Protein 8YLU (pdb70)

Structure (mmCIF, N/CA/C/O backbone):
data_8YLU
#
_entry.id   8YLU
#
loop_
_entity.id
_entity.type
_entity.pdbx_description
1 polymer 'DNA topoisomerase medium subunit'
2 polymer 'DNA topoisomerase (ATP-hydrolyzing)'
3 polymer "DNA(5'-D(P*TP*GP*TP*GP*TP*GP*TP*AP*TP*AP*TP*AP*TP*AP*CP*AP*CP*AP*TP*AP*TP*AP))"
4 polymer "DNA (5'-D(P*TP*AP*TP*AP*TP*GP*TP*GP*TP*AP*TP*AP*TP*AP*TP*AP*CP*AP*CP*AP*CP*A)-3')"
5 non-polymer 'MAGNESIUM ION'
#
loop_
_atom_site.group_PDB
_atom_site.id
_atom_site.type_symbol
_atom_site.label_atom_id
_atom_site.label_alt_id
_atom_site.label_comp_id
_atom_site.label_asym_id
_atom_site.label_entity_id
_atom_site.label_seq_id
_atom_site.pdbx_PDB_ins_code
_atom_site.Cartn_x
_atom_site.Cartn_y
_atom_site.Cartn_z
_atom_site.occupancy
_atom_site.B_iso_or_equiv
_atom_site.auth_seq_id
_atom_site.auth_comp_id
_atom_site.auth_asym_id
_atom_site.auth_atom_id
_atom_site.pdbx_PDB_model_num
ATOM 1 N N . MET A 1 1 ? 86.067 131.752 125.147 1.00 69.48 1 MET A N 1
ATOM 2 C CA . MET A 1 1 ? 86.478 131.320 126.478 1.00 69.04 1 MET A CA 1
ATOM 3 C C . MET A 1 1 ? 85.651 130.130 126.948 1.00 72.19 1 MET A C 1
ATOM 4 O O . MET A 1 1 ? 84.424 130.199 127.008 1.00 74.81 1 MET A O 1
ATOM 9 N N . GLN A 1 2 ? 86.331 129.037 127.278 1.00 64.44 2 GLN A N 1
ATOM 10 C CA . GLN A 1 2 ? 85.689 127.815 127.738 1.00 63.37 2 GLN A CA 1
ATOM 11 C C . GLN A 1 2 ? 86.046 127.558 129.195 1.00 67.06 2 GLN A C 1
ATOM 12 O O . GLN A 1 2 ? 87.203 127.710 129.598 1.00 68.83 2 GLN A O 1
ATOM 18 N N . LEU A 1 3 ? 85.044 127.170 129.981 1.00 63.04 3 LEU A N 1
ATOM 19 C CA . LEU A 1 3 ? 85.211 126.872 131.400 1.00 54.79 3 LEU A CA 1
ATOM 20 C C . LEU A 1 3 ? 84.698 125.462 131.655 1.00 58.55 3 LEU A C 1
ATOM 21 O O . LEU A 1 3 ? 83.484 125.233 131.673 1.00 61.02 3 LEU A O 1
ATOM 26 N N . ASN A 1 4 ? 85.617 124.521 131.853 1.00 61.96 4 ASN A N 1
ATOM 27 C CA . ASN A 1 4 ? 85.278 123.128 132.105 1.00 61.90 4 ASN A CA 1
ATOM 28 C C . ASN A 1 4 ? 85.800 122.720 133.474 1.00 62.75 4 ASN A C 1
ATOM 29 O O . ASN A 1 4 ? 86.966 122.966 133.796 1.00 63.29 4 ASN A O 1
ATOM 34 N N . ASN A 1 5 ? 84.936 122.104 134.275 1.00 54.97 5 ASN A N 1
ATOM 35 C CA . ASN A 1 5 ? 85.352 121.601 135.575 1.00 54.14 5 ASN A CA 1
ATOM 36 C C . ASN A 1 5 ? 86.264 120.393 135.406 1.00 60.53 5 ASN A C 1
ATOM 37 O O . ASN A 1 5 ? 86.021 119.523 134.566 1.00 63.53 5 ASN A O 1
ATOM 42 N N . ARG A 1 6 ? 87.320 120.340 136.215 1.00 46.89 6 ARG A N 1
ATOM 43 C CA . ARG A 1 6 ? 88.295 119.255 136.152 1.00 47.92 6 ARG A CA 1
ATOM 44 C C . ARG A 1 6 ? 88.671 118.868 137.573 1.00 50.78 6 ARG A C 1
ATOM 45 O O . ARG A 1 6 ? 89.393 119.609 138.246 1.00 59.53 6 ARG A O 1
ATOM 53 N N . ASP A 1 7 ? 88.191 117.714 138.027 1.00 49.71 7 ASP A N 1
ATOM 54 C CA . ASP A 1 7 ? 88.504 117.251 139.370 1.00 47.38 7 ASP A CA 1
ATOM 55 C C . ASP A 1 7 ? 89.984 116.907 139.489 1.00 45.61 7 ASP A C 1
ATOM 56 O O . ASP A 1 7 ? 90.636 116.522 138.517 1.00 45.18 7 ASP A O 1
ATOM 61 N N . LEU A 1 8 ? 90.513 117.057 140.706 1.00 46.10 8 LEU A N 1
ATOM 62 C CA . LEU A 1 8 ? 91.928 116.788 140.941 1.00 43.50 8 LEU A CA 1
ATOM 63 C C . LEU A 1 8 ? 92.267 115.323 140.707 1.00 47.59 8 LEU A C 1
ATOM 64 O O . LEU A 1 8 ? 93.407 114.997 140.352 1.00 54.17 8 LEU A O 1
ATOM 69 N N . LYS A 1 9 ? 91.296 114.428 140.893 1.00 49.33 9 LYS A N 1
ATOM 70 C CA . LYS A 1 9 ? 91.545 113.011 140.659 1.00 42.09 9 LYS A CA 1
ATOM 71 C C . LYS A 1 9 ? 91.928 112.751 139.209 1.00 42.41 9 LYS A C 1
ATOM 72 O O . LYS A 1 9 ? 92.859 111.988 138.936 1.00 51.30 9 LYS A O 1
ATOM 78 N N . SER A 1 10 ? 91.228 113.386 138.265 1.00 44.67 10 SER A N 1
ATOM 79 C CA . SER A 1 10 ? 91.563 113.218 136.854 1.00 45.67 10 SER A CA 1
ATOM 80 C C . SER A 1 10 ? 92.960 113.743 136.550 1.00 42.01 10 SER A C 1
ATOM 81 O O . SER A 1 10 ? 93.727 113.103 135.819 1.00 53.80 10 SER A O 1
ATOM 84 N N . ILE A 1 11 ? 93.311 114.904 137.104 1.00 38.93 11 ILE A N 1
ATOM 85 C CA . ILE A 1 11 ? 94.636 115.470 136.868 1.00 32.37 11 ILE A CA 1
ATOM 86 C C . ILE A 1 11 ? 95.711 114.525 137.384 1.00 33.56 11 ILE A C 1
ATOM 87 O O . ILE A 1 11 ? 96.680 114.216 136.682 1.00 46.39 11 ILE A O 1
ATOM 92 N N . ILE A 1 12 ? 95.537 114.026 138.609 1.00 33.50 12 ILE A N 1
ATOM 93 C CA . ILE A 1 12 ? 96.548 113.163 139.209 1.00 39.84 12 ILE A CA 1
ATOM 94 C C . ILE A 1 12 ? 96.631 111.832 138.470 1.00 39.31 12 ILE A C 1
ATOM 95 O O . ILE A 1 12 ? 97.720 111.274 138.290 1.00 46.56 12 ILE A O 1
ATOM 100 N N . ASP A 1 13 ? 95.494 111.313 138.007 1.00 45.06 13 ASP A N 1
ATOM 101 C CA . ASP A 1 13 ? 95.478 110.015 137.349 1.00 42.43 13 ASP A CA 1
ATOM 102 C C . ASP A 1 13 ? 95.900 110.074 135.889 1.00 38.46 13 ASP A C 1
ATOM 103 O O . ASP A 1 13 ? 96.184 109.023 135.306 1.00 46.47 13 ASP A O 1
ATOM 108 N N . ASN A 1 14 ? 95.937 111.257 135.275 1.00 43.30 14 ASN A N 1
ATOM 109 C CA . ASN A 1 14 ? 96.384 111.356 133.892 1.00 42.45 14 ASN A CA 1
ATOM 110 C C . ASN A 1 14 ? 97.725 112.065 133.757 1.00 44.83 14 ASN A C 1
ATOM 111 O O . ASN A 1 14 ? 98.710 111.442 133.355 1.00 52.27 14 ASN A O 1
ATOM 116 N N . GLU A 1 15 ? 97.817 113.330 134.166 1.00 41.53 15 GLU A N 1
ATOM 117 C CA . GLU A 1 15 ? 99.020 114.104 133.884 1.00 37.99 15 GLU A CA 1
ATOM 118 C C . GLU A 1 15 ? 100.162 113.721 134.817 1.00 46.33 15 GLU A C 1
ATOM 119 O O . GLU A 1 15 ? 101.299 113.518 134.374 1.00 53.61 15 GLU A O 1
ATOM 125 N N . ALA A 1 16 ? 99.873 113.613 136.115 1.00 40.05 16 ALA A N 1
ATOM 126 C CA . ALA A 1 16 ? 100.902 113.218 137.070 1.00 33.33 16 ALA A CA 1
ATOM 127 C C . ALA A 1 16 ? 101.377 111.796 136.808 1.00 43.09 16 ALA A C 1
ATOM 128 O O . ALA A 1 16 ? 102.578 111.508 136.887 1.00 52.82 16 ALA A O 1
ATOM 130 N N . LEU A 1 17 ? 100.448 110.891 136.493 1.00 32.38 17 LEU A N 1
ATOM 131 C CA . LEU A 1 17 ? 100.831 109.520 136.178 1.00 28.29 17 LEU A CA 1
ATOM 132 C C . LEU A 1 17 ? 101.672 109.461 134.911 1.00 32.23 17 LEU A C 1
ATOM 133 O O . LEU A 1 17 ? 102.652 108.710 134.846 1.00 45.65 17 LEU A O 1
ATOM 138 N N . ALA A 1 18 ? 101.307 110.247 133.893 1.00 27.15 18 ALA A N 1
ATOM 139 C CA . ALA A 1 18 ? 102.107 110.292 132.676 1.00 24.34 18 ALA A CA 1
ATOM 140 C C . ALA A 1 18 ? 103.515 110.787 132.964 1.00 26.95 18 ALA A C 1
ATOM 141 O O . ALA A 1 18 ? 104.490 110.228 132.454 1.00 37.60 18 ALA A O 1
ATOM 143 N N . TYR A 1 19 ? 103.646 111.828 133.790 1.00 30.51 19 TYR A N 1
ATOM 144 C CA . TYR A 1 19 ? 104.978 112.330 134.113 1.00 30.62 19 TYR A CA 1
ATOM 145 C C . TYR A 1 19 ? 105.791 111.307 134.895 1.00 39.26 19 TYR A C 1
ATOM 146 O O . TYR A 1 19 ? 106.992 111.147 134.651 1.00 47.83 19 TYR A O 1
ATOM 155 N N . ALA A 1 20 ? 105.167 110.619 135.853 1.00 38.55 20 ALA A N 1
ATOM 156 C CA . ALA A 1 20 ? 105.898 109.632 136.642 1.00 25.69 20 ALA A CA 1
ATOM 157 C C . ALA A 1 20 ? 106.372 108.475 135.770 1.00 36.75 20 ALA A C 1
ATOM 158 O O . ALA A 1 20 ? 107.540 108.063 135.837 1.00 51.36 20 ALA A O 1
ATOM 160 N N . MET A 1 21 ? 105.480 107.945 134.930 1.00 37.71 21 MET A N 1
ATOM 161 C CA . MET A 1 21 ? 105.876 106.855 134.048 1.00 28.39 21 MET A CA 1
ATOM 162 C C . MET A 1 21 ? 106.900 107.314 133.020 1.00 28.47 21 MET A C 1
ATOM 163 O O . MET A 1 21 ? 107.747 106.521 132.604 1.00 44.60 21 MET A O 1
ATOM 168 N N . TYR A 1 22 ? 106.845 108.581 132.603 1.00 24.63 22 TYR A N 1
ATOM 169 C CA . TYR A 1 22 ? 107.866 109.104 131.705 1.00 26.26 22 TYR A CA 1
ATOM 170 C C . TYR A 1 22 ? 109.219 109.184 132.395 1.00 19.97 22 TYR A C 1
ATOM 171 O O . TYR A 1 22 ? 110.241 108.829 131.805 1.00 30.98 22 TYR A O 1
ATOM 180 N N . THR A 1 23 ? 109.248 109.649 133.644 1.00 30.59 23 THR A N 1
ATOM 181 C CA . THR A 1 23 ? 110.508 109.697 134.377 1.00 27.85 23 THR A CA 1
ATOM 182 C C . THR A 1 23 ? 111.081 108.305 134.583 1.00 33.45 23 THR A C 1
ATOM 183 O O . THR A 1 23 ? 112.304 108.134 134.607 1.00 36.62 23 THR A O 1
ATOM 187 N N . VAL A 1 24 ? 110.219 107.301 134.740 1.00 41.86 24 VAL A N 1
ATOM 188 C CA . VAL A 1 24 ? 110.709 105.934 134.904 1.00 35.40 24 VAL A CA 1
ATOM 189 C C . VAL A 1 24 ? 111.229 105.386 133.577 1.00 38.20 24 VAL A C 1
ATOM 190 O O . VAL A 1 24 ? 112.403 105.019 133.456 1.00 39.94 24 VAL A O 1
ATOM 194 N N . GLU A 1 25 ? 110.373 105.345 132.557 1.00 43.32 25 GLU A N 1
ATOM 195 C CA . GLU A 1 25 ? 110.662 104.614 131.330 1.00 33.05 25 GLU A CA 1
ATOM 196 C C . GLU A 1 25 ? 111.442 105.415 130.295 1.00 36.65 25 GLU A C 1
ATOM 197 O O . GLU A 1 25 ? 111.849 104.841 129.281 1.00 48.17 25 GLU A O 1
ATOM 203 N N . ASN A 1 26 ? 111.660 106.712 130.508 1.00 32.16 26 ASN A N 1
ATOM 204 C CA . ASN A 1 26 ? 112.299 107.532 129.491 1.00 29.38 26 ASN A CA 1
ATOM 205 C C . ASN A 1 26 ? 113.286 108.557 130.028 1.00 30.27 26 ASN A C 1
ATOM 206 O O . ASN A 1 26 ? 113.785 109.364 129.239 1.00 41.98 26 ASN A O 1
ATOM 211 N N . ARG A 1 27 ? 113.554 108.596 131.331 1.00 29.05 27 ARG A N 1
ATOM 212 C CA . ARG A 1 27 ? 114.516 109.557 131.855 1.00 26.51 27 ARG A CA 1
ATOM 213 C C . ARG A 1 27 ? 115.688 108.917 132.582 1.00 34.04 27 ARG A C 1
ATOM 214 O O . ARG A 1 27 ? 116.843 109.200 132.247 1.00 43.59 27 ARG A O 1
ATOM 222 N N . ALA A 1 28 ? 115.430 108.058 133.572 1.00 30.97 28 ALA A N 1
ATOM 223 C CA . ALA A 1 28 ? 116.442 107.711 134.559 1.00 30.18 28 ALA A CA 1
ATOM 224 C C . ALA A 1 28 ? 116.766 106.230 134.672 1.00 39.83 28 ALA A C 1
ATOM 225 O O . ALA A 1 28 ? 117.824 105.898 135.212 1.00 45.28 28 ALA A O 1
ATOM 227 N N . ILE A 1 29 ? 115.904 105.337 134.202 1.00 45.31 29 ILE A N 1
ATOM 228 C CA . ILE A 1 29 ? 116.143 103.900 134.290 1.00 34.26 29 ILE A CA 1
ATOM 229 C C . ILE A 1 29 ? 116.755 103.444 132.968 1.00 40.45 29 ILE A C 1
ATOM 230 O O . ILE A 1 29 ? 116.112 103.598 131.918 1.00 46.15 29 ILE A O 1
ATOM 235 N N . PRO A 1 30 ? 117.970 102.901 132.969 1.00 43.39 30 PRO A N 1
ATOM 236 C CA . PRO A 1 30 ? 118.617 102.526 131.710 1.00 38.17 30 PRO A CA 1
ATOM 237 C C . PRO A 1 30 ? 117.997 101.284 131.094 1.00 37.07 30 PRO A C 1
ATOM 238 O O . PRO A 1 30 ? 117.403 100.443 131.770 1.00 47.79 30 PRO A O 1
ATOM 242 N N . ASN A 1 31 ? 118.150 101.179 129.778 1.00 26.57 31 ASN A N 1
ATOM 243 C CA . ASN A 1 31 ? 117.728 99.983 129.067 1.00 31.40 31 ASN A CA 1
ATOM 244 C C . ASN A 1 31 ? 118.629 98.808 129.430 1.00 38.19 31 ASN A C 1
ATOM 245 O O . ASN A 1 31 ? 119.830 98.965 129.660 1.00 39.47 31 ASN A O 1
ATOM 250 N N . MET A 1 32 ? 118.033 97.618 129.489 1.00 44.22 32 MET A N 1
ATOM 251 C CA . MET A 1 32 ? 118.789 96.440 129.901 1.00 34.89 32 MET A CA 1
ATOM 252 C C . MET A 1 32 ? 119.786 96.004 128.833 1.00 45.05 32 MET A C 1
ATOM 253 O O . MET A 1 32 ? 120.876 95.527 129.166 1.00 49.01 32 MET A O 1
ATOM 258 N N . ILE A 1 33 ? 119.448 96.183 127.556 1.00 51.00 33 ILE A N 1
ATOM 259 C CA . ILE A 1 33 ? 120.290 95.658 126.483 1.00 49.15 33 ILE A CA 1
ATOM 260 C C . ILE A 1 33 ? 121.544 96.509 126.316 1.00 50.97 33 ILE A C 1
ATOM 261 O O . ILE A 1 33 ? 122.668 96.035 126.516 1.00 56.69 33 ILE A O 1
ATOM 266 N N . ASP A 1 34 ? 121.370 97.779 125.962 1.00 37.05 34 ASP A N 1
ATOM 267 C CA . ASP A 1 34 ? 122.495 98.652 125.659 1.00 31.55 34 ASP A CA 1
ATOM 268 C C . ASP A 1 34 ? 122.964 99.474 126.849 1.00 38.95 34 ASP A C 1
ATOM 269 O O . ASP A 1 34 ? 124.053 100.052 126.788 1.00 47.23 34 ASP A O 1
ATOM 274 N N . GLY A 1 35 ? 122.183 99.539 127.923 1.00 30.28 35 GLY A N 1
ATOM 275 C CA . GLY A 1 35 ? 122.603 100.293 129.085 1.00 35.10 35 GLY A CA 1
ATOM 276 C C . GLY A 1 35 ? 122.561 101.791 128.916 1.00 32.65 35 GLY A C 1
ATOM 277 O O . GLY A 1 35 ? 123.286 102.501 129.615 1.00 39.84 35 GLY A O 1
ATOM 278 N N . PHE A 1 36 ? 121.731 102.295 128.009 1.00 27.66 36 PHE A N 1
ATOM 279 C CA . PHE A 1 36 ? 121.634 103.720 127.733 1.00 32.26 36 PHE A CA 1
ATOM 280 C C . PHE A 1 36 ? 120.354 104.279 128.327 1.00 34.57 36 PHE A C 1
ATOM 281 O O . PHE A 1 36 ? 119.273 103.717 128.125 1.00 38.39 36 PHE A O 1
ATOM 289 N N . LYS A 1 37 ? 120.479 105.379 129.059 1.00 36.84 37 LYS A N 1
ATOM 290 C CA . LYS A 1 37 ? 119.339 106.252 129.246 1.00 27.87 37 LYS A CA 1
ATOM 291 C C . LYS A 1 37 ? 119.058 106.966 127.925 1.00 35.34 37 LYS A C 1
ATOM 292 O O . LYS A 1 37 ? 119.959 107.118 127.097 1.00 46.66 37 LYS A O 1
ATOM 298 N N . PRO A 1 38 ? 117.815 107.391 127.692 1.00 28.44 38 PRO A N 1
ATOM 299 C CA . PRO A 1 38 ? 117.489 107.975 126.379 1.00 30.10 38 PRO A CA 1
ATOM 300 C C . PRO A 1 38 ? 118.369 109.150 125.982 1.00 31.80 38 PRO A C 1
ATOM 301 O O . PRO A 1 38 ? 118.687 109.298 124.795 1.00 37.36 38 PRO A O 1
ATOM 305 N N . VAL A 1 39 ? 118.786 109.983 126.937 1.00 33.06 39 VAL A N 1
ATOM 306 C CA . VAL A 1 39 ? 119.665 111.102 126.605 1.00 30.26 39 VAL A CA 1
ATOM 307 C C . VAL A 1 39 ? 121.009 110.592 126.098 1.00 33.60 39 VAL A C 1
ATOM 308 O O . VAL A 1 39 ? 121.584 111.145 125.152 1.00 46.28 39 VAL A O 1
ATOM 312 N N . GLN A 1 40 ? 121.526 109.524 126.707 1.00 18.84 40 GLN A N 1
ATOM 313 C CA . GLN A 1 40 ? 122.797 108.964 126.264 1.00 11.74 40 GLN A CA 1
ATOM 314 C C . GLN A 1 40 ? 122.659 108.306 124.897 1.00 22.09 40 GLN A C 1
ATOM 315 O O . GLN A 1 40 ? 123.576 108.377 124.070 1.00 39.54 40 GLN A O 1
ATOM 321 N N . ARG A 1 41 ? 121.513 107.674 124.638 1.00 33.50 41 ARG A N 1
ATOM 322 C CA . ARG A 1 41 ? 121.249 107.135 123.310 1.00 27.94 41 ARG A CA 1
ATOM 323 C C . ARG A 1 41 ? 121.238 108.242 122.265 1.00 26.13 41 ARG A C 1
ATOM 324 O O . ARG A 1 41 ? 121.814 108.089 121.183 1.00 37.14 41 ARG A O 1
ATOM 332 N N . PHE A 1 42 ? 120.591 109.369 122.576 1.00 34.48 42 PHE A N 1
ATOM 333 C CA . PHE A 1 42 ? 120.581 110.498 121.649 1.00 29.06 42 PHE A CA 1
ATOM 334 C C . PHE A 1 42 ? 121.985 111.035 121.416 1.00 29.64 42 PHE A C 1
ATOM 335 O O . PHE A 1 42 ? 122.369 111.325 120.276 1.00 42.51 42 PHE A O 1
ATOM 343 N N . VAL A 1 43 ? 122.768 111.172 122.488 1.00 27.87 43 VAL A N 1
ATOM 344 C CA . VAL A 1 43 ? 124.118 111.712 122.365 1.00 26.02 43 VAL A CA 1
ATOM 345 C C . VAL A 1 43 ? 124.977 110.811 121.489 1.00 27.79 43 VAL A C 1
ATOM 346 O O . VAL A 1 43 ? 125.698 111.285 120.603 1.00 41.08 43 VAL A O 1
ATOM 350 N N . ILE A 1 44 ? 124.904 109.498 121.708 1.00 27.89 44 ILE A N 1
ATOM 351 C CA . ILE A 1 44 ? 125.740 108.588 120.932 1.00 25.20 44 ILE A CA 1
ATOM 352 C C . ILE A 1 44 ? 125.248 108.464 119.493 1.00 28.83 44 ILE A C 1
ATOM 353 O O . ILE A 1 44 ? 126.059 108.319 118.573 1.00 46.10 44 ILE A O 1
ATOM 358 N N . ALA A 1 45 ? 123.936 108.538 119.258 1.00 26.11 45 ALA A N 1
ATOM 359 C CA . ALA A 1 45 ? 123.445 108.551 117.883 1.00 22.34 45 ALA A CA 1
ATOM 360 C C . ALA A 1 45 ? 123.932 109.787 117.137 1.00 26.66 45 ALA A C 1
ATOM 361 O O . ALA A 1 45 ? 124.358 109.698 115.977 1.00 32.44 45 ALA A O 1
ATOM 363 N N . ARG A 1 46 ? 123.888 110.950 117.790 1.00 35.85 46 ARG A N 1
ATOM 364 C CA . ARG A 1 46 ? 124.398 112.165 117.165 1.00 26.12 46 ARG A CA 1
ATOM 365 C C . ARG A 1 46 ? 125.897 112.071 116.915 1.00 30.11 46 ARG A C 1
ATOM 366 O O . ARG A 1 46 ? 126.390 112.525 115.877 1.00 43.14 46 ARG A O 1
ATOM 374 N N . ALA A 1 47 ? 126.641 111.487 117.856 1.00 26.70 47 ALA A N 1
ATOM 375 C CA . ALA A 1 47 ? 128.080 111.336 117.665 1.00 16.86 47 ALA A CA 1
ATOM 376 C C . ALA A 1 47 ? 128.392 110.386 116.514 1.00 31.03 47 ALA A C 1
ATOM 377 O O . ALA A 1 47 ? 129.343 110.611 115.758 1.00 38.99 47 ALA A O 1
ATOM 379 N N . LEU A 1 48 ? 127.605 109.318 116.363 1.00 37.43 48 LEU A N 1
ATOM 380 C CA . LEU A 1 48 ? 127.767 108.431 115.214 1.00 34.50 48 LEU A CA 1
ATOM 381 C C . LEU A 1 48 ? 127.493 109.166 113.908 1.00 34.88 48 LEU A C 1
ATOM 382 O O . LEU A 1 48 ? 128.241 109.019 112.932 1.00 42.15 48 LEU A O 1
ATOM 387 N N . ASP A 1 49 ? 126.422 109.964 113.871 1.00 45.15 49 ASP A N 1
ATOM 388 C CA . ASP A 1 49 ? 126.123 110.740 112.671 1.00 41.91 49 ASP A CA 1
ATOM 389 C C . ASP A 1 49 ? 127.251 111.713 112.350 1.00 37.34 49 ASP A C 1
ATOM 390 O O . ASP A 1 49 ? 127.592 111.918 111.179 1.00 45.81 49 ASP A O 1
ATOM 395 N N . LEU A 1 50 ? 127.833 112.329 113.379 1.00 35.31 50 LEU A N 1
ATOM 396 C CA . LEU A 1 50 ? 128.951 113.243 113.168 1.00 32.24 50 LEU A CA 1
ATOM 397 C C . LEU A 1 50 ? 130.184 112.509 112.657 1.00 38.60 50 LEU A C 1
ATOM 398 O O . LEU A 1 50 ? 130.904 113.020 111.792 1.00 42.75 50 LEU A O 1
ATOM 403 N N . ALA A 1 51 ? 130.449 111.315 113.182 1.00 44.50 51 ALA A N 1
ATOM 404 C CA . ALA A 1 51 ? 131.618 110.535 112.807 1.00 41.69 51 ALA A CA 1
ATOM 405 C C . ALA A 1 51 ? 131.375 109.653 111.592 1.00 43.30 51 ALA A C 1
ATOM 406 O O . ALA A 1 51 ? 132.218 108.806 111.281 1.00 48.02 51 ALA A O 1
ATOM 408 N N . ARG A 1 52 ? 130.233 109.815 110.919 1.00 52.63 52 ARG A N 1
ATOM 409 C CA . ARG A 1 52 ? 129.972 109.075 109.687 1.00 51.35 52 ARG A CA 1
ATOM 410 C C . ARG A 1 52 ? 131.107 109.238 108.682 1.00 55.76 52 ARG A C 1
ATOM 411 O O . ARG A 1 52 ? 131.613 108.254 108.132 1.00 55.54 52 ARG A O 1
ATOM 419 N N . GLY A 1 53 ? 131.520 110.477 108.429 1.00 55.84 53 GLY A N 1
ATOM 420 C CA . GLY A 1 53 ? 132.568 110.734 107.460 1.00 57.56 53 GLY A CA 1
ATOM 421 C C . GLY A 1 53 ? 133.945 110.286 107.905 1.00 59.53 53 GLY A C 1
ATOM 422 O O . GLY A 1 53 ? 134.512 109.345 107.341 1.00 51.38 53 GLY A O 1
ATOM 423 N N . ASN A 1 54 ? 134.491 110.953 108.918 1.00 58.30 54 ASN A N 1
ATOM 424 C CA . ASN A 1 54 ? 135.791 110.622 109.488 1.00 46.47 54 ASN A CA 1
ATOM 425 C C . ASN A 1 54 ? 135.578 110.115 110.906 1.00 48.39 54 ASN A C 1
ATOM 426 O O . ASN A 1 54 ? 135.027 110.832 111.747 1.00 57.36 54 ASN A O 1
ATOM 431 N N . LYS A 1 55 ? 136.017 108.885 111.171 1.00 44.61 55 LYS A N 1
ATOM 432 C CA . LYS A 1 55 ? 135.776 108.255 112.462 1.00 45.63 55 LYS A CA 1
ATOM 433 C C . LYS A 1 55 ? 136.757 108.695 113.540 1.00 46.99 55 LYS A C 1
ATOM 434 O O . LYS A 1 55 ? 136.498 108.454 114.723 1.00 49.89 55 LYS A O 1
ATOM 440 N N . ASP A 1 56 ? 137.867 109.328 113.170 1.00 47.80 56 ASP A N 1
ATOM 441 C CA . ASP A 1 56 ? 138.868 109.774 114.126 1.00 46.90 56 ASP A CA 1
ATOM 442 C C . ASP A 1 56 ? 138.759 111.259 114.439 1.00 48.40 56 ASP A C 1
ATOM 443 O O . ASP A 1 56 ? 139.604 111.793 115.163 1.00 49.35 56 ASP A O 1
ATOM 448 N N . LYS A 1 57 ? 137.742 111.935 113.914 1.00 44.62 57 LYS A N 1
ATOM 449 C CA . LYS A 1 57 ? 137.582 113.364 114.134 1.00 39.74 57 LYS A CA 1
ATOM 450 C C . LYS A 1 57 ? 136.947 113.622 115.493 1.00 44.81 57 LYS A C 1
ATOM 451 O O . LYS A 1 57 ? 135.951 112.987 115.854 1.00 50.13 57 LYS A O 1
ATOM 457 N N . PHE A 1 58 ? 137.524 114.555 116.244 1.00 31.39 58 PHE A N 1
ATOM 458 C CA . PHE A 1 58 ? 136.973 114.972 117.524 1.00 26.30 58 PHE A CA 1
ATOM 459 C C . PHE A 1 58 ? 136.022 116.140 117.309 1.00 39.37 58 PHE A C 1
ATOM 460 O O . PHE A 1 58 ? 136.382 117.132 116.667 1.00 43.61 58 PHE A O 1
ATOM 468 N N . HIS A 1 59 ? 134.813 116.019 117.845 1.00 33.78 59 HIS A N 1
ATOM 469 C CA . HIS A 1 59 ? 133.779 117.031 117.699 1.00 29.27 59 HIS A CA 1
ATOM 470 C C . HIS A 1 59 ? 133.466 117.647 119.053 1.00 35.94 59 HIS A C 1
ATOM 471 O O . HIS A 1 59 ? 133.371 116.938 120.058 1.00 48.85 59 HIS A O 1
ATOM 478 N N . LYS A 1 60 ? 133.308 118.968 119.072 1.00 35.57 60 LYS A N 1
ATOM 479 C CA . LYS A 1 60 ? 133.037 119.671 120.317 1.00 32.73 60 LYS A CA 1
ATOM 480 C C . LYS A 1 60 ? 131.731 119.185 120.930 1.00 37.42 60 LYS A C 1
ATOM 481 O O . LYS A 1 60 ? 130.769 118.881 120.222 1.00 43.20 60 LYS A O 1
ATOM 487 N N . LEU A 1 61 ? 131.707 119.098 122.263 1.00 39.96 61 LEU A N 1
ATOM 488 C CA . LEU A 1 61 ? 130.521 118.591 122.944 1.00 41.07 61 LEU A CA 1
ATOM 489 C C . LEU A 1 61 ? 129.316 119.491 122.720 1.00 41.89 61 LEU A C 1
ATOM 490 O O . LEU A 1 61 ? 128.177 119.013 122.720 1.00 42.85 61 LEU A O 1
ATOM 495 N N . ALA A 1 62 ? 129.543 120.792 122.529 1.00 46.83 62 ALA A N 1
ATOM 496 C CA . ALA A 1 62 ? 128.453 121.679 122.141 1.00 39.57 62 ALA A CA 1
ATOM 497 C C . ALA A 1 62 ? 127.881 121.278 120.788 1.00 39.59 62 ALA A C 1
ATOM 498 O O . ALA A 1 62 ? 126.661 121.297 120.591 1.00 42.90 62 ALA A O 1
ATOM 500 N N . SER A 1 63 ? 128.750 120.900 119.847 1.00 34.97 63 SER A N 1
ATOM 501 C CA . SER A 1 63 ? 128.287 120.465 118.533 1.00 31.61 63 SER A CA 1
ATOM 502 C C . SER A 1 63 ? 127.478 119.178 118.627 1.00 33.31 63 SER A C 1
ATOM 503 O O . SER A 1 63 ? 126.482 119.010 117.915 1.00 44.36 63 SER A O 1
ATOM 506 N N . ILE A 1 64 ? 127.899 118.250 119.488 1.00 39.05 64 ILE A N 1
ATOM 507 C CA . ILE A 1 64 ? 127.156 117.006 119.660 1.00 39.70 64 ILE A CA 1
ATOM 508 C C . ILE A 1 64 ? 125.810 117.272 120.321 1.00 41.06 64 ILE A C 1
ATOM 509 O O . ILE A 1 64 ? 124.790 116.689 119.939 1.00 41.70 64 ILE A O 1
ATOM 514 N N . ALA A 1 65 ? 125.782 118.154 121.320 1.00 46.58 65 ALA A N 1
ATOM 515 C CA . ALA A 1 65 ? 124.541 118.404 122.042 1.00 40.43 65 ALA A CA 1
ATOM 516 C C . ALA A 1 65 ? 123.562 119.237 121.227 1.00 41.86 65 ALA A C 1
ATOM 517 O O . ALA A 1 65 ? 122.349 119.144 121.443 1.00 45.44 65 ALA A O 1
ATOM 519 N N . GLY A 1 66 ? 124.057 120.061 120.303 1.00 41.50 66 GLY A N 1
ATOM 520 C CA . GLY A 1 66 ? 123.161 120.901 119.527 1.00 39.45 66 GLY A CA 1
ATOM 521 C C . GLY A 1 66 ? 122.231 120.110 118.628 1.00 48.34 66 GLY A C 1
ATOM 522 O O . GLY A 1 66 ? 121.049 120.438 118.502 1.00 50.72 66 GLY A O 1
ATOM 523 N N . GLY A 1 67 ? 122.745 119.062 117.996 1.00 34.30 67 GLY A N 1
ATOM 524 C CA . GLY A 1 67 ? 121.981 118.312 117.024 1.00 33.71 67 GLY A CA 1
ATOM 525 C C . GLY A 1 67 ? 121.081 117.225 117.559 1.00 39.07 67 GLY A C 1
ATOM 526 O O . GLY A 1 67 ? 120.373 116.594 116.770 1.00 48.00 67 GLY A O 1
ATOM 527 N N . VAL A 1 68 ? 121.080 116.971 118.871 1.00 33.49 68 VAL A N 1
ATOM 528 C CA . VAL A 1 68 ? 120.228 115.916 119.408 1.00 30.25 68 VAL A CA 1
ATOM 529 C C . VAL A 1 68 ? 118.757 116.303 119.364 1.00 36.31 68 VAL A C 1
ATOM 530 O O . VAL A 1 68 ? 117.892 115.422 119.349 1.00 40.89 68 VAL A O 1
ATOM 534 N N . ALA A 1 69 ? 118.448 117.602 119.336 1.00 40.43 69 ALA A N 1
ATOM 535 C CA . ALA A 1 69 ? 117.056 118.030 119.278 1.00 32.34 69 ALA A CA 1
ATOM 536 C C . ALA A 1 69 ? 116.394 117.619 117.970 1.00 38.77 69 ALA A C 1
ATOM 537 O O . ALA A 1 69 ? 115.177 117.408 117.935 1.00 44.20 69 ALA A O 1
ATOM 539 N N . ASP A 1 70 ? 117.169 117.508 116.891 1.00 44.72 70 ASP A N 1
ATOM 540 C CA . ASP A 1 70 ? 116.627 117.064 115.613 1.00 41.76 70 ASP A CA 1
ATOM 541 C C . ASP A 1 70 ? 116.440 115.555 115.548 1.00 48.09 70 ASP A C 1
ATOM 542 O O . ASP A 1 70 ? 115.735 115.070 114.658 1.00 42.66 70 ASP A O 1
ATOM 547 N N . LEU A 1 71 ? 117.049 114.808 116.465 1.00 48.27 71 LEU A N 1
ATOM 548 C CA . LEU A 1 71 ? 116.897 113.362 116.527 1.00 42.11 71 LEU A CA 1
ATOM 549 C C . LEU A 1 71 ? 115.698 112.929 117.358 1.00 42.84 71 LEU A C 1
ATOM 550 O O . LEU A 1 71 ? 115.406 111.731 117.419 1.00 46.28 71 LEU A O 1
ATOM 555 N N . GLY A 1 72 ? 115.000 113.864 117.994 1.00 36.70 72 GLY A N 1
ATOM 556 C CA . GLY A 1 72 ? 113.875 113.542 118.854 1.00 34.60 72 GLY A CA 1
ATOM 557 C C . GLY A 1 72 ? 114.056 113.921 120.308 1.00 35.93 72 GLY A C 1
ATOM 558 O O . GLY A 1 72 ? 113.176 113.605 121.121 1.00 49.36 72 GLY A O 1
ATOM 559 N N . TYR A 1 73 ? 115.154 114.570 120.686 1.00 29.46 73 TYR A N 1
ATOM 560 C CA . TYR A 1 73 ? 115.322 115.034 122.056 1.00 26.99 73 TYR A CA 1
ATOM 561 C C . TYR A 1 73 ? 114.390 116.207 122.323 1.00 37.50 73 TYR A C 1
ATOM 562 O O . TYR A 1 73 ? 114.318 117.149 121.529 1.00 46.68 73 TYR A O 1
ATOM 571 N N . HIS A 1 74 ? 113.679 116.156 123.449 1.00 29.51 74 HIS A N 1
ATOM 572 C CA . HIS A 1 74 ? 112.646 117.137 123.756 1.00 29.71 74 HIS A CA 1
ATOM 573 C C . HIS A 1 74 ? 112.989 117.985 124.974 1.00 36.64 74 HIS A C 1
ATOM 574 O O . HIS A 1 74 ? 112.100 118.619 125.550 1.00 48.40 74 HIS A O 1
ATOM 581 N N . HIS A 1 75 ? 114.256 118.016 125.379 1.00 35.82 75 HIS A N 1
ATOM 582 C CA . HIS A 1 75 ? 114.638 118.743 126.581 1.00 32.26 75 HIS A CA 1
ATOM 583 C C . HIS A 1 75 ? 115.764 119.727 126.296 1.00 40.49 75 HIS A C 1
ATOM 584 O O . HIS A 1 75 ? 116.141 119.928 125.138 1.00 46.42 75 HIS A O 1
ATOM 591 N N . GLY A 1 76 ? 116.297 120.352 127.341 1.00 32.82 76 GLY A N 1
ATOM 592 C CA . GLY A 1 76 ? 117.377 121.296 127.154 1.00 36.69 76 GLY A CA 1
ATOM 593 C C . GLY A 1 76 ? 118.659 120.611 126.724 1.00 41.35 76 GLY A C 1
ATOM 594 O O . GLY A 1 76 ? 118.896 119.439 127.011 1.00 49.38 76 GLY A O 1
ATOM 595 N N . GLU A 1 77 ? 119.502 121.364 126.019 1.00 49.75 77 GLU A N 1
ATOM 596 C CA . GLU A 1 77 ? 120.748 120.809 125.512 1.00 45.25 77 GLU A CA 1
ATOM 597 C C . GLU A 1 77 ? 121.837 120.743 126.572 1.00 49.25 77 GLU A C 1
ATOM 598 O O . GLU A 1 77 ? 122.837 120.047 126.369 1.00 58.16 77 GLU A O 1
ATOM 604 N N . ASN A 1 78 ? 121.671 121.446 127.693 1.00 43.72 78 ASN A N 1
ATOM 605 C CA . ASN A 1 78 ? 122.641 121.332 128.777 1.00 36.49 78 ASN A CA 1
ATOM 606 C C . ASN A 1 78 ? 122.579 119.961 129.435 1.00 37.06 78 ASN A C 1
ATOM 607 O O . ASN A 1 78 ? 123.610 119.439 129.873 1.00 45.74 78 ASN A O 1
ATOM 612 N N . SER A 1 79 ? 121.388 119.363 129.509 1.00 40.60 79 SER A N 1
ATOM 613 C CA . SER A 1 79 ? 121.282 117.993 129.996 1.00 40.33 79 SER A CA 1
ATOM 614 C C . SER A 1 79 ? 122.049 117.035 129.096 1.00 41.66 79 SER A C 1
ATOM 615 O O . SER A 1 79 ? 122.756 116.145 129.583 1.00 51.39 79 SER A O 1
ATOM 618 N N . ALA A 1 80 ? 121.926 117.205 127.778 1.00 38.12 80 ALA A N 1
ATOM 619 C CA . ALA A 1 80 ? 122.676 116.369 126.847 1.00 30.56 80 ALA A CA 1
ATOM 620 C C . ALA A 1 80 ? 124.175 116.608 126.973 1.00 34.10 80 ALA A C 1
ATOM 621 O O . ALA A 1 80 ? 124.965 115.662 126.902 1.00 38.51 80 ALA A O 1
ATOM 623 N N . GLN A 1 81 ? 124.585 117.864 127.162 1.00 38.04 81 GLN A N 1
ATOM 624 C CA . GLN A 1 81 ? 126.001 118.165 127.354 1.00 31.00 81 GLN A CA 1
ATOM 625 C C . GLN A 1 81 ? 126.546 117.468 128.594 1.00 40.86 81 GLN A C 1
ATOM 626 O O . GLN A 1 81 ? 127.627 116.866 128.562 1.00 49.48 81 GLN A O 1
ATOM 632 N N . ASP A 1 82 ? 125.804 117.537 129.701 1.00 40.33 82 ASP A N 1
ATOM 633 C CA . ASP A 1 82 ? 126.266 116.933 130.946 1.00 35.97 82 ASP A CA 1
ATOM 634 C C . ASP A 1 82 ? 126.264 115.412 130.861 1.00 40.23 82 ASP A C 1
ATOM 635 O O . ASP A 1 82 ? 127.152 114.756 131.416 1.00 48.55 82 ASP A O 1
ATOM 640 N N . ALA A 1 83 ? 125.272 114.832 130.182 1.00 38.83 83 ALA A N 1
ATOM 641 C CA . ALA A 1 83 ? 125.262 113.387 129.986 1.00 37.51 83 ALA A CA 1
ATOM 642 C C . ALA A 1 83 ? 126.426 112.940 129.112 1.00 37.65 83 ALA A C 1
ATOM 643 O O . ALA A 1 83 ? 127.041 111.900 129.374 1.00 42.73 83 ALA A O 1
ATOM 645 N N . GLY A 1 84 ? 126.740 113.707 128.067 1.00 31.05 84 GLY A N 1
ATOM 646 C CA . GLY A 1 84 ? 127.862 113.357 127.213 1.00 33.39 84 GLY A CA 1
ATOM 647 C C . GLY A 1 84 ? 129.198 113.472 127.919 1.00 37.02 84 GLY A C 1
ATOM 648 O O . GLY A 1 84 ? 130.083 112.636 127.726 1.00 40.96 84 GLY A O 1
ATOM 649 N N . ALA A 1 85 ? 129.368 114.513 128.738 1.00 33.85 85 ALA A N 1
ATOM 650 C CA . ALA A 1 85 ? 130.618 114.676 129.472 1.00 30.53 85 ALA A CA 1
ATOM 651 C C . ALA A 1 85 ? 130.830 113.578 130.504 1.00 32.95 85 ALA A C 1
ATOM 652 O O . ALA A 1 85 ? 131.973 113.326 130.896 1.00 39.63 85 ALA A O 1
ATOM 654 N N . LEU A 1 86 ? 129.761 112.927 130.954 1.00 35.74 86 LEU A N 1
ATOM 655 C CA . LEU A 1 86 ? 129.856 111.825 131.900 1.00 26.08 86 LEU A CA 1
ATOM 656 C C . LEU A 1 86 ? 130.074 110.480 131.223 1.00 35.29 86 LEU A C 1
ATOM 657 O O . LEU A 1 86 ? 130.280 109.480 131.918 1.00 42.81 86 LEU A O 1
ATOM 662 N N . MET A 1 87 ? 130.033 110.431 129.893 1.00 39.89 87 MET A N 1
ATOM 663 C CA . MET A 1 87 ? 130.228 109.199 129.144 1.00 30.46 87 MET A CA 1
ATOM 664 C C . MET A 1 87 ? 131.600 109.097 128.494 1.00 35.71 87 MET A C 1
ATOM 665 O O . MET A 1 87 ? 131.939 108.030 127.973 1.00 41.41 87 MET A O 1
ATOM 670 N N . ALA A 1 88 ? 132.393 110.164 128.513 1.00 36.56 88 ALA A N 1
ATOM 671 C CA . ALA A 1 88 ? 133.648 110.233 127.775 1.00 31.28 88 ALA A CA 1
ATOM 672 C C . ALA A 1 88 ? 134.839 110.413 128.706 1.00 41.27 88 ALA A C 1
ATOM 673 O O . ALA A 1 88 ? 135.747 111.201 128.437 1.00 47.63 88 ALA A O 1
ATOM 675 N N . ASN A 1 89 ? 134.854 109.680 129.814 1.00 38.84 89 ASN A N 1
ATOM 676 C CA . ASN A 1 89 ? 135.950 109.731 130.769 1.00 38.28 89 ASN A CA 1
ATOM 677 C C . ASN A 1 89 ? 136.333 108.319 131.183 1.00 42.03 89 ASN A C 1
ATOM 678 O O . ASN A 1 89 ? 135.519 107.394 131.123 1.00 48.35 89 ASN A O 1
ATOM 683 N N . THR A 1 90 ? 137.588 108.161 131.602 1.00 47.78 90 THR A N 1
ATOM 684 C CA . THR A 1 90 ? 138.128 106.865 131.988 1.00 45.98 90 THR A CA 1
ATOM 685 C C . THR A 1 90 ? 138.206 106.679 133.499 1.00 47.64 90 THR A C 1
ATOM 686 O O . THR A 1 90 ? 138.653 105.625 133.960 1.00 52.60 90 THR A O 1
ATOM 690 N N . TRP A 1 91 ? 137.784 107.674 134.282 1.00 42.12 91 TRP A N 1
ATOM 691 C CA . TRP A 1 91 ? 137.765 107.552 135.731 1.00 41.82 91 TRP A CA 1
ATOM 692 C C . TRP A 1 91 ? 136.416 107.123 136.282 1.00 47.73 91 TRP A C 1
ATOM 693 O O . TRP A 1 91 ? 136.356 106.641 137.416 1.00 53.30 91 TRP A O 1
ATOM 704 N N . ASN A 1 92 ? 135.340 107.291 135.515 1.00 42.35 92 ASN A N 1
ATOM 705 C CA . ASN A 1 92 ? 134.000 106.937 135.951 1.00 34.99 92 ASN A CA 1
ATOM 706 C C . ASN A 1 92 ? 133.412 105.770 135.175 1.00 48.78 92 ASN A C 1
ATOM 707 O O . ASN A 1 92 ? 132.379 105.232 135.585 1.00 61.88 92 ASN A O 1
ATOM 712 N N . ASN A 1 93 ? 134.040 105.361 134.076 1.00 47.83 93 ASN A N 1
ATOM 713 C CA . ASN A 1 93 ? 133.562 104.261 133.254 1.00 39.36 93 ASN A CA 1
ATOM 714 C C . ASN A 1 93 ? 134.661 103.220 133.111 1.00 39.18 93 ASN A C 1
ATOM 715 O O . ASN A 1 93 ? 135.817 103.565 132.848 1.00 40.15 93 ASN A O 1
ATOM 720 N N . ASN A 1 94 ? 134.297 101.950 133.290 1.00 42.54 94 ASN A N 1
ATOM 721 C CA . ASN A 1 94 ? 135.223 100.868 132.979 1.00 39.64 94 ASN A CA 1
ATOM 722 C C . ASN A 1 94 ? 135.322 100.640 131.479 1.00 43.57 94 ASN A C 1
ATOM 723 O O . ASN A 1 94 ? 136.381 100.242 130.980 1.00 48.02 94 ASN A O 1
ATOM 728 N N . PHE A 1 95 ? 134.237 100.887 130.752 1.00 41.78 95 PHE A N 1
ATOM 729 C CA . PHE A 1 95 ? 134.166 100.676 129.308 1.00 26.02 95 PHE A CA 1
ATOM 730 C C . PHE A 1 95 ? 133.603 101.936 128.670 1.00 38.13 95 PHE A C 1
ATOM 731 O O . PHE A 1 95 ? 132.418 101.987 128.315 1.00 48.50 95 PHE A O 1
ATOM 739 N N . PRO A 1 96 ? 134.416 102.982 128.526 1.00 36.95 96 PRO A N 1
ATOM 740 C CA . PRO A 1 96 ? 133.916 104.221 127.921 1.00 35.71 96 PRO A CA 1
ATOM 741 C C . PRO A 1 96 ? 133.443 103.991 126.494 1.00 45.77 96 PRO A C 1
ATOM 742 O O . PRO A 1 96 ? 134.050 103.239 125.730 1.00 52.70 96 PRO A O 1
ATOM 746 N N . LEU A 1 97 ? 132.344 104.652 126.139 1.00 41.35 97 LEU A N 1
ATOM 747 C CA . LEU A 1 97 ? 131.789 104.573 124.795 1.00 35.44 97 LEU A CA 1
ATOM 748 C C . LEU A 1 97 ? 132.028 105.847 123.998 1.00 35.94 97 LEU A C 1
ATOM 749 O O . LEU A 1 97 ? 131.523 105.973 122.879 1.00 40.42 97 LEU A O 1
ATOM 754 N N . LEU A 1 98 ? 132.782 106.793 124.552 1.00 41.52 98 LEU A N 1
ATOM 755 C CA . LEU A 1 98 ? 133.242 107.969 123.832 1.00 33.70 98 LEU A CA 1
ATOM 756 C C . LEU A 1 98 ? 134.663 108.282 124.270 1.00 32.99 98 LEU A C 1
ATOM 757 O O . LEU A 1 98 ? 134.976 108.220 125.461 1.00 41.10 98 LEU A O 1
ATOM 762 N N . ASP A 1 99 ? 135.524 108.603 123.309 1.00 34.25 99 ASP A N 1
ATOM 763 C CA . ASP A 1 99 ? 136.788 109.245 123.636 1.00 39.53 99 ASP A CA 1
ATOM 764 C C . ASP A 1 99 ? 136.568 110.735 123.820 1.00 43.09 99 ASP A C 1
ATOM 765 O O . ASP A 1 99 ? 135.792 111.359 123.090 1.00 51.98 99 ASP A O 1
ATOM 770 N N . GLY A 1 100 ? 137.258 111.301 124.800 1.00 37.34 100 GLY A N 1
ATOM 771 C CA . GLY A 1 100 ? 137.195 112.719 125.080 1.00 33.75 100 GLY A CA 1
ATOM 772 C C . GLY A 1 100 ? 138.539 113.372 124.828 1.00 39.97 100 GLY A C 1
ATOM 773 O O . GLY A 1 100 ? 139.586 112.730 124.928 1.00 45.92 100 GLY A O 1
ATOM 774 N N . GLN A 1 101 ? 138.500 114.655 124.491 1.00 35.83 101 GLN A N 1
ATOM 775 C CA . GLN A 1 101 ? 139.699 115.454 124.277 1.00 29.05 101 GLN A CA 1
ATOM 776 C C . GLN A 1 101 ? 139.550 116.731 125.091 1.00 44.73 101 GLN A C 1
ATOM 777 O O . GLN A 1 101 ? 138.679 117.558 124.800 1.00 46.38 101 GLN A O 1
ATOM 783 N N . GLY A 1 102 ? 140.389 116.883 126.112 1.00 41.58 102 GLY A N 1
ATOM 784 C CA . GLY A 1 102 ? 140.332 117.998 127.025 1.00 30.37 102 GLY A CA 1
ATOM 785 C C . GLY A 1 102 ? 140.228 117.504 128.448 1.00 34.55 102 GLY A C 1
ATOM 786 O O . GLY A 1 102 ? 140.609 116.371 128.762 1.00 44.49 102 GLY A O 1
ATOM 787 N N . ASN A 1 103 ? 139.700 118.361 129.316 1.00 32.98 103 ASN A N 1
ATOM 788 C CA . ASN A 1 103 ? 139.543 118.055 130.736 1.00 34.13 103 ASN A CA 1
ATOM 789 C C . ASN A 1 103 ? 138.130 117.529 130.960 1.00 37.63 103 ASN A C 1
ATOM 790 O O . ASN A 1 103 ? 137.171 118.300 131.030 1.00 41.39 103 ASN A O 1
ATOM 795 N N . PHE A 1 104 ? 138.003 116.209 131.077 1.00 41.99 104 PHE A N 1
ATOM 796 C CA . PHE A 1 104 ? 136.725 115.565 131.341 1.00 38.20 104 PHE A CA 1
ATOM 797 C C . PHE A 1 104 ? 136.565 115.166 132.800 1.00 40.49 104 PHE A C 1
ATOM 798 O O . PHE A 1 104 ? 135.654 114.400 133.126 1.00 44.05 104 PHE A O 1
ATOM 806 N N . GLY A 1 105 ? 137.423 115.666 133.679 1.00 39.60 105 GLY A N 1
ATOM 807 C CA . GLY A 1 105 ? 137.379 115.338 135.087 1.00 31.74 105 GLY A CA 1
ATOM 808 C C . GLY A 1 105 ? 138.321 114.201 135.439 1.00 38.99 105 GLY A C 1
ATOM 809 O O . GLY A 1 105 ? 138.851 113.490 134.583 1.00 46.58 105 GLY A O 1
ATOM 810 N N . SER A 1 106 ? 138.532 114.042 136.743 1.00 41.77 106 SER A N 1
ATOM 811 C CA . SER A 1 106 ? 139.360 112.974 137.279 1.00 43.84 106 SER A CA 1
ATOM 812 C C . SER A 1 106 ? 138.710 112.459 138.553 1.00 42.66 106 SER A C 1
ATOM 813 O O . SER A 1 106 ? 137.634 112.911 138.952 1.00 49.98 106 SER A O 1
ATOM 816 N N . ARG A 1 107 ? 139.364 111.492 139.197 1.00 50.45 107 ARG A N 1
ATOM 817 C CA . ARG A 1 107 ? 138.850 110.985 140.462 1.00 45.69 107 ARG A CA 1
ATOM 818 C C . ARG A 1 107 ? 138.975 112.005 141.584 1.00 42.37 107 ARG A C 1
ATOM 819 O O . ARG A 1 107 ? 138.233 111.917 142.567 1.00 48.05 107 ARG A O 1
ATOM 827 N N . THR A 1 108 ? 139.889 112.970 141.461 1.00 41.66 108 THR A N 1
ATOM 828 C CA . THR A 1 108 ? 140.018 114.008 142.478 1.00 37.18 108 THR A CA 1
ATOM 829 C C . THR A 1 108 ? 139.003 115.123 142.260 1.00 44.29 108 THR A C 1
ATOM 830 O O . THR A 1 108 ? 138.271 115.494 143.183 1.00 54.25 108 THR A O 1
ATOM 834 N N . VAL A 1 109 ? 138.947 115.670 141.051 1.00 42.43 109 VAL A N 1
ATOM 835 C CA . VAL A 1 109 ? 137.912 116.618 140.655 1.00 37.34 109 VAL A CA 1
ATOM 836 C C . VAL A 1 109 ? 136.981 115.874 139.709 1.00 40.66 109 VAL A C 1
ATOM 837 O O . VAL A 1 109 ? 137.291 115.688 138.528 1.00 47.19 109 VAL A O 1
ATOM 841 N N . GLN A 1 110 ? 135.836 115.441 140.224 1.00 41.83 110 GLN A N 1
ATOM 842 C CA . GLN A 1 110 ? 134.865 114.702 139.422 1.00 42.22 110 GLN A CA 1
ATOM 843 C C . GLN A 1 110 ? 133.921 115.648 138.691 1.00 45.72 110 GLN A C 1
ATOM 844 O O . GLN A 1 110 ? 132.700 115.526 138.760 1.00 51.25 110 GLN A O 1
ATOM 850 N N . LYS A 1 111 ? 134.503 116.601 137.968 1.00 44.26 111 LYS A N 1
ATOM 851 C CA . LYS A 1 111 ? 133.748 117.650 137.289 1.00 44.05 111 LYS A CA 1
ATOM 852 C C . LYS A 1 111 ? 134.448 117.965 135.977 1.00 50.20 111 LYS A C 1
ATOM 853 O O . LYS A 1 111 ? 135.581 118.456 135.979 1.00 50.15 111 LYS A O 1
ATOM 859 N N . ALA A 1 112 ? 133.779 117.688 134.862 1.00 44.88 112 ALA A N 1
ATOM 860 C CA . ALA A 1 112 ? 134.344 117.993 133.560 1.00 38.60 112 ALA A CA 1
ATOM 861 C C . ALA A 1 112 ? 134.359 119.499 133.323 1.00 41.14 112 ALA A C 1
ATOM 862 O O . ALA A 1 112 ? 133.625 120.264 133.953 1.00 43.37 112 ALA A O 1
ATOM 864 N N . ALA A 1 113 ? 135.217 119.922 132.400 1.00 40.94 113 ALA A N 1
ATOM 865 C CA . ALA A 1 113 ? 135.264 121.321 132.017 1.00 34.95 113 ALA A CA 1
ATOM 866 C C . ALA A 1 113 ? 133.991 121.703 131.263 1.00 41.88 113 ALA A C 1
ATOM 867 O O . ALA A 1 113 ? 133.161 120.859 130.915 1.00 47.35 113 ALA A O 1
ATOM 869 N N . ALA A 1 114 ? 133.837 123.001 131.022 1.00 35.69 114 ALA A N 1
ATOM 870 C CA . ALA A 1 114 ? 132.696 123.475 130.254 1.00 24.78 114 ALA A CA 1
ATOM 871 C C . ALA A 1 114 ? 132.750 122.915 128.839 1.00 33.36 114 ALA A C 1
ATOM 872 O O . ALA A 1 114 ? 133.824 122.685 128.278 1.00 39.39 114 ALA A O 1
ATOM 874 N N . SER A 1 115 ? 131.570 122.696 128.257 1.00 41.93 115 SER A N 1
ATOM 875 C CA . SER A 1 115 ? 131.482 122.052 126.953 1.00 35.04 115 SER A CA 1
ATOM 876 C C . SER A 1 115 ? 132.075 122.895 125.832 1.00 32.05 115 SER A C 1
ATOM 877 O O . SER A 1 115 ? 132.263 122.377 124.727 1.00 44.15 115 SER A O 1
ATOM 880 N N . ARG A 1 116 ? 132.368 124.171 126.082 1.00 25.17 116 ARG A N 1
ATOM 881 C CA . ARG A 1 116 ? 133.051 124.996 125.095 1.00 24.55 116 ARG A CA 1
ATOM 882 C C . ARG A 1 116 ? 134.521 124.634 124.944 1.00 35.75 116 ARG A C 1
ATOM 883 O O . ARG A 1 116 ? 135.173 125.138 124.025 1.00 44.99 116 ARG A O 1
ATOM 891 N N . TYR A 1 117 ? 135.054 123.780 125.816 1.00 36.39 117 TYR A N 1
ATOM 892 C CA . TYR A 1 117 ? 136.465 123.417 125.812 1.00 26.90 117 TYR A CA 1
ATOM 893 C C . TYR A 1 117 ? 136.726 122.022 125.269 1.00 33.21 117 TYR A C 1
ATOM 894 O O . TYR A 1 117 ? 137.730 121.808 124.585 1.00 38.48 117 TYR A O 1
ATOM 903 N N . ILE A 1 118 ? 135.850 121.070 125.565 1.00 38.94 118 ILE A N 1
ATOM 904 C CA . ILE A 1 118 ? 136.151 119.654 125.414 1.00 36.96 118 ILE A CA 1
ATOM 905 C C . ILE A 1 118 ? 135.450 119.097 124.184 1.00 35.58 118 ILE A C 1
ATOM 906 O O . ILE A 1 118 ? 134.362 119.542 123.800 1.00 33.72 118 ILE A O 1
ATOM 911 N N . PHE A 1 119 ? 136.092 118.109 123.564 1.00 31.25 119 PHE A N 1
ATOM 912 C CA . PHE A 1 119 ? 135.600 117.448 122.366 1.00 24.43 119 PHE A CA 1
ATOM 913 C C . PHE A 1 119 ? 135.347 115.979 122.672 1.00 32.15 119 PHE A C 1
ATOM 914 O O . PHE A 1 119 ? 135.862 115.436 123.648 1.00 51.03 119 PHE A O 1
ATOM 922 N N . ALA A 1 120 ? 134.568 115.326 121.813 1.00 31.77 120 ALA A N 1
ATOM 923 C CA . ALA A 1 120 ? 134.272 113.915 122.009 1.00 22.86 120 ALA A CA 1
ATOM 924 C C . ALA A 1 120 ? 134.077 113.235 120.663 1.00 33.69 120 ALA A C 1
ATOM 925 O O . ALA A 1 120 ? 133.782 113.876 119.652 1.00 41.91 120 ALA A O 1
ATOM 927 N N . ARG A 1 121 ? 134.248 111.915 120.669 1.00 35.49 121 ARG A N 1
ATOM 928 C CA . ARG A 1 121 ? 133.994 111.092 119.494 1.00 25.30 121 ARG A CA 1
ATOM 929 C C . ARG A 1 121 ? 133.588 109.701 119.954 1.00 32.63 121 ARG A C 1
ATOM 930 O O . ARG A 1 121 ? 133.837 109.311 121.094 1.00 45.13 121 ARG A O 1
ATOM 938 N N . VAL A 1 122 ? 132.952 108.952 119.053 1.00 35.40 122 VAL A N 1
ATOM 939 C CA . VAL A 1 122 ? 132.547 107.588 119.373 1.00 36.99 122 VAL A CA 1
ATOM 940 C C . VAL A 1 122 ? 133.788 106.732 119.573 1.00 35.79 122 VAL A C 1
ATOM 941 O O . VAL A 1 122 ? 134.744 106.800 118.790 1.00 42.64 122 VAL A O 1
ATOM 945 N N . SER A 1 123 ? 133.782 105.922 120.627 1.00 37.08 123 SER A N 1
ATOM 946 C CA . SER A 1 123 ? 134.973 105.189 121.017 1.00 40.43 123 SER A CA 1
ATOM 947 C C . SER A 1 123 ? 135.130 103.907 120.207 1.00 48.78 123 SER A C 1
ATOM 948 O O . SER A 1 123 ? 134.184 103.398 119.600 1.00 52.49 123 SER A O 1
ATOM 951 N N . LYS A 1 124 ? 136.360 103.388 120.204 1.00 50.09 124 LYS A N 1
ATOM 952 C CA . LYS A 1 124 ? 136.620 102.088 119.600 1.00 48.18 124 LYS A CA 1
ATOM 953 C C . LYS A 1 124 ? 135.942 100.962 120.364 1.00 53.53 124 LYS A C 1
ATOM 954 O O . LYS A 1 124 ? 135.685 99.904 119.783 1.00 58.43 124 LYS A O 1
ATOM 960 N N . ASN A 1 125 ? 135.647 101.168 121.650 1.00 42.58 125 ASN A N 1
ATOM 961 C CA . ASN A 1 125 ? 134.855 100.196 122.394 1.00 38.07 125 ASN A CA 1
ATOM 962 C C . ASN A 1 125 ? 133.462 100.059 121.796 1.00 44.36 125 ASN A C 1
ATOM 963 O O . ASN A 1 125 ? 132.932 98.947 121.680 1.00 50.23 125 ASN A O 1
ATOM 968 N N . PHE A 1 126 ? 132.856 101.185 121.413 1.00 39.41 126 PHE A N 1
ATOM 969 C CA . PHE A 1 126 ? 131.531 101.151 120.805 1.00 43.10 126 PHE A CA 1
ATOM 970 C C . PHE A 1 126 ? 131.541 100.366 119.501 1.00 45.67 126 PHE A C 1
ATOM 971 O O . PHE A 1 126 ? 130.632 99.572 119.238 1.00 55.29 126 PHE A O 1
ATOM 979 N N . TYR A 1 127 ? 132.560 100.576 118.668 1.00 37.01 127 TYR A N 1
ATOM 980 C CA . TYR A 1 127 ? 132.633 99.851 117.406 1.00 38.58 127 TYR A CA 1
ATOM 981 C C . TYR A 1 127 ? 132.991 98.388 117.620 1.00 46.30 127 TYR A C 1
ATOM 982 O O . TYR A 1 127 ? 132.601 97.532 116.818 1.00 47.98 127 TYR A O 1
ATOM 991 N N . ASN A 1 128 ? 133.725 98.081 118.689 1.00 46.28 128 ASN A N 1
ATOM 992 C CA . ASN A 1 128 ? 134.115 96.704 118.958 1.00 42.32 128 ASN A CA 1
ATOM 993 C C . ASN A 1 128 ? 132.971 95.877 119.525 1.00 48.64 128 ASN A C 1
ATOM 994 O O . ASN A 1 128 ? 132.878 94.680 119.233 1.00 55.18 128 ASN A O 1
ATOM 999 N N . VAL A 1 129 ? 132.099 96.479 120.328 1.00 46.53 129 VAL A N 1
ATOM 1000 C CA . VAL A 1 129 ? 131.057 95.738 121.026 1.00 43.85 129 VAL A CA 1
ATOM 1001 C C . VAL A 1 129 ? 129.694 95.906 120.364 1.00 40.10 129 VAL A C 1
ATOM 1002 O O . VAL A 1 129 ? 128.972 94.928 120.177 1.00 47.77 129 VAL A O 1
ATOM 1006 N N . TYR A 1 130 ? 129.322 97.128 119.996 1.00 37.52 130 TYR A N 1
ATOM 1007 C CA . TYR A 1 130 ? 127.985 97.388 119.465 1.00 39.39 130 TYR A CA 1
ATOM 1008 C C . TYR A 1 130 ? 127.944 96.978 118.000 1.00 39.53 130 TYR A C 1
ATOM 1009 O O . TYR A 1 130 ? 128.446 97.688 117.126 1.00 43.16 130 TYR A O 1
ATOM 1018 N N . LYS A 1 131 ? 127.337 95.828 117.730 1.00 44.68 131 LYS A N 1
ATOM 1019 C CA . LYS A 1 131 ? 127.193 95.288 116.389 1.00 40.66 131 LYS A CA 1
ATOM 1020 C C . LYS A 1 131 ? 125.738 95.364 115.947 1.00 51.42 131 LYS A C 1
ATOM 1021 O O . LYS A 1 131 ? 124.831 95.610 116.746 1.00 58.66 131 LYS A O 1
ATOM 1027 N N . ASP A 1 132 ? 125.529 95.146 114.647 1.00 51.43 132 ASP A N 1
ATOM 1028 C CA . ASP A 1 132 ? 124.193 95.051 114.055 1.00 48.02 132 ASP A CA 1
ATOM 1029 C C . ASP A 1 132 ? 123.347 96.287 114.357 1.00 51.94 132 ASP A C 1
ATOM 1030 O O . ASP A 1 132 ? 122.188 96.190 114.762 1.00 55.56 132 ASP A O 1
ATOM 1035 N N . THR A 1 133 ? 123.940 97.464 114.156 1.00 51.35 133 THR A N 1
ATOM 1036 C CA . THR A 1 133 ? 123.184 98.701 114.320 1.00 54.85 133 THR A CA 1
ATOM 1037 C C . THR A 1 133 ? 122.075 98.805 113.281 1.00 55.38 133 THR A C 1
ATOM 1038 O O . THR A 1 133 ? 120.989 99.322 113.569 1.00 57.42 133 THR A O 1
ATOM 1042 N N . GLU A 1 134 ? 122.327 98.311 112.068 1.00 57.21 134 GLU A N 1
ATOM 1043 C CA . GLU A 1 134 ? 121.327 98.366 111.010 1.00 54.20 134 GLU A CA 1
ATOM 1044 C C . GLU A 1 134 ? 120.112 97.498 111.308 1.00 55.92 134 GLU A C 1
ATOM 1045 O O . GLU A 1 134 ? 119.049 97.724 110.722 1.00 57.16 134 GLU A O 1
ATOM 1051 N N . TYR A 1 135 ? 120.243 96.514 112.196 1.00 54.32 135 TYR A N 1
ATOM 1052 C CA . TYR A 1 135 ? 119.146 95.626 112.552 1.00 57.51 135 TYR A CA 1
ATOM 1053 C C . TYR A 1 135 ? 118.531 95.965 113.902 1.00 57.01 135 TYR A C 1
ATOM 1054 O O . TYR A 1 135 ? 117.739 95.176 114.426 1.00 58.20 135 TYR A O 1
ATOM 1063 N N . ALA A 1 136 ? 118.876 97.115 114.473 1.00 51.79 136 ALA A N 1
ATOM 1064 C CA . ALA A 1 136 ? 118.306 97.522 115.744 1.00 47.87 136 ALA A CA 1
ATOM 1065 C C . ALA A 1 136 ? 116.813 97.811 115.586 1.00 55.52 136 ALA A C 1
ATOM 1066 O O . ALA A 1 136 ? 116.354 98.165 114.497 1.00 57.82 136 ALA A O 1
ATOM 1068 N N . PRO A 1 137 ? 116.031 97.654 116.656 1.00 49.37 137 PRO A N 1
ATOM 1069 C CA . PRO A 1 137 ? 114.584 97.870 116.546 1.00 42.75 137 PRO A CA 1
ATOM 1070 C C . PRO A 1 137 ? 114.250 99.315 116.213 1.00 50.01 137 PRO A C 1
ATOM 1071 O O . PRO A 1 137 ? 114.972 100.245 116.576 1.00 47.57 137 PRO A O 1
ATOM 1075 N N . VAL A 1 138 ? 113.135 99.494 115.516 1.00 52.26 138 VAL A N 1
ATOM 1076 C CA . VAL A 1 138 ? 112.664 100.815 115.120 1.00 48.22 138 VAL A CA 1
ATOM 1077 C C . VAL A 1 138 ? 111.738 101.349 116.204 1.00 54.98 138 VAL A C 1
ATOM 1078 O O . VAL A 1 138 ? 110.776 100.679 116.597 1.00 56.47 138 VAL A O 1
ATOM 1082 N N . HIS A 1 139 ? 112.031 102.554 116.688 1.00 56.60 139 HIS A N 1
ATOM 1083 C CA . HIS A 1 139 ? 111.204 103.169 117.717 1.00 52.13 139 HIS A CA 1
ATOM 1084 C C . HIS A 1 139 ? 109.806 103.450 117.182 1.00 59.35 139 HIS A C 1
ATOM 1085 O O . HIS A 1 139 ? 109.630 103.825 116.020 1.00 65.01 139 HIS A O 1
ATOM 1092 N N . GLN A 1 140 ? 108.802 103.267 118.043 1.00 65.10 140 GLN A N 1
ATOM 1093 C CA . GLN A 1 140 ? 107.420 103.503 117.641 1.00 64.83 140 GLN A CA 1
ATOM 1094 C C . GLN A 1 140 ? 107.140 104.972 117.359 1.00 63.92 140 GLN A C 1
ATOM 1095 O O . GLN A 1 140 ? 106.120 105.288 116.738 1.00 62.65 140 GLN A O 1
ATOM 1101 N N . ASP A 1 141 ? 108.016 105.870 117.799 1.00 61.33 141 ASP A N 1
ATOM 1102 C CA . ASP A 1 141 ? 107.874 107.296 117.538 1.00 58.58 141 ASP A CA 1
ATOM 1103 C C . ASP A 1 141 ? 108.557 107.624 116.217 1.00 63.70 141 ASP A C 1
ATOM 1104 O O . ASP A 1 141 ? 109.757 107.382 116.057 1.00 68.19 141 ASP A O 1
ATOM 1109 N N . LYS A 1 142 ? 107.790 108.170 115.270 1.00 62.19 142 LYS A N 1
ATOM 1110 C CA . LYS A 1 142 ? 108.352 108.511 113.968 1.00 60.57 142 LYS A CA 1
ATOM 1111 C C . LYS A 1 142 ? 109.431 109.578 114.084 1.00 58.57 142 LYS A C 1
ATOM 1112 O O . LYS A 1 142 ? 110.346 109.631 113.254 1.00 54.72 142 LYS A O 1
ATOM 1118 N N . GLU A 1 143 ? 109.350 110.426 115.104 1.00 57.17 143 GLU A N 1
ATOM 1119 C CA . GLU A 1 143 ? 110.318 111.491 115.317 1.00 59.41 143 GLU A CA 1
ATOM 1120 C C . GLU A 1 143 ? 111.527 111.038 116.122 1.00 62.35 143 GLU A C 1
ATOM 1121 O O . GLU A 1 143 ? 112.431 111.845 116.361 1.00 62.19 143 GLU A O 1
ATOM 1127 N N . HIS A 1 144 ? 111.564 109.777 116.548 1.00 50.35 144 HIS A N 1
ATOM 1128 C CA . HIS A 1 144 ? 112.705 109.224 117.275 1.00 43.18 144 HIS A CA 1
ATOM 1129 C C . HIS A 1 144 ? 113.682 108.669 116.247 1.00 46.91 144 HIS A C 1
ATOM 1130 O O . HIS A 1 144 ? 113.564 107.530 115.796 1.00 43.91 144 HIS A O 1
ATOM 1137 N N . ILE A 1 145 ? 114.656 109.498 115.862 1.00 43.77 145 ILE A N 1
ATOM 1138 C CA . ILE A 1 145 ? 115.614 109.090 114.833 1.00 41.01 145 ILE A CA 1
ATOM 1139 C C . ILE A 1 145 ? 116.471 107.906 115.271 1.00 46.76 145 ILE A C 1
ATOM 1140 O O . ILE A 1 145 ? 116.589 106.940 114.499 1.00 47.74 145 ILE A O 1
ATOM 1145 N N . PRO A 1 146 ? 117.084 107.898 116.457 1.00 44.09 146 PRO A N 1
ATOM 1146 C CA . PRO A 1 146 ? 117.856 106.722 116.872 1.00 39.87 146 PRO A CA 1
ATOM 1147 C C . PRO A 1 146 ? 116.946 105.529 117.100 1.00 45.05 146 PRO A C 1
ATOM 1148 O O . PRO A 1 146 ? 115.730 105.692 117.284 1.00 51.78 146 PRO A O 1
ATOM 1152 N N . PRO A 1 147 ? 117.487 104.314 117.079 1.00 41.14 147 PRO A N 1
ATOM 1153 C CA . PRO A 1 147 ? 116.646 103.127 117.267 1.00 39.60 147 PRO A CA 1
ATOM 1154 C C . PRO A 1 147 ? 116.090 103.060 118.681 1.00 45.26 147 PRO A C 1
ATOM 1155 O O . PRO A 1 147 ? 116.433 103.853 119.559 1.00 45.71 147 PRO A O 1
ATOM 1159 N N . ALA A 1 148 ? 115.201 102.086 118.889 1.00 42.83 148 ALA A N 1
ATOM 1160 C CA . ALA A 1 148 ? 114.643 101.877 120.221 1.00 37.27 148 ALA A CA 1
ATOM 1161 C C . ALA A 1 148 ? 115.741 101.545 121.220 1.00 51.55 148 ALA A C 1
ATOM 1162 O O . ALA A 1 148 ? 115.753 102.069 122.340 1.00 55.78 148 ALA A O 1
ATOM 1164 N N . PHE A 1 149 ? 116.673 100.679 120.830 1.00 52.97 149 PHE A N 1
ATOM 1165 C CA . PHE A 1 149 ? 117.875 100.437 121.610 1.00 35.33 149 PHE A CA 1
ATOM 1166 C C . PHE A 1 149 ? 118.928 99.826 120.699 1.00 38.50 149 PHE A C 1
ATOM 1167 O O . PHE A 1 149 ? 118.600 99.163 119.712 1.00 47.73 149 PHE A O 1
ATOM 1175 N N . TYR A 1 150 ? 120.193 100.059 121.037 1.00 39.57 150 TYR A N 1
ATOM 1176 C CA . TYR A 1 150 ? 121.295 99.481 120.287 1.00 38.14 150 TYR A CA 1
ATOM 1177 C C . TYR A 1 150 ? 121.443 98.002 120.640 1.00 41.88 150 TYR A C 1
ATOM 1178 O O . TYR A 1 150 ? 120.729 97.463 121.488 1.00 51.67 150 TYR A O 1
ATOM 1187 N N . LEU A 1 151 ? 122.383 97.329 119.981 1.00 42.69 151 LEU A N 1
ATOM 1188 C CA . LEU A 1 151 ? 122.548 95.881 120.100 1.00 40.01 151 LEU A CA 1
ATOM 1189 C C . LEU A 1 151 ? 124.000 95.535 120.397 1.00 44.57 151 LEU A C 1
ATOM 1190 O O . LEU A 1 151 ? 124.731 95.069 119.514 1.00 45.80 151 LEU A O 1
ATOM 1195 N N . PRO A 1 152 ? 124.453 95.740 121.630 1.00 41.02 152 PRO A N 1
ATOM 1196 C CA . PRO A 1 152 ? 125.793 95.291 122.011 1.00 42.56 152 PRO A CA 1
ATOM 1197 C C . PRO A 1 152 ? 125.825 93.780 122.202 1.00 45.26 152 PRO A C 1
ATOM 1198 O O . PRO A 1 152 ? 124.795 93.113 122.291 1.00 48.27 152 PRO A O 1
ATOM 1202 N N . ILE A 1 153 ? 127.042 93.244 122.257 1.00 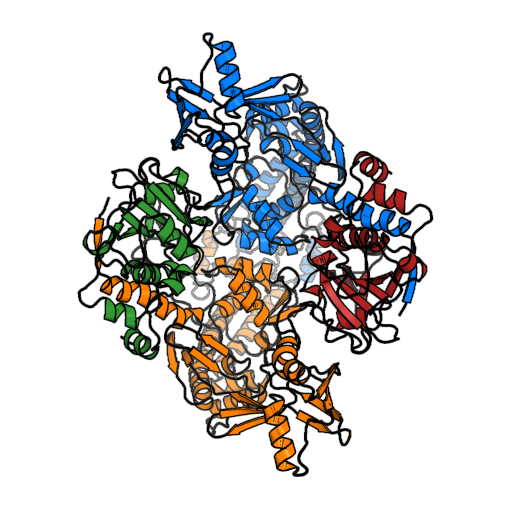42.33 153 ILE A N 1
ATOM 1203 C CA . ILE A 1 153 ? 127.226 91.809 122.443 1.00 37.20 153 ILE A CA 1
ATOM 1204 C C . ILE A 1 153 ? 127.443 91.424 123.903 1.00 45.15 153 ILE A C 1
ATOM 1205 O O . ILE A 1 153 ? 127.292 90.242 124.246 1.00 49.55 153 ILE A O 1
ATOM 1210 N N . ILE A 1 154 ? 127.786 92.375 124.768 1.00 43.40 154 ILE A N 1
ATOM 1211 C CA . ILE A 1 154 ? 127.888 92.131 126.205 1.00 38.08 154 ILE A CA 1
ATOM 1212 C C . ILE A 1 154 ? 127.062 93.193 126.920 1.00 40.80 154 ILE A C 1
ATOM 1213 O O . ILE A 1 154 ? 126.881 94.294 126.380 1.00 46.74 154 ILE A O 1
ATOM 1218 N N . PRO A 1 155 ? 126.537 92.921 128.123 1.00 44.09 155 PRO A N 1
ATOM 1219 C CA . PRO A 1 155 ? 125.727 93.933 128.812 1.00 35.22 155 PRO A CA 1
ATOM 1220 C C . PRO A 1 155 ? 126.562 95.110 129.280 1.00 34.79 155 PRO A C 1
ATOM 1221 O O . PRO A 1 155 ? 127.343 94.987 130.226 1.00 41.43 155 PRO A O 1
ATOM 1225 N N . THR A 1 156 ? 126.402 96.258 128.624 1.00 36.63 156 THR A N 1
ATOM 1226 C CA . THR A 1 156 ? 127.142 97.450 129.013 1.00 38.78 156 THR A CA 1
ATOM 1227 C C . THR A 1 156 ? 126.591 98.088 130.280 1.00 42.89 156 THR A C 1
ATOM 1228 O O . THR A 1 156 ? 127.315 98.836 130.947 1.00 48.37 156 THR A O 1
ATOM 1232 N N . VAL A 1 157 ? 125.338 97.791 130.636 1.00 40.08 157 VAL A N 1
ATOM 1233 C CA . VAL A 1 157 ? 124.737 98.368 131.835 1.00 33.45 157 VAL A CA 1
ATOM 1234 C C . VAL A 1 157 ? 125.510 97.957 133.081 1.00 45.18 157 VAL A C 1
ATOM 1235 O O . VAL A 1 157 ? 125.524 98.683 134.083 1.00 58.84 157 VAL A O 1
ATOM 1239 N N . LEU A 1 158 ? 126.176 96.805 133.041 1.00 40.73 158 LEU A N 1
ATOM 1240 C CA . LEU A 1 158 ? 126.972 96.328 134.160 1.00 29.86 158 LEU A CA 1
ATOM 1241 C C . LEU A 1 158 ? 128.396 96.856 134.152 1.00 39.04 158 LEU A C 1
ATOM 1242 O O . LEU A 1 158 ? 129.115 96.656 135.135 1.00 49.46 158 LEU A O 1
ATOM 1247 N N . LEU A 1 159 ? 128.823 97.525 133.083 1.00 38.87 159 LEU A N 1
ATOM 1248 C CA . LEU A 1 159 ? 130.238 97.839 132.929 1.00 35.41 159 LEU A CA 1
ATOM 1249 C C . LEU A 1 159 ? 130.625 99.160 133.585 1.00 29.29 159 LEU A C 1
ATOM 1250 O O . LEU A 1 159 ? 131.633 99.229 134.291 1.00 37.78 159 LEU A O 1
ATOM 1255 N N . ASN A 1 160 ? 129.841 100.214 133.367 1.00 35.89 160 ASN A N 1
ATOM 1256 C CA . ASN A 1 160 ? 130.215 101.544 133.826 1.00 36.63 160 ASN A CA 1
ATOM 1257 C C . ASN A 1 160 ? 129.539 101.960 135.125 1.00 40.71 160 ASN A C 1
ATOM 1258 O O . ASN A 1 160 ? 130.000 102.912 135.763 1.00 36.44 160 ASN A O 1
ATOM 1263 N N . GLY A 1 161 ? 128.469 101.282 135.528 1.00 46.92 161 GLY A N 1
ATOM 1264 C CA . GLY A 1 161 ? 127.775 101.634 136.751 1.00 42.30 161 GLY A CA 1
ATOM 1265 C C . GLY A 1 161 ? 126.716 102.692 136.534 1.00 39.50 161 GLY A C 1
ATOM 1266 O O . GLY A 1 161 ? 127.004 103.766 135.998 1.00 45.53 161 GLY A O 1
ATOM 1267 N N . VAL A 1 162 ? 125.486 102.407 136.948 1.00 39.30 162 VAL A N 1
ATOM 1268 C CA . VAL A 1 162 ? 124.351 103.290 136.712 1.00 39.45 162 VAL A CA 1
ATOM 1269 C C . VAL A 1 162 ? 123.760 103.711 138.048 1.00 43.60 162 VAL A C 1
ATOM 1270 O O . VAL A 1 162 ? 123.687 102.911 138.986 1.00 46.59 162 VAL A O 1
ATOM 1274 N N . SER A 1 163 ? 123.346 104.972 138.132 1.00 36.46 163 SER A N 1
ATOM 1275 C CA . SER A 1 163 ? 122.656 105.498 139.305 1.00 34.96 163 SER A CA 1
ATOM 1276 C C . SER A 1 163 ? 121.588 106.462 138.812 1.00 38.35 163 SER A C 1
ATOM 1277 O O . SER A 1 163 ? 121.911 107.546 138.320 1.00 41.28 163 SER A O 1
ATOM 1280 N N . GLY A 1 164 ? 120.324 106.070 138.933 1.00 37.53 164 GLY A N 1
ATOM 1281 C CA . GLY A 1 164 ? 119.245 106.915 138.464 1.00 30.72 164 GLY A CA 1
ATOM 1282 C C . GLY A 1 164 ? 118.076 106.989 139.421 1.00 33.72 164 GLY A C 1
ATOM 1283 O O . GLY A 1 164 ? 117.744 106.000 140.080 1.00 39.53 164 GLY A O 1
ATOM 1284 N N . ILE A 1 165 ? 117.442 108.155 139.510 1.00 38.97 165 ILE A N 1
ATOM 1285 C CA . ILE A 1 165 ? 116.299 108.369 140.389 1.00 39.59 165 ILE A CA 1
ATOM 1286 C C . ILE A 1 165 ? 115.116 108.805 139.540 1.00 35.63 165 ILE A C 1
ATOM 1287 O O . ILE A 1 165 ? 115.220 109.763 138.766 1.00 39.62 165 ILE A O 1
ATOM 1292 N N . ALA A 1 166 ? 114.000 108.107 139.689 1.00 33.07 166 ALA A N 1
ATOM 1293 C CA . ALA A 1 166 ? 112.749 108.452 139.035 1.00 29.49 166 ALA A CA 1
ATOM 1294 C C . ALA A 1 166 ? 111.691 108.713 140.105 1.00 36.49 166 ALA A C 1
ATOM 1295 O O . ALA A 1 166 ? 111.979 108.718 141.303 1.00 50.01 166 ALA A O 1
ATOM 1297 N N . THR A 1 167 ? 110.458 108.931 139.665 1.00 36.99 167 THR A N 1
ATOM 1298 C CA . THR A 1 167 ? 109.338 109.124 140.577 1.00 36.59 167 THR A CA 1
ATOM 1299 C C . THR A 1 167 ? 108.777 107.755 140.940 1.00 35.87 167 THR A C 1
ATOM 1300 O O . THR A 1 167 ? 108.126 107.105 140.117 1.00 46.51 167 THR A O 1
ATOM 1304 N N . GLY A 1 168 ? 109.040 107.313 142.167 1.00 35.07 168 GLY A N 1
ATOM 1305 C CA . GLY A 1 168 ? 108.568 106.038 142.647 1.00 38.28 168 GLY A CA 1
ATOM 1306 C C . GLY A 1 168 ? 109.553 104.896 142.515 1.00 43.09 168 GLY A C 1
ATOM 1307 O O . GLY A 1 168 ? 109.395 103.882 143.202 1.00 45.25 168 GLY A O 1
ATOM 1308 N N . TYR A 1 169 ? 110.567 105.031 141.663 1.00 47.91 169 TYR A N 1
ATOM 1309 C CA . TYR A 1 169 ? 111.544 103.975 141.444 1.00 38.32 169 TYR A CA 1
ATOM 1310 C C . TYR A 1 169 ? 112.930 104.581 141.294 1.00 35.77 169 TYR A C 1
ATOM 1311 O O . TYR A 1 169 ? 113.081 105.730 140.873 1.00 38.83 169 TYR A O 1
ATOM 1320 N N . ALA A 1 170 ? 113.942 103.791 141.638 1.00 39.48 170 ALA A N 1
ATOM 1321 C CA . ALA A 1 170 ? 115.328 104.197 141.472 1.00 35.57 170 ALA A CA 1
ATOM 1322 C C . ALA A 1 170 ? 116.166 102.961 141.189 1.00 41.45 170 ALA A C 1
ATOM 1323 O O . ALA A 1 170 ? 115.804 101.844 141.564 1.00 45.21 170 ALA A O 1
ATOM 1325 N N . THR A 1 171 ? 117.293 103.175 140.519 1.00 47.73 171 THR A N 1
ATOM 1326 C CA . THR A 1 171 ? 118.187 102.092 140.141 1.00 40.17 171 THR A CA 1
ATOM 1327 C C . THR A 1 171 ? 119.614 102.428 140.547 1.00 39.35 171 THR A C 1
ATOM 1328 O O . THR A 1 171 ? 120.047 103.581 140.447 1.00 48.45 171 THR A O 1
ATOM 1332 N N . TYR A 1 172 ? 120.334 101.413 141.021 1.00 41.40 172 TYR A N 1
ATOM 1333 C CA . TYR A 1 172 ? 121.748 101.554 141.354 1.00 38.64 172 TYR A CA 1
ATOM 1334 C C . TYR A 1 172 ? 122.442 100.239 141.032 1.00 37.13 172 TYR A C 1
ATOM 1335 O O . TYR A 1 172 ? 122.206 99.232 141.704 1.00 45.39 172 TYR A O 1
ATOM 1344 N N . ILE A 1 173 ? 123.289 100.253 140.007 1.00 38.49 173 ILE A N 1
ATOM 1345 C CA . ILE A 1 173 ? 124.079 99.099 139.600 1.00 45.07 173 ILE A CA 1
ATOM 1346 C C . ILE A 1 173 ? 125.548 99.489 139.666 1.00 43.72 173 ILE A C 1
ATOM 1347 O O . ILE A 1 173 ? 125.944 100.527 139.123 1.00 46.33 173 ILE A O 1
ATOM 1352 N N . LEU A 1 174 ? 126.349 98.666 140.339 1.00 41.98 174 LEU A N 1
ATOM 1353 C CA . LEU A 1 174 ? 127.773 98.924 140.469 1.00 42.52 174 LEU A CA 1
ATOM 1354 C C . LEU A 1 174 ? 128.516 98.495 139.204 1.00 45.38 174 LEU A C 1
ATOM 1355 O O . LEU A 1 174 ? 128.080 97.582 138.500 1.00 48.21 174 LEU A O 1
ATOM 1360 N N . PRO A 1 175 ? 129.635 99.145 138.890 1.00 42.58 175 PRO A N 1
ATOM 1361 C CA . PRO A 1 175 ? 130.421 98.731 137.724 1.00 34.28 175 PRO A CA 1
ATOM 1362 C C . PRO A 1 175 ? 131.040 97.358 137.922 1.00 39.66 175 PRO A C 1
ATOM 1363 O O . PRO A 1 175 ? 131.350 96.943 139.041 1.00 54.44 175 PRO A O 1
ATOM 1367 N N . HIS A 1 176 ? 131.223 96.650 136.811 1.00 28.19 176 HIS A N 1
ATOM 1368 C CA . HIS A 1 176 ? 131.803 95.318 136.820 1.00 29.82 176 HIS A CA 1
ATOM 1369 C C . HIS A 1 176 ? 132.961 95.253 135.834 1.00 43.44 176 HIS A C 1
ATOM 1370 O O . HIS A 1 176 ? 133.047 96.042 134.891 1.00 49.27 176 HIS A O 1
ATOM 1377 N N . SER A 1 177 ? 133.858 94.300 136.073 1.00 49.23 177 SER A N 1
ATOM 1378 C CA . SER A 1 177 ? 135.002 94.104 135.195 1.00 39.53 177 SER A CA 1
ATOM 1379 C C . SER A 1 177 ? 134.547 93.600 133.831 1.00 44.08 177 SER A C 1
ATOM 1380 O O . SER A 1 177 ? 133.642 92.769 133.730 1.00 51.75 177 SER A O 1
ATOM 1383 N N . VAL A 1 178 ? 135.184 94.111 132.776 1.00 39.39 178 VAL A N 1
ATOM 1384 C CA . VAL A 1 178 ? 134.787 93.748 131.419 1.00 44.41 178 VAL A CA 1
ATOM 1385 C C . VAL A 1 178 ? 135.094 92.282 131.141 1.00 44.19 178 VAL A C 1
ATOM 1386 O O . VAL A 1 178 ? 134.305 91.580 130.495 1.00 45.12 178 VAL A O 1
ATOM 1390 N N . SER A 1 179 ? 136.244 91.798 131.615 1.00 46.68 179 SER A N 1
ATOM 1391 C CA . SER A 1 179 ? 136.627 90.413 131.369 1.00 39.89 179 SER A CA 1
ATOM 1392 C C . SER A 1 179 ? 135.649 89.440 132.013 1.00 47.04 179 SER A C 1
ATOM 1393 O O . SER A 1 179 ? 135.259 88.441 131.397 1.00 51.12 179 SER A O 1
ATOM 1396 N N . SER A 1 180 ? 135.241 89.712 133.255 1.00 50.26 180 SER A N 1
ATOM 1397 C CA . SER A 1 180 ? 134.301 88.829 133.936 1.00 43.80 180 SER A CA 1
ATOM 1398 C C . SER A 1 180 ? 132.942 88.830 133.248 1.00 44.12 180 SER A C 1
ATOM 1399 O O . SER A 1 180 ? 132.304 87.780 133.127 1.00 53.32 180 SER A O 1
ATOM 1402 N N . VAL A 1 181 ? 132.483 89.997 132.794 1.00 39.60 181 VAL A N 1
ATOM 1403 C CA . VAL A 1 181 ? 131.203 90.067 132.094 1.00 42.26 181 VAL A CA 1
ATOM 1404 C C . VAL A 1 181 ? 131.271 89.297 130.781 1.00 45.03 181 VAL A C 1
ATOM 1405 O O . VAL A 1 181 ? 130.338 88.567 130.425 1.00 45.81 181 VAL A O 1
ATOM 1409 N N . LYS A 1 182 ? 132.374 89.442 130.043 1.00 51.68 182 LYS A N 1
ATOM 1410 C CA . LYS A 1 182 ? 132.531 88.701 128.794 1.00 50.85 182 LYS A CA 1
ATOM 1411 C C . LYS A 1 182 ? 132.566 87.198 129.042 1.00 51.70 182 LYS A C 1
ATOM 1412 O O . LYS A 1 182 ? 131.946 86.422 128.303 1.00 54.66 182 LYS A O 1
ATOM 1418 N N . LYS A 1 183 ? 133.287 86.768 130.080 1.00 45.90 183 LYS A N 1
ATOM 1419 C CA . LYS A 1 183 ? 133.347 85.348 130.410 1.00 47.85 183 LYS A CA 1
ATOM 1420 C C . LYS A 1 183 ? 131.977 84.813 130.807 1.00 50.82 183 LYS A C 1
ATOM 1421 O O . LYS A 1 183 ? 131.593 83.708 130.406 1.00 54.10 183 LYS A O 1
ATOM 1427 N N . ALA A 1 184 ? 131.225 85.584 131.594 1.00 52.55 184 ALA A N 1
ATOM 1428 C CA . ALA A 1 184 ? 129.886 85.161 131.989 1.00 47.33 184 ALA A CA 1
ATOM 1429 C C . ALA A 1 184 ? 128.954 85.082 130.788 1.00 51.63 184 ALA A C 1
ATOM 1430 O O . ALA A 1 184 ? 128.119 84.175 130.705 1.00 61.37 184 ALA A O 1
ATOM 1432 N N . VAL A 1 185 ? 129.074 86.025 129.852 1.00 50.95 185 VAL A N 1
ATOM 1433 C CA . VAL A 1 185 ? 128.258 85.980 128.642 1.00 50.61 185 VAL A CA 1
ATOM 1434 C C . VAL A 1 185 ? 128.595 84.746 127.820 1.00 54.19 185 VAL A C 1
ATOM 1435 O O . VAL A 1 185 ? 127.704 84.072 127.291 1.00 57.76 185 VAL A O 1
ATOM 1439 N N . LEU A 1 186 ? 129.887 84.434 127.693 1.00 59.18 186 LEU A N 1
ATOM 1440 C CA . LEU A 1 186 ? 130.286 83.226 126.977 1.00 56.29 186 LEU A CA 1
ATOM 1441 C C . LEU A 1 186 ? 129.725 81.978 127.647 1.00 55.66 186 LEU A C 1
ATOM 1442 O O . LEU A 1 186 ? 129.227 81.070 126.971 1.00 57.83 186 LEU A O 1
ATOM 1447 N N . GLN A 1 187 ? 129.794 81.920 128.979 1.00 56.78 187 GLN A N 1
ATOM 1448 C CA . GLN A 1 187 ? 129.269 80.767 129.704 1.00 53.25 187 GLN A CA 1
ATOM 1449 C C . GLN A 1 187 ? 127.764 80.626 129.511 1.00 54.09 187 GLN A C 1
ATOM 1450 O O . GLN A 1 187 ? 127.258 79.516 129.313 1.00 58.61 187 GLN A O 1
ATOM 1456 N N . ALA A 1 188 ? 127.032 81.740 129.579 1.00 49.45 188 ALA A N 1
ATOM 1457 C CA . ALA A 1 188 ? 125.587 81.692 129.383 1.00 50.95 188 ALA A CA 1
ATOM 1458 C C . ALA A 1 188 ? 125.234 81.279 127.960 1.00 56.36 188 ALA A C 1
ATOM 1459 O O . ALA A 1 188 ? 124.291 80.508 127.747 1.00 58.63 188 ALA A O 1
ATOM 1461 N N . LEU A 1 189 ? 125.974 81.790 126.974 1.00 61.15 189 LEU A N 1
ATOM 1462 C CA . LEU A 1 189 ? 125.705 81.453 125.581 1.00 57.10 189 LEU A CA 1
ATOM 1463 C C . LEU A 1 189 ? 125.982 79.981 125.303 1.00 53.44 189 LEU A C 1
ATOM 1464 O O . LEU A 1 189 ? 125.223 79.326 124.580 1.00 53.64 189 LEU A O 1
ATOM 1469 N N . GLN A 1 190 ? 127.062 79.442 125.871 1.00 58.92 190 GLN A N 1
ATOM 1470 C CA . GLN A 1 190 ? 127.384 78.034 125.682 1.00 60.67 190 GLN A CA 1
ATOM 1471 C C . GLN A 1 190 ? 126.480 77.105 126.481 1.00 60.32 190 GLN A C 1
ATOM 1472 O O . GLN A 1 190 ? 126.539 75.889 126.276 1.00 60.49 190 GLN A O 1
ATOM 1478 N N . GLY A 1 191 ? 125.655 77.639 127.378 1.00 57.61 191 GLY A N 1
ATOM 1479 C CA . GLY A 1 191 ? 124.796 76.808 128.197 1.00 57.02 191 GLY A CA 1
ATOM 1480 C C . GLY A 1 191 ? 125.536 76.159 129.347 1.00 63.86 191 GLY A C 1
ATOM 1481 O O . GLY A 1 191 ? 125.525 74.934 129.494 1.00 63.16 191 GLY A O 1
ATOM 1482 N N . LYS A 1 192 ? 126.184 76.977 130.174 1.00 66.96 192 LYS A N 1
ATOM 1483 C CA . LYS A 1 192 ? 126.976 76.477 131.290 1.00 65.13 192 LYS A CA 1
ATOM 1484 C C . LYS A 1 192 ? 126.530 77.114 132.599 1.00 68.88 192 LYS A C 1
ATOM 1485 O O . LYS A 1 192 ? 125.513 77.813 132.644 1.00 68.03 192 LYS A O 1
ATOM 1491 N N . LYS A 1 193 ? 127.286 76.873 133.668 1.00 70.09 193 LYS A N 1
ATOM 1492 C CA . LYS A 1 193 ? 127.048 77.532 134.947 1.00 67.26 193 LYS A CA 1
ATOM 1493 C C . LYS A 1 193 ? 127.696 78.909 134.903 1.00 69.33 193 LYS A C 1
ATOM 1494 O O . LYS A 1 193 ? 128.924 79.024 134.834 1.00 67.78 193 LYS A O 1
ATOM 1500 N N . VAL A 1 194 ? 126.877 79.954 134.940 1.00 64.49 194 VAL A N 1
ATOM 1501 C CA . VAL A 1 194 ? 127.370 81.319 134.791 1.00 58.39 194 VAL A CA 1
ATOM 1502 C C . VAL A 1 194 ? 128.020 81.756 136.097 1.00 61.71 194 VAL A C 1
ATOM 1503 O O . VAL A 1 194 ? 127.387 81.730 137.157 1.00 65.49 194 VAL A O 1
ATOM 1507 N N . THR A 1 195 ? 129.285 82.157 136.020 1.00 63.02 195 THR A N 1
ATOM 1508 C CA . THR A 1 195 ? 130.001 82.662 137.182 1.00 62.19 195 THR A CA 1
ATOM 1509 C C . THR A 1 195 ? 129.702 84.146 137.353 1.00 61.03 195 THR A C 1
ATOM 1510 O O . THR A 1 195 ? 129.724 84.907 136.381 1.00 62.11 195 THR A O 1
ATOM 1514 N N . LYS A 1 196 ? 129.417 84.552 138.586 1.00 60.70 196 LYS A N 1
ATOM 1515 C CA . LYS A 1 196 ? 129.039 85.932 138.849 1.00 57.14 196 LYS A CA 1
ATOM 1516 C C . LYS A 1 196 ? 130.185 86.872 138.487 1.00 56.69 196 LYS A C 1
ATOM 1517 O O . LYS A 1 196 ? 131.332 86.626 138.886 1.00 58.22 196 LYS A O 1
ATOM 1523 N N . PRO A 1 197 ? 129.926 87.940 137.736 1.00 54.33 197 PRO A N 1
ATOM 1524 C CA . PRO A 1 197 ? 130.999 88.873 137.382 1.00 54.41 197 PRO A CA 1
ATOM 1525 C C . PRO A 1 197 ? 131.555 89.586 138.603 1.00 52.89 197 PRO A C 1
ATOM 1526 O O . PRO A 1 197 ? 130.861 89.809 139.597 1.00 52.49 197 PRO A O 1
ATOM 1530 N N . LYS A 1 198 ? 132.832 89.942 138.515 1.00 51.75 198 LYS A N 1
ATOM 1531 C CA . LYS A 1 198 ? 133.487 90.682 139.581 1.00 49.75 198 LYS A CA 1
ATOM 1532 C C . LYS A 1 198 ? 133.204 92.172 139.452 1.00 51.69 198 LYS A C 1
ATOM 1533 O O . LYS A 1 198 ? 133.120 92.718 138.349 1.00 56.84 198 LYS A O 1
ATOM 1539 N N . VAL A 1 199 ? 133.055 92.829 140.597 1.00 50.74 199 VAL A N 1
ATOM 1540 C CA . VAL A 1 199 ? 132.834 94.270 140.647 1.00 47.57 199 VAL A CA 1
ATOM 1541 C C . VAL A 1 199 ? 134.191 94.960 140.647 1.00 47.44 199 VAL A C 1
ATOM 1542 O O . VAL A 1 199 ? 135.039 94.678 141.499 1.00 57.28 199 VAL A O 1
ATOM 1546 N N . GLU A 1 200 ? 134.398 95.857 139.689 1.00 41.11 200 GLU A N 1
ATOM 1547 C CA . GLU A 1 200 ? 135.650 96.584 139.555 1.00 42.80 200 GLU A CA 1
ATOM 1548 C C . GLU A 1 200 ? 135.361 98.064 139.366 1.00 46.36 200 GLU A C 1
ATOM 1549 O O . GLU A 1 200 ? 134.492 98.439 138.574 1.00 55.04 200 GLU A O 1
ATOM 1555 N N . PHE A 1 201 ? 136.092 98.901 140.097 1.00 45.32 201 PHE A N 1
ATOM 1556 C CA . PHE A 1 201 ? 135.964 100.342 139.983 1.00 46.96 201 PHE A CA 1
ATOM 1557 C C . PHE A 1 201 ? 137.147 100.903 139.215 1.00 50.71 201 PHE A C 1
ATOM 1558 O O . PHE A 1 201 ? 138.295 100.559 139.523 1.00 52.50 201 PHE A O 1
ATOM 1566 N N . PRO A 1 202 ? 136.914 101.739 138.205 1.00 52.85 202 PRO A N 1
ATOM 1567 C CA . PRO A 1 202 ? 138.034 102.287 137.432 1.00 50.44 202 PRO A CA 1
ATOM 1568 C C . PRO A 1 202 ? 138.944 103.148 138.296 1.00 47.29 202 PRO A C 1
ATOM 1569 O O . PRO A 1 202 ? 138.487 103.873 139.181 1.00 55.12 202 PRO A O 1
ATOM 1573 N N . GLU A 1 203 ? 140.247 103.058 138.022 1.00 47.41 203 GLU A N 1
ATOM 1574 C CA . GLU A 1 203 ? 141.268 103.851 138.710 1.00 55.39 203 GLU A CA 1
ATOM 1575 C C . GLU A 1 203 ? 141.240 103.638 140.221 1.00 60.23 203 GLU A C 1
ATOM 1576 O O . GLU A 1 203 ? 141.594 104.533 140.990 1.00 63.82 203 GLU A O 1
ATOM 1582 N N . PHE A 1 204 ? 140.827 102.453 140.660 1.00 50.90 204 PHE A N 1
ATOM 1583 C CA . PHE A 1 204 ? 140.721 102.130 142.075 1.00 48.40 204 PHE A CA 1
ATOM 1584 C C . PHE A 1 204 ? 141.749 101.067 142.432 1.00 50.60 204 PHE A C 1
ATOM 1585 O O . PHE A 1 204 ? 141.792 100.004 141.805 1.00 59.11 204 PHE A O 1
ATOM 1593 N N . ARG A 1 205 ? 142.572 101.357 143.440 1.00 55.18 205 ARG A N 1
ATOM 1594 C CA . ARG A 1 205 ? 143.618 100.445 143.886 1.00 56.86 205 ARG A CA 1
ATOM 1595 C C . ARG A 1 205 ? 143.307 99.840 145.250 1.00 56.76 205 ARG A C 1
ATOM 1596 O O . ARG A 1 205 ? 144.179 99.217 145.862 1.00 59.84 205 ARG A O 1
ATOM 1604 N N . GLY A 1 206 ? 142.088 100.012 145.736 1.00 59.17 206 GLY A N 1
ATOM 1605 C CA . GLY A 1 206 ? 141.671 99.476 147.016 1.00 57.34 206 GLY A CA 1
ATOM 1606 C C . GLY A 1 206 ? 141.104 98.083 146.891 1.00 59.02 206 GLY A C 1
ATOM 1607 O O . GLY A 1 206 ? 141.468 97.316 145.994 1.00 64.60 206 GLY A O 1
ATOM 1608 N N . GLU A 1 207 ? 140.194 97.745 147.800 1.00 64.94 207 GLU A N 1
ATOM 1609 C CA . GLU A 1 207 ? 139.588 96.423 147.826 1.00 65.57 207 GLU A CA 1
ATOM 1610 C C . GLU A 1 207 ? 138.074 96.533 147.727 1.00 65.94 207 GLU A C 1
ATOM 1611 O O . GLU A 1 207 ? 137.476 97.510 148.181 1.00 72.36 207 GLU A O 1
ATOM 1617 N N . VAL A 1 208 ? 137.458 95.524 147.120 1.00 60.68 208 VAL A N 1
ATOM 1618 C CA . VAL A 1 208 ? 136.007 95.401 147.064 1.00 63.77 208 VAL A CA 1
ATOM 1619 C C . VAL A 1 208 ? 135.648 94.006 147.551 1.00 64.00 208 VAL A C 1
ATOM 1620 O O . VAL A 1 208 ? 136.031 93.010 146.925 1.00 67.68 208 VAL A O 1
ATOM 1624 N N . VAL A 1 209 ? 134.921 93.930 148.663 1.00 62.21 209 VAL A N 1
ATOM 1625 C CA . VAL A 1 209 ? 134.582 92.660 149.298 1.00 63.74 209 VAL A CA 1
ATOM 1626 C C . VAL A 1 209 ? 133.067 92.517 149.330 1.00 65.72 209 VAL A C 1
ATOM 1627 O O . VAL A 1 209 ? 132.363 93.436 149.756 1.00 70.62 209 VAL A O 1
ATOM 1631 N N . GLU A 1 210 ? 132.568 91.366 148.891 1.00 74.18 210 GLU A N 1
ATOM 1632 C CA . GLU A 1 210 ? 131.135 91.090 148.911 1.00 78.01 210 GLU A CA 1
ATOM 1633 C C . GLU A 1 210 ? 130.809 90.373 150.217 1.00 77.98 210 GLU A C 1
ATOM 1634 O O . GLU A 1 210 ? 131.237 89.235 150.433 1.00 75.88 210 GLU A O 1
ATOM 1640 N N . ILE A 1 211 ? 130.051 91.037 151.087 1.00 79.67 211 ILE A N 1
ATOM 1641 C CA . ILE A 1 211 ? 129.645 90.478 152.372 1.00 80.83 211 ILE A CA 1
ATOM 1642 C C . ILE A 1 211 ? 128.140 90.653 152.516 1.00 81.70 211 ILE A C 1
ATOM 1643 O O . ILE A 1 211 ? 127.645 91.786 152.567 1.00 85.20 211 ILE A O 1
ATOM 1648 N N . ASP A 1 212 ? 127.419 89.532 152.593 1.00 84.08 212 ASP A N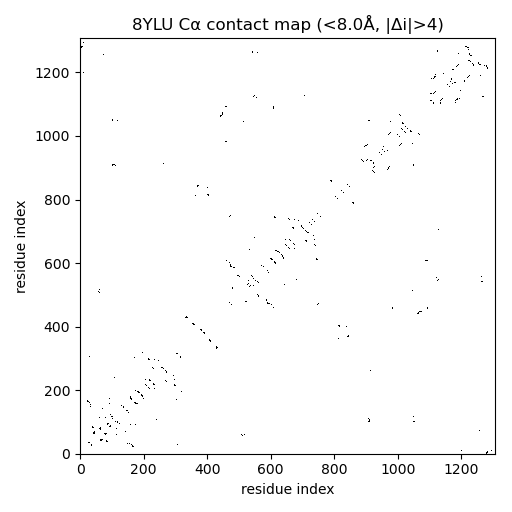 1
ATOM 1649 C CA . ASP A 1 212 ? 125.975 89.526 152.842 1.00 88.26 212 ASP A CA 1
ATOM 1650 C C . ASP A 1 212 ? 125.221 90.378 151.824 1.00 87.26 212 ASP A C 1
ATOM 1651 O O . ASP A 1 212 ? 124.260 91.077 152.155 1.00 88.11 212 ASP A O 1
ATOM 1656 N N . GLY A 1 213 ? 125.657 90.320 150.569 1.00 77.75 213 GLY A N 1
ATOM 1657 C CA . GLY A 1 213 ? 125.028 91.105 149.524 1.00 75.83 213 GLY A CA 1
ATOM 1658 C C . GLY A 1 213 ? 125.591 92.507 149.421 1.00 75.85 213 GLY A C 1
ATOM 1659 O O . GLY A 1 213 ? 125.652 93.083 148.331 1.00 79.84 213 GLY A O 1
ATOM 1660 N N . GLN A 1 214 ? 126.001 93.068 150.556 1.00 70.82 214 GLN A N 1
ATOM 1661 C CA . GLN A 1 214 ? 126.631 94.378 150.563 1.00 69.00 214 GLN A CA 1
ATOM 1662 C C . GLN A 1 214 ? 128.008 94.310 149.917 1.00 70.71 214 GLN A C 1
ATOM 1663 O O . GLN A 1 214 ? 128.639 93.252 149.853 1.00 70.06 214 GLN A O 1
ATOM 1669 N N . TYR A 1 215 ? 128.477 95.457 149.440 1.00 59.50 215 TYR A N 1
ATOM 1670 C CA . TYR A 1 215 ? 129.818 95.593 148.894 1.00 53.75 215 TYR A CA 1
ATOM 1671 C C . TYR A 1 215 ? 130.579 96.594 149.748 1.00 55.73 215 TYR A C 1
ATOM 1672 O O . TYR A 1 215 ? 130.136 97.736 149.916 1.00 62.41 215 TYR A O 1
ATOM 1681 N N . GLU A 1 216 ? 131.706 96.154 150.296 1.00 55.91 216 GLU A N 1
ATOM 1682 C CA . GLU A 1 216 ? 132.589 96.983 151.102 1.00 53.39 216 GLU A CA 1
ATOM 1683 C C . GLU A 1 216 ? 133.730 97.449 150.209 1.00 58.17 216 GLU A C 1
ATOM 1684 O O . GLU A 1 216 ? 134.549 96.638 149.760 1.00 66.15 216 GLU A O 1
ATOM 1690 N N . ILE A 1 217 ? 133.753 98.746 149.928 1.00 51.80 217 ILE A N 1
ATOM 1691 C CA . ILE A 1 217 ? 134.828 99.388 149.188 1.00 48.40 217 ILE A CA 1
ATOM 1692 C C . ILE A 1 217 ? 135.788 99.957 150.223 1.00 53.42 217 ILE A C 1
ATOM 1693 O O . ILE A 1 217 ? 135.442 100.885 150.959 1.00 66.03 217 ILE A O 1
ATOM 1698 N N . ARG A 1 218 ? 136.984 99.387 150.295 1.00 58.18 218 ARG A N 1
ATOM 1699 C CA . ARG A 1 218 ? 137.955 99.703 151.331 1.00 59.56 218 ARG A CA 1
ATOM 1700 C C . ARG A 1 218 ? 139.161 100.398 150.719 1.00 62.45 218 ARG A C 1
ATOM 1701 O O . ARG A 1 218 ? 139.724 99.920 149.727 1.00 68.12 218 ARG A O 1
ATOM 1709 N N . GLY A 1 219 ? 139.553 101.518 151.317 1.00 50.89 219 GLY A N 1
ATOM 1710 C CA . GLY A 1 219 ? 140.807 102.157 150.998 1.00 51.03 219 GLY A CA 1
ATOM 1711 C C . GLY A 1 219 ? 141.961 101.461 151.691 1.00 55.37 219 GLY A C 1
ATOM 1712 O O . GLY A 1 219 ? 141.803 100.456 152.384 1.00 55.42 219 GLY A O 1
ATOM 1713 N N . THR A 1 220 ? 143.151 102.018 151.494 1.00 65.09 220 THR A N 1
ATOM 1714 C CA . THR A 1 220 ? 144.374 101.417 152.004 1.00 62.39 220 THR A CA 1
ATOM 1715 C C . THR A 1 220 ? 145.173 102.442 152.792 1.00 61.96 220 THR A C 1
ATOM 1716 O O . THR A 1 220 ? 145.301 103.597 152.378 1.00 63.97 220 THR A O 1
ATOM 1720 N N . TYR A 1 221 ? 145.717 102.007 153.923 1.00 64.33 221 TYR A N 1
ATOM 1721 C CA . TYR A 1 221 ? 146.615 102.828 154.717 1.00 63.45 221 TYR A CA 1
ATOM 1722 C C . TYR A 1 221 ? 147.784 101.972 155.177 1.00 68.01 221 TYR A C 1
ATOM 1723 O O . TYR A 1 221 ? 147.673 100.748 155.286 1.00 71.78 221 TYR A O 1
ATOM 1732 N N . LYS A 1 222 ? 148.910 102.628 155.439 1.00 69.62 222 LYS A N 1
ATOM 1733 C CA . LYS A 1 222 ? 150.082 101.960 155.986 1.00 67.26 222 LYS A CA 1
ATOM 1734 C C . LYS A 1 222 ? 150.732 102.879 157.006 1.00 71.37 222 LYS A C 1
ATOM 1735 O O . LYS A 1 222 ? 150.446 104.075 157.059 1.00 74.43 222 LYS A O 1
ATOM 1741 N N . PHE A 1 223 ? 151.601 102.310 157.836 1.00 79.68 223 PHE A N 1
ATOM 1742 C CA . PHE A 1 223 ? 152.246 103.058 158.909 1.00 79.91 223 PHE A CA 1
ATOM 1743 C C . PHE A 1 223 ? 153.743 103.137 158.646 1.00 82.47 223 PHE A C 1
ATOM 1744 O O . PHE A 1 223 ? 154.435 102.114 158.643 1.00 81.98 223 PHE A O 1
ATOM 1752 N N . THR A 1 224 ? 154.236 104.356 158.419 1.00 82.51 224 THR A N 1
ATOM 1753 C CA . THR A 1 224 ? 155.669 104.573 158.274 1.00 84.07 224 THR A CA 1
ATOM 1754 C C . THR A 1 224 ? 156.384 104.567 159.619 1.00 85.22 224 THR A C 1
ATOM 1755 O O . THR A 1 224 ? 157.540 104.136 159.700 1.00 85.01 224 THR A O 1
ATOM 1759 N N . SER A 1 225 ? 155.723 105.035 160.673 1.00 86.15 225 SER A N 1
ATOM 1760 C CA . SER A 1 225 ? 156.300 105.061 162.009 1.00 86.79 225 SER A CA 1
ATOM 1761 C C . SER A 1 225 ? 155.170 104.903 163.020 1.00 87.44 225 SER A C 1
ATOM 1762 O O . SER A 1 225 ? 154.049 104.527 162.668 1.00 88.98 225 SER A O 1
ATOM 1765 N N . ARG A 1 226 ? 155.470 105.184 164.289 1.00 91.45 226 ARG A N 1
ATOM 1766 C CA . ARG A 1 226 ? 154.459 105.053 165.334 1.00 91.01 226 ARG A CA 1
ATOM 1767 C C . ARG A 1 226 ? 153.356 106.092 165.175 1.00 90.60 226 ARG A C 1
ATOM 1768 O O . ARG A 1 226 ? 152.176 105.794 165.397 1.00 89.38 226 ARG A O 1
ATOM 1776 N N . THR A 1 227 ? 153.718 107.318 164.796 1.00 84.08 227 THR A N 1
ATOM 1777 C CA . THR A 1 227 ? 152.770 108.420 164.730 1.00 85.28 227 THR A CA 1
ATOM 1778 C C . THR A 1 227 ? 152.496 108.915 163.318 1.00 84.38 227 THR A C 1
ATOM 1779 O O . THR A 1 227 ? 151.682 109.829 163.152 1.00 85.58 227 THR A O 1
ATOM 1783 N N . GLN A 1 228 ? 153.146 108.352 162.306 1.00 82.68 228 GLN A N 1
ATOM 1784 C CA . GLN A 1 228 ? 152.944 108.758 160.923 1.00 81.20 228 GLN A CA 1
ATOM 1785 C C . GLN A 1 228 ? 152.243 107.650 160.152 1.00 79.03 228 GLN A C 1
ATOM 1786 O O . GLN A 1 228 ? 152.508 106.465 160.370 1.00 81.02 228 GLN A O 1
ATOM 1792 N N . MET A 1 229 ? 151.347 108.041 159.249 1.00 67.95 229 MET A N 1
ATOM 1793 C CA . MET A 1 229 ? 150.572 107.074 158.488 1.00 68.94 229 MET A CA 1
ATOM 1794 C C . MET A 1 229 ? 150.288 107.633 157.102 1.00 68.98 229 MET A C 1
ATOM 1795 O O . MET A 1 229 ? 150.024 108.826 156.945 1.00 71.78 229 MET A O 1
ATOM 1800 N N . HIS A 1 230 ? 150.365 106.768 156.097 1.00 61.72 230 HIS A N 1
ATOM 1801 C CA . HIS A 1 230 ? 150.186 107.154 154.704 1.00 58.68 230 HIS A CA 1
ATOM 1802 C C . HIS A 1 230 ? 148.924 106.497 154.168 1.00 56.99 230 HIS A C 1
ATOM 1803 O O . HIS A 1 230 ? 148.804 105.267 154.187 1.00 64.10 230 HIS A O 1
ATOM 1810 N N . ILE A 1 231 ? 147.987 107.317 153.700 1.00 47.85 231 ILE A N 1
ATOM 1811 C CA . ILE A 1 231 ? 146.768 106.838 153.058 1.00 49.12 231 ILE A CA 1
ATOM 1812 C C . ILE A 1 231 ? 147.052 106.736 151.566 1.00 51.38 231 ILE A C 1
ATOM 1813 O O . ILE A 1 231 ? 147.293 107.748 150.900 1.00 55.08 231 ILE A O 1
ATOM 1818 N N . THR A 1 232 ? 147.021 105.509 151.042 1.00 54.16 232 THR A N 1
ATOM 1819 C CA . THR A 1 232 ? 147.338 105.246 149.647 1.00 56.44 232 THR A CA 1
ATOM 1820 C C . THR A 1 232 ? 146.104 105.147 148.763 1.00 55.05 232 THR A C 1
ATOM 1821 O O . THR A 1 232 ? 146.228 105.265 147.539 1.00 58.81 232 THR A O 1
ATOM 1825 N N . GLU A 1 233 ? 144.928 104.935 149.345 1.00 47.85 233 GLU A N 1
ATOM 1826 C CA . GLU A 1 233 ? 143.700 104.837 148.573 1.00 50.21 233 GLU A CA 1
ATOM 1827 C C . GLU A 1 233 ? 142.523 105.135 149.487 1.00 49.75 233 GLU A C 1
ATOM 1828 O O . GLU A 1 233 ? 142.558 104.834 150.682 1.00 56.03 233 GLU A O 1
ATOM 1834 N N . ILE A 1 234 ? 141.487 105.737 148.912 1.00 46.29 234 ILE A N 1
ATOM 1835 C CA . ILE A 1 234 ? 140.262 106.051 149.643 1.00 46.44 234 ILE A CA 1
ATOM 1836 C C . ILE A 1 234 ? 139.087 105.477 148.863 1.00 46.93 234 ILE A C 1
ATOM 1837 O O . ILE A 1 234 ? 139.206 105.190 147.662 1.00 45.55 234 ILE A O 1
ATOM 1842 N N . PRO A 1 235 ? 137.946 105.270 149.524 1.00 45.84 235 PRO A N 1
ATOM 1843 C CA . PRO A 1 235 ? 136.782 104.714 148.823 1.00 45.42 235 PRO A CA 1
ATOM 1844 C C . PRO A 1 235 ? 136.386 105.549 147.615 1.00 45.26 235 PRO A C 1
ATOM 1845 O O . PRO A 1 235 ? 136.586 106.764 147.571 1.00 53.10 235 PRO A O 1
ATOM 1849 N N . TYR A 1 236 ? 135.812 104.863 146.624 1.00 46.09 236 TYR A N 1
ATOM 1850 C CA . TYR A 1 236 ? 135.607 105.433 145.298 1.00 44.20 236 TYR A CA 1
ATOM 1851 C C . TYR A 1 236 ? 134.681 106.645 145.295 1.00 50.62 236 TYR A C 1
ATOM 1852 O O . TYR A 1 236 ? 134.751 107.457 144.367 1.00 55.98 236 TYR A O 1
ATOM 1861 N N . LYS A 1 237 ? 133.827 106.797 146.308 1.00 50.68 237 LYS A N 1
ATOM 1862 C CA . LYS A 1 237 ? 132.828 107.860 146.295 1.00 51.81 237 LYS A CA 1
ATOM 1863 C C . LYS A 1 237 ? 133.403 109.236 146.604 1.00 52.91 237 LYS A C 1
ATOM 1864 O O . LYS A 1 237 ? 132.691 110.231 146.442 1.00 55.79 237 LYS A O 1
ATOM 1870 N N . TYR A 1 238 ? 134.654 109.321 147.036 1.00 57.34 238 TYR A N 1
ATOM 1871 C CA . TYR A 1 238 ? 135.188 110.557 147.583 1.00 54.49 238 TYR A CA 1
ATOM 1872 C C . TYR A 1 238 ? 135.899 111.378 146.514 1.00 52.31 238 TYR A C 1
ATOM 1873 O O . TYR A 1 238 ? 136.367 110.851 145.503 1.00 53.39 238 TYR A O 1
ATOM 1882 N N . ASP A 1 239 ? 135.969 112.683 146.752 1.00 55.04 239 ASP A N 1
ATOM 1883 C CA . ASP A 1 239 ? 136.774 113.615 145.979 1.00 53.45 239 ASP A CA 1
ATOM 1884 C C . ASP A 1 239 ? 137.946 114.075 146.833 1.00 54.35 239 ASP A C 1
ATOM 1885 O O . ASP A 1 239 ? 138.085 113.688 147.994 1.00 60.75 239 ASP A O 1
ATOM 1890 N N . ARG A 1 240 ? 138.804 114.911 146.252 1.00 46.24 240 ARG A N 1
ATOM 1891 C CA . ARG A 1 240 ? 139.805 115.584 147.070 1.00 48.41 240 ARG A CA 1
ATOM 1892 C C . ARG A 1 240 ? 139.139 116.564 148.025 1.00 53.00 240 ARG A C 1
ATOM 1893 O O . ARG A 1 240 ? 139.361 116.516 149.241 1.00 60.59 240 ARG A O 1
ATOM 1901 N N . GLU A 1 241 ? 138.278 117.434 147.491 1.00 56.56 241 GLU A N 1
ATOM 1902 C CA . GLU A 1 241 ? 137.598 118.420 148.323 1.00 56.70 241 GLU A CA 1
ATOM 1903 C C . GLU A 1 241 ? 136.637 117.760 149.302 1.00 58.16 241 GLU A C 1
ATOM 1904 O O . GLU A 1 241 ? 136.579 118.146 150.473 1.00 57.45 241 GLU A O 1
ATOM 1910 N N . THR A 1 242 ? 135.874 116.766 148.844 1.00 56.91 242 THR A N 1
ATOM 1911 C CA . THR A 1 242 ? 134.901 116.115 149.717 1.00 49.83 242 THR A CA 1
ATOM 1912 C C . THR A 1 242 ? 135.587 115.380 150.861 1.00 50.97 242 THR A C 1
ATOM 1913 O O . THR A 1 242 ? 135.179 115.499 152.022 1.00 57.24 242 THR A O 1
ATOM 1917 N N . TYR A 1 243 ? 136.638 114.616 150.554 1.00 48.94 243 TYR A N 1
ATOM 1918 C CA . TYR A 1 243 ? 137.361 113.905 151.604 1.00 46.67 243 TYR A CA 1
ATOM 1919 C C . TYR A 1 243 ? 138.052 114.873 152.553 1.00 49.03 243 TYR A C 1
ATOM 1920 O O . TYR A 1 243 ? 138.088 114.638 153.766 1.00 53.48 243 TYR A O 1
ATOM 1929 N N . VAL A 1 244 ? 138.619 115.959 152.024 1.00 50.41 244 VAL A N 1
ATOM 1930 C CA . VAL A 1 244 ? 139.295 116.925 152.885 1.00 51.34 244 VAL A CA 1
ATOM 1931 C C . VAL A 1 244 ? 138.296 117.590 153.824 1.00 50.78 244 VAL A C 1
ATOM 1932 O O . VAL A 1 244 ? 138.539 117.714 155.029 1.00 52.31 244 VAL A O 1
ATOM 1936 N N . SER A 1 245 ? 137.144 118.002 153.292 1.00 55.37 245 SER A N 1
ATOM 1937 C CA . SER A 1 245 ? 136.173 118.753 154.078 1.00 54.08 245 SER A CA 1
ATOM 1938 C C . SER A 1 245 ? 135.381 117.873 155.035 1.00 52.13 245 SER A C 1
ATOM 1939 O O . SER A 1 245 ? 134.910 118.364 156.066 1.00 53.32 245 SER A O 1
ATOM 1942 N N . LYS A 1 246 ? 135.209 116.590 154.718 1.00 50.91 246 LYS A N 1
ATOM 1943 C CA . LYS A 1 246 ? 134.370 115.730 155.542 1.00 47.58 246 LYS A CA 1
ATOM 1944 C C . LYS A 1 246 ? 135.165 114.931 156.569 1.00 54.29 246 LYS A C 1
ATOM 1945 O O . LYS A 1 246 ? 134.689 114.728 157.690 1.00 56.79 246 LYS A O 1
ATOM 1951 N N . ILE A 1 247 ? 136.362 114.468 156.218 1.00 53.66 247 ILE A N 1
ATOM 1952 C CA . ILE A 1 247 ? 137.183 113.646 157.101 1.00 54.90 247 ILE A CA 1
ATOM 1953 C C . ILE A 1 247 ? 138.412 114.402 157.590 1.00 57.55 247 ILE A C 1
ATOM 1954 O O . ILE A 1 247 ? 138.633 114.532 158.794 1.00 56.28 247 ILE A O 1
ATOM 1959 N N . LEU A 1 248 ? 139.227 114.906 156.665 1.00 61.36 248 LEU A N 1
ATOM 1960 C CA . LEU A 1 248 ? 140.534 115.427 157.042 1.00 61.43 248 LEU A CA 1
ATOM 1961 C C . LEU A 1 248 ? 140.444 116.773 157.750 1.00 62.02 248 LEU A C 1
ATOM 1962 O O . LEU A 1 248 ? 141.280 117.068 158.610 1.00 63.83 248 LEU A O 1
ATOM 1967 N N . ASP A 1 249 ? 139.457 117.597 157.411 1.00 63.26 249 ASP A N 1
ATOM 1968 C CA . ASP A 1 249 ? 139.307 118.879 158.090 1.00 61.88 249 ASP A CA 1
ATOM 1969 C C . ASP A 1 249 ? 138.633 118.715 159.451 1.00 66.48 249 ASP A C 1
ATOM 1970 O O . ASP A 1 249 ? 139.105 119.307 160.429 1.00 71.23 249 ASP A O 1
ATOM 1975 N N . PRO A 1 250 ? 137.537 117.932 159.585 1.00 63.71 250 PRO A N 1
ATOM 1976 C CA . PRO A 1 250 ? 137.000 117.698 160.932 1.00 62.72 250 PRO A CA 1
ATOM 1977 C C . PRO A 1 250 ? 137.791 116.642 161.687 1.00 64.18 250 PRO A C 1
ATOM 1978 O O . PRO A 1 250 ? 137.224 115.807 162.399 1.00 68.43 250 PRO A O 1
ATOM 1982 N N . LEU A 1 251 ? 139.111 116.682 161.527 1.00 65.59 251 LEU A N 1
ATOM 1983 C CA . LEU A 1 251 ? 140.046 115.941 162.366 1.00 66.67 251 LEU A CA 1
ATOM 1984 C C . LEU A 1 251 ? 141.264 116.756 162.755 1.00 66.07 251 LEU A C 1
ATOM 1985 O O . LEU A 1 251 ? 141.989 116.348 163.669 1.00 68.49 251 LEU A O 1
ATOM 1990 N N . GLU A 1 252 ? 141.520 117.887 162.100 1.00 73.53 252 GLU A N 1
ATOM 1991 C CA . GLU A 1 252 ? 142.606 118.792 162.448 1.00 79.31 252 GLU A CA 1
ATOM 1992 C C . GLU A 1 252 ? 142.130 119.915 163.360 1.00 79.57 252 GLU A C 1
ATOM 1993 O O . GLU A 1 252 ? 142.860 120.326 164.268 1.00 78.58 252 GLU A O 1
ATOM 1999 N N . ASN A 1 253 ? 140.915 120.420 163.136 1.00 77.02 253 ASN A N 1
ATOM 2000 C CA . ASN A 1 253 ? 140.329 121.382 164.059 1.00 75.39 253 ASN A CA 1
ATOM 2001 C C . ASN A 1 253 ? 139.911 120.738 165.373 1.00 77.81 253 ASN A C 1
ATOM 2002 O O . ASN A 1 253 ? 139.618 121.459 166.332 1.00 79.21 253 ASN A O 1
ATOM 2007 N N . LYS A 1 254 ? 139.869 119.410 165.433 1.00 79.41 254 LYS A N 1
ATOM 2008 C CA . LYS A 1 254 ? 139.662 118.682 166.674 1.00 78.40 254 LYS A CA 1
ATOM 2009 C C . LYS A 1 254 ? 140.969 118.381 167.395 1.00 77.58 254 LYS A C 1
ATOM 2010 O O . LYS A 1 254 ? 140.941 117.782 168.475 1.00 77.71 254 LYS A O 1
ATOM 2016 N N . GLY A 1 255 ? 142.105 118.777 166.825 1.00 76.90 255 GLY A N 1
ATOM 2017 C CA . GLY A 1 255 ? 143.386 118.555 167.464 1.00 76.05 255 GLY A CA 1
ATOM 2018 C C . GLY A 1 255 ? 143.880 117.129 167.427 1.00 79.48 255 GLY A C 1
ATOM 2019 O O . GLY A 1 255 ? 144.703 116.750 168.262 1.00 81.16 255 GLY A O 1
ATOM 2020 N N . PHE A 1 256 ? 143.405 116.325 166.478 1.00 79.74 256 PHE A N 1
ATOM 2021 C CA . PHE A 1 256 ? 143.754 114.911 166.407 1.00 79.18 256 PHE A CA 1
ATOM 2022 C C . PHE A 1 256 ? 144.882 114.613 165.430 1.00 80.01 256 PHE A C 1
ATOM 2023 O O . PHE A 1 256 ? 145.785 113.838 165.757 1.00 80.14 256 PHE A O 1
ATOM 2031 N N . ILE A 1 257 ? 144.851 115.197 164.231 1.00 72.62 257 ILE A N 1
ATOM 2032 C CA . ILE A 1 257 ? 145.803 114.866 163.180 1.00 69.76 257 ILE A CA 1
ATOM 2033 C C . ILE A 1 257 ? 146.362 116.141 162.562 1.00 71.72 257 ILE A C 1
ATOM 2034 O O . ILE A 1 257 ? 145.832 117.239 162.743 1.00 73.86 257 ILE A O 1
ATOM 2039 N N . THR A 1 258 ? 147.460 115.972 161.830 1.00 71.17 258 THR A N 1
ATOM 2040 C CA . THR A 1 258 ? 148.005 116.999 160.949 1.00 69.00 258 THR A CA 1
ATOM 2041 C C . THR A 1 258 ? 148.310 116.337 159.616 1.00 67.92 258 THR A C 1
ATOM 2042 O O . THR A 1 258 ? 149.148 115.434 159.551 1.00 67.62 258 THR A O 1
ATOM 2046 N N . TRP A 1 259 ? 147.633 116.771 158.559 1.00 61.12 259 TRP A N 1
ATOM 2047 C CA . TRP A 1 259 ? 147.678 116.073 157.284 1.00 58.97 259 TRP A CA 1
ATOM 2048 C C . TRP A 1 259 ? 148.329 116.923 156.200 1.00 61.65 259 TRP A C 1
ATOM 2049 O O . TRP A 1 259 ? 148.193 118.149 156.175 1.00 65.39 259 TRP A O 1
ATOM 2060 N N . ASP A 1 260 ? 149.042 116.243 155.307 1.00 63.36 260 ASP A N 1
ATOM 2061 C CA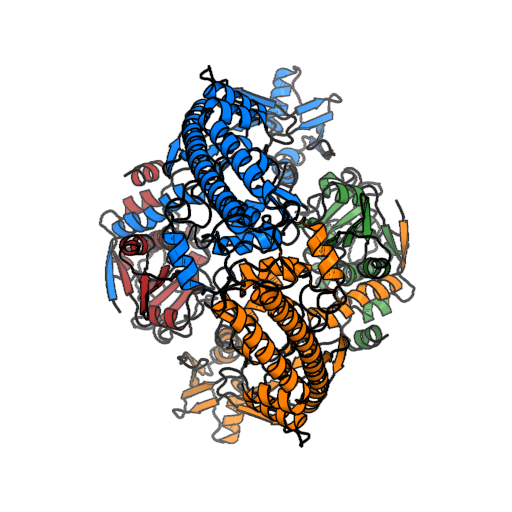 . ASP A 1 260 ? 149.657 116.845 154.135 1.00 61.36 260 ASP A CA 1
ATOM 2062 C C . ASP A 1 260 ? 149.232 116.069 152.898 1.00 60.66 260 ASP A C 1
ATOM 2063 O O . ASP A 1 260 ? 148.960 114.867 152.963 1.00 69.78 260 ASP A O 1
ATOM 2068 N N . ASP A 1 261 ? 149.178 116.766 151.768 1.00 60.39 261 ASP A N 1
ATOM 2069 C CA . ASP A 1 261 ? 148.723 116.159 150.527 1.00 59.30 261 ASP A CA 1
ATOM 2070 C C . ASP A 1 261 ? 149.851 115.402 149.841 1.00 61.45 261 ASP A C 1
ATOM 2071 O O . ASP A 1 261 ? 150.999 115.856 149.812 1.00 63.45 261 ASP A O 1
ATOM 2076 N N . ALA A 1 262 ? 149.515 114.232 149.294 1.00 64.33 262 ALA A N 1
ATOM 2077 C CA . ALA A 1 262 ? 150.453 113.431 148.518 1.00 63.70 262 ALA A CA 1
ATOM 2078 C C . ALA A 1 262 ? 149.771 112.812 147.304 1.00 65.61 262 ALA A C 1
ATOM 2079 O O . ALA A 1 262 ? 150.138 111.713 146.874 1.00 69.66 262 ALA A O 1
ATOM 2081 N N . CYS A 1 263 ? 148.781 113.506 146.737 1.00 69.96 263 CYS A N 1
ATOM 2082 C CA . CYS A 1 263 ? 147.950 112.964 145.661 1.00 71.60 263 CYS A CA 1
ATOM 2083 C C . CYS A 1 263 ? 148.715 112.997 144.337 1.00 74.47 263 CYS A C 1
ATOM 2084 O O . CYS A 1 263 ? 148.379 113.719 143.396 1.00 74.59 263 CYS A O 1
ATOM 2087 N N . GLY A 1 264 ? 149.748 112.162 144.263 1.00 84.76 264 GLY A N 1
ATOM 2088 C CA . GLY A 1 264 ? 150.592 112.112 143.084 1.00 83.17 264 GLY A CA 1
ATOM 2089 C C . GLY A 1 264 ? 149.930 111.480 141.875 1.00 84.44 264 GLY A C 1
ATOM 2090 O O . GLY A 1 264 ? 148.701 111.441 141.778 1.00 84.11 264 GLY A O 1
ATOM 2091 N N . GLU A 1 265 ? 150.742 110.982 140.940 1.00 88.21 265 GLU A N 1
ATOM 2092 C CA . GLU A 1 265 ? 150.199 110.350 139.744 1.00 89.17 265 GLU A CA 1
ATOM 2093 C C . GLU A 1 265 ? 149.485 109.042 140.054 1.00 91.32 265 GLU A C 1
ATOM 2094 O O . GLU A 1 265 ? 148.663 108.592 139.249 1.00 91.88 265 GLU A O 1
ATOM 2100 N N . HIS A 1 266 ? 149.784 108.422 141.198 1.00 93.69 266 HIS A N 1
ATOM 2101 C CA . HIS A 1 266 ? 149.113 107.181 141.568 1.00 94.67 266 HIS A CA 1
ATOM 2102 C C . HIS A 1 266 ? 147.626 107.406 141.807 1.00 92.13 266 HIS A C 1
ATOM 2103 O O . HIS A 1 266 ? 146.794 106.574 141.426 1.00 92.17 266 HIS A O 1
ATOM 2110 N N . GLY A 1 267 ? 147.273 108.524 142.435 1.00 74.21 267 GLY A N 1
ATOM 2111 C CA . GLY A 1 267 ? 145.885 108.825 142.720 1.00 73.87 267 GLY A CA 1
ATOM 2112 C C . GLY A 1 267 ? 145.708 109.573 144.023 1.00 74.63 267 GLY A C 1
ATOM 2113 O O . GLY A 1 267 ? 146.320 110.624 144.230 1.00 72.37 267 GLY A O 1
ATOM 2114 N N . PHE A 1 268 ? 144.872 109.043 144.909 1.00 66.01 268 PHE A N 1
ATOM 2115 C CA . PHE A 1 268 ? 144.626 109.655 146.206 1.00 56.83 268 PHE A CA 1
ATOM 2116 C C . PHE A 1 268 ? 145.686 109.206 147.201 1.00 55.58 268 PHE A C 1
ATOM 2117 O O . PHE A 1 268 ? 145.945 108.008 147.342 1.00 59.56 268 PHE A O 1
ATOM 2125 N N . GLY A 1 269 ? 146.296 110.168 147.884 1.00 49.51 269 GLY A N 1
ATOM 2126 C CA . GLY A 1 269 ? 147.295 109.858 148.886 1.00 53.61 269 GLY A CA 1
ATOM 2127 C C . GLY A 1 269 ? 147.497 110.992 149.865 1.00 60.50 269 GLY A C 1
ATOM 2128 O O . GLY A 1 269 ? 147.591 112.154 149.461 1.00 66.29 269 GLY A O 1
ATOM 2129 N N . PHE A 1 270 ? 147.563 110.675 151.156 1.00 60.97 270 PHE A N 1
ATOM 2130 C CA . PHE A 1 270 ? 147.739 111.689 152.186 1.00 49.58 270 PHE A CA 1
ATOM 2131 C C . PHE A 1 270 ? 148.752 111.197 153.207 1.00 52.86 270 PHE A C 1
ATOM 2132 O O . PHE A 1 270 ? 148.980 109.996 153.352 1.00 66.93 270 PHE A O 1
ATOM 2140 N N . LYS A 1 271 ? 149.364 112.141 153.918 1.00 55.90 271 LYS A N 1
ATOM 2141 C CA . LYS A 1 271 ? 150.316 111.829 154.979 1.00 60.06 271 LYS A CA 1
ATOM 2142 C C . LYS A 1 271 ? 149.804 112.452 156.270 1.00 65.23 271 LYS A C 1
ATOM 2143 O O . LYS A 1 271 ? 149.758 113.679 156.394 1.00 70.91 271 LYS A O 1
ATOM 2149 N N . VAL A 1 272 ? 149.428 111.611 157.230 1.00 62.18 272 VAL A N 1
ATOM 2150 C CA . VAL A 1 272 ? 148.783 112.039 158.463 1.00 61.65 272 VAL A CA 1
ATOM 2151 C C . VAL A 1 272 ? 149.729 111.778 159.627 1.00 62.96 272 VAL A C 1
ATOM 2152 O O . VAL A 1 272 ? 150.193 110.648 159.818 1.00 61.25 272 VAL A O 1
ATOM 2156 N N . LYS A 1 273 ? 150.009 112.821 160.403 1.00 72.76 273 LYS A N 1
ATOM 2157 C CA . LYS A 1 273 ? 150.784 112.719 161.630 1.00 73.37 273 LYS A CA 1
ATOM 2158 C C . LYS A 1 273 ? 149.832 112.829 162.812 1.00 73.39 273 LYS A C 1
ATOM 2159 O O . LYS A 1 273 ? 149.053 113.784 162.898 1.00 73.98 273 LYS A O 1
ATOM 2165 N N . PHE A 1 274 ? 149.896 111.855 163.714 1.00 79.12 274 PHE A N 1
ATOM 2166 C CA . PHE A 1 274 ? 148.968 111.775 164.833 1.00 80.71 274 PHE A CA 1
ATOM 2167 C C . PHE A 1 274 ? 149.511 112.550 166.025 1.00 79.83 274 PHE A C 1
ATOM 2168 O O . PHE A 1 274 ? 150.673 112.380 166.408 1.00 77.82 274 PHE A O 1
ATOM 2176 N N . ARG A 1 275 ? 148.669 113.400 166.604 1.00 83.70 275 ARG A N 1
ATOM 2177 C CA . ARG A 1 275 ? 149.040 114.140 167.797 1.00 83.73 275 ARG A CA 1
ATOM 2178 C C . ARG A 1 275 ? 148.872 113.265 169.037 1.00 86.52 275 ARG A C 1
ATOM 2179 O O . ARG A 1 275 ? 148.288 112.180 168.994 1.00 88.63 275 ARG A O 1
ATOM 2187 N N . LYS A 1 276 ? 149.401 113.755 170.161 1.00 88.17 276 LYS A N 1
ATOM 2188 C CA . LYS A 1 276 ? 149.338 112.988 171.402 1.00 87.91 276 LYS A CA 1
ATOM 2189 C C . LYS A 1 276 ? 147.911 112.852 171.916 1.00 88.86 276 LYS A C 1
ATOM 2190 O O . LYS A 1 276 ? 147.603 111.891 172.630 1.00 86.65 276 LYS A O 1
ATOM 2196 N N . GLU A 1 277 ? 147.033 113.801 171.578 1.00 93.28 277 GLU A N 1
ATOM 2197 C CA . GLU A 1 277 ? 145.641 113.711 172.012 1.00 91.94 277 GLU A CA 1
ATOM 2198 C C . GLU A 1 277 ? 144.956 112.487 171.419 1.00 91.19 277 GLU A C 1
ATOM 2199 O O . GLU A 1 277 ? 144.205 111.789 172.110 1.00 90.32 277 GLU A O 1
ATOM 2205 N N . TYR A 1 278 ? 145.198 112.213 170.140 1.00 86.56 278 TYR A N 1
ATOM 2206 C CA . TYR A 1 278 ? 144.639 111.041 169.476 1.00 84.87 278 TYR A CA 1
ATOM 2207 C C . TYR A 1 278 ? 145.493 109.832 169.836 1.00 85.90 278 TYR A C 1
ATOM 2208 O O . TYR A 1 278 ? 146.669 109.760 169.463 1.00 85.42 278 TYR A O 1
ATOM 2217 N N . SER A 1 279 ? 144.909 108.883 170.559 1.00 94.65 279 SER A N 1
ATOM 2218 C CA . SER A 1 279 ? 145.623 107.714 171.048 1.00 95.24 279 SER A CA 1
ATOM 2219 C C . SER A 1 279 ? 145.114 106.460 170.353 1.00 96.86 279 SER A C 1
ATOM 2220 O O . SER A 1 279 ? 143.918 106.336 170.068 1.00 96.99 279 SER A O 1
ATOM 2223 N N . LEU A 1 280 ? 146.028 105.533 170.082 1.00 99.81 280 LEU A N 1
ATOM 2224 C CA . LEU A 1 280 ? 145.713 104.283 169.408 1.00 99.62 280 LEU A CA 1
ATOM 2225 C C . LEU A 1 280 ? 145.911 103.117 170.367 1.00 99.39 280 LEU A C 1
ATOM 2226 O O . LEU A 1 280 ? 146.797 103.151 171.226 1.00 98.44 280 LEU A O 1
ATOM 2231 N N . SER A 1 281 ? 145.083 102.088 170.212 1.00 108.62 281 SER A N 1
ATOM 2232 C CA . SER A 1 281 ? 145.115 100.957 171.125 1.00 110.78 281 SER A CA 1
ATOM 2233 C C . SER A 1 281 ? 146.378 100.125 170.919 1.00 111.75 281 SER A C 1
ATOM 2234 O O . SER A 1 281 ? 147.080 100.241 169.910 1.00 109.03 281 SER A O 1
ATOM 2237 N N . ASP A 1 282 ? 146.664 99.275 171.909 1.00 116.01 282 ASP A N 1
ATOM 2238 C CA . ASP A 1 282 ? 147.895 98.492 171.893 1.00 115.23 282 ASP A CA 1
ATOM 2239 C C . ASP A 1 282 ? 147.893 97.466 170.765 1.00 115.01 282 ASP A C 1
ATOM 2240 O O . ASP A 1 282 ? 148.859 97.371 169.999 1.00 114.60 282 ASP A O 1
ATOM 2245 N N . ASN A 1 283 ? 146.820 96.691 170.645 1.00 113.12 283 ASN A N 1
ATOM 2246 C CA . ASN A 1 283 ? 146.764 95.658 169.624 1.00 114.04 283 ASN A CA 1
ATOM 2247 C C . ASN A 1 283 ? 146.496 96.272 168.254 1.00 114.08 283 ASN A C 1
ATOM 2248 O O . ASN A 1 283 ? 146.094 97.431 168.127 1.00 113.13 283 ASN A O 1
ATOM 2253 N N . GLU A 1 284 ? 146.730 95.469 167.215 1.00 107.79 284 GLU A N 1
ATOM 2254 C CA . GLU A 1 284 ? 146.615 95.974 165.852 1.00 108.07 284 GLU A CA 1
ATOM 2255 C C . GLU A 1 284 ? 145.191 95.901 165.317 1.00 107.61 284 GLU A C 1
ATOM 2256 O O . GLU A 1 284 ? 144.833 96.688 164.438 1.00 106.87 284 GLU A O 1
ATOM 2262 N N . GLU A 1 285 ? 144.367 94.982 165.824 1.00 103.60 285 GLU A N 1
ATOM 2263 C CA . GLU A 1 285 ? 143.038 94.790 165.247 1.00 104.73 285 GLU A CA 1
ATOM 2264 C C . GLU A 1 285 ? 142.100 95.939 165.606 1.00 101.79 285 GLU A C 1
ATOM 2265 O O . GLU A 1 285 ? 141.461 96.532 164.727 1.00 103.04 285 GLU A O 1
ATOM 2271 N N . GLU A 1 286 ? 141.999 96.265 166.897 1.00 99.07 286 GLU A N 1
ATOM 2272 C CA . GLU A 1 286 ? 141.159 97.386 167.309 1.00 101.53 286 GLU A CA 1
ATOM 2273 C C . GLU A 1 286 ? 141.696 98.714 166.792 1.00 101.54 286 GLU A C 1
ATOM 2274 O O . GLU A 1 286 ? 140.911 99.591 166.414 1.00 100.13 286 GLU A O 1
ATOM 2280 N N . ARG A 1 287 ? 143.020 98.883 166.770 1.00 92.68 287 ARG A N 1
ATOM 2281 C CA . ARG A 1 287 ? 143.602 100.095 166.203 1.00 91.84 287 ARG A CA 1
ATOM 2282 C C . ARG A 1 287 ? 143.275 100.215 164.720 1.00 92.22 287 ARG A C 1
ATOM 2283 O O . ARG A 1 287 ? 142.933 101.301 164.236 1.00 90.82 287 ARG A O 1
ATOM 2291 N N . HIS A 1 288 ? 143.368 99.104 163.986 1.00 84.40 288 HIS A N 1
ATOM 2292 C CA . HIS A 1 288 ? 143.022 99.104 162.570 1.00 80.49 288 HIS A CA 1
ATOM 2293 C C . HIS A 1 288 ? 141.557 99.456 162.364 1.00 79.06 288 HIS A C 1
ATOM 2294 O O . HIS A 1 288 ? 141.221 100.241 161.471 1.00 80.01 288 HIS A O 1
ATOM 2301 N N . ALA A 1 289 ? 140.671 98.892 163.186 1.00 78.99 289 ALA A N 1
ATOM 2302 C CA . ALA A 1 289 ? 139.250 99.205 163.068 1.00 79.74 289 ALA A CA 1
ATOM 2303 C C . ALA A 1 289 ? 138.988 100.682 163.341 1.00 80.31 289 ALA A C 1
ATOM 2304 O O . ALA A 1 289 ? 138.258 101.344 162.594 1.00 82.40 289 ALA A O 1
ATOM 2306 N N . LYS A 1 290 ? 139.595 101.220 164.403 1.00 77.10 290 LYS A N 1
ATOM 2307 C CA . LYS A 1 290 ? 139.390 102.625 164.741 1.00 75.18 290 LYS A CA 1
ATOM 2308 C C . LYS A 1 290 ? 139.905 103.540 163.641 1.00 76.46 290 LYS A C 1
ATOM 2309 O O . LYS A 1 290 ? 139.248 104.525 163.287 1.00 76.90 290 LYS A O 1
ATOM 2315 N N . ILE A 1 291 ? 141.081 103.237 163.093 1.00 77.05 291 ILE A N 1
ATOM 2316 C CA . ILE A 1 291 ? 141.642 104.073 162.038 1.00 72.88 291 ILE A CA 1
ATOM 2317 C C . ILE A 1 291 ? 140.793 103.992 160.779 1.00 72.22 291 ILE A C 1
ATOM 2318 O O . ILE A 1 291 ? 140.508 105.011 160.139 1.00 74.67 291 ILE A O 1
ATOM 2323 N N . MET A 1 292 ? 140.366 102.787 160.408 1.00 71.00 292 MET A N 1
ATOM 2324 C CA . MET A 1 292 ? 139.645 102.600 159.161 1.00 70.17 292 MET A CA 1
ATOM 2325 C C . MET A 1 292 ? 138.209 103.091 159.261 1.00 70.67 292 MET A C 1
ATOM 2326 O O . MET A 1 292 ? 137.559 103.284 158.229 1.00 73.65 292 MET A O 1
ATOM 2331 N N . LYS A 1 293 ? 137.703 103.299 160.479 1.00 72.59 293 LYS A N 1
ATOM 2332 C CA . LYS A 1 293 ? 136.379 103.881 160.677 1.00 73.53 293 LYS A CA 1
A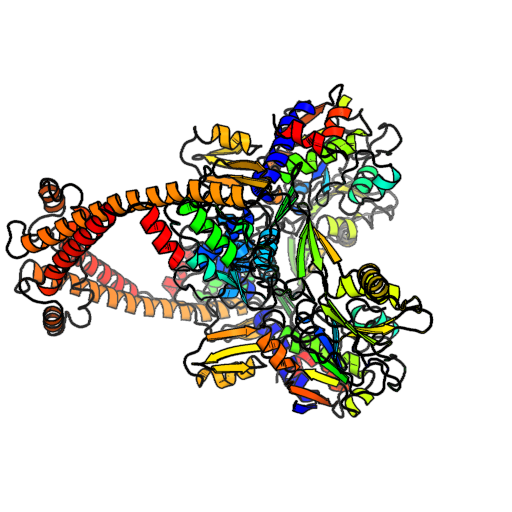TOM 2333 C C . LYS A 1 293 ? 136.419 105.398 160.826 1.00 75.68 293 LYS A C 1
ATOM 2334 O O . LYS A 1 293 ? 135.567 106.095 160.265 1.00 80.89 293 LYS A O 1
ATOM 2340 N N . ASP A 1 294 ? 137.391 105.925 161.573 1.00 70.18 294 ASP A N 1
ATOM 2341 C CA . ASP A 1 294 ? 137.462 107.366 161.792 1.00 65.30 294 ASP A CA 1
ATOM 2342 C C . ASP A 1 294 ? 137.772 108.120 160.508 1.00 66.34 294 ASP A C 1
ATOM 2343 O O . ASP A 1 294 ? 137.279 109.236 160.311 1.00 65.90 294 ASP A O 1
ATOM 2348 N N . PHE A 1 295 ? 138.580 107.536 159.630 1.00 63.68 295 PHE A N 1
ATOM 2349 C CA . PHE A 1 295 ? 139.011 108.195 158.408 1.00 61.48 295 PHE A CA 1
ATOM 2350 C C . PHE A 1 295 ? 138.080 107.932 157.234 1.00 59.96 295 PHE A C 1
ATOM 2351 O O . PHE A 1 295 ? 138.390 108.339 156.111 1.00 64.36 295 PHE A O 1
ATOM 2359 N N . GLY A 1 296 ? 136.953 107.267 157.466 1.00 53.83 296 GLY A N 1
ATOM 2360 C CA . GLY A 1 296 ? 135.988 107.040 156.403 1.00 55.98 296 GLY A CA 1
ATOM 2361 C C . GLY A 1 296 ? 136.527 106.200 155.269 1.00 58.99 296 GLY A C 1
ATOM 2362 O O . GLY A 1 296 ? 136.238 106.480 154.099 1.00 61.32 296 GLY A O 1
ATOM 2363 N N . LEU A 1 297 ? 137.305 105.171 155.589 1.00 55.77 297 LEU A N 1
ATOM 2364 C CA . LEU A 1 297 ? 137.953 104.338 154.588 1.00 53.03 297 LEU A CA 1
ATOM 2365 C C . LEU A 1 297 ? 137.122 103.128 154.191 1.00 54.37 297 LEU A C 1
ATOM 2366 O O . LEU A 1 297 ? 137.607 102.285 153.430 1.00 59.11 297 LEU A O 1
ATOM 2371 N N . ILE A 1 298 ? 135.894 103.014 154.688 1.00 59.39 298 ILE A N 1
ATOM 2372 C CA . ILE A 1 298 ? 134.978 101.948 154.307 1.00 58.25 298 ILE A CA 1
ATOM 2373 C C . ILE A 1 298 ? 133.727 102.585 153.728 1.00 61.34 298 ILE A C 1
ATOM 2374 O O . ILE A 1 298 ? 133.133 103.473 154.350 1.00 68.85 298 ILE A O 1
ATOM 2379 N N . GLU A 1 299 ? 133.330 102.137 152.542 1.00 52.75 299 GLU A N 1
ATOM 2380 C CA . GLU A 1 299 ? 132.080 102.551 151.925 1.00 51.13 299 GLU A CA 1
ATOM 2381 C C . GLU A 1 299 ? 131.234 101.312 151.683 1.00 57.40 299 GLU A C 1
ATOM 2382 O O . GLU A 1 299 ? 131.693 100.359 151.051 1.00 68.68 299 GLU A O 1
ATOM 2388 N N . ARG A 1 300 ? 130.009 101.316 152.188 1.00 63.87 300 ARG A N 1
ATOM 2389 C CA . ARG A 1 300 ? 129.110 100.181 152.036 1.00 62.56 300 ARG A CA 1
ATOM 2390 C C . ARG A 1 300 ? 128.060 100.519 150.992 1.00 65.29 300 ARG A C 1
ATOM 2391 O O . ARG A 1 300 ? 127.400 101.558 151.083 1.00 69.93 300 ARG A O 1
ATOM 2399 N N . ARG A 1 301 ? 127.921 99.652 149.994 1.00 59.30 301 ARG A N 1
ATOM 2400 C CA . ARG A 1 301 ? 127.008 99.894 148.889 1.00 55.51 301 ARG A CA 1
ATOM 2401 C C . ARG A 1 301 ? 126.140 98.670 148.648 1.00 57.60 301 ARG A C 1
ATOM 2402 O O . ARG A 1 301 ? 126.614 97.534 148.721 1.00 62.11 301 ARG A O 1
ATOM 2410 N N . SER A 1 302 ? 124.867 98.909 148.365 1.00 60.69 302 SER A N 1
ATOM 2411 C CA . SER A 1 302 ? 123.943 97.864 147.962 1.00 58.55 302 SER A CA 1
ATOM 2412 C C . SER A 1 302 ? 123.578 98.056 146.497 1.00 63.68 302 SER A C 1
ATOM 2413 O O . SER A 1 302 ? 123.734 99.141 145.933 1.00 68.20 302 SER A O 1
ATOM 2416 N N . GLN A 1 303 ? 123.092 96.985 145.883 1.00 52.92 303 GLN A N 1
ATOM 2417 C CA . GLN A 1 303 ? 122.744 96.987 144.471 1.00 47.77 303 GLN A CA 1
ATOM 2418 C C . GLN A 1 303 ? 121.233 96.943 144.315 1.00 52.59 303 GLN A C 1
ATOM 2419 O O . GLN A 1 303 ? 120.568 96.071 144.884 1.00 57.56 303 GLN A O 1
ATOM 2425 N N . ASN A 1 304 ? 120.699 97.883 143.543 1.00 44.27 304 ASN A N 1
ATOM 2426 C CA . ASN A 1 304 ? 119.287 97.931 143.180 1.00 33.93 304 ASN A CA 1
ATOM 2427 C C . ASN A 1 304 ? 119.241 97.820 141.662 1.00 46.23 304 ASN A C 1
ATOM 2428 O O . ASN A 1 304 ? 119.242 98.830 140.955 1.00 54.18 304 ASN A O 1
ATOM 2433 N N . ILE A 1 305 ? 119.202 96.588 141.160 1.00 51.75 305 ILE A N 1
ATOM 2434 C CA . ILE A 1 305 ? 119.300 96.347 139.726 1.00 48.12 305 ILE A CA 1
ATOM 2435 C C . ILE A 1 305 ? 117.922 96.494 139.099 1.00 46.95 305 ILE A C 1
ATOM 2436 O O . ILE A 1 305 ? 117.194 95.512 138.922 1.00 46.60 305 ILE A O 1
ATOM 2441 N N . THR A 1 306 ? 117.564 97.725 138.750 1.00 37.08 306 THR A N 1
ATOM 2442 C CA . THR A 1 306 ? 116.287 98.038 138.127 1.00 36.86 306 THR A CA 1
ATOM 2443 C C . THR A 1 306 ? 116.563 98.567 136.728 1.00 43.07 306 THR A C 1
ATOM 2444 O O . THR A 1 306 ? 117.270 99.567 136.571 1.00 51.27 306 THR A O 1
ATOM 2448 N N . VAL A 1 307 ? 116.018 97.894 135.715 1.00 39.05 307 VAL A N 1
ATOM 2449 C CA . VAL A 1 307 ? 116.309 98.221 134.326 1.00 38.98 307 VAL A CA 1
ATOM 2450 C C . VAL A 1 307 ? 115.034 98.142 133.501 1.00 39.66 307 VAL A C 1
ATOM 2451 O O . VAL A 1 307 ? 114.063 97.479 133.869 1.00 45.08 307 VAL A O 1
ATOM 2455 N N . ILE A 1 308 ? 115.056 98.820 132.361 1.00 38.91 308 ILE A N 1
ATOM 2456 C CA . ILE A 1 308 ? 113.980 98.735 131.382 1.00 32.06 308 ILE A CA 1
ATOM 2457 C C . ILE A 1 308 ? 114.345 97.640 130.390 1.00 33.20 308 ILE A C 1
ATOM 2458 O O . ILE A 1 308 ? 115.365 97.732 129.701 1.00 48.18 308 ILE A O 1
ATOM 2463 N N . ASN A 1 309 ? 113.518 96.602 130.319 1.00 29.94 309 ASN A N 1
ATOM 2464 C CA . ASN A 1 309 ? 113.838 95.439 129.504 1.00 33.93 309 ASN A CA 1
ATOM 2465 C C . ASN A 1 309 ? 113.541 95.738 128.036 1.00 46.00 309 ASN A C 1
ATOM 2466 O O . ASN A 1 309 ? 113.217 96.866 127.655 1.00 44.96 309 ASN A O 1
ATOM 2471 N N . GLU A 1 310 ? 113.658 94.714 127.187 1.00 53.56 310 GLU A N 1
ATOM 2472 C CA . GLU A 1 310 ? 113.481 94.904 125.753 1.00 47.61 310 GLU A CA 1
ATOM 2473 C C . GLU A 1 310 ? 112.039 95.214 125.376 1.00 49.60 310 GLU A C 1
ATOM 2474 O O . GLU A 1 310 ? 111.791 95.678 124.259 1.00 55.42 310 GLU A O 1
ATOM 2480 N N . LYS A 1 311 ? 111.088 94.975 126.274 1.00 48.17 311 LYS A N 1
ATOM 2481 C CA . LYS A 1 311 ? 109.688 95.277 126.021 1.00 44.47 311 LYS A CA 1
ATOM 2482 C C . LYS A 1 311 ? 109.286 96.660 126.512 1.00 47.67 311 LYS A C 1
ATOM 2483 O O . LYS A 1 311 ? 108.103 97.007 126.442 1.00 58.18 311 LYS A O 1
ATOM 2489 N N . GLY A 1 312 ? 110.234 97.450 127.009 1.00 47.55 312 GLY A N 1
ATOM 2490 C CA . GLY A 1 312 ? 109.965 98.807 127.428 1.00 46.85 312 GLY A CA 1
ATOM 2491 C C . GLY A 1 312 ? 109.412 98.961 128.826 1.00 48.16 312 GLY A C 1
ATOM 2492 O O . GLY A 1 312 ? 109.175 100.097 129.254 1.00 53.09 312 GLY A O 1
ATOM 2493 N N . LYS A 1 313 ? 109.201 97.871 129.552 1.00 40.89 313 LYS A N 1
ATOM 2494 C CA . LYS A 1 313 ? 108.655 97.928 130.898 1.00 43.09 313 LYS A CA 1
ATOM 2495 C C . LYS A 1 313 ? 109.756 97.731 131.933 1.00 41.24 313 LYS A C 1
ATOM 2496 O O . LYS A 1 313 ? 110.867 97.295 131.624 1.00 47.41 313 LYS A O 1
ATOM 2502 N N . LEU A 1 314 ? 109.430 98.067 133.176 1.00 41.14 314 LEU A N 1
ATOM 2503 C CA . LEU A 1 314 ? 110.390 98.013 134.266 1.00 36.17 314 LEU A CA 1
ATOM 2504 C C . LEU A 1 314 ? 110.605 96.574 134.721 1.00 42.56 314 LEU A C 1
ATOM 2505 O O . LEU A 1 314 ? 109.711 95.729 134.619 1.00 48.56 314 LEU A O 1
ATOM 2510 N N . GLN A 1 315 ? 111.804 96.298 135.230 1.00 39.46 315 GLN A N 1
ATOM 2511 C CA . GLN A 1 315 ? 112.139 94.963 135.707 1.00 37.04 315 GLN A CA 1
ATOM 2512 C C . GLN A 1 315 ? 113.235 95.067 136.755 1.00 47.43 315 GLN A C 1
ATOM 2513 O O . GLN A 1 315 ? 114.236 95.757 136.542 1.00 51.86 315 GLN A O 1
ATOM 2519 N N . VAL A 1 316 ? 113.049 94.374 137.875 1.00 48.75 316 VAL A N 1
ATOM 2520 C CA . VAL A 1 316 ? 114.014 94.349 138.967 1.00 45.41 316 VAL A CA 1
ATOM 2521 C C . VAL A 1 316 ? 114.626 92.957 139.031 1.00 48.60 316 VAL A C 1
ATOM 2522 O O . VAL A 1 316 ? 113.902 91.954 139.049 1.00 46.98 316 VAL A O 1
ATOM 2526 N N . TYR A 1 317 ? 115.954 92.898 139.061 1.00 51.56 317 TYR A N 1
ATOM 2527 C CA . TYR A 1 317 ? 116.692 91.645 139.081 1.00 45.50 317 TYR A CA 1
ATOM 2528 C C . TYR A 1 317 ? 117.316 91.432 140.452 1.00 48.89 317 TYR A C 1
ATOM 2529 O O . TYR A 1 317 ? 117.858 92.367 141.049 1.00 49.98 317 TYR A O 1
ATOM 2538 N N . ASP A 1 318 ? 117.225 90.198 140.949 1.00 54.56 318 ASP A N 1
ATOM 2539 C CA . ASP A 1 318 ? 117.799 89.880 142.252 1.00 54.75 318 ASP A CA 1
ATOM 2540 C C . ASP A 1 318 ? 119.316 90.018 142.239 1.00 56.14 318 ASP A C 1
ATOM 2541 O O . ASP A 1 318 ? 119.907 90.523 143.200 1.00 58.61 318 ASP A O 1
ATOM 2546 N N . ASN A 1 319 ? 119.963 89.573 141.165 1.00 58.01 319 ASN A N 1
ATOM 2547 C CA . ASN A 1 319 ? 121.413 89.631 141.054 1.00 55.36 319 ASN A CA 1
ATOM 2548 C C . ASN A 1 319 ? 121.773 90.002 139.619 1.00 56.81 319 ASN A C 1
ATOM 2549 O O . ASN A 1 319 ? 120.925 90.434 138.833 1.00 61.29 319 ASN A O 1
ATOM 2554 N N . VAL A 1 320 ? 123.048 89.830 139.282 1.00 55.49 320 VAL A N 1
ATOM 2555 C CA . VAL A 1 320 ? 123.544 90.181 137.957 1.00 53.82 320 VAL A CA 1
ATOM 2556 C C . VAL A 1 320 ? 123.517 88.990 136.997 1.00 58.19 320 VAL A C 1
ATOM 2557 O O . VAL A 1 320 ? 123.373 89.176 135.783 1.00 59.58 320 VAL A O 1
ATOM 2561 N N . VAL A 1 321 ? 123.619 87.766 137.520 1.00 60.17 321 VAL A N 1
ATOM 2562 C CA . VAL A 1 321 ? 123.657 86.580 136.667 1.00 54.72 321 VAL A CA 1
ATOM 2563 C C . VAL A 1 321 ? 122.357 86.435 135.885 1.00 60.88 321 VAL A C 1
ATOM 2564 O O . VAL A 1 321 ? 122.368 86.119 134.688 1.00 66.67 321 VAL A O 1
ATOM 2568 N N . ASP A 1 322 ? 121.218 86.656 136.545 1.00 54.10 322 ASP A N 1
ATOM 2569 C CA . ASP A 1 322 ? 119.935 86.570 135.853 1.00 53.04 322 ASP A CA 1
ATOM 2570 C C . ASP A 1 322 ? 119.825 87.632 134.767 1.00 53.97 322 ASP A C 1
ATOM 2571 O O . ASP A 1 322 ? 119.294 87.369 133.680 1.00 61.69 322 ASP A O 1
ATOM 2576 N N . LEU A 1 323 ? 120.322 88.840 135.043 1.00 44.70 323 LEU A N 1
ATOM 2577 C CA . LEU A 1 323 ? 120.330 89.887 134.028 1.00 42.90 323 LEU A CA 1
ATOM 2578 C C . LEU A 1 323 ? 121.166 89.476 132.825 1.00 47.76 323 LEU A C 1
ATOM 2579 O O . LEU A 1 323 ? 120.764 89.695 131.678 1.00 57.22 323 LEU A O 1
ATOM 2584 N N . ILE A 1 324 ? 122.334 88.880 133.070 1.00 47.29 324 ILE A N 1
ATOM 2585 C CA . ILE A 1 324 ? 123.194 88.443 131.974 1.00 43.69 324 ILE A CA 1
ATOM 2586 C C . ILE A 1 324 ? 122.508 87.360 131.152 1.00 43.60 324 ILE A C 1
ATOM 2587 O O . ILE A 1 324 ? 122.565 87.369 129.916 1.00 52.22 324 ILE A O 1
ATOM 2592 N N . LYS A 1 325 ? 121.855 86.408 131.821 1.00 41.68 325 LYS A N 1
ATOM 2593 C CA . LYS A 1 325 ? 121.163 85.346 131.097 1.00 48.58 325 LYS A CA 1
ATOM 2594 C C . LYS A 1 325 ? 120.036 85.906 130.236 1.00 49.80 325 LYS A C 1
ATOM 2595 O O . LYS A 1 325 ? 119.874 85.510 129.073 1.00 53.36 325 LYS A O 1
ATOM 2601 N N . ASP A 1 326 ? 119.253 86.840 130.785 1.00 50.42 326 ASP A N 1
ATOM 2602 C CA . ASP A 1 326 ? 118.185 87.461 130.007 1.00 46.80 326 ASP A CA 1
ATOM 2603 C C . ASP A 1 326 ? 118.745 88.234 128.819 1.00 52.77 326 ASP A C 1
ATOM 2604 O O . ASP A 1 326 ? 118.200 88.167 127.709 1.00 62.10 326 ASP A O 1
ATOM 2609 N N . PHE A 1 327 ? 119.836 88.974 129.032 1.00 41.18 327 PHE A N 1
ATOM 2610 C CA . PHE A 1 327 ? 120.446 89.723 127.941 1.00 34.49 327 PHE A CA 1
ATOM 2611 C C . PHE A 1 327 ? 120.922 88.796 126.834 1.00 40.51 327 PHE A C 1
ATOM 2612 O O . PHE A 1 327 ? 120.730 89.086 125.649 1.00 58.31 327 PHE A O 1
ATOM 2620 N N . VAL A 1 328 ? 121.564 87.684 127.198 1.00 38.90 328 VAL A N 1
ATOM 2621 C CA . VAL A 1 328 ? 122.055 86.748 126.190 1.00 40.15 328 VAL A CA 1
ATOM 2622 C C . VAL A 1 328 ? 120.892 86.141 125.418 1.00 42.24 328 VAL A C 1
ATOM 2623 O O . VAL A 1 328 ? 120.942 86.009 124.186 1.00 54.17 328 VAL A O 1
ATOM 2627 N N . GLU A 1 329 ? 119.823 85.766 126.127 1.00 46.55 329 GLU A N 1
ATOM 2628 C CA . GLU A 1 329 ? 118.667 85.180 125.458 1.00 49.61 329 GLU A CA 1
ATOM 2629 C C . GLU A 1 329 ? 118.029 86.166 124.488 1.00 46.53 329 GLU A C 1
ATOM 2630 O O . GLU A 1 329 ? 117.557 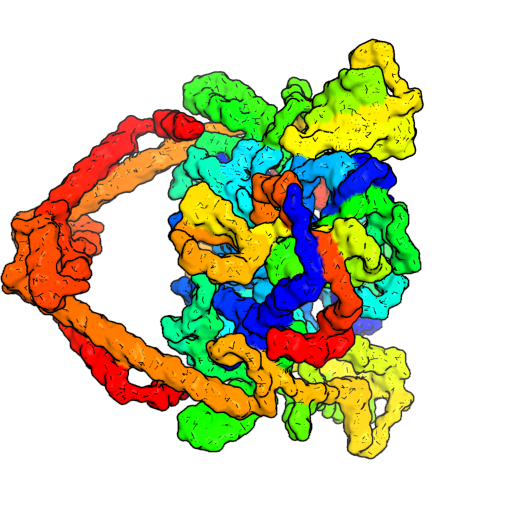85.773 123.416 1.00 44.16 329 GLU A O 1
ATOM 2636 N N . VAL A 1 330 ? 117.990 87.449 124.850 1.00 45.54 330 VAL A N 1
ATOM 2637 C CA . VAL A 1 330 ? 117.433 88.448 123.940 1.00 43.98 330 VAL A CA 1
ATOM 2638 C C . VAL A 1 330 ? 118.365 88.684 122.754 1.00 50.74 330 VAL A C 1
ATOM 2639 O O . VAL A 1 330 ? 117.914 88.809 121.610 1.00 59.99 330 VAL A O 1
ATOM 2643 N N . ARG A 1 331 ? 119.675 88.743 123.004 1.00 42.05 331 ARG A N 1
ATOM 2644 C CA . ARG A 1 331 ? 120.630 89.096 121.958 1.00 36.68 331 ARG A CA 1
ATOM 2645 C C . ARG A 1 331 ? 120.791 87.985 120.926 1.00 39.93 331 ARG A C 1
ATOM 2646 O O . ARG A 1 331 ? 121.108 88.262 119.761 1.00 52.13 331 ARG A O 1
ATOM 2654 N N . LYS A 1 332 ? 120.591 86.728 121.328 1.00 39.47 332 LYS A N 1
ATOM 2655 C CA . LYS A 1 332 ? 120.680 85.637 120.361 1.00 42.06 332 LYS A CA 1
ATOM 2656 C C . LYS A 1 332 ? 119.611 85.767 119.280 1.00 45.51 332 LYS A C 1
ATOM 2657 O O . LYS A 1 332 ? 119.855 85.444 118.109 1.00 56.01 332 LYS A O 1
ATOM 2663 N N . THR A 1 333 ? 118.423 86.252 119.648 1.00 45.51 333 THR A N 1
ATOM 2664 C CA . THR A 1 333 ? 117.369 86.459 118.660 1.00 42.54 333 THR A CA 1
ATOM 2665 C C . THR A 1 333 ? 117.774 87.505 117.628 1.00 46.34 333 THR A C 1
ATOM 2666 O O . THR A 1 333 ? 117.497 87.350 116.434 1.00 62.34 333 THR A O 1
ATOM 2670 N N . TYR A 1 334 ? 118.433 88.578 118.066 1.00 40.86 334 TYR A N 1
ATOM 2671 C CA . TYR A 1 334 ? 118.861 89.596 117.114 1.00 39.21 334 TYR A CA 1
ATOM 2672 C C . TYR A 1 334 ? 120.034 89.116 116.270 1.00 44.26 334 TYR A C 1
ATOM 2673 O O . TYR A 1 334 ? 120.172 89.530 115.115 1.00 55.93 334 TYR A O 1
ATOM 2682 N N . VAL A 1 335 ? 120.873 88.232 116.812 1.00 49.78 335 VAL A N 1
ATOM 2683 C CA . VAL A 1 335 ? 121.897 87.602 115.979 1.00 49.74 335 VAL A CA 1
ATOM 2684 C C . VAL A 1 335 ? 121.245 86.762 114.885 1.00 49.42 335 VAL A C 1
ATOM 2685 O O . VAL A 1 335 ? 121.673 86.782 113.722 1.00 57.95 335 VAL A O 1
ATOM 2689 N N . GLN A 1 336 ? 120.195 86.017 115.236 1.00 44.73 336 GLN A N 1
ATOM 2690 C CA . GLN A 1 336 ? 119.467 85.246 114.230 1.00 43.57 336 GLN A CA 1
ATOM 2691 C C . GLN A 1 336 ? 118.821 86.158 113.191 1.00 49.37 336 GLN A C 1
ATOM 2692 O O . GLN A 1 336 ? 118.795 85.835 111.995 1.00 59.74 336 GLN A O 1
ATOM 2698 N N . LYS A 1 337 ? 118.275 87.293 113.633 1.00 54.14 337 LYS A N 1
ATOM 2699 C CA . LYS A 1 337 ? 117.709 88.261 112.697 1.00 50.87 337 LYS A CA 1
ATOM 2700 C C . LYS A 1 337 ? 118.773 88.788 111.744 1.00 52.28 337 LYS A C 1
ATOM 2701 O O . LYS A 1 337 ? 118.521 88.943 110.542 1.00 60.76 337 LYS A O 1
ATOM 2707 N N . ARG A 1 338 ? 119.967 89.077 112.265 1.00 51.10 338 ARG A N 1
ATOM 2708 C CA . ARG A 1 338 ? 121.070 89.496 111.407 1.00 51.09 338 ARG A CA 1
ATOM 2709 C C . ARG A 1 338 ? 121.400 88.424 110.380 1.00 55.40 338 ARG A C 1
ATOM 2710 O O . ARG A 1 338 ? 121.616 88.730 109.203 1.00 62.48 338 ARG A O 1
ATOM 2718 N N . ILE A 1 339 ? 121.438 87.161 110.807 1.00 50.44 339 ILE A N 1
ATOM 2719 C CA . ILE A 1 339 ? 121.770 86.075 109.886 1.00 48.59 339 ILE A CA 1
ATOM 2720 C C . ILE A 1 339 ? 120.737 85.990 108.768 1.00 52.33 339 ILE A C 1
ATOM 2721 O O . ILE A 1 339 ? 121.083 85.889 107.584 1.00 64.15 339 ILE A O 1
ATOM 2726 N N . ASP A 1 340 ? 119.451 86.039 109.126 1.00 52.11 340 ASP A N 1
ATOM 2727 C CA . ASP A 1 340 ? 118.396 85.940 108.119 1.00 54.68 340 ASP A CA 1
ATOM 2728 C C . ASP A 1 340 ? 118.444 87.116 107.147 1.00 58.86 340 ASP A C 1
ATOM 2729 O O . ASP A 1 340 ? 118.348 86.940 105.921 1.00 64.74 340 ASP A O 1
ATOM 2734 N N . ASN A 1 341 ? 118.594 88.330 107.682 1.00 59.47 341 ASN A N 1
ATOM 2735 C CA . ASN A 1 341 ? 118.631 89.512 106.832 1.00 58.25 341 ASN A CA 1
ATOM 2736 C C . ASN A 1 341 ? 119.833 89.485 105.902 1.00 58.79 341 ASN A C 1
ATOM 2737 O O . ASN A 1 341 ? 119.728 89.870 104.733 1.00 64.69 341 ASN A O 1
ATOM 2742 N N . LYS A 1 342 ? 120.987 89.036 106.400 1.00 58.75 342 LYS A N 1
ATOM 2743 C CA . LYS A 1 342 ? 122.166 88.964 105.548 1.00 55.99 342 LYS A CA 1
ATOM 2744 C C . LYS A 1 342 ? 122.022 87.886 104.486 1.00 52.74 342 LYS A C 1
ATOM 2745 O O . LYS A 1 342 ? 122.506 88.065 103.366 1.00 64.71 342 LYS A O 1
ATOM 2751 N N . ILE A 1 343 ? 121.353 86.775 104.803 1.00 52.79 343 ILE A N 1
ATOM 2752 C CA . ILE A 1 343 ? 121.061 85.775 103.778 1.00 54.19 343 ILE A CA 1
ATOM 2753 C C . ILE A 1 343 ? 120.244 86.400 102.653 1.00 59.35 343 ILE A C 1
ATOM 2754 O O . ILE A 1 343 ? 120.585 86.280 101.468 1.00 66.58 343 ILE A O 1
ATOM 2759 N N . LYS A 1 344 ? 119.161 87.096 103.014 1.00 63.29 344 LYS A N 1
ATOM 2760 C CA . LYS A 1 344 ? 118.311 87.710 101.995 1.00 61.57 344 LYS A CA 1
ATOM 2761 C C . LYS A 1 344 ? 119.071 88.757 101.186 1.00 61.90 344 LYS A C 1
ATOM 2762 O O . LYS A 1 344 ? 118.959 88.808 99.953 1.00 65.72 344 LYS A O 1
ATOM 2768 N N . GLU A 1 345 ? 119.850 89.602 101.864 1.00 66.66 345 GLU A N 1
ATOM 2769 C CA . GLU A 1 345 ? 120.571 90.671 101.184 1.00 66.55 345 GLU A CA 1
ATOM 2770 C C . GLU A 1 345 ? 121.642 90.120 100.249 1.00 67.08 345 GLU A C 1
ATOM 2771 O O . GLU A 1 345 ? 121.816 90.625 99.134 1.00 70.79 345 GLU A O 1
ATOM 2777 N N . THR A 1 346 ? 122.369 89.086 100.680 1.00 62.78 346 THR A N 1
ATOM 2778 C CA . THR A 1 346 ? 123.361 88.469 99.808 1.00 60.75 346 THR A CA 1
ATOM 2779 C C . THR A 1 346 ? 122.702 87.807 98.607 1.00 63.85 346 THR A C 1
ATOM 2780 O O . THR A 1 346 ? 123.235 87.864 97.494 1.00 71.02 346 THR A O 1
ATOM 2784 N N . GLU A 1 347 ? 121.540 87.176 98.806 1.00 67.69 347 GLU A N 1
ATOM 2785 C CA . GLU A 1 347 ? 120.826 86.595 97.673 1.00 68.22 347 GLU A CA 1
ATOM 2786 C C . GLU A 1 347 ? 120.438 87.668 96.663 1.00 68.64 347 GLU A C 1
ATOM 2787 O O . GLU A 1 347 ? 120.629 87.498 95.452 1.00 75.75 347 GLU A O 1
ATOM 2793 N N . SER A 1 348 ? 119.901 88.790 97.149 1.00 69.29 348 SER A N 1
ATOM 2794 C CA . SER A 1 348 ? 119.508 89.870 96.247 1.00 70.23 348 SER A CA 1
ATOM 2795 C C . SER A 1 348 ? 120.712 90.446 95.510 1.00 67.27 348 SER A C 1
ATOM 2796 O O . SER A 1 348 ? 120.646 90.709 94.301 1.00 69.76 348 SER A O 1
ATOM 2799 N N . ALA A 1 349 ? 121.821 90.651 96.224 1.00 63.34 349 ALA A N 1
ATOM 2800 C CA . ALA A 1 349 ? 123.012 91.213 95.600 1.00 60.07 349 ALA A CA 1
ATOM 2801 C C . ALA A 1 349 ? 123.583 90.271 94.548 1.00 63.72 349 ALA A C 1
ATOM 2802 O O . ALA A 1 349 ? 124.016 90.716 93.478 1.00 72.03 349 ALA A O 1
ATOM 2804 N N . PHE A 1 350 ? 123.595 88.966 94.831 1.00 62.86 350 PHE A N 1
ATOM 2805 C CA . PHE A 1 350 ? 124.056 88.005 93.836 1.00 61.71 350 PHE A CA 1
ATOM 2806 C C . PHE A 1 350 ? 123.148 87.998 92.615 1.00 68.76 350 PHE A C 1
ATOM 2807 O O . PHE A 1 350 ? 123.630 87.914 91.480 1.00 73.77 350 PHE A O 1
ATOM 2815 N N . ARG A 1 351 ? 121.832 88.070 92.826 1.00 70.82 351 ARG A N 1
ATOM 2816 C CA . ARG A 1 351 ? 120.910 88.112 91.695 1.00 68.06 351 ARG A CA 1
ATOM 2817 C C . ARG A 1 351 ? 121.190 89.323 90.816 1.00 71.42 351 ARG A C 1
ATOM 2818 O O . ARG A 1 351 ? 121.276 89.210 89.586 1.00 73.60 351 ARG A O 1
ATOM 2826 N N . LEU A 1 352 ? 121.360 90.493 91.439 1.00 73.53 352 LEU A N 1
ATOM 2827 C CA . LEU A 1 352 ? 121.639 91.703 90.672 1.00 69.60 352 LEU A CA 1
ATOM 2828 C C . LEU A 1 352 ? 122.960 91.596 89.921 1.00 67.29 352 LEU A C 1
ATOM 2829 O O . LEU A 1 352 ? 123.042 91.957 88.741 1.00 70.21 352 LEU A O 1
ATOM 2834 N N . ALA A 1 353 ? 124.007 91.102 90.589 1.00 66.67 353 ALA A N 1
ATOM 2835 C CA . ALA A 1 353 ? 125.314 91.002 89.949 1.00 65.43 353 ALA A CA 1
ATOM 2836 C C . ALA A 1 353 ? 125.282 90.040 88.769 1.00 68.49 353 ALA A C 1
ATOM 2837 O O . ALA A 1 353 ? 125.847 90.329 87.707 1.00 74.15 353 ALA A O 1
ATOM 2839 N N . PHE A 1 354 ? 124.624 88.890 88.934 1.00 73.76 354 PHE A N 1
ATOM 2840 C CA . PHE A 1 354 ? 124.531 87.933 87.839 1.00 73.68 354 PHE A CA 1
ATOM 2841 C C . PHE A 1 354 ? 123.723 88.498 86.679 1.00 78.03 354 PHE A C 1
ATOM 2842 O O . PHE A 1 354 ? 124.074 88.286 85.511 1.00 79.06 354 PHE A O 1
ATOM 2850 N N . ALA A 1 355 ? 122.635 89.216 86.975 1.00 78.31 355 ALA A N 1
ATOM 2851 C CA . ALA A 1 355 ? 121.856 89.831 85.905 1.00 73.79 355 ALA A CA 1
ATOM 2852 C C . ALA A 1 355 ? 122.686 90.852 85.138 1.00 75.75 355 ALA A C 1
ATOM 2853 O O . ALA A 1 355 ? 122.639 90.897 83.904 1.00 81.43 355 ALA A O 1
ATOM 2855 N N . LYS A 1 356 ? 123.457 91.676 85.852 1.00 73.16 356 LYS A N 1
ATOM 2856 C CA . LYS A 1 356 ? 124.305 92.657 85.178 1.00 70.63 356 LYS A CA 1
ATOM 2857 C C . LYS A 1 356 ? 125.367 91.976 84.322 1.00 72.11 356 LYS A C 1
ATOM 2858 O O . LYS A 1 356 ? 125.648 92.416 83.200 1.00 77.94 356 LYS A O 1
ATOM 2864 N N . ALA A 1 357 ? 125.969 90.900 84.836 1.00 80.04 357 ALA A N 1
ATOM 2865 C CA . ALA A 1 357 ? 126.978 90.180 84.063 1.00 79.02 357 ALA A CA 1
ATOM 2866 C C . ALA A 1 357 ? 126.382 89.573 82.798 1.00 78.44 357 ALA A C 1
ATOM 2867 O O . ALA A 1 357 ? 126.995 89.628 81.725 1.00 80.26 357 ALA A O 1
ATOM 2869 N N . HIS A 1 358 ? 125.187 88.987 82.905 1.00 82.01 358 HIS A N 1
ATOM 2870 C CA . HIS A 1 358 ? 124.533 88.431 81.724 1.00 82.10 358 HIS A CA 1
ATOM 2871 C C . HIS A 1 358 ? 124.175 89.525 80.726 1.00 81.59 358 HIS A C 1
ATOM 2872 O O . HIS A 1 358 ? 124.310 89.334 79.512 1.00 83.62 358 HIS A O 1
ATOM 2879 N N . PHE A 1 359 ? 123.717 90.679 81.218 1.00 84.35 359 PHE A N 1
ATOM 2880 C CA . PHE A 1 359 ? 123.408 91.795 80.330 1.00 84.61 359 PHE A CA 1
ATOM 2881 C C . PHE A 1 359 ? 124.647 92.254 79.573 1.00 83.86 359 PHE A C 1
ATOM 2882 O O . PHE A 1 359 ? 124.586 92.518 78.367 1.00 82.41 359 PHE A O 1
ATOM 2890 N N . ILE A 1 360 ? 125.785 92.345 80.263 1.00 85.06 360 ILE A N 1
ATOM 2891 C CA . ILE A 1 360 ? 127.032 92.730 79.603 1.00 81.93 360 ILE A CA 1
ATOM 2892 C C . ILE A 1 360 ? 127.431 91.695 78.556 1.00 85.05 360 ILE A C 1
ATOM 2893 O O . ILE A 1 360 ? 127.775 92.035 77.415 1.00 89.59 360 ILE A O 1
ATOM 2898 N N . LYS A 1 361 ? 127.388 90.413 78.929 1.00 88.08 361 LYS A N 1
ATOM 2899 C CA . LYS A 1 361 ? 127.784 89.364 77.996 1.00 87.74 361 LYS A CA 1
ATOM 2900 C C . LYS A 1 361 ? 126.873 89.323 76.777 1.00 87.37 361 LYS A C 1
ATOM 2901 O O . LYS A 1 361 ? 127.312 88.945 75.685 1.00 86.11 361 LYS A O 1
ATOM 2907 N N . LYS A 1 362 ? 125.605 89.701 76.939 1.00 89.33 362 LYS A N 1
ATOM 2908 C CA . LYS A 1 362 ? 124.715 89.822 75.793 1.00 89.52 362 LYS A CA 1
ATOM 2909 C C . LYS A 1 362 ? 124.973 91.084 74.982 1.00 90.54 362 LYS A C 1
ATOM 2910 O O . LYS A 1 362 ? 124.745 91.082 73.769 1.00 91.77 362 LYS A O 1
ATOM 2916 N N . VAL A 1 363 ? 125.428 92.162 75.621 1.00 94.07 363 VAL A N 1
ATOM 2917 C CA . VAL A 1 363 ? 125.669 93.406 74.896 1.00 93.12 363 VAL A CA 1
ATOM 2918 C C . VAL A 1 363 ? 126.899 93.287 74.004 1.00 92.68 363 VAL A C 1
ATOM 2919 O O . VAL A 1 363 ? 126.851 93.619 72.814 1.00 93.53 363 VAL A O 1
ATOM 2923 N N . ILE A 1 364 ? 128.019 92.809 74.554 1.00 90.89 364 ILE A N 1
ATOM 2924 C CA . ILE A 1 364 ? 129.240 92.709 73.753 1.00 93.00 364 ILE A CA 1
ATOM 2925 C C . ILE A 1 364 ? 129.095 91.646 72.670 1.00 93.56 364 ILE A C 1
ATOM 2926 O O . ILE A 1 364 ? 129.415 91.882 71.499 1.00 89.40 364 ILE A O 1
ATOM 2931 N N . SER A 1 365 ? 128.609 90.463 73.038 1.00 102.90 365 SER A N 1
ATOM 2932 C CA . SER A 1 365 ? 128.460 89.349 72.103 1.00 101.87 365 SER A CA 1
ATOM 2933 C C . SER A 1 365 ? 127.030 88.832 72.220 1.00 101.86 365 SER A C 1
ATOM 2934 O O . SER A 1 365 ? 126.756 87.909 72.992 1.00 100.45 365 SER A O 1
ATOM 2937 N N . GLY A 1 366 ? 126.127 89.427 71.453 1.00 103.55 366 GLY A N 1
ATOM 2938 C CA . GLY A 1 366 ? 124.743 89.005 71.468 1.00 104.36 366 GLY A CA 1
ATOM 2939 C C . GLY A 1 366 ? 123.886 89.947 70.653 1.00 103.47 366 GLY A C 1
ATOM 2940 O O . GLY A 1 366 ? 124.374 90.899 70.034 1.00 98.17 366 GLY A O 1
ATOM 2941 N N . GLU A 1 367 ? 122.582 89.661 70.671 1.00 109.50 367 GLU A N 1
ATOM 2942 C CA . GLU A 1 367 ? 121.642 90.421 69.856 1.00 108.54 367 GLU A CA 1
ATOM 2943 C C . GLU A 1 367 ? 121.453 91.842 70.372 1.00 109.29 367 GLU A C 1
ATOM 2944 O O . GLU A 1 367 ? 121.115 92.740 69.592 1.00 110.26 367 GLU A O 1
ATOM 2950 N N . ILE A 1 368 ? 121.663 92.070 71.667 1.00 104.81 368 ILE A N 1
ATOM 2951 C CA . ILE A 1 368 ? 121.431 93.390 72.242 1.00 104.83 368 ILE A CA 1
ATOM 2952 C C . ILE A 1 368 ? 122.593 94.303 71.871 1.00 106.50 368 ILE A C 1
ATOM 2953 O O . ILE A 1 368 ? 123.755 94.009 72.174 1.00 105.76 368 ILE A O 1
ATOM 2958 N N . VAL A 1 369 ? 122.280 95.417 71.214 1.00 107.28 369 VAL A N 1
ATOM 2959 C CA . VAL A 1 369 ? 123.298 96.355 70.760 1.00 107.09 369 VAL A CA 1
ATOM 2960 C C . VAL A 1 369 ? 123.204 97.710 71.450 1.00 104.76 369 VAL A C 1
ATOM 2961 O O . VAL A 1 369 ? 124.239 98.382 71.599 1.00 103.85 369 VAL A O 1
ATOM 2965 N N . VAL A 1 370 ? 122.019 98.121 71.909 1.00 100.91 370 VAL A N 1
ATOM 2966 C CA . VAL A 1 370 ? 121.784 99.434 72.505 1.00 102.76 370 VAL A CA 1
ATOM 2967 C C . VAL A 1 370 ? 122.186 100.518 71.510 1.00 104.77 370 VAL A C 1
ATOM 2968 O O . VAL A 1 370 ? 122.852 101.496 71.865 1.00 104.68 370 VAL A O 1
ATOM 2972 N N . GLN A 1 371 ? 121.781 100.351 70.254 1.00 101.57 371 GLN A N 1
ATOM 2973 C CA . GLN A 1 371 ? 122.032 101.343 69.220 1.00 99.30 371 GLN A CA 1
ATOM 2974 C C . GLN A 1 371 ? 120.836 101.396 68.283 1.00 99.87 371 GLN A C 1
ATOM 2975 O O . GLN A 1 371 ? 120.217 100.368 67.997 1.00 101.26 371 GLN A O 1
ATOM 2981 N N . GLY A 1 372 ? 120.521 102.596 67.805 1.00 101.95 372 GLY A N 1
ATOM 2982 C CA . GLY A 1 372 ? 119.395 102.781 66.912 1.00 102.54 372 GLY A CA 1
ATOM 2983 C C . GLY A 1 372 ? 118.055 102.472 67.546 1.00 102.29 372 GLY A C 1
ATOM 2984 O O . GLY A 1 372 ? 117.223 101.781 66.950 1.00 101.64 372 GLY A O 1
ATOM 2985 N N . LYS A 1 373 ? 117.833 102.975 68.757 1.00 99.50 373 LYS A N 1
ATOM 2986 C CA . LYS A 1 373 ? 116.574 102.772 69.460 1.00 98.63 373 LYS A CA 1
ATOM 2987 C C . LYS A 1 373 ? 116.334 103.970 70.372 1.00 99.27 373 LYS A C 1
ATOM 2988 O O . LYS A 1 373 ? 117.020 104.992 70.277 1.00 101.39 373 LYS A O 1
ATOM 2994 N N . THR A 1 374 ? 115.351 103.844 71.255 1.00 100.24 374 THR A N 1
ATOM 2995 C CA . THR A 1 374 ? 115.025 104.859 72.247 1.00 101.92 374 THR A CA 1
ATOM 2996 C C . THR A 1 374 ? 115.326 104.317 73.641 1.00 101.81 374 THR A C 1
ATOM 2997 O O . THR A 1 374 ? 115.865 103.220 73.803 1.00 102.14 374 THR A O 1
ATOM 3001 N N . ARG A 1 375 ? 114.976 105.104 74.659 1.00 97.67 375 ARG A N 1
ATOM 3002 C CA . ARG A 1 375 ? 115.187 104.665 76.033 1.00 98.64 375 ARG A CA 1
ATOM 3003 C C . ARG A 1 375 ? 113.981 103.901 76.570 1.00 98.65 375 ARG A C 1
ATOM 3004 O O . ARG A 1 375 ? 114.141 102.850 77.201 1.00 98.44 375 ARG A O 1
ATOM 3012 N N . LYS A 1 376 ? 112.772 104.411 76.328 1.00 99.25 376 LYS A N 1
ATOM 3013 C CA . LYS A 1 376 ? 111.570 103.753 76.833 1.00 100.36 376 LYS A CA 1
ATOM 3014 C C . LYS A 1 376 ? 111.358 102.396 76.171 1.00 100.58 376 LYS A C 1
ATOM 3015 O O . LYS A 1 376 ? 111.018 101.411 76.839 1.00 101.69 376 LYS A O 1
ATOM 3021 N N . GLU A 1 377 ? 111.553 102.321 74.853 1.00 101.24 377 GLU A N 1
ATOM 3022 C CA . GLU A 1 377 ? 111.393 101.045 74.168 1.00 104.08 377 GLU A CA 1
ATOM 3023 C C . GLU A 1 377 ? 112.493 100.059 74.533 1.00 104.84 377 GLU A C 1
ATOM 3024 O O . GLU A 1 377 ? 112.224 98.857 74.620 1.00 105.22 377 GLU A O 1
ATOM 3030 N N . LEU A 1 378 ? 113.716 100.539 74.767 1.00 99.41 378 LEU A N 1
ATOM 3031 C CA . LEU A 1 378 ? 114.762 99.663 75.287 1.00 99.64 378 LEU A CA 1
ATOM 3032 C C . LEU A 1 378 ? 114.389 99.127 76.662 1.00 98.37 378 LEU A C 1
ATOM 3033 O O . LEU A 1 378 ? 114.618 97.949 76.961 1.00 99.05 378 LEU A O 1
ATOM 3038 N N . THR A 1 379 ? 113.817 99.981 77.513 1.00 93.28 379 THR A N 1
ATOM 3039 C CA . THR A 1 379 ? 113.386 99.537 78.834 1.00 94.39 379 THR A CA 1
ATOM 3040 C C . THR A 1 379 ? 112.297 98.476 78.727 1.00 96.09 379 THR A C 1
ATOM 3041 O O . THR A 1 379 ? 112.320 97.479 79.455 1.00 97.96 379 THR A O 1
ATOM 3045 N N . GLU A 1 380 ? 111.343 98.666 77.814 1.00 99.00 380 GLU A N 1
ATOM 3046 C CA . GLU A 1 380 ? 110.302 97.658 77.617 1.00 100.52 380 GLU A CA 1
ATOM 3047 C C . GLU A 1 380 ? 110.887 96.347 77.096 1.00 100.26 380 GLU A C 1
ATOM 3048 O O . GLU A 1 380 ? 110.508 95.259 77.555 1.00 99.09 380 GLU A O 1
ATOM 3054 N N . GLU A 1 381 ? 111.815 96.432 76.140 1.00 100.44 381 GLU A N 1
ATOM 3055 C CA . GLU A 1 381 ? 112.436 95.230 75.592 1.00 101.56 381 GLU A CA 1
ATOM 3056 C C . GLU A 1 381 ? 113.209 94.474 76.665 1.00 101.02 381 GLU A C 1
ATOM 3057 O O . GLU A 1 381 ? 113.194 93.238 76.698 1.00 99.98 381 GLU A O 1
ATOM 3063 N N . LEU A 1 382 ? 113.899 95.200 77.547 1.00 96.96 382 LEU A N 1
ATOM 3064 C CA . LEU A 1 382 ? 114.561 94.554 78.676 1.00 95.65 382 LEU A CA 1
ATOM 3065 C C . LEU A 1 382 ? 113.555 93.953 79.649 1.00 97.13 382 LEU A C 1
ATOM 3066 O O . LEU A 1 382 ? 113.788 92.863 80.182 1.00 99.87 382 LEU A O 1
ATOM 3071 N N . SER A 1 383 ? 112.439 94.645 79.894 1.00 91.89 383 SER A N 1
ATOM 3072 C CA . SER A 1 383 ? 111.401 94.123 80.774 1.00 91.92 383 SER A CA 1
ATOM 3073 C C . SER A 1 383 ? 110.756 92.862 80.221 1.00 92.70 383 SER A C 1
ATOM 3074 O O . SER A 1 383 ? 110.174 92.092 80.992 1.00 92.61 383 SER A O 1
ATOM 3077 N N . LYS A 1 384 ? 110.828 92.646 78.905 1.00 93.66 384 LYS A N 1
ATOM 3078 C CA . LYS A 1 384 ? 110.375 91.377 78.344 1.00 93.62 384 LYS A CA 1
ATOM 3079 C C . LYS A 1 384 ? 111.126 90.205 78.971 1.00 92.73 384 LYS A C 1
ATOM 3080 O O . LYS A 1 384 ? 110.512 89.216 79.388 1.00 89.07 384 LYS A O 1
ATOM 3086 N N . ILE A 1 385 ? 112.451 90.308 79.072 1.00 97.10 385 ILE A N 1
ATOM 3087 C CA . ILE A 1 385 ? 113.256 89.201 79.577 1.00 96.97 385 ILE A CA 1
ATOM 3088 C C . ILE A 1 385 ? 112.995 89.010 81.065 1.00 96.23 385 ILE A C 1
ATOM 3089 O O . ILE A 1 385 ? 113.033 89.967 81.848 1.00 93.28 385 ILE A O 1
ATOM 3094 N N . ASP A 1 386 ? 112.725 87.762 81.460 1.00 96.76 386 ASP A N 1
ATOM 3095 C CA . ASP A 1 386 ? 112.465 87.465 82.866 1.00 97.78 386 ASP A CA 1
ATOM 3096 C C . ASP A 1 386 ? 113.706 87.683 83.722 1.00 97.39 386 ASP A C 1
ATOM 3097 O O . ASP A 1 386 ? 113.617 88.224 84.831 1.00 94.75 386 ASP A O 1
ATOM 3102 N N . MET A 1 387 ? 114.872 87.257 83.231 1.00 95.32 387 MET A N 1
ATOM 3103 C CA . MET A 1 387 ? 116.104 87.426 83.995 1.00 92.26 387 MET A CA 1
ATOM 3104 C C . MET A 1 387 ? 116.430 88.901 84.195 1.00 95.47 387 MET A C 1
ATOM 3105 O O . MET A 1 387 ? 116.831 89.314 85.290 1.00 94.21 387 MET A O 1
ATOM 3110 N N . TYR A 1 388 ? 116.255 89.711 83.151 1.00 96.96 388 TYR A N 1
ATOM 3111 C CA . TYR A 1 388 ? 116.501 91.143 83.238 1.00 92.43 388 TYR A CA 1
ATOM 3112 C C . TYR A 1 388 ? 115.347 91.906 83.874 1.00 93.44 388 TYR A C 1
ATOM 3113 O O . TYR A 1 388 ? 115.489 93.105 84.131 1.00 92.92 388 TYR A O 1
ATOM 3122 N N . SER A 1 389 ? 114.219 91.249 84.126 1.00 95.17 389 SER A N 1
ATOM 3123 C CA . SER A 1 389 ? 113.097 91.910 84.774 1.00 94.73 389 SER A CA 1
ATOM 3124 C C . SER A 1 389 ? 113.463 92.316 86.197 1.00 96.45 389 SER A C 1
ATOM 3125 O O . SER A 1 389 ? 114.293 91.681 86.853 1.00 98.10 389 SER A O 1
ATOM 3128 N N . SER A 1 390 ? 112.856 93.417 86.649 1.00 85.66 390 SER A N 1
ATOM 3129 C CA . SER A 1 390 ? 113.042 93.984 87.983 1.00 87.44 390 SER A CA 1
ATOM 3130 C C . SER A 1 390 ? 114.413 94.634 88.126 1.00 86.46 390 SER A C 1
ATOM 3131 O O . SER A 1 390 ? 114.696 95.277 89.142 1.00 86.54 390 SER A O 1
ATOM 3134 N N . TYR A 1 391 ? 115.269 94.479 87.114 1.00 84.13 391 TYR A N 1
ATOM 3135 C CA . TYR A 1 391 ? 116.536 95.206 87.012 1.00 83.99 391 TYR A CA 1
ATOM 3136 C C . TYR A 1 391 ? 116.595 95.788 85.604 1.00 89.21 391 TYR A C 1
ATOM 3137 O O . TYR A 1 391 ? 117.215 95.212 84.708 1.00 91.77 391 TYR A O 1
ATOM 3146 N N . VAL A 1 392 ? 115.955 96.938 85.410 1.00 89.07 392 VAL A N 1
ATOM 3147 C CA . VAL A 1 392 ? 115.995 97.616 84.121 1.00 85.03 392 VAL A CA 1
ATOM 3148 C C . VAL A 1 392 ? 116.562 99.011 84.323 1.00 84.44 392 VAL A C 1
ATOM 3149 O O . VAL A 1 392 ? 117.189 99.577 83.422 1.00 86.62 392 VAL A O 1
ATOM 3153 N N . ASP A 1 393 ? 116.350 99.571 85.512 1.00 83.87 393 ASP A N 1
ATOM 3154 C CA . ASP A 1 393 ? 116.903 100.875 85.843 1.00 86.34 393 ASP A CA 1
ATOM 3155 C C . ASP A 1 393 ? 118.345 100.792 86.320 1.00 87.66 393 ASP A C 1
ATOM 3156 O O . ASP A 1 393 ? 119.026 101.821 86.367 1.00 88.66 393 ASP A O 1
ATOM 3161 N N . LYS A 1 394 ? 118.820 99.597 86.670 1.00 84.14 394 LYS A N 1
ATOM 3162 C CA . LYS A 1 394 ? 120.210 99.392 87.044 1.00 81.71 394 LYS A CA 1
ATOM 3163 C C . LYS A 1 394 ? 121.033 98.751 85.939 1.00 79.42 394 LYS A C 1
ATOM 3164 O O . LYS A 1 394 ? 122.266 98.767 86.018 1.00 79.20 394 LYS A O 1
ATOM 3170 N N . LEU A 1 395 ? 120.384 98.186 84.919 1.00 78.66 395 LEU A N 1
ATOM 3171 C CA . LEU A 1 395 ? 121.110 97.571 83.814 1.00 81.05 395 LEU A CA 1
ATOM 3172 C C . LEU A 1 395 ? 121.494 98.598 82.755 1.00 83.84 395 LEU A C 1
ATOM 3173 O O . LEU A 1 395 ? 122.602 98.546 82.212 1.00 81.73 395 LEU A O 1
ATOM 3178 N N . VAL A 1 396 ? 120.591 99.533 82.444 1.00 88.84 396 VAL A N 1
ATOM 3179 C CA . VAL A 1 396 ? 120.920 100.607 81.508 1.00 85.76 396 VAL A CA 1
ATOM 3180 C C . VAL A 1 396 ? 121.635 101.765 82.180 1.00 84.38 396 VAL A C 1
ATOM 3181 O O . VAL A 1 396 ? 122.095 102.681 81.487 1.00 84.69 396 VAL A O 1
ATOM 3185 N N . GLY A 1 397 ? 121.746 101.750 83.504 1.00 82.38 397 GLY A N 1
ATOM 3186 C CA . GLY A 1 397 ? 122.433 102.802 84.222 1.00 80.92 397 GLY A CA 1
ATOM 3187 C C . GLY A 1 397 ? 123.893 102.483 84.462 1.00 84.42 397 GLY A C 1
ATOM 3188 O O . GLY A 1 397 ? 124.530 103.077 85.336 1.00 84.27 397 GLY A O 1
ATOM 3189 N N . MET A 1 398 ? 124.432 101.540 83.695 1.00 82.85 398 MET A N 1
ATOM 3190 C CA . MET A 1 398 ? 125.822 101.137 83.831 1.00 81.62 398 MET A CA 1
ATOM 3191 C C . MET A 1 398 ? 126.699 101.908 82.853 1.00 82.23 398 MET A C 1
ATOM 3192 O O . MET A 1 398 ? 126.266 102.282 81.761 1.00 84.16 398 MET A O 1
ATOM 3197 N N . ASN A 1 399 ? 127.946 102.136 83.256 1.00 80.26 399 ASN A N 1
ATOM 3198 C CA . ASN A 1 399 ? 128.842 102.989 82.495 1.00 78.50 399 ASN A CA 1
ATOM 3199 C C . ASN A 1 399 ? 129.314 102.290 81.220 1.00 77.81 399 ASN A C 1
ATOM 3200 O O . ASN A 1 399 ? 129.109 101.091 81.015 1.00 79.80 399 ASN A O 1
ATOM 3205 N N . ILE A 1 400 ? 129.948 103.076 80.346 1.00 81.76 400 ILE A N 1
ATOM 3206 C CA . ILE A 1 400 ? 130.423 102.555 79.068 1.00 82.45 400 ILE A CA 1
ATOM 3207 C C . ILE A 1 400 ? 131.548 101.550 79.279 1.00 87.38 400 ILE A C 1
ATOM 3208 O O . ILE A 1 400 ? 131.592 100.501 78.624 1.00 91.65 400 ILE A O 1
ATOM 3213 N N . PHE A 1 401 ? 132.465 101.839 80.207 1.00 87.37 401 PHE A N 1
ATOM 3214 C CA . PHE A 1 401 ? 133.630 100.980 80.391 1.00 83.66 401 PHE A CA 1
ATOM 3215 C C . PHE A 1 401 ? 133.265 99.587 80.884 1.00 85.08 401 PHE A C 1
ATOM 3216 O O . PHE A 1 401 ? 134.114 98.691 80.835 1.00 89.75 401 PHE A O 1
ATOM 3224 N N . HIS A 1 402 ? 132.031 99.379 81.348 1.00 82.07 402 HIS A N 1
ATOM 3225 C CA . HIS A 1 402 ? 131.579 98.040 81.700 1.00 81.34 402 HIS A CA 1
ATOM 3226 C C . HIS A 1 402 ? 131.490 97.119 80.493 1.00 84.34 402 HIS A C 1
ATOM 3227 O O . HIS A 1 402 ? 131.359 95.904 80.671 1.00 89.85 402 HIS A O 1
ATOM 3234 N N . MET A 1 403 ? 131.551 97.662 79.279 1.00 89.29 403 MET A N 1
ATOM 3235 C CA . MET A 1 403 ? 131.584 96.853 78.070 1.00 90.62 403 MET A CA 1
ATOM 3236 C C . MET A 1 403 ? 133.000 96.504 77.634 1.00 91.21 403 MET A C 1
ATOM 3237 O O . MET A 1 403 ? 133.172 95.861 76.594 1.00 91.97 403 MET A O 1
ATOM 3242 N N . THR A 1 404 ? 134.011 96.909 78.398 1.00 95.53 404 THR A N 1
ATOM 3243 C CA . THR A 1 404 ? 135.393 96.588 78.081 1.00 96.68 404 THR A CA 1
ATOM 3244 C C . THR A 1 404 ? 135.765 95.211 78.629 1.00 100.18 404 THR A C 1
ATOM 3245 O O . THR A 1 404 ? 135.043 94.610 79.429 1.00 101.38 404 THR A O 1
ATOM 3249 N N . SER A 1 405 ? 136.917 94.708 78.180 1.00 99.00 405 SER A N 1
ATOM 3250 C CA . SER A 1 405 ? 137.353 93.376 78.589 1.00 94.41 405 SER A CA 1
ATOM 3251 C C . SER A 1 405 ? 137.724 93.335 80.067 1.00 93.23 405 SER A C 1
ATOM 3252 O O . SER A 1 405 ? 137.400 92.368 80.765 1.00 93.65 405 SER A O 1
ATOM 3255 N N . ASP A 1 406 ? 138.403 94.372 80.562 1.00 99.80 406 ASP A N 1
ATOM 3256 C CA . ASP A 1 406 ? 138.843 94.373 81.953 1.00 101.76 406 ASP A CA 1
ATOM 3257 C C . ASP A 1 406 ? 137.692 94.533 82.934 1.00 102.37 406 ASP A C 1
ATOM 3258 O O . ASP A 1 406 ? 137.862 94.232 84.120 1.00 102.83 406 ASP A O 1
ATOM 3263 N N . GLU A 1 407 ? 136.530 94.998 82.475 1.00 95.47 407 GLU A N 1
ATOM 3264 C CA . GLU A 1 407 ? 135.395 95.224 83.356 1.00 95.17 407 GLU A CA 1
ATOM 3265 C C . GLU A 1 407 ? 134.225 94.285 83.097 1.00 93.94 407 GLU A C 1
ATOM 3266 O O . GLU A 1 407 ? 133.300 94.241 83.914 1.00 93.98 407 GLU A O 1
ATOM 3272 N N . ALA A 1 408 ? 134.233 93.542 81.988 1.00 91.99 408 ALA A N 1
ATOM 3273 C CA . ALA A 1 408 ? 133.201 92.534 81.775 1.00 92.12 408 ALA A CA 1
ATOM 3274 C C . ALA A 1 408 ? 133.439 91.300 82.635 1.00 96.25 408 ALA A C 1
ATOM 3275 O O . ALA A 1 408 ? 132.480 90.661 83.082 1.00 95.12 408 ALA A O 1
ATOM 3277 N N . LYS A 1 409 ? 134.705 90.948 82.873 1.00 93.51 409 LYS A N 1
ATOM 3278 C CA . LYS A 1 409 ? 135.028 89.809 83.724 1.00 89.89 409 LYS A CA 1
ATOM 3279 C C . LYS A 1 409 ? 134.820 90.121 85.200 1.00 89.95 409 LYS A C 1
ATOM 3280 O O . LYS A 1 409 ? 134.458 89.225 85.975 1.00 89.59 409 LYS A O 1
ATOM 3286 N N . LYS A 1 410 ? 135.056 91.373 85.601 1.00 89.81 410 LYS A N 1
ATOM 3287 C CA . LYS A 1 410 ? 134.896 91.749 87.000 1.00 89.83 410 LYS A CA 1
ATOM 3288 C C . LYS A 1 410 ? 133.462 91.565 87.471 1.00 90.06 410 LYS A C 1
ATOM 3289 O O . LYS A 1 410 ? 133.236 91.206 88.629 1.00 92.27 410 LYS A O 1
ATOM 3295 N N . LEU A 1 411 ? 132.484 91.799 86.594 1.00 86.16 411 LEU A N 1
ATOM 3296 C CA . LEU A 1 411 ? 131.090 91.608 86.981 1.00 87.66 411 LEU A CA 1
ATOM 3297 C C . LEU A 1 411 ? 130.794 90.143 87.280 1.00 89.55 411 LEU A C 1
ATOM 3298 O O . LEU A 1 411 ? 130.137 89.825 88.279 1.00 90.46 411 LEU A O 1
ATOM 3303 N N . ALA A 1 412 ? 131.277 89.235 86.429 1.00 86.81 412 ALA A N 1
ATOM 3304 C CA . ALA A 1 412 ? 131.072 87.810 86.675 1.00 84.80 412 ALA A CA 1
ATOM 3305 C C . ALA A 1 412 ? 131.792 87.358 87.939 1.00 84.27 412 ALA A C 1
ATOM 3306 O O . ALA A 1 412 ? 131.251 86.564 88.720 1.00 84.77 412 ALA A O 1
ATOM 3308 N N . GLU A 1 413 ? 133.014 87.851 88.160 1.00 86.56 413 GLU A N 1
ATOM 3309 C CA . GLU A 1 413 ? 133.735 87.467 89.370 1.00 86.22 413 GLU A CA 1
ATOM 3310 C C . GLU A 1 413 ? 133.049 88.011 90.618 1.00 87.33 413 GLU A C 1
ATOM 3311 O O . GLU A 1 413 ? 133.025 87.344 91.658 1.00 89.30 413 GLU A O 1
ATOM 3317 N N . GLU A 1 414 ? 132.475 89.213 90.535 1.00 82.48 414 GLU A N 1
ATOM 3318 C CA . GLU A 1 414 ? 131.722 89.756 91.660 1.00 81.96 414 GLU A CA 1
ATOM 3319 C C . GLU A 1 414 ? 130.454 88.953 91.915 1.00 82.85 414 GLU A C 1
ATOM 3320 O O . GLU A 1 414 ? 130.066 88.746 93.070 1.00 85.82 414 GLU A O 1
ATOM 3326 N N . ALA A 1 415 ? 129.792 88.494 90.851 1.00 76.59 415 ALA A N 1
ATOM 3327 C CA . ALA A 1 415 ? 128.631 87.628 91.030 1.00 76.82 415 ALA A CA 1
ATOM 3328 C C . ALA A 1 415 ? 129.020 86.328 91.723 1.00 79.29 415 ALA A C 1
ATOM 3329 O O . ALA A 1 415 ? 128.317 85.860 92.626 1.00 80.58 415 ALA A O 1
ATOM 3331 N N . LYS A 1 416 ? 130.148 85.738 91.319 1.00 84.46 416 LYS A N 1
ATOM 3332 C CA . LYS A 1 416 ? 130.620 84.518 91.970 1.00 81.66 416 LYS A CA 1
ATOM 3333 C C . LYS A 1 416 ? 130.965 84.768 93.435 1.00 81.31 416 LYS A C 1
ATOM 3334 O O . LYS A 1 416 ? 130.646 83.950 94.308 1.00 81.83 416 LYS A O 1
ATOM 3340 N N . ALA A 1 417 ? 131.618 85.897 93.724 1.00 77.92 417 ALA A N 1
ATOM 3341 C CA . ALA A 1 417 ? 131.969 86.223 95.102 1.00 74.52 417 ALA A CA 1
ATOM 3342 C C . ALA A 1 417 ? 130.725 86.417 95.959 1.00 75.52 417 ALA A C 1
ATOM 3343 O O . ALA A 1 417 ? 130.678 85.973 97.112 1.00 80.13 417 ALA A O 1
ATOM 3345 N N . LYS A 1 418 ? 129.703 87.079 95.416 1.00 70.46 418 LYS A N 1
ATOM 3346 C CA . LYS A 1 418 ? 128.478 87.258 96.185 1.00 69.20 418 LYS A CA 1
ATOM 3347 C C . LYS A 1 418 ? 127.738 85.942 96.374 1.00 69.09 418 LYS A C 1
ATOM 3348 O O . LYS A 1 418 ? 127.124 85.726 97.425 1.00 70.14 418 LYS A O 1
ATOM 3354 N N . LYS A 1 419 ? 127.788 85.048 95.383 1.00 74.47 419 LYS A N 1
ATOM 3355 C CA . LYS A 1 419 ? 127.200 83.725 95.570 1.00 72.44 419 LYS A CA 1
ATOM 3356 C C . LYS A 1 419 ? 127.915 82.957 96.673 1.00 74.72 419 LYS A C 1
ATOM 3357 O O . LYS A 1 419 ? 127.274 82.280 97.486 1.00 79.34 419 LYS A O 1
ATOM 3363 N N . GLU A 1 420 ? 129.246 83.049 96.720 1.00 78.66 420 GLU A N 1
ATOM 3364 C CA . GLU A 1 420 ? 129.981 82.361 97.778 1.00 74.08 420 GLU A CA 1
ATOM 3365 C C . GLU A 1 420 ? 129.689 82.980 99.142 1.00 75.75 420 GLU A C 1
ATOM 3366 O O . GLU A 1 420 ? 129.613 82.266 100.148 1.00 78.87 420 GLU A O 1
ATOM 3372 N N . GLU A 1 421 ? 129.498 84.302 99.196 1.00 73.62 421 GLU A N 1
ATOM 3373 C CA . GLU A 1 421 ? 129.114 84.939 100.454 1.00 72.43 421 GLU A CA 1
ATOM 3374 C C . GLU A 1 421 ? 127.736 84.475 100.910 1.00 71.41 421 GLU A C 1
ATOM 3375 O O . GLU A 1 421 ? 127.524 84.202 102.098 1.00 75.02 421 GLU A O 1
ATOM 3381 N N . ASN A 1 422 ? 126.786 84.381 99.977 1.00 72.55 422 ASN A N 1
ATOM 3382 C CA . ASN A 1 422 ? 125.457 83.886 100.318 1.00 71.40 422 ASN A CA 1
ATOM 3383 C C . ASN A 1 422 ? 125.517 82.443 100.801 1.00 73.58 422 ASN A C 1
ATOM 3384 O O . ASN A 1 422 ? 124.799 82.061 101.732 1.00 75.57 422 ASN A O 1
ATOM 3389 N N . GLU A 1 423 ? 126.363 81.624 100.171 1.00 79.28 423 GLU A N 1
ATOM 3390 C CA . GLU A 1 423 ? 126.543 80.252 100.632 1.00 80.50 423 GLU A CA 1
ATOM 3391 C C . GLU A 1 423 ? 127.134 80.214 102.036 1.00 78.52 423 GLU A C 1
ATOM 3392 O O . GLU A 1 423 ? 126.745 79.377 102.859 1.00 79.82 423 GLU A O 1
ATOM 3398 N N . TYR A 1 424 ? 128.085 81.106 102.325 1.00 68.81 424 TYR A N 1
ATOM 3399 C CA . TYR A 1 424 ? 128.657 81.164 103.667 1.00 71.81 424 TYR A CA 1
ATOM 3400 C C . TYR A 1 424 ? 127.606 81.545 104.701 1.00 71.33 424 TYR A C 1
ATOM 3401 O O . TYR A 1 424 ? 127.558 80.962 105.790 1.00 71.48 424 TYR A O 1
ATOM 3410 N N . TRP A 1 425 ? 126.759 82.525 104.384 1.00 63.71 425 TRP A N 1
ATOM 3411 C CA . TRP A 1 425 ? 125.748 82.965 105.339 1.00 61.36 425 TRP A CA 1
ATOM 3412 C C . TRP A 1 425 ? 124.615 81.963 105.513 1.00 60.88 425 TRP A C 1
ATOM 3413 O O . TRP A 1 425 ? 123.821 82.114 106.447 1.00 63.32 425 TRP A O 1
ATOM 3424 N N . LYS A 1 426 ? 124.518 80.954 104.653 1.00 72.13 426 LYS A N 1
ATOM 3425 C CA . LYS A 1 426 ? 123.452 79.965 104.734 1.00 74.26 426 LYS A CA 1
ATOM 3426 C C . LYS A 1 426 ? 123.835 78.735 105.544 1.00 71.28 426 LYS A C 1
ATOM 3427 O O . LYS A 1 426 ? 123.021 77.814 105.665 1.00 67.84 426 LYS A O 1
ATOM 3433 N N . THR A 1 427 ? 125.047 78.692 106.100 1.00 73.67 427 THR A N 1
ATOM 3434 C CA . THR A 1 427 ? 125.505 77.544 106.867 1.00 75.57 427 THR A CA 1
ATOM 3435 C C . THR A 1 427 ? 125.792 77.844 108.330 1.00 76.53 427 THR A C 1
ATOM 3436 O O . THR A 1 427 ? 125.838 76.905 109.132 1.00 75.31 427 THR A O 1
ATOM 3440 N N . THR A 1 428 ? 125.983 79.106 108.703 1.00 70.18 428 THR A N 1
ATOM 3441 C CA . THR A 1 428 ? 126.303 79.443 110.080 1.00 69.82 428 THR A CA 1
ATOM 3442 C C . THR A 1 428 ? 125.051 79.418 110.950 1.00 73.37 428 THR A C 1
ATOM 3443 O O . THR A 1 428 ? 123.918 79.412 110.462 1.00 72.26 428 THR A O 1
ATOM 3447 N N . ASP A 1 429 ? 125.274 79.402 112.261 1.00 71.20 429 ASP A N 1
ATOM 3448 C CA . ASP A 1 429 ? 124.208 79.436 113.250 1.00 68.62 429 ASP A CA 1
ATOM 3449 C C . ASP A 1 429 ? 124.452 80.600 114.204 1.00 69.08 429 ASP A C 1
ATOM 3450 O O . ASP A 1 429 ? 125.456 81.312 114.110 1.00 64.88 429 ASP A O 1
ATOM 3455 N N . VAL A 1 430 ? 123.511 80.791 115.131 1.00 64.68 430 VAL A N 1
ATOM 3456 C CA . VAL A 1 430 ? 123.594 81.905 116.072 1.00 61.91 430 VAL A CA 1
ATOM 3457 C C . VAL A 1 430 ? 124.808 81.756 116.980 1.00 59.80 430 VAL A C 1
ATOM 3458 O O . VAL A 1 430 ? 125.518 82.731 117.260 1.00 62.62 430 VAL A O 1
ATOM 3462 N N . VAL A 1 431 ? 125.060 80.536 117.458 1.00 58.91 431 VAL A N 1
ATOM 3463 C CA . VAL A 1 431 ? 126.106 80.323 118.455 1.00 62.47 431 VAL A CA 1
ATOM 3464 C C . VAL A 1 431 ? 127.476 80.660 117.881 1.00 66.14 431 VAL A C 1
ATOM 3465 O O . VAL A 1 431 ? 128.290 81.322 118.531 1.00 67.60 431 VAL A O 1
ATOM 3469 N N . THR A 1 432 ? 127.755 80.209 116.654 1.00 65.08 432 THR A N 1
ATOM 3470 C CA . THR A 1 432 ? 129.065 80.463 116.058 1.00 64.45 432 THR A CA 1
ATOM 3471 C C . THR A 1 432 ? 129.282 81.949 115.796 1.00 65.56 432 THR A C 1
ATOM 3472 O O . THR A 1 432 ? 130.367 82.480 116.062 1.00 67.72 432 THR A O 1
ATOM 3476 N N . GLU A 1 433 ? 128.263 82.636 115.276 1.00 63.13 433 GLU A N 1
ATOM 3477 C CA . GLU A 1 433 ? 128.391 84.067 115.017 1.00 61.86 433 GLU A CA 1
ATOM 3478 C C . GLU A 1 433 ? 128.602 84.847 116.309 1.00 62.19 433 GLU A C 1
ATOM 3479 O O . GLU A 1 433 ? 129.458 85.739 116.376 1.00 65.60 433 GLU A O 1
ATOM 3485 N N . TYR A 1 434 ? 127.834 84.519 117.351 1.00 54.93 434 TYR A N 1
ATOM 3486 C CA . TYR A 1 434 ? 127.998 85.199 118.631 1.00 55.66 434 TYR A CA 1
ATOM 3487 C C . TYR A 1 434 ? 129.364 84.901 119.241 1.00 56.82 434 TYR A C 1
ATOM 3488 O O . TYR A 1 434 ? 129.993 85.786 119.832 1.00 61.52 434 TYR A O 1
ATOM 3497 N N . THR A 1 435 ? 129.842 83.662 119.101 1.00 53.96 435 THR A N 1
ATOM 3498 C CA . THR A 1 435 ? 131.161 83.312 119.612 1.00 59.96 435 THR A CA 1
ATOM 3499 C C . THR A 1 435 ? 132.255 84.082 118.885 1.00 61.70 435 THR A C 1
ATOM 3500 O O . THR A 1 435 ? 133.219 84.537 119.507 1.00 61.35 435 THR A O 1
ATOM 3504 N N . LYS A 1 436 ? 132.125 84.235 117.565 1.00 64.14 436 LYS A N 1
ATOM 3505 C CA . LYS A 1 436 ? 133.088 85.041 116.819 1.00 64.40 436 LYS A CA 1
ATOM 3506 C C . LYS A 1 436 ? 133.059 86.493 117.277 1.00 66.95 436 LYS A C 1
ATOM 3507 O O . LYS A 1 436 ? 134.112 87.116 117.467 1.00 67.86 436 LYS A O 1
ATOM 3513 N N . ASP A 1 437 ? 131.857 87.045 117.467 1.00 64.52 437 ASP A N 1
ATOM 3514 C CA . ASP A 1 437 ? 131.741 88.423 117.933 1.00 60.88 437 ASP A CA 1
ATOM 3515 C C . ASP A 1 437 ? 132.410 88.601 119.289 1.00 63.38 437 ASP A C 1
ATOM 3516 O O . ASP A 1 437 ? 133.110 89.594 119.520 1.00 62.79 437 ASP A O 1
ATOM 3521 N N . LEU A 1 438 ? 132.206 87.647 120.199 1.00 64.37 438 LEU A N 1
ATOM 3522 C CA . LEU A 1 438 ? 132.874 87.705 121.495 1.00 63.37 438 LEU A CA 1
ATOM 3523 C C . LEU A 1 438 ? 134.384 87.580 121.341 1.00 63.26 438 LEU A C 1
ATOM 3524 O O . LEU A 1 438 ? 135.146 88.245 122.052 1.00 64.80 438 LEU A O 1
ATOM 3529 N N . GLU A 1 439 ? 134.834 86.728 120.417 1.00 67.80 439 GLU A N 1
ATOM 3530 C CA . GLU A 1 439 ? 136.263 86.568 120.176 1.00 68.25 439 GLU A CA 1
ATOM 3531 C C . GLU A 1 439 ? 136.888 87.844 119.629 1.00 66.57 439 GLU A C 1
ATOM 3532 O O . GLU A 1 439 ? 138.097 88.053 119.777 1.00 67.90 439 GLU A O 1
ATOM 3538 N N . GLU A 1 440 ? 136.089 88.700 118.987 1.00 71.68 440 GLU A N 1
ATOM 3539 C CA . GLU A 1 440 ? 136.615 89.979 118.515 1.00 71.72 440 GLU A CA 1
ATOM 3540 C C . GLU A 1 440 ? 137.117 90.835 119.673 1.00 72.51 440 GLU A C 1
ATOM 3541 O O . GLU A 1 440 ? 138.138 91.521 119.549 1.00 74.13 440 GLU A O 1
ATOM 3547 N N . ILE A 1 441 ? 136.407 90.820 120.798 1.00 68.74 441 ILE A N 1
ATOM 3548 C CA . ILE A 1 441 ? 136.797 91.602 121.968 1.00 67.80 441 ILE A CA 1
ATOM 3549 C C . ILE A 1 441 ? 138.166 91.167 122.476 1.00 69.53 441 ILE A C 1
ATOM 3550 O O . ILE A 1 441 ? 138.951 91.985 122.955 1.00 69.72 441 ILE A O 1
ATOM 3555 N N . MET B 1 1 ? 164.267 125.320 133.860 1.00 72.96 1 MET B N 1
ATOM 3556 C CA . MET B 1 1 ? 162.854 125.665 133.931 1.00 72.92 1 MET B CA 1
ATOM 3557 C C . MET B 1 1 ? 162.549 126.876 133.055 1.00 79.27 1 MET B C 1
ATOM 3558 O O . MET B 1 1 ? 161.428 127.382 133.048 1.00 82.30 1 MET B O 1
ATOM 3563 N N . GLN B 1 2 ? 163.565 127.336 132.322 1.00 68.05 2 GLN B N 1
ATOM 3564 C CA . GLN B 1 2 ? 163.419 128.383 131.312 1.00 64.01 2 GLN B CA 1
ATOM 3565 C C . GLN B 1 2 ? 162.845 129.671 131.909 1.00 68.56 2 GLN B C 1
ATOM 3566 O O . GLN B 1 2 ? 161.742 130.108 131.579 1.00 70.73 2 GLN B O 1
ATOM 3572 N N . LEU B 1 3 ? 163.618 130.272 132.811 1.00 61.03 3 LEU B N 1
ATOM 3573 C CA . LEU B 1 3 ? 163.270 131.566 133.397 1.00 56.91 3 LEU B CA 1
ATOM 3574 C C . LEU B 1 3 ? 163.796 132.660 132.475 1.00 62.47 3 LEU B C 1
ATOM 3575 O O . LEU B 1 3 ? 164.955 133.068 132.558 1.00 63.16 3 LEU B O 1
ATOM 3580 N N . ASN B 1 4 ? 162.934 133.143 131.585 1.00 58.36 4 ASN B N 1
ATOM 3581 C CA . ASN B 1 4 ? 163.281 134.196 130.639 1.00 54.42 4 ASN B CA 1
ATOM 3582 C C . ASN B 1 4 ? 162.596 135.494 131.043 1.00 54.21 4 ASN B C 1
ATOM 3583 O O . ASN B 1 4 ? 161.372 135.528 131.208 1.00 55.85 4 ASN B O 1
ATOM 3588 N N . ASN B 1 5 ? 163.383 136.555 131.196 1.00 50.40 5 ASN B N 1
ATOM 3589 C CA . ASN B 1 5 ? 162.830 137.861 131.524 1.00 42.86 5 ASN B CA 1
ATOM 3590 C C . ASN B 1 5 ? 162.038 138.418 130.348 1.00 47.97 5 ASN B C 1
ATOM 3591 O O . ASN B 1 5 ? 162.343 138.157 129.182 1.00 50.86 5 ASN B O 1
ATOM 3596 N N . ARG B 1 6 ? 161.008 139.198 130.666 1.00 40.43 6 ARG B N 1
ATOM 3597 C CA . ARG B 1 6 ? 160.139 139.772 129.646 1.00 39.70 6 ARG B CA 1
ATOM 3598 C C . ARG B 1 6 ? 159.667 141.135 130.120 1.00 43.35 6 ARG B C 1
ATOM 3599 O O . ARG B 1 6 ? 158.958 141.228 131.125 1.00 56.12 6 ARG B O 1
ATOM 3607 N N . ASP B 1 7 ? 160.056 142.184 129.402 1.00 43.73 7 ASP B N 1
ATOM 3608 C CA . ASP B 1 7 ? 159.648 143.531 129.768 1.00 42.97 7 ASP B CA 1
ATOM 3609 C C . ASP B 1 7 ? 158.154 143.722 129.539 1.00 43.17 7 ASP B C 1
ATOM 3610 O O . ASP B 1 7 ? 157.533 143.036 128.724 1.00 45.77 7 ASP B O 1
ATOM 3615 N N . LEU B 1 8 ? 157.574 144.670 130.278 1.00 44.62 8 LEU B N 1
ATOM 3616 C CA . LEU B 1 8 ? 156.156 144.968 130.112 1.00 44.07 8 LEU B CA 1
ATOM 3617 C C . LEU B 1 8 ? 155.880 145.671 128.791 1.00 56.24 8 LEU B C 1
ATOM 3618 O O . LEU B 1 8 ? 154.794 145.512 128.221 1.00 58.84 8 LEU B O 1
ATOM 3623 N N . LYS B 1 9 ? 156.842 146.451 128.292 1.00 50.59 9 LYS B N 1
ATOM 3624 C CA . LYS B 1 9 ? 156.642 147.159 127.032 1.00 39.03 9 LYS B CA 1
ATOM 3625 C C . LYS B 1 9 ? 156.411 146.185 125.884 1.00 45.73 9 LYS B C 1
ATOM 3626 O O . LYS B 1 9 ? 155.515 146.392 125.058 1.00 50.90 9 LYS B O 1
ATOM 3632 N N . SER B 1 10 ? 157.203 145.111 125.822 1.00 48.04 10 SER B N 1
ATOM 3633 C CA . SER B 1 10 ? 157.000 144.103 124.787 1.00 43.71 10 SER B CA 1
ATOM 3634 C C . SER B 1 10 ? 155.665 143.390 124.953 1.00 40.29 10 SER B C 1
ATOM 3635 O O . SER B 1 10 ? 154.992 143.102 123.957 1.00 55.84 10 SER B O 1
ATOM 3638 N N . ILE B 1 11 ? 155.267 143.102 126.193 1.00 35.88 11 ILE B N 1
ATOM 3639 C CA . ILE B 1 11 ? 153.969 142.482 126.435 1.00 37.34 11 ILE B CA 1
ATOM 3640 C C . ILE B 1 11 ? 152.852 143.355 125.885 1.00 45.02 11 ILE B C 1
ATOM 3641 O O . ILE B 1 11 ? 151.971 142.878 125.158 1.00 51.44 11 ILE B O 1
ATOM 3646 N N . ILE B 1 12 ? 152.882 144.650 126.206 1.00 44.21 12 ILE B N 1
ATOM 3647 C CA . ILE B 1 12 ? 151.836 145.559 125.750 1.00 44.67 12 ILE B CA 1
ATOM 3648 C C . ILE B 1 12 ? 151.857 145.688 124.233 1.00 42.83 12 ILE B C 1
ATOM 3649 O O . ILE B 1 12 ? 150.808 145.651 123.580 1.00 47.80 12 ILE B O 1
ATOM 3654 N N . ASP B 1 13 ? 153.044 145.828 123.645 1.00 48.16 13 ASP B N 1
ATOM 3655 C CA . ASP B 1 13 ? 153.151 146.044 122.211 1.00 45.51 13 ASP B CA 1
ATOM 3656 C C . ASP B 1 13 ? 152.917 144.784 121.392 1.00 41.31 13 ASP B C 1
ATOM 3657 O O . ASP B 1 13 ? 152.772 144.887 120.170 1.00 51.30 13 ASP B O 1
ATOM 3662 N N . ASN B 1 14 ? 152.880 143.605 122.012 1.00 36.45 14 ASN B N 1
ATOM 3663 C CA . ASN B 1 14 ? 152.600 142.388 121.264 1.00 35.50 14 ASN B CA 1
ATOM 3664 C C . ASN B 1 14 ? 151.235 141.801 121.595 1.00 38.14 14 ASN B C 1
ATOM 3665 O O . ASN B 1 14 ? 150.340 141.822 120.748 1.00 50.80 14 ASN B O 1
ATOM 3670 N N . GLU B 1 15 ? 151.000 141.390 122.838 1.00 37.49 15 GLU B N 1
ATOM 3671 C CA . GLU B 1 15 ? 149.774 140.664 123.150 1.00 33.95 15 GLU B CA 1
ATOM 3672 C C . GLU B 1 15 ? 148.589 141.582 123.404 1.00 39.88 15 GLU B C 1
ATOM 3673 O O . GLU B 1 15 ? 147.490 141.315 122.911 1.00 44.93 15 GLU B O 1
ATOM 3679 N N . ALA B 1 16 ? 148.791 142.668 124.150 1.00 38.47 16 ALA B N 1
ATOM 3680 C CA . ALA B 1 16 ? 147.725 143.646 124.324 1.00 29.20 16 ALA B CA 1
ATOM 3681 C C . ALA B 1 16 ? 147.343 144.281 122.993 1.00 39.52 16 ALA B C 1
ATOM 3682 O O . ALA B 1 16 ? 146.155 144.478 122.711 1.00 49.17 16 ALA B O 1
ATOM 3684 N N . LEU B 1 17 ? 148.336 144.600 122.159 1.00 34.16 17 LEU B N 1
ATOM 3685 C CA . LEU B 1 17 ? 148.047 145.178 120.851 1.00 28.55 17 LEU B CA 1
ATOM 3686 C C . LEU B 1 17 ? 147.332 144.180 119.951 1.00 27.47 17 LEU B C 1
ATOM 3687 O O . LEU B 1 17 ? 146.401 144.548 119.225 1.00 35.47 17 LEU B O 1
ATOM 3692 N N . ALA B 1 18 ? 147.744 142.908 119.987 1.00 28.63 18 ALA B N 1
ATOM 3693 C CA . ALA B 1 18 ? 147.054 141.892 119.204 1.00 22.01 18 ALA B CA 1
ATOM 3694 C C . ALA B 1 18 ? 145.608 141.746 119.648 1.00 23.43 18 ALA B C 1
ATOM 3695 O O . ALA B 1 18 ? 144.706 141.642 118.812 1.00 36.32 18 ALA B O 1
ATOM 3697 N N . TYR B 1 19 ? 145.362 141.750 120.960 1.00 33.35 19 TYR B N 1
ATOM 3698 C CA . TYR B 1 19 ? 143.989 141.639 121.443 1.00 30.54 19 TYR B CA 1
ATOM 3699 C C . TYR B 1 19 ? 143.154 142.852 121.051 1.00 43.71 19 TYR B C 1
ATOM 3700 O O . TYR B 1 19 ? 141.993 142.706 120.654 1.00 43.93 19 TYR B O 1
ATOM 3709 N N . ALA B 1 20 ? 143.714 144.058 121.175 1.00 46.87 20 ALA B N 1
ATOM 3710 C CA . ALA B 1 20 ? 142.963 145.259 120.822 1.00 26.20 20 ALA B CA 1
ATOM 3711 C C . ALA B 1 20 ? 142.620 145.275 119.337 1.00 34.17 20 ALA B C 1
ATOM 3712 O O . ALA B 1 20 ? 141.477 145.559 118.949 1.00 50.07 20 ALA B O 1
ATOM 3714 N N . MET B 1 21 ? 143.598 144.952 118.488 1.00 36.02 21 MET B N 1
ATOM 3715 C CA . MET B 1 21 ? 143.338 144.925 117.056 1.00 24.02 21 MET B CA 1
ATOM 3716 C C . MET B 1 21 ? 142.380 143.801 116.690 1.00 20.32 21 MET B C 1
ATOM 3717 O O . MET B 1 21 ? 141.592 143.946 115.753 1.00 44.76 21 MET B O 1
ATOM 3722 N N . TYR B 1 22 ? 142.421 142.684 117.420 1.00 20.58 22 TYR B N 1
ATOM 3723 C CA . TYR B 1 22 ? 141.467 141.606 117.188 1.00 27.17 22 TYR B CA 1
ATOM 3724 C C . TYR B 1 22 ? 140.056 142.025 117.567 1.00 29.14 22 TYR B C 1
ATOM 3725 O O . TYR B 1 22 ? 139.096 141.675 116.877 1.00 33.20 22 TYR B O 1
ATOM 3734 N N . THR B 1 23 ? 139.905 142.760 118.669 1.00 41.57 23 THR B N 1
ATOM 3735 C CA . THR B 1 23 ? 138.587 143.265 119.037 1.00 37.55 23 THR B CA 1
ATOM 3736 C 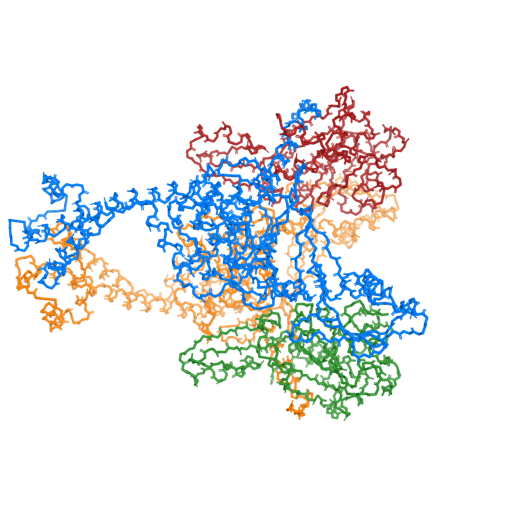C . THR B 1 23 ? 138.064 144.229 117.983 1.00 34.08 23 THR B C 1
ATOM 3737 O O . THR B 1 23 ? 136.871 144.220 117.658 1.00 39.28 23 THR B O 1
ATOM 3741 N N . VAL B 1 24 ? 138.942 145.075 117.445 1.00 33.06 24 VAL B N 1
ATOM 3742 C CA . VAL B 1 24 ? 138.511 146.034 116.431 1.00 30.87 24 VAL B CA 1
ATOM 3743 C C . VAL B 1 24 ? 138.125 145.324 115.135 1.00 37.87 24 VAL B C 1
ATOM 3744 O O . VAL B 1 24 ? 137.049 145.565 114.578 1.00 42.27 24 VAL B O 1
ATOM 3748 N N . GLU B 1 25 ? 138.980 144.426 114.645 1.00 45.22 25 GLU B N 1
ATOM 3749 C CA . GLU B 1 25 ? 138.848 143.901 113.292 1.00 26.10 25 GLU B CA 1
ATOM 3750 C C . GLU B 1 25 ? 138.161 142.545 113.207 1.00 32.28 25 GLU B C 1
ATOM 3751 O O . GLU B 1 25 ? 137.913 142.071 112.095 1.00 40.21 25 GLU B O 1
ATOM 3757 N N . ASN B 1 26 ? 137.851 141.909 114.332 1.00 35.74 26 ASN B N 1
ATOM 3758 C CA . ASN B 1 26 ? 137.279 140.572 114.302 1.00 36.10 26 ASN B CA 1
ATOM 3759 C C . ASN B 1 26 ? 136.185 140.344 115.334 1.00 38.31 26 ASN B C 1
ATOM 3760 O O . ASN B 1 26 ? 135.705 139.213 115.446 1.00 41.01 26 ASN B O 1
ATOM 3765 N N . ARG B 1 27 ? 135.806 141.343 116.113 1.00 36.31 27 ARG B N 1
ATOM 3766 C CA . ARG B 1 27 ? 134.746 141.101 117.084 1.00 35.31 27 ARG B CA 1
ATOM 3767 C C . ARG B 1 27 ? 133.606 142.107 117.023 1.00 38.37 27 ARG B C 1
ATOM 3768 O O . ARG B 1 27 ? 132.442 141.707 117.095 1.00 42.96 27 ARG B O 1
ATOM 3776 N N . ALA B 1 28 ? 133.906 143.394 116.860 1.00 38.62 28 ALA B N 1
ATOM 3777 C CA . ALA B 1 28 ? 132.943 144.448 117.158 1.00 34.13 28 ALA B CA 1
ATOM 3778 C C . ALA B 1 28 ? 132.572 145.290 115.950 1.00 44.20 28 ALA B C 1
ATOM 3779 O O . ALA B 1 28 ? 131.387 145.567 115.737 1.00 46.32 28 ALA B O 1
ATOM 3781 N N . ILE B 1 29 ? 133.544 145.720 115.161 1.00 43.10 29 ILE B N 1
ATOM 3782 C CA . ILE B 1 29 ? 133.260 146.605 114.030 1.00 31.91 29 ILE B CA 1
ATOM 3783 C C . ILE B 1 29 ? 132.765 145.763 112.857 1.00 31.39 29 ILE B C 1
ATOM 3784 O O . ILE B 1 29 ? 133.415 144.767 112.504 1.00 42.86 29 ILE B O 1
ATOM 3789 N N . PRO B 1 30 ? 131.637 146.111 112.245 1.00 32.26 30 PRO B N 1
ATOM 3790 C CA . PRO B 1 30 ? 131.119 145.306 111.138 1.00 36.67 30 PRO B CA 1
ATOM 3791 C C . PRO B 1 30 ? 131.900 145.534 109.854 1.00 40.75 30 PRO B C 1
ATOM 3792 O O . PRO B 1 30 ? 132.566 146.553 109.661 1.00 39.85 30 PRO B O 1
ATOM 3796 N N . ASN B 1 31 ? 131.803 144.553 108.964 1.00 43.09 31 ASN B N 1
ATOM 3797 C CA . ASN B 1 31 ? 132.382 144.670 107.636 1.00 37.03 31 ASN B CA 1
ATOM 3798 C C . ASN B 1 31 ? 131.530 145.593 106.776 1.00 42.94 31 ASN B C 1
ATOM 3799 O O . ASN B 1 31 ? 130.301 145.598 106.875 1.00 51.61 31 ASN B O 1
ATOM 3804 N N . MET B 1 32 ? 132.194 146.381 105.930 1.00 41.42 32 MET B N 1
ATOM 3805 C CA . MET B 1 32 ? 131.476 147.340 105.100 1.00 31.96 32 MET B CA 1
ATOM 3806 C C . MET B 1 32 ? 130.602 146.655 104.058 1.00 46.33 32 MET B C 1
ATOM 3807 O O . MET B 1 32 ? 129.515 147.151 103.742 1.00 47.44 32 MET B O 1
ATOM 3812 N N . ILE B 1 33 ? 131.044 145.519 103.521 1.00 50.24 33 ILE B N 1
ATOM 3813 C CA . ILE B 1 33 ? 130.383 144.944 102.353 1.00 47.70 33 ILE B CA 1
ATOM 3814 C C . ILE B 1 33 ? 129.160 144.131 102.762 1.00 53.79 33 ILE B C 1
ATOM 3815 O O . ILE B 1 33 ? 128.024 144.485 102.430 1.00 57.32 33 ILE B O 1
ATOM 3820 N N . ASP B 1 34 ? 129.365 143.044 103.501 1.00 40.02 34 ASP B N 1
ATOM 3821 C CA . ASP B 1 34 ? 128.247 142.196 103.891 1.00 32.21 34 ASP B CA 1
ATOM 3822 C C . ASP B 1 34 ? 127.542 142.676 105.150 1.00 40.37 34 ASP B C 1
ATOM 3823 O O . ASP B 1 34 ? 126.471 142.154 105.475 1.00 46.71 34 ASP B O 1
ATOM 3828 N N . GLY B 1 35 ? 128.101 143.658 105.850 1.00 38.77 35 GLY B N 1
ATOM 3829 C CA . GLY B 1 35 ? 127.471 144.167 107.057 1.00 36.54 35 GLY B CA 1
ATOM 3830 C C . GLY B 1 35 ? 127.363 143.141 108.161 1.00 41.92 35 GLY B C 1
ATOM 3831 O O . GLY B 1 35 ? 126.344 143.090 108.862 1.00 45.49 35 GLY B O 1
ATOM 3832 N N . PHE B 1 36 ? 128.393 142.321 108.334 1.00 39.50 36 PHE B N 1
ATOM 3833 C CA . PHE B 1 36 ? 128.403 141.262 109.330 1.00 35.88 36 PHE B CA 1
ATOM 3834 C C . PHE B 1 36 ? 129.568 141.455 110.284 1.00 35.03 36 PHE B C 1
ATOM 3835 O O . PHE B 1 36 ? 130.686 141.760 109.861 1.00 46.82 36 PHE B O 1
ATOM 3843 N N . LYS B 1 37 ? 129.299 141.289 111.563 1.00 27.18 37 LYS B N 1
ATOM 3844 C CA . LYS B 1 37 ? 130.392 140.984 112.462 1.00 26.31 37 LYS B CA 1
ATOM 3845 C C . LYS B 1 37 ? 130.785 139.522 112.269 1.00 36.49 37 LYS B C 1
ATOM 3846 O O . LYS B 1 37 ? 129.974 138.716 111.807 1.00 43.97 37 LYS B O 1
ATOM 3852 N N . PRO B 1 38 ? 132.028 139.157 112.590 1.00 30.26 38 PRO B N 1
ATOM 3853 C CA . PRO B 1 38 ? 132.468 137.778 112.320 1.00 24.07 38 PRO B CA 1
ATOM 3854 C C . PRO B 1 38 ? 131.593 136.709 112.953 1.00 24.52 38 PRO B C 1
ATOM 3855 O O . PRO B 1 38 ? 131.372 135.661 112.335 1.00 36.24 38 PRO B O 1
ATOM 3859 N N . VAL B 1 39 ? 131.077 136.941 114.161 1.00 27.01 39 VAL B N 1
ATOM 3860 C CA . VAL B 1 39 ? 130.173 135.969 114.771 1.00 31.39 39 VAL B CA 1
ATOM 3861 C C . VAL B 1 39 ? 128.903 135.832 113.940 1.00 32.54 39 VAL B C 1
ATOM 3862 O O . VAL B 1 39 ? 128.392 134.724 113.731 1.00 46.19 39 VAL B O 1
ATOM 3866 N N . GLN B 1 40 ? 128.379 136.955 113.445 1.00 22.14 40 GLN B N 1
ATOM 3867 C CA . GLN B 1 40 ? 127.199 136.911 112.589 1.00 14.83 40 GLN B CA 1
ATOM 3868 C C . GLN B 1 40 ? 127.497 136.185 111.285 1.00 30.38 40 GLN B C 1
ATOM 3869 O O . GLN B 1 40 ? 126.647 135.456 110.763 1.00 33.43 40 GLN B O 1
ATOM 3875 N N . ARG B 1 41 ? 128.704 136.368 110.746 1.00 42.36 41 ARG B N 1
ATOM 3876 C CA . ARG B 1 41 ? 129.097 135.650 109.538 1.00 28.32 41 ARG B CA 1
ATOM 3877 C C . ARG B 1 41 ? 129.162 134.148 109.781 1.00 25.69 41 ARG B C 1
ATOM 3878 O O . ARG B 1 41 ? 128.732 133.358 108.935 1.00 35.58 41 ARG B O 1
ATOM 3886 N N . PHE B 1 42 ? 129.705 133.733 110.929 1.00 33.93 42 PHE B N 1
ATOM 3887 C CA . PHE B 1 42 ? 129.741 132.310 111.255 1.00 27.85 42 PHE B CA 1
ATOM 3888 C C . PHE B 1 42 ? 128.335 131.747 111.416 1.00 26.04 42 PHE B C 1
ATOM 3889 O O . PHE B 1 42 ? 128.047 130.634 110.958 1.00 40.18 42 PHE B O 1
ATOM 3897 N N . VAL B 1 43 ? 127.448 132.501 112.067 1.00 32.92 43 VAL B N 1
ATOM 3898 C CA . VAL B 1 43 ? 126.068 132.050 112.234 1.00 28.10 43 VAL B CA 1
ATOM 3899 C C . VAL B 1 43 ? 125.390 131.900 110.879 1.00 32.67 43 VAL B C 1
ATOM 3900 O O . VAL B 1 43 ? 124.688 130.913 110.624 1.00 43.36 43 VAL B O 1
ATOM 3904 N N . ILE B 1 44 ? 125.596 132.870 109.986 1.00 33.28 44 ILE B N 1
ATOM 3905 C CA . ILE B 1 44 ? 124.995 132.808 108.657 1.00 33.82 44 ILE B CA 1
ATOM 3906 C C . ILE B 1 44 ? 125.547 131.628 107.867 1.00 36.33 44 ILE B C 1
ATOM 3907 O O . ILE B 1 44 ? 124.801 130.921 107.180 1.00 43.68 44 ILE B O 1
ATOM 3912 N N . ALA B 1 45 ? 126.861 131.401 107.942 1.00 37.10 45 ALA B N 1
ATOM 3913 C CA . ALA B 1 45 ? 127.459 130.282 107.221 1.00 32.59 45 ALA B CA 1
ATOM 3914 C C . ALA B 1 45 ? 126.923 128.950 107.725 1.00 34.80 45 ALA B C 1
ATOM 3915 O O . ALA B 1 45 ? 126.609 128.057 106.930 1.00 37.77 45 ALA B O 1
ATOM 3917 N N . ARG B 1 46 ? 126.806 128.797 109.045 1.00 39.59 46 ARG B N 1
ATOM 3918 C CA . ARG B 1 46 ? 126.266 127.559 109.593 1.00 30.11 46 ARG B CA 1
ATOM 3919 C C . ARG B 1 46 ? 124.807 127.367 109.199 1.00 31.56 46 ARG B C 1
ATOM 3920 O O . ARG B 1 46 ? 124.386 126.250 108.877 1.00 45.63 46 ARG B O 1
ATOM 3928 N N . ALA B 1 47 ? 124.017 128.444 109.219 1.00 30.52 47 ALA B N 1
ATOM 3929 C CA . ALA B 1 47 ? 122.615 128.333 108.829 1.00 29.58 47 ALA B CA 1
ATOM 3930 C C . ALA B 1 47 ? 122.477 127.988 107.351 1.00 46.54 47 ALA B C 1
ATOM 3931 O O . ALA B 1 47 ? 121.555 127.264 106.961 1.00 48.59 47 ALA B O 1
ATOM 3933 N N . LEU B 1 48 ? 123.375 128.512 106.514 1.00 48.38 48 LEU B N 1
ATOM 3934 C CA . LEU B 1 48 ? 123.384 128.142 105.102 1.00 35.52 48 LEU B CA 1
ATOM 3935 C C . LEU B 1 48 ? 123.758 126.678 104.920 1.00 37.03 48 LEU B C 1
ATOM 3936 O O . LEU B 1 48 ? 123.184 125.985 104.073 1.00 42.68 48 LEU B O 1
ATOM 3941 N N . ASP B 1 49 ? 124.730 126.196 105.698 1.00 48.79 49 ASP B N 1
ATOM 3942 C CA . ASP B 1 49 ? 125.092 124.783 105.644 1.00 44.50 49 ASP B CA 1
ATOM 3943 C C . ASP B 1 49 ? 123.920 123.901 106.048 1.00 39.84 49 ASP B C 1
ATOM 3944 O O . ASP B 1 49 ? 123.684 122.850 105.443 1.00 43.51 49 ASP B O 1
ATOM 3949 N N . LEU B 1 50 ? 123.177 124.311 107.076 1.00 43.66 50 LEU B N 1
ATOM 3950 C CA . LEU B 1 50 ? 122.013 123.550 107.510 1.00 37.31 50 LEU B CA 1
ATOM 3951 C C . LEU B 1 50 ? 120.857 123.639 106.523 1.00 40.31 50 LEU B C 1
ATOM 3952 O O . LEU B 1 50 ? 119.974 122.776 106.546 1.00 43.23 50 LEU B O 1
ATOM 3957 N N . ALA B 1 51 ? 120.841 124.652 105.662 1.00 42.98 51 ALA B N 1
ATOM 3958 C CA . ALA B 1 51 ? 119.737 124.872 104.739 1.00 47.76 51 ALA B CA 1
ATOM 3959 C C . ALA B 1 51 ? 119.859 124.072 103.450 1.00 49.79 51 ALA B C 1
ATOM 3960 O O . ALA B 1 51 ? 118.934 124.106 102.633 1.00 52.93 51 ALA B O 1
ATOM 3962 N N . ARG B 1 52 ? 120.965 123.363 103.243 1.00 51.45 52 ARG B N 1
ATOM 3963 C CA . ARG B 1 52 ? 121.136 122.578 102.027 1.00 48.66 52 ARG B CA 1
ATOM 3964 C C . ARG B 1 52 ? 120.152 121.415 102.019 1.00 49.71 52 ARG B C 1
ATOM 3965 O O . ARG B 1 52 ? 120.114 120.616 102.960 1.00 46.45 52 ARG B O 1
ATOM 3973 N N . GLY B 1 53 ? 119.355 121.322 100.956 1.00 59.28 53 GLY B N 1
ATOM 3974 C CA . GLY B 1 53 ? 118.357 120.288 100.818 1.00 63.43 53 GLY B CA 1
ATOM 3975 C C . GLY B 1 53 ? 116.982 120.658 101.331 1.00 66.45 53 GLY B C 1
ATOM 3976 O O . GLY B 1 53 ? 115.998 120.018 100.945 1.00 68.52 53 GLY B O 1
ATOM 3977 N N . ASN B 1 54 ? 116.887 121.674 102.191 1.00 59.21 54 ASN B N 1
ATOM 3978 C CA . ASN B 1 54 ? 115.594 122.147 102.682 1.00 53.82 54 ASN B CA 1
ATOM 3979 C C . ASN B 1 54 ? 115.788 123.599 103.116 1.00 56.30 54 ASN B C 1
ATOM 3980 O O . ASN B 1 54 ? 116.324 123.855 104.197 1.00 59.15 54 ASN B O 1
ATOM 3985 N N . LYS B 1 55 ? 115.358 124.531 102.267 1.00 47.13 55 LYS B N 1
ATOM 3986 C CA . LYS B 1 55 ? 115.510 125.948 102.569 1.00 44.70 55 LYS B CA 1
ATOM 3987 C C . LYS B 1 55 ? 114.516 126.439 103.611 1.00 48.50 55 LYS B C 1
ATOM 3988 O O . LYS B 1 55 ? 114.770 127.463 104.254 1.00 46.42 55 LYS B O 1
ATOM 3994 N N . ASP B 1 56 ? 113.400 125.737 103.795 1.00 48.43 56 ASP B N 1
ATOM 3995 C CA . ASP B 1 56 ? 112.328 126.183 104.672 1.00 48.02 56 ASP B CA 1
ATOM 3996 C C . ASP B 1 56 ? 112.342 125.507 106.035 1.00 46.01 56 ASP B C 1
ATOM 3997 O O . ASP B 1 56 ? 111.485 125.813 106.868 1.00 47.19 56 ASP B O 1
ATOM 4002 N N . LYS B 1 57 ? 113.283 124.602 106.286 1.00 45.58 57 LYS B N 1
ATOM 4003 C CA . LYS B 1 57 ? 113.336 123.930 107.576 1.00 45.66 57 LYS B CA 1
ATOM 4004 C C . LYS B 1 57 ? 113.883 124.867 108.644 1.00 43.89 57 LYS B C 1
ATOM 4005 O O . LYS B 1 57 ? 114.815 125.637 108.401 1.00 47.25 57 LYS B O 1
ATOM 4011 N N . PHE B 1 58 ? 113.293 124.799 109.833 1.00 29.96 58 PHE B N 1
ATOM 4012 C CA . PHE B 1 58 ? 113.699 125.618 110.966 1.00 27.01 58 PHE B CA 1
ATOM 4013 C C . PHE B 1 58 ? 114.635 124.817 111.860 1.00 37.01 58 PHE B C 1
ATOM 4014 O O . PHE B 1 58 ? 114.348 123.663 112.192 1.00 39.55 58 PHE B O 1
ATOM 4022 N N . HIS B 1 59 ? 115.746 125.432 112.249 1.00 39.90 59 HIS B N 1
ATOM 4023 C CA . HIS B 1 59 ? 116.772 124.777 113.044 1.00 30.85 59 HIS B CA 1
ATOM 4024 C C . HIS B 1 59 ? 116.923 125.492 114.377 1.00 38.58 59 HIS B C 1
ATOM 4025 O O . HIS B 1 59 ? 116.903 126.725 114.436 1.00 47.10 59 HIS B O 1
ATOM 4032 N N . LYS B 1 60 ? 117.074 124.710 115.442 1.00 39.96 60 LYS B N 1
ATOM 4033 C CA . LYS B 1 60 ? 117.201 125.272 116.779 1.00 34.27 60 LYS B CA 1
ATOM 4034 C C . LYS B 1 60 ? 118.436 126.156 116.870 1.00 38.64 60 LYS B C 1
ATOM 4035 O O . LYS B 1 60 ? 119.461 125.884 116.240 1.00 50.42 60 LYS B O 1
ATOM 4041 N N . LEU B 1 61 ? 118.329 127.236 117.649 1.00 31.52 61 LEU B N 1
ATOM 4042 C CA . LEU B 1 61 ? 119.479 128.109 117.859 1.00 35.46 61 LEU B CA 1
ATOM 4043 C C . LEU B 1 61 ? 120.651 127.348 118.460 1.00 42.20 61 LEU B C 1
ATOM 4044 O O . LEU B 1 61 ? 121.810 127.672 118.180 1.00 46.14 61 LEU B O 1
ATOM 4049 N N . ALA B 1 62 ? 120.371 126.338 119.286 1.00 43.38 62 ALA B N 1
ATOM 4050 C CA . ALA B 1 62 ? 121.435 125.468 119.771 1.00 37.16 62 ALA B CA 1
ATOM 4051 C C . ALA B 1 62 ? 122.088 124.711 118.624 1.00 39.72 62 ALA B C 1
ATOM 4052 O O . ALA B 1 62 ? 123.315 124.576 118.580 1.00 45.04 62 ALA B O 1
ATOM 4054 N N . SER B 1 63 ? 121.282 124.217 117.681 1.00 39.16 63 SER B N 1
ATOM 4055 C CA . SER B 1 63 ? 121.829 123.507 116.529 1.00 31.18 63 SER B CA 1
ATOM 4056 C C . SER B 1 63 ? 122.706 124.418 115.681 1.00 33.26 63 SER B C 1
ATOM 4057 O O . SER B 1 63 ? 123.776 124.007 115.218 1.00 43.95 63 SER B O 1
ATOM 4060 N N . ILE B 1 64 ? 122.267 125.658 115.460 1.00 39.68 64 ILE B N 1
ATOM 4061 C CA . ILE B 1 64 ? 123.060 126.596 114.672 1.00 37.70 64 ILE B CA 1
ATOM 4062 C C . ILE B 1 64 ? 124.351 126.953 115.398 1.00 43.71 64 ILE B C 1
ATOM 4063 O O . ILE B 1 64 ? 125.428 126.984 114.795 1.00 48.52 64 ILE B O 1
ATOM 4068 N N . ALA B 1 65 ? 124.270 127.227 116.699 1.00 40.81 65 ALA B N 1
ATOM 4069 C CA . ALA B 1 65 ? 125.454 127.665 117.426 1.00 37.90 65 ALA B CA 1
ATOM 4070 C C . ALA B 1 65 ? 126.429 126.531 117.711 1.00 43.36 65 ALA B C 1
ATOM 4071 O O . ALA B 1 65 ? 127.608 126.799 117.958 1.00 47.05 65 ALA B O 1
ATOM 4073 N N . GLY B 1 66 ? 125.973 125.278 117.694 1.00 41.26 66 GLY B N 1
ATOM 4074 C CA . GLY B 1 66 ? 126.870 124.176 117.999 1.00 43.32 66 GLY B CA 1
ATOM 4075 C C . GLY B 1 66 ? 127.955 123.983 116.959 1.00 52.06 66 GLY B C 1
ATOM 4076 O O . GLY B 1 66 ? 129.121 123.762 117.300 1.00 55.88 66 GLY B O 1
ATOM 4077 N N . GLY B 1 67 ? 127.595 124.066 115.684 1.00 36.22 67 GLY B N 1
ATOM 4078 C CA . GLY B 1 67 ? 128.521 123.782 114.612 1.00 36.73 67 GLY B CA 1
ATOM 4079 C C . GLY B 1 67 ? 129.382 124.927 114.138 1.00 39.84 67 GLY B C 1
ATOM 4080 O O . GLY B 1 67 ? 130.173 124.736 113.210 1.00 49.33 67 GLY B O 1
ATOM 4081 N N . VAL B 1 68 ? 129.265 126.118 114.731 1.00 37.53 68 VAL B N 1
ATOM 4082 C CA . VAL B 1 68 ? 130.079 127.239 114.277 1.00 38.67 68 VAL B CA 1
ATOM 4083 C C . VAL B 1 68 ? 131.543 127.061 114.651 1.00 41.62 68 VAL B C 1
ATOM 4084 O O . VAL B 1 68 ? 132.417 127.634 113.992 1.00 45.12 68 VAL B O 1
ATOM 4088 N N . ALA B 1 69 ? 131.839 126.278 115.691 1.00 40.36 69 ALA B N 1
ATOM 4089 C CA . ALA B 1 69 ? 133.230 126.037 116.058 1.00 34.22 69 ALA B CA 1
ATOM 4090 C C . ALA B 1 69 ? 133.960 125.235 114.991 1.00 40.30 69 ALA B C 1
ATOM 4091 O O . ALA B 1 69 ? 135.170 125.404 114.808 1.00 43.57 69 ALA B O 1
ATOM 4093 N N . ASP B 1 70 ? 133.246 124.357 114.284 1.00 46.27 70 ASP B N 1
ATOM 4094 C CA . ASP B 1 70 ? 133.854 123.617 113.184 1.00 41.46 70 ASP B CA 1
ATOM 4095 C C . ASP B 1 70 ? 134.176 124.527 112.007 1.00 48.40 70 ASP B C 1
ATOM 4096 O O . ASP B 1 70 ? 135.090 124.230 111.229 1.00 51.87 70 ASP B O 1
ATOM 4101 N N . LEU B 1 71 ? 133.442 125.629 111.856 1.00 41.12 71 LEU B N 1
ATOM 4102 C CA . LEU B 1 71 ? 133.689 126.575 110.777 1.00 40.60 71 LEU B CA 1
ATOM 4103 C C . LEU B 1 71 ? 134.836 127.528 111.072 1.00 42.21 71 LEU B C 1
ATOM 4104 O O . LEU B 1 71 ? 135.230 128.288 110.182 1.00 48.69 71 LEU B O 1
ATOM 4109 N N . GLY B 1 72 ? 135.373 127.518 112.288 1.00 30.65 72 GLY B N 1
ATOM 4110 C CA . GLY B 1 72 ? 136.492 128.377 112.619 1.00 32.23 72 GLY B CA 1
ATOM 4111 C C . GLY B 1 72 ? 136.186 129.397 113.694 1.00 34.85 72 GLY B C 1
ATOM 4112 O O . GLY B 1 72 ? 136.902 130.392 113.830 1.00 44.03 72 GLY B O 1
ATOM 4113 N N . TYR B 1 73 ? 135.124 129.166 114.460 1.00 35.03 73 TYR B N 1
ATOM 4114 C CA . TYR B 1 73 ? 134.780 130.047 115.567 1.00 30.53 73 TYR B CA 1
ATOM 4115 C C . TYR B 1 73 ? 135.560 129.638 116.809 1.00 43.89 73 TYR B C 1
ATOM 4116 O O . TYR B 1 73 ? 135.552 128.467 117.201 1.00 51.58 73 TYR B O 1
ATOM 4125 N N . HIS B 1 74 ? 136.230 130.605 117.431 1.00 28.17 74 HIS B N 1
ATOM 4126 C CA . HIS B 1 74 ? 137.173 130.332 118.506 1.00 28.58 74 HIS B CA 1
ATOM 4127 C C . HIS B 1 74 ? 136.673 130.808 119.864 1.00 38.48 74 HIS B C 1
ATOM 4128 O O . HIS B 1 74 ? 137.481 131.040 120.768 1.00 49.14 74 HIS B O 1
ATOM 4135 N N . HIS B 1 75 ? 135.363 130.952 120.031 1.00 35.43 75 HIS B N 1
ATOM 4136 C CA . HIS B 1 75 ? 134.795 131.499 121.252 1.00 31.82 75 HIS B CA 1
ATOM 4137 C C . HIS B 1 75 ? 133.649 130.619 121.728 1.00 34.72 75 HIS B C 1
ATOM 4138 O O . HIS B 1 75 ? 133.247 129.664 121.061 1.00 38.24 75 HIS B O 1
ATOM 4145 N N . GLY B 1 76 ? 133.134 130.949 122.910 1.00 36.75 76 GLY B N 1
ATOM 4146 C CA . GLY B 1 76 ? 132.039 130.186 123.471 1.00 34.68 76 GLY B CA 1
ATOM 4147 C C . GLY B 1 76 ? 130.773 130.323 122.649 1.00 33.80 76 GLY B C 1
ATOM 4148 O O . GLY B 1 76 ? 130.495 131.361 122.051 1.00 44.92 76 GLY B O 1
ATOM 4149 N N . GLU B 1 77 ? 129.990 129.246 122.626 1.00 47.32 77 GLU B N 1
ATOM 4150 C CA . GLU B 1 77 ? 128.797 129.203 121.792 1.00 46.51 77 GLU B CA 1
ATOM 4151 C C . GLU B 1 77 ? 127.680 130.102 122.303 1.00 47.93 77 GLU B C 1
ATOM 4152 O O . GLU B 1 77 ? 126.734 130.362 121.554 1.00 54.30 77 GLU B O 1
ATOM 4158 N N . ASN B 1 78 ? 127.768 130.586 123.544 1.00 50.34 78 ASN B N 1
ATOM 4159 C CA . ASN B 1 78 ? 126.729 131.466 124.072 1.00 45.28 78 ASN B CA 1
ATOM 4160 C C . ASN B 1 78 ? 126.669 132.777 123.299 1.00 46.85 78 ASN B C 1
ATOM 4161 O O . ASN B 1 78 ? 125.581 133.307 123.044 1.00 49.20 78 ASN B O 1
ATOM 4166 N N . SER B 1 79 ? 127.830 133.321 122.928 1.00 40.13 79 SER B N 1
ATOM 4167 C CA . SER B 1 79 ? 127.848 134.541 122.129 1.00 37.06 79 SER B CA 1
ATOM 4168 C C . SER B 1 79 ? 127.200 134.314 120.770 1.00 43.32 79 SER B C 1
ATOM 4169 O O . SER B 1 79 ? 126.473 135.179 120.268 1.00 52.66 79 SER B O 1
ATOM 4172 N N . ALA B 1 80 ? 127.454 133.155 120.159 1.00 37.01 80 ALA B N 1
ATOM 4173 C CA . ALA B 1 80 ? 126.812 132.831 118.891 1.00 35.64 80 ALA B CA 1
ATOM 4174 C C . ALA B 1 80 ? 125.304 132.700 119.054 1.00 39.90 80 ALA B C 1
ATOM 4175 O O . ALA B 1 80 ? 124.540 133.144 118.191 1.00 49.59 80 ALA B O 1
ATOM 4177 N N . GLN B 1 81 ? 124.856 132.094 120.156 1.00 38.05 81 GLN B N 1
ATOM 4178 C CA . GLN B 1 81 ? 123.424 132.001 120.428 1.00 35.70 81 GLN B CA 1
ATOM 4179 C C . GLN B 1 81 ? 122.798 133.384 120.550 1.00 42.10 81 GLN B C 1
ATOM 4180 O O . GLN B 1 81 ? 121.735 133.655 119.977 1.00 49.59 81 GLN B O 1
ATOM 4186 N N . ASP B 1 82 ? 123.452 134.277 121.296 1.00 44.59 82 ASP B N 1
ATOM 4187 C CA . ASP B 1 82 ? 122.924 135.627 121.474 1.00 39.19 82 ASP B CA 1
ATOM 4188 C C . ASP B 1 82 ? 122.875 136.383 120.153 1.00 40.80 82 ASP B C 1
ATOM 4189 O O . ASP B 1 82 ? 121.882 137.056 119.849 1.00 52.26 82 ASP B O 1
ATOM 4194 N N . ALA B 1 83 ? 123.941 136.287 119.353 1.00 35.09 83 ALA B N 1
ATOM 4195 C CA . ALA B 1 83 ? 123.960 136.967 118.062 1.00 39.22 83 ALA B CA 1
ATOM 4196 C C . ALA B 1 83 ? 122.881 136.422 117.134 1.00 40.53 83 ALA B C 1
ATOM 4197 O O . ALA B 1 83 ? 122.197 137.190 116.448 1.00 44.06 83 ALA B O 1
ATOM 4199 N N . GLY B 1 84 ? 122.711 135.099 117.098 1.00 34.51 84 GLY B N 1
ATOM 4200 C CA . GLY B 1 84 ? 121.671 134.522 116.266 1.00 34.83 84 GLY B CA 1
ATOM 4201 C C . GLY B 1 84 ? 120.282 134.947 116.696 1.00 43.26 84 GLY B C 1
ATOM 4202 O O . GLY B 1 84 ? 119.414 135.200 115.858 1.00 50.86 84 GLY B O 1
ATOM 4203 N N . ALA B 1 85 ? 120.051 135.025 118.008 1.00 43.62 85 ALA B N 1
ATOM 4204 C CA . ALA B 1 85 ? 118.768 135.513 118.500 1.00 34.00 85 ALA B CA 1
ATOM 4205 C C . ALA B 1 85 ? 118.542 136.963 118.099 1.00 34.97 85 ALA B C 1
ATOM 4206 O O . ALA B 1 85 ? 117.429 137.345 117.721 1.00 44.80 85 ALA B O 1
ATOM 4208 N N . LEU B 1 86 ? 119.588 137.789 118.176 1.00 31.88 86 LEU B N 1
ATOM 4209 C CA . LEU B 1 86 ? 119.445 139.194 117.807 1.00 27.02 86 LEU B CA 1
ATOM 4210 C C . LEU B 1 86 ? 119.230 139.373 116.309 1.00 35.37 86 LEU B C 1
ATOM 4211 O O . LEU B 1 86 ? 118.625 140.365 115.887 1.00 38.71 86 LEU B O 1
ATOM 4216 N N . MET B 1 87 ? 119.717 138.439 115.493 1.00 43.72 87 MET B N 1
ATOM 4217 C CA . MET B 1 87 ? 119.629 138.588 114.045 1.00 31.58 87 MET B CA 1
ATOM 4218 C C . MET B 1 87 ? 118.280 138.181 113.462 1.00 32.84 87 MET B C 1
ATOM 4219 O O . MET B 1 87 ? 118.054 138.410 112.270 1.00 38.85 87 MET B O 1
ATOM 4224 N N . ALA B 1 88 ? 117.386 137.592 114.249 1.00 37.31 88 ALA B N 1
ATOM 4225 C CA . ALA B 1 88 ? 116.121 137.065 113.748 1.00 33.55 88 ALA B CA 1
ATOM 4226 C C . ALA B 1 88 ? 114.929 137.710 114.446 1.00 45.53 88 ALA B C 1
ATOM 4227 O O . ALA B 1 88 ? 113.908 137.065 114.692 1.00 47.63 88 ALA B O 1
ATOM 4229 N N . ASN B 1 89 ? 115.096 138.954 114.883 1.00 46.74 89 ASN B N 1
ATOM 4230 C CA . ASN B 1 89 ? 114.044 139.595 115.680 1.00 43.11 89 ASN B CA 1
ATOM 4231 C C . ASN B 1 89 ? 112.989 140.322 114.876 1.00 47.47 89 ASN B C 1
ATOM 4232 O O . ASN B 1 89 ? 111.828 140.360 115.284 1.00 55.54 89 ASN B O 1
ATOM 4237 N N . THR B 1 90 ? 113.383 140.904 113.751 1.00 40.00 90 THR B N 1
ATOM 4238 C CA . THR B 1 90 ? 112.447 141.681 112.947 1.00 44.40 90 THR B CA 1
ATOM 4239 C C . THR B 1 90 ? 112.053 142.960 113.680 1.00 41.37 90 THR B C 1
ATOM 4240 O O . THR B 1 90 ? 112.080 144.040 113.090 1.00 41.09 90 THR B O 1
ATOM 4244 N N . TRP B 1 91 ? 111.699 142.863 114.961 1.00 44.40 91 TRP B N 1
ATOM 4245 C CA . TRP B 1 91 ? 111.404 144.093 115.683 1.00 41.81 91 TRP B CA 1
ATOM 4246 C C . TRP B 1 91 ? 112.633 144.967 115.862 1.00 38.13 91 TRP B C 1
ATOM 4247 O O . TRP B 1 91 ? 112.495 146.144 116.209 1.00 48.00 91 TRP B O 1
ATOM 4258 N N . ASN B 1 92 ? 113.821 144.411 115.639 1.00 41.18 92 ASN B N 1
ATOM 4259 C CA . ASN B 1 92 ? 115.080 145.125 115.766 1.00 39.36 92 ASN B CA 1
ATOM 4260 C C . ASN B 1 92 ? 115.787 145.317 114.435 1.00 46.78 92 ASN B C 1
ATOM 4261 O O . ASN B 1 92 ? 116.719 146.123 114.358 1.00 52.44 92 ASN B O 1
ATOM 4266 N N . ASN B 1 93 ? 115.372 144.602 113.393 1.00 45.76 93 ASN B N 1
ATOM 4267 C CA . ASN B 1 93 ? 116.009 144.651 112.086 1.00 39.88 93 ASN B CA 1
ATOM 4268 C C . ASN B 1 93 ? 115.000 145.108 111.045 1.00 41.59 93 ASN B C 1
ATOM 4269 O O . ASN B 1 93 ? 113.874 144.603 111.005 1.00 46.98 93 ASN B O 1
ATOM 4274 N N . ASN B 1 94 ? 115.405 146.065 110.208 1.00 36.41 94 ASN B N 1
ATOM 4275 C CA . ASN B 1 94 ? 114.591 146.427 109.053 1.00 32.07 94 ASN B CA 1
ATOM 4276 C C . ASN B 1 94 ? 114.637 145.346 107.984 1.00 42.97 94 ASN B C 1
ATOM 4277 O O . ASN B 1 94 ? 113.651 145.136 107.270 1.00 47.76 94 ASN B O 1
ATOM 4282 N N . PHE B 1 95 ? 115.770 144.660 107.859 1.00 47.13 95 PHE B N 1
ATOM 4283 C CA . PHE B 1 95 ? 115.981 143.619 106.857 1.00 36.45 95 PHE B CA 1
ATOM 4284 C C . PHE B 1 95 ? 116.490 142.379 107.578 1.00 42.28 95 PHE B C 1
ATOM 4285 O O . PHE B 1 95 ? 117.701 142.130 107.630 1.00 51.04 95 PHE B O 1
ATOM 4293 N N . PRO B 1 96 ? 115.592 141.584 108.160 1.00 34.60 96 PRO B N 1
ATOM 4294 C CA . PRO B 1 96 ? 116.026 140.391 108.903 1.00 32.78 96 PRO B CA 1
ATOM 4295 C C . PRO B 1 96 ? 116.629 139.359 107.962 1.00 46.01 96 PRO B C 1
ATOM 4296 O O . PRO B 1 96 ? 115.973 138.893 107.029 1.00 52.13 96 PRO B O 1
ATOM 4300 N N . LEU B 1 97 ? 117.887 139.004 108.211 1.00 46.07 97 LEU B N 1
ATOM 4301 C CA . LEU B 1 97 ? 118.565 137.981 107.428 1.00 41.66 97 LEU B CA 1
ATOM 4302 C C . LEU B 1 97 ? 118.356 136.579 107.978 1.00 37.15 97 LEU B C 1
ATOM 4303 O O . LEU B 1 97 ? 118.777 135.610 107.339 1.00 42.53 97 LEU B O 1
ATOM 4308 N N . LEU B 1 98 ? 117.725 136.452 109.142 1.00 39.89 98 LEU B N 1
ATOM 4309 C CA . LEU B 1 98 ? 117.347 135.164 109.703 1.00 30.47 98 LEU B CA 1
ATOM 4310 C C . LEU B 1 98 ? 115.863 135.200 110.026 1.00 32.54 98 LEU B C 1
ATOM 4311 O O . LEU B 1 98 ? 115.382 136.159 110.636 1.00 44.40 98 LEU B O 1
ATOM 4316 N N . ASP B 1 99 ? 115.141 134.172 109.598 1.00 36.94 99 ASP B N 1
ATOM 4317 C CA . ASP B 1 99 ? 113.748 133.990 109.975 1.00 37.69 99 ASP B CA 1
ATOM 4318 C C . ASP B 1 99 ? 113.698 133.227 111.289 1.00 43.97 99 ASP B C 1
ATOM 4319 O O . ASP B 1 99 ? 114.429 132.248 111.470 1.00 51.86 99 ASP B O 1
ATOM 4324 N N . GLY B 1 100 ? 112.843 133.674 112.201 1.00 44.64 100 GLY B N 1
ATOM 4325 C CA . GLY B 1 100 ? 112.772 133.120 113.539 1.00 36.16 100 GLY B CA 1
ATOM 4326 C C . GLY B 1 100 ? 111.449 132.431 113.804 1.00 39.72 100 GLY B C 1
ATOM 4327 O O . GLY B 1 100 ? 110.410 132.819 113.266 1.00 44.98 100 GLY B O 1
ATOM 4328 N N . GLN B 1 101 ? 111.496 131.397 114.640 1.00 36.45 101 GLN B N 1
ATOM 4329 C CA . GLN B 1 101 ? 110.311 130.684 115.097 1.00 35.71 101 GLN B CA 1
ATOM 4330 C C . GLN B 1 101 ? 110.337 130.645 116.616 1.00 45.76 101 GLN B C 1
ATOM 4331 O O . GLN B 1 101 ? 111.312 130.176 117.210 1.00 43.61 101 GLN B O 1
ATOM 4337 N N . GLY B 1 102 ? 109.275 131.130 117.237 1.00 40.80 102 GLY B N 1
ATOM 4338 C CA . GLY B 1 102 ? 109.201 131.233 118.674 1.00 31.93 102 GLY B CA 1
ATOM 4339 C C . GLY B 1 102 ? 109.235 132.671 119.148 1.00 33.31 102 GLY B C 1
ATOM 4340 O O . GLY B 1 102 ? 108.965 133.615 118.402 1.00 42.53 102 GLY B O 1
ATOM 4341 N N . ASN B 1 103 ? 109.583 132.834 120.420 1.00 29.18 103 ASN B N 1
ATOM 4342 C CA . ASN B 1 103 ? 109.619 134.147 121.057 1.00 33.05 103 ASN B CA 1
ATOM 4343 C C . ASN B 1 103 ? 111.027 134.711 120.922 1.00 35.44 103 ASN B C 1
ATOM 4344 O O . ASN B 1 103 ? 111.942 134.311 121.643 1.00 41.10 103 ASN B O 1
ATOM 4349 N N . PHE B 1 104 ? 111.203 135.645 119.990 1.00 41.70 104 PHE B N 1
ATOM 4350 C CA . PHE B 1 104 ? 112.466 136.346 119.816 1.00 38.42 104 PHE B CA 1
ATOM 4351 C C . PHE B 1 104 ? 112.438 137.745 120.412 1.00 39.75 104 PHE B C 1
ATOM 4352 O O . PHE B 1 104 ? 113.367 138.524 120.184 1.00 45.74 104 PHE B O 1
ATOM 4360 N N . GLY B 1 105 ? 111.402 138.075 121.172 1.00 42.66 105 GLY B N 1
ATOM 4361 C CA . GLY B 1 105 ? 111.282 139.368 121.806 1.00 37.42 105 GLY B CA 1
ATOM 4362 C C . GLY B 1 105 ? 110.354 140.298 121.046 1.00 43.18 105 GLY B C 1
ATOM 4363 O O . GLY B 1 105 ? 109.897 140.018 119.935 1.00 48.40 105 GLY B O 1
ATOM 4364 N N . SER B 1 106 ? 110.071 141.431 121.680 1.00 41.75 106 SER B N 1
ATOM 4365 C CA . SER B 1 106 ? 109.275 142.490 121.083 1.00 39.32 106 SER B CA 1
ATOM 4366 C C . SER B 1 106 ? 109.830 143.821 121.564 1.00 40.29 106 SER B C 1
ATOM 4367 O O . SER B 1 106 ? 110.816 143.872 122.304 1.00 56.79 106 SER B O 1
ATOM 4370 N N . ARG B 1 107 ? 109.202 144.912 121.128 1.00 42.02 107 ARG B N 1
ATOM 4371 C CA . ARG B 1 107 ? 109.632 146.226 121.593 1.00 48.83 107 ARG B CA 1
ATOM 4372 C C . ARG B 1 107 ? 109.378 146.388 123.086 1.00 48.94 107 ARG B C 1
ATOM 4373 O O . ARG B 1 107 ? 110.180 147.007 123.794 1.00 48.53 107 ARG B O 1
ATOM 4381 N N . THR B 1 108 ? 108.268 145.836 123.582 1.00 46.37 108 THR B N 1
ATOM 4382 C CA . THR B 1 108 ? 107.961 145.935 125.005 1.00 47.66 108 THR B CA 1
ATOM 4383 C C . THR B 1 108 ? 108.944 145.130 125.846 1.00 46.09 108 THR B C 1
ATOM 4384 O O . THR B 1 108 ? 109.386 145.593 126.903 1.00 51.26 108 THR B O 1
ATOM 4388 N N . VAL B 1 109 ? 109.284 143.924 125.409 1.00 41.82 109 VAL B N 1
ATOM 4389 C CA . VAL B 1 109 ? 110.245 143.068 126.105 1.00 42.81 109 VAL B CA 1
ATOM 4390 C C . VAL B 1 109 ? 111.345 142.747 125.101 1.00 39.59 109 VAL B C 1
ATOM 4391 O O . VAL B 1 109 ? 111.237 141.810 124.306 1.00 42.58 109 VAL B O 1
ATOM 4395 N N . GLN B 1 110 ? 112.424 143.529 125.135 1.00 35.51 110 GLN B N 1
ATOM 4396 C CA . GLN B 1 110 ? 113.515 143.398 124.172 1.00 35.96 110 GLN B CA 1
ATOM 4397 C C . GLN B 1 110 ? 114.500 142.311 124.607 1.00 44.65 110 GLN B C 1
ATOM 4398 O O . GLN B 1 110 ? 115.692 142.542 124.802 1.00 44.37 110 GLN B O 1
ATOM 4404 N N . LYS B 1 111 ? 113.974 141.098 124.752 1.00 46.90 111 LYS B N 1
ATOM 4405 C CA . LYS B 1 111 ? 114.788 139.951 125.139 1.00 42.79 111 LYS B CA 1
ATOM 4406 C C . LYS B 1 111 ? 114.171 138.695 124.549 1.00 42.48 111 LYS B C 1
ATOM 4407 O O . LYS B 1 111 ? 112.999 138.403 124.801 1.00 47.20 111 LYS B O 1
ATOM 4413 N N . ALA B 1 112 ? 114.954 137.963 123.765 1.00 34.42 112 ALA B N 1
ATOM 4414 C CA . ALA B 1 112 ? 114.477 136.721 123.185 1.00 37.07 112 ALA B CA 1
ATOM 4415 C C . ALA B 1 112 ? 114.395 135.631 124.247 1.00 42.66 112 ALA B C 1
ATOM 4416 O O . ALA B 1 112 ? 115.045 135.693 125.294 1.00 43.19 112 ALA B O 1
ATOM 4418 N N . ALA B 1 113 ? 113.577 134.621 123.965 1.00 38.79 113 ALA B N 1
ATOM 4419 C CA . ALA B 1 113 ? 113.516 133.458 124.832 1.00 27.81 113 ALA B CA 1
ATOM 4420 C C . ALA B 1 113 ? 114.848 132.711 124.800 1.00 39.01 113 ALA B C 1
ATOM 4421 O O . ALA B 1 113 ? 115.744 133.008 124.005 1.00 48.22 113 ALA B O 1
ATOM 4423 N N . ALA B 1 114 ? 114.978 131.729 125.685 1.00 31.91 114 ALA B N 1
ATOM 4424 C CA . ALA B 1 114 ? 116.187 130.926 125.710 1.00 23.63 114 ALA B CA 1
ATOM 4425 C C . ALA B 1 114 ? 116.313 130.121 124.419 1.00 31.66 114 ALA B C 1
ATOM 4426 O O . ALA B 1 114 ? 115.324 129.793 123.760 1.00 36.92 114 ALA B O 1
ATOM 4428 N N . SER B 1 115 ? 117.554 129.805 124.061 1.00 35.43 115 SER B N 1
ATOM 4429 C CA . SER B 1 115 ? 117.853 129.128 122.805 1.00 30.50 115 SER B CA 1
ATOM 4430 C C . SER B 1 115 ? 117.323 127.705 122.758 1.00 30.75 115 SER B C 1
ATOM 4431 O O . SER B 1 115 ? 117.323 127.091 121.687 1.00 37.13 115 SER B O 1
ATOM 4434 N N . ARG B 1 116 ? 116.876 127.170 123.891 1.00 33.65 116 ARG B N 1
ATOM 4435 C CA . ARG B 1 116 ? 116.293 125.840 123.960 1.00 30.17 116 ARG B CA 1
ATOM 4436 C C . ARG B 1 116 ? 114.850 125.816 123.473 1.00 34.13 116 ARG B C 1
ATOM 4437 O O . ARG B 1 116 ? 114.265 124.736 123.346 1.00 42.36 116 ARG B O 1
ATOM 4445 N N . TYR B 1 117 ? 114.270 126.982 123.180 1.00 34.52 117 TYR B N 1
ATOM 4446 C CA . TYR B 1 117 ? 112.920 127.061 122.627 1.00 29.13 117 TYR B CA 1
ATOM 4447 C C . TYR B 1 117 ? 112.857 127.554 121.192 1.00 31.02 117 TYR B C 1
ATOM 4448 O O . TYR B 1 117 ? 111.954 127.132 120.462 1.00 33.71 117 TYR B O 1
ATOM 4457 N N . ILE B 1 118 ? 113.762 128.421 120.754 1.00 40.40 118 ILE B N 1
ATOM 4458 C CA . ILE B 1 118 ? 113.587 129.202 119.536 1.00 39.54 118 ILE B CA 1
ATOM 4459 C C . ILE B 1 118 ? 114.355 128.560 118.390 1.00 40.89 118 ILE B C 1
ATOM 4460 O O . ILE B 1 118 ? 115.436 127.990 118.584 1.00 40.23 118 ILE B O 1
ATOM 4465 N N . PHE B 1 119 ? 113.785 128.651 117.190 1.00 36.13 119 PHE B N 1
ATOM 4466 C CA . PHE B 1 119 ? 114.359 128.100 115.973 1.00 24.82 119 PHE B CA 1
ATOM 4467 C C . PHE B 1 119 ? 114.700 129.235 115.018 1.00 40.02 119 PHE B C 1
ATOM 4468 O O . PHE B 1 119 ? 114.128 130.323 115.101 1.00 50.68 119 PHE B O 1
ATOM 4476 N N . ALA B 1 120 ? 115.619 128.972 114.092 1.00 41.88 120 ALA B N 1
ATOM 4477 C CA . ALA B 1 120 ? 115.961 129.969 113.089 1.00 30.07 120 ALA B CA 1
ATOM 4478 C C . ALA B 1 120 ? 116.312 129.284 111.776 1.00 36.28 120 ALA B C 1
ATOM 4479 O O . ALA B 1 120 ? 116.714 128.119 111.742 1.00 41.30 120 ALA B O 1
ATOM 4481 N N . ARG B 1 121 ? 116.146 130.036 110.693 1.00 40.67 121 ARG B N 1
ATOM 4482 C CA . ARG B 1 121 ? 116.520 129.599 109.356 1.00 31.75 121 ARG B CA 1
ATOM 4483 C C . ARG B 1 121 ? 116.974 130.824 108.578 1.00 35.53 121 ARG B C 1
ATOM 4484 O O . ARG B 1 121 ? 116.859 131.954 109.050 1.00 46.25 121 ARG B O 1
ATOM 4492 N N . VAL B 1 122 ? 117.493 130.599 107.378 1.00 40.67 122 VAL B N 1
ATOM 4493 C CA . VAL B 1 122 ? 117.932 131.710 106.541 1.00 42.25 122 VAL B CA 1
ATOM 4494 C C . VAL B 1 122 ? 116.711 132.372 105.919 1.00 41.18 122 VAL B C 1
ATOM 4495 O O . VAL B 1 122 ? 115.869 131.705 105.308 1.00 46.11 122 VAL B O 1
ATOM 4499 N N . SER B 1 123 ? 116.611 133.688 106.079 1.00 42.20 123 SER B N 1
ATOM 4500 C CA . SER B 1 123 ? 115.476 134.434 105.562 1.00 41.49 123 SER B CA 1
ATOM 4501 C C . SER B 1 123 ? 115.542 134.538 104.042 1.00 44.93 123 SER B C 1
ATOM 4502 O O . SER B 1 123 ? 116.587 134.334 103.420 1.00 50.40 123 SER B O 1
ATOM 4505 N N . LYS B 1 124 ? 114.395 134.864 103.442 1.00 44.81 124 LYS B N 1
ATOM 4506 C CA . LYS B 1 124 ? 114.355 135.093 102.005 1.00 45.20 124 LYS B CA 1
ATOM 4507 C C . LYS B 1 124 ? 115.053 136.387 101.613 1.00 46.93 124 LYS B C 1
ATOM 4508 O O . LYS B 1 124 ? 115.432 136.543 100.448 1.00 57.48 124 LYS B O 1
ATOM 4514 N N . ASN B 1 125 ? 115.233 137.314 102.556 1.00 41.28 125 ASN B N 1
ATOM 4515 C CA . ASN B 1 125 ? 115.989 138.528 102.266 1.00 44.69 125 ASN B CA 1
ATOM 4516 C C . ASN B 1 125 ? 117.440 138.207 101.933 1.00 51.62 125 ASN B C 1
ATOM 4517 O O . ASN B 1 125 ? 118.027 138.811 101.026 1.00 50.23 125 ASN B O 1
ATOM 4522 N N . PHE B 1 126 ? 118.038 137.266 102.667 1.00 46.90 126 PHE B N 1
ATOM 4523 C CA . PHE B 1 126 ? 119.403 136.848 102.371 1.00 39.93 126 PHE B CA 1
ATOM 4524 C C . PHE B 1 126 ? 119.500 136.251 100.974 1.00 41.55 126 PHE B C 1
ATOM 4525 O O . PHE B 1 126 ? 120.398 136.596 100.199 1.00 51.46 126 PHE B O 1
ATOM 4533 N N . TYR B 1 127 ? 118.573 135.358 100.628 1.00 37.46 127 TYR B N 1
ATOM 4534 C CA . TYR B 1 127 ? 118.558 134.798 99.284 1.00 43.79 127 TYR B CA 1
ATOM 4535 C C . TYR B 1 127 ? 118.243 135.848 98.229 1.00 53.33 127 TYR B C 1
ATOM 4536 O O . TYR B 1 127 ? 118.547 135.636 97.051 1.00 56.61 127 TYR B O 1
ATOM 4545 N N . ASN B 1 128 ? 117.643 136.971 98.625 1.00 47.85 128 ASN B N 1
ATOM 4546 C CA . ASN B 1 128 ? 117.265 137.991 97.657 1.00 42.24 128 ASN B CA 1
ATOM 4547 C C . ASN B 1 128 ? 118.414 138.943 97.350 1.00 44.97 128 ASN B C 1
ATOM 4548 O O . ASN B 1 128 ? 118.639 139.284 96.185 1.00 51.83 128 ASN B O 1
ATOM 4553 N N . VAL B 1 129 ? 119.148 139.387 98.368 1.00 40.47 129 VAL B N 1
ATOM 4554 C CA . VAL B 1 129 ? 120.162 140.413 98.164 1.00 42.62 129 VAL B CA 1
ATOM 4555 C C . VAL B 1 129 ? 121.589 139.875 98.190 1.00 44.78 129 VAL B C 1
ATOM 4556 O O . VAL B 1 129 ? 122.483 140.530 97.634 1.00 53.49 129 VAL B O 1
ATOM 4560 N N . TYR B 1 130 ? 121.839 138.720 98.799 1.00 41.14 130 TYR B N 1
ATOM 4561 C CA . TYR B 1 130 ? 123.185 138.158 98.854 1.00 39.46 130 TYR B CA 1
ATOM 4562 C C . TYR B 1 130 ? 123.381 137.236 97.656 1.00 46.53 130 TYR B C 1
ATOM 4563 O O . TYR B 1 130 ? 122.848 136.122 97.625 1.00 47.99 130 TYR B O 1
ATOM 4572 N N . LYS B 1 131 ? 124.147 137.700 96.674 1.00 47.31 131 LYS B N 1
ATOM 4573 C CA . LYS B 1 131 ? 124.407 136.959 95.452 1.00 42.18 131 LYS B CA 1
ATOM 4574 C C . LYS B 1 131 ? 125.899 136.687 95.320 1.00 51.51 131 LYS B C 1
ATOM 4575 O O . LYS B 1 131 ? 126.724 137.293 96.008 1.00 60.93 131 LYS B O 1
ATOM 4581 N N . ASP B 1 132 ? 126.232 135.758 94.424 1.00 53.41 132 ASP B N 1
ATOM 4582 C CA . ASP B 1 132 ? 127.617 135.422 94.092 1.00 51.09 132 ASP B CA 1
ATOM 4583 C C . ASP B 1 132 ? 128.397 134.987 95.334 1.00 54.74 132 ASP B C 1
ATOM 4584 O O . ASP B 1 132 ? 129.417 135.573 95.701 1.00 54.09 132 ASP B O 1
ATOM 4589 N N . THR B 1 133 ? 127.892 133.936 95.982 1.00 56.78 133 THR B N 1
ATOM 4590 C CA . THR B 1 133 ? 128.587 133.389 97.143 1.00 60.20 133 THR B CA 1
ATOM 4591 C C . THR B 1 133 ? 129.820 132.594 96.734 1.00 63.12 133 THR B C 1
ATOM 4592 O O . THR B 1 133 ? 130.794 132.530 97.493 1.00 62.78 133 THR B O 1
ATOM 4596 N N . GLU B 1 134 ? 129.801 131.988 95.546 1.00 61.20 134 GLU B N 1
ATOM 4597 C CA . GLU B 1 134 ? 130.932 131.187 95.097 1.00 56.47 134 GLU B CA 1
ATOM 4598 C C . GLU B 1 134 ? 132.128 132.040 94.697 1.00 58.00 134 GLU B C 1
ATOM 4599 O O . GLU B 1 134 ? 133.249 131.524 94.640 1.00 61.28 134 GLU B O 1
ATOM 4605 N N . TYR B 1 135 ? 131.919 133.324 94.415 1.00 58.80 135 TYR B N 1
ATOM 4606 C CA . TYR B 1 135 ? 133.000 134.237 94.073 1.00 57.51 135 TYR B CA 1
ATOM 4607 C C . TYR B 1 135 ? 133.398 135.127 95.241 1.00 59.67 135 TYR B C 1
ATOM 4608 O O . TYR B 1 135 ? 134.156 136.082 95.050 1.00 63.71 135 TYR B O 1
ATOM 4617 N N . ALA B 1 136 ? 132.902 134.835 96.439 1.00 58.19 136 ALA B N 1
ATOM 4618 C CA . ALA B 1 136 ? 133.282 135.595 97.614 1.00 55.51 136 ALA B CA 1
ATOM 4619 C C . ALA B 1 136 ? 134.756 135.361 97.941 1.00 54.41 136 ALA B C 1
ATOM 4620 O O . ALA B 1 136 ? 135.298 134.288 97.665 1.00 57.13 136 ALA B O 1
ATOM 4622 N N . PRO B 1 137 ? 135.429 136.355 98.519 1.00 46.35 137 PRO B N 1
ATOM 4623 C CA . PRO B 1 137 ? 136.861 136.208 98.800 1.00 50.72 137 PRO B CA 1
ATOM 4624 C C . PRO B 1 137 ? 137.131 135.090 99.795 1.00 53.43 137 PRO B C 1
ATOM 4625 O O . PRO B 1 137 ? 136.309 134.783 100.659 1.00 49.11 137 PRO B O 1
ATOM 4629 N N . VAL B 1 138 ? 138.302 134.481 99.662 1.00 54.12 138 VAL B N 1
ATOM 4630 C CA . VAL B 1 138 ? 138.714 133.385 100.529 1.00 52.39 138 VAL B CA 1
ATOM 4631 C C . VAL B 1 138 ? 139.547 133.950 101.670 1.00 58.45 138 VAL B C 1
ATOM 4632 O O . VAL B 1 138 ? 140.512 134.689 101.441 1.00 59.38 138 VAL B O 1
ATOM 4636 N N . HIS B 1 139 ? 139.167 133.612 102.900 1.00 54.73 139 HIS B N 1
ATOM 4637 C CA . HIS B 1 139 ? 139.903 134.070 104.068 1.00 47.59 139 HIS B CA 1
ATOM 4638 C C . HIS B 1 139 ? 141.309 133.482 104.076 1.00 53.60 139 HIS B C 1
ATOM 4639 O O . HIS B 1 139 ? 141.539 132.355 103.632 1.00 61.24 139 HIS B O 1
ATOM 4646 N N . GLN B 1 140 ? 142.260 134.261 104.594 1.00 61.02 140 GLN B N 1
ATOM 4647 C CA . GLN B 1 140 ? 143.653 133.833 104.614 1.00 61.87 140 GLN B CA 1
ATOM 4648 C C . GLN B 1 140 ? 143.905 132.673 105.568 1.00 61.92 140 GLN B C 1
ATOM 4649 O O . GLN B 1 140 ? 144.989 132.083 105.521 1.00 61.64 140 GLN B O 1
ATOM 4655 N N . ASP B 1 141 ? 142.946 132.337 106.425 1.00 61.47 141 ASP B N 1
ATOM 4656 C CA . ASP B 1 141 ? 143.056 131.197 107.324 1.00 61.75 141 ASP B CA 1
ATOM 4657 C C . ASP B 1 141 ? 142.340 130.002 106.712 1.00 62.90 141 ASP B C 1
ATOM 4658 O O . ASP B 1 141 ? 141.170 130.103 106.332 1.00 67.95 141 ASP B O 1
ATOM 4663 N N . LYS B 1 142 ? 143.046 128.873 106.616 1.00 58.91 142 LYS B N 1
ATOM 4664 C CA . LYS B 1 142 ? 142.443 127.672 106.049 1.00 57.69 142 LYS B CA 1
ATOM 4665 C C . LYS B 1 142 ? 141.309 127.146 106.920 1.00 57.39 142 LYS B C 1
ATOM 4666 O O . LYS B 1 142 ? 140.400 126.477 106.416 1.00 57.33 142 LYS B O 1
ATOM 4672 N N . GLU B 1 143 ? 141.340 127.438 108.219 1.00 52.90 143 GLU B N 1
ATOM 4673 C CA . GLU B 1 143 ? 140.303 126.982 109.133 1.00 55.64 143 GLU B CA 1
ATOM 4674 C C . GLU B 1 143 ? 139.075 127.882 109.135 1.00 57.75 143 GLU B C 1
ATOM 4675 O O . GLU B 1 143 ? 138.077 127.537 109.776 1.00 60.84 143 GLU B O 1
ATOM 4681 N N . HIS B 1 144 ? 139.124 129.017 108.442 1.00 49.58 144 HIS B N 1
ATOM 4682 C CA . HIS B 1 144 ? 137.989 129.933 108.337 1.00 42.81 144 HIS B CA 1
ATOM 4683 C C . HIS B 1 144 ? 137.150 129.495 107.144 1.00 43.69 144 HIS B C 1
ATOM 4684 O O . HIS B 1 144 ? 137.333 129.964 106.021 1.00 48.03 144 HIS B O 1
ATOM 4691 N N . ILE B 1 145 ? 136.221 128.570 107.393 1.00 37.52 145 ILE B N 1
ATOM 4692 C CA . ILE B 1 145 ? 135.413 128.017 106.304 1.00 44.99 145 ILE B CA 1
ATOM 4693 C C . ILE B 1 145 ? 134.560 129.077 105.614 1.00 49.77 145 ILE B C 1
ATOM 4694 O O . ILE B 1 145 ? 134.540 129.106 104.372 1.00 49.34 145 ILE B O 1
ATOM 4699 N N . PRO B 1 146 ? 133.844 129.955 106.319 1.00 45.47 146 PRO B N 1
ATOM 4700 C CA . PRO B 1 146 ? 133.091 131.007 105.626 1.00 41.43 146 PRO B CA 1
ATOM 4701 C C . PRO B 1 146 ? 134.029 131.981 104.939 1.00 44.73 146 PRO B C 1
ATOM 4702 O O . PRO B 1 146 ? 135.198 132.112 105.333 1.00 48.92 146 PRO B O 1
ATOM 4706 N N . PRO B 1 147 ? 133.561 132.677 103.902 1.00 37.51 147 PRO B N 1
ATOM 4707 C CA . PRO B 1 147 ? 134.451 133.575 103.154 1.00 34.65 147 PRO B CA 1
ATOM 4708 C C . PRO B 1 147 ? 134.923 134.767 103.968 1.00 39.52 147 PRO B C 1
ATOM 4709 O O . PRO B 1 147 ? 134.502 134.954 105.114 1.00 40.77 147 PRO B O 1
ATOM 4713 N N . ALA B 1 148 ? 135.811 135.577 103.385 1.00 39.50 148 ALA B N 1
ATOM 4714 C CA . ALA B 1 148 ? 136.238 136.800 104.055 1.00 33.57 148 ALA B CA 1
ATOM 4715 C C . ALA B 1 148 ? 135.054 137.724 104.295 1.00 42.82 148 ALA B C 1
ATOM 4716 O O . ALA B 1 148 ? 134.926 138.318 105.371 1.00 44.15 148 ALA B O 1
ATOM 4718 N N . PHE B 1 149 ? 134.184 137.860 103.299 1.00 47.14 149 PHE B N 1
ATOM 4719 C CA . PHE B 1 149 ? 132.896 138.511 103.472 1.00 36.32 149 PHE B CA 1
ATOM 4720 C C . PHE B 1 149 ? 131.975 138.047 102.356 1.00 35.81 149 PHE B C 1
ATOM 4721 O O . PHE B 1 149 ? 132.428 137.611 101.295 1.00 37.02 149 PHE B O 1
ATOM 4729 N N . TYR B 1 150 ? 130.675 138.135 102.612 1.00 33.72 150 TYR B N 1
ATOM 4730 C CA . TYR B 1 150 ? 129.689 137.805 101.599 1.00 32.18 150 TYR B CA 1
ATOM 4731 C C . TYR B 1 150 ? 129.480 139.006 100.680 1.00 37.88 150 TYR B C 1
ATOM 4732 O O . TYR B 1 150 ? 130.048 140.082 100.880 1.00 48.83 150 TYR B O 1
ATOM 4741 N N . LEU B 1 151 ? 128.653 138.827 99.652 1.00 38.03 151 LEU B N 1
ATOM 4742 C CA . LEU B 1 151 ? 128.491 139.820 98.591 1.00 41.66 151 LEU B CA 1
ATOM 4743 C C . LEU B 1 151 ? 127.019 140.162 98.408 1.00 51.14 151 LEU B C 1
ATOM 4744 O O . LEU B 1 151 ? 126.348 139.617 97.522 1.00 52.31 151 LEU B O 1
ATOM 4749 N N . PRO B 1 152 ? 126.483 141.059 99.228 1.00 49.72 152 PRO B N 1
ATOM 4750 C CA . PRO B 1 152 ? 125.136 141.573 98.981 1.00 43.78 152 PRO B CA 1
ATOM 4751 C C . PRO B 1 152 ? 125.144 142.637 97.894 1.00 42.30 152 PRO B C 1
ATOM 4752 O O . PRO B 1 152 ? 126.180 143.206 97.547 1.00 52.16 152 PRO B O 1
ATOM 4756 N N . ILE B 1 153 ? 123.956 142.901 97.353 1.00 37.56 153 ILE B N 1
ATOM 4757 C CA . ILE B 1 153 ? 123.829 143.915 96.313 1.00 41.54 153 ILE B CA 1
ATOM 4758 C C . ILE B 1 153 ? 123.513 145.296 96.875 1.00 46.76 153 ILE B C 1
ATOM 4759 O O . ILE B 1 153 ? 123.668 146.296 96.159 1.00 47.24 153 ILE B O 1
ATOM 4764 N N . ILE B 1 154 ? 123.082 145.382 98.130 1.00 44.64 154 ILE B N 1
ATOM 4765 C CA . ILE B 1 154 ? 122.846 146.654 98.806 1.00 37.61 154 ILE B CA 1
ATOM 4766 C C . ILE B 1 154 ? 123.577 146.600 100.142 1.00 37.75 154 ILE B C 1
ATOM 4767 O O . ILE B 1 154 ? 123.780 145.504 100.683 1.00 43.59 154 ILE B O 1
ATOM 4772 N N . PRO B 1 155 ? 123.994 147.732 100.713 1.00 41.39 155 PRO B N 1
ATOM 4773 C CA . PRO B 1 155 ? 124.726 147.676 101.984 1.00 35.19 155 PRO B CA 1
ATOM 4774 C C . PRO B 1 155 ? 123.820 147.292 103.139 1.00 35.73 155 PRO B C 1
ATOM 4775 O O . PRO B 1 155 ? 123.008 148.100 103.596 1.00 45.58 155 PRO B O 1
ATOM 4779 N N . THR B 1 156 ? 123.954 146.057 103.620 1.00 39.07 156 THR B N 1
ATOM 4780 C CA . THR B 1 156 ? 123.147 145.598 104.741 1.00 42.42 156 THR B CA 1
ATOM 4781 C C . THR B 1 156 ? 123.642 146.164 106.068 1.00 42.34 156 THR B C 1
ATOM 4782 O O . THR B 1 156 ? 122.915 146.113 107.066 1.00 45.33 156 THR B O 1
ATOM 4786 N N . VAL B 1 157 ? 124.849 146.734 106.094 1.00 41.36 157 VAL B N 1
ATOM 4787 C CA . VAL B 1 157 ? 125.335 147.412 107.289 1.00 45.13 157 VAL B CA 1
ATOM 4788 C C . VAL B 1 157 ? 124.527 148.658 107.613 1.00 46.03 157 VAL B C 1
ATOM 4789 O O . VAL B 1 157 ? 124.568 149.139 108.751 1.00 58.64 157 VAL B O 1
ATOM 4793 N N . LEU B 1 158 ? 123.780 149.185 106.645 1.00 37.91 158 LEU B N 1
ATOM 4794 C CA . LEU B 1 158 ? 122.987 150.392 106.822 1.00 41.62 158 LEU B CA 1
ATOM 4795 C C . LEU B 1 158 ? 121.522 150.112 107.120 1.00 46.63 158 LEU B C 1
ATOM 4796 O O . LEU B 1 158 ? 120.765 151.056 107.352 1.00 51.87 158 LEU B O 1
ATOM 4801 N N . LEU B 1 159 ? 121.102 148.850 107.126 1.00 35.35 159 LEU B N 1
ATOM 4802 C CA . LEU B 1 159 ? 119.685 148.517 107.168 1.00 30.53 159 LEU B CA 1
ATOM 4803 C C . LEU B 1 159 ? 119.176 148.210 108.571 1.00 35.06 159 LEU B C 1
ATOM 4804 O O . LEU B 1 159 ? 118.134 148.732 108.975 1.00 46.25 159 LEU B O 1
ATOM 4809 N N . ASN B 1 160 ? 119.882 147.370 109.324 1.00 38.09 160 ASN B N 1
ATOM 4810 C CA . ASN B 1 160 ? 119.375 146.878 110.597 1.00 35.62 160 ASN B CA 1
ATOM 4811 C C . ASN B 1 160 ? 119.872 147.662 111.803 1.00 38.66 160 ASN B C 1
ATOM 4812 O O . ASN B 1 160 ? 119.375 147.436 112.911 1.00 41.03 160 ASN B O 1
ATOM 4817 N N . GLY B 1 161 ? 120.830 148.564 111.628 1.00 40.03 161 GLY B N 1
ATOM 4818 C CA . GLY B 1 161 ? 121.361 149.301 112.756 1.00 40.45 161 GLY B CA 1
ATOM 4819 C C . GLY B 1 161 ? 122.455 148.526 113.456 1.00 43.86 161 GLY B C 1
ATOM 4820 O O . GLY B 1 161 ? 122.246 147.374 113.848 1.00 52.91 161 GLY B O 1
ATOM 4821 N N . VAL B 1 162 ? 123.623 149.136 113.624 1.00 42.64 162 VAL B N 1
ATOM 4822 C CA . VAL B 1 162 ? 124.793 148.459 114.170 1.00 39.02 162 VAL B CA 1
ATOM 4823 C C . VAL B 1 162 ? 125.296 149.239 115.374 1.00 43.63 162 VAL B C 1
ATOM 4824 O O . VAL B 1 162 ? 125.433 150.464 115.313 1.00 46.84 162 VAL B O 1
ATOM 4828 N N . SER B 1 163 ? 125.564 148.530 116.465 1.00 35.31 163 SER B N 1
ATOM 4829 C CA . SER B 1 163 ? 126.202 149.108 117.638 1.00 33.89 163 SER B CA 1
ATOM 4830 C C . SER B 1 163 ? 127.287 148.155 118.105 1.00 44.81 163 SER B C 1
ATOM 4831 O O . SER B 1 163 ? 127.028 146.963 118.293 1.00 57.65 163 SER B O 1
ATOM 4834 N N . GLY B 1 164 ? 128.495 148.675 118.287 1.00 37.71 164 GLY B N 1
ATOM 4835 C CA . GLY B 1 164 ? 129.600 147.833 118.697 1.00 28.07 164 GLY B CA 1
ATOM 4836 C C . GLY B 1 164 ? 130.689 148.591 119.420 1.00 32.32 164 GLY B C 1
ATOM 4837 O O . GLY B 1 164 ? 131.040 149.704 119.026 1.00 35.80 164 GLY B O 1
ATOM 4838 N N . ILE B 1 165 ? 131.231 148.002 120.481 1.00 36.97 165 ILE B N 1
ATOM 4839 C CA . ILE B 1 165 ? 132.294 148.617 121.265 1.00 37.11 165 ILE B CA 1
ATOM 4840 C C . ILE B 1 165 ? 133.519 147.722 121.183 1.00 35.08 165 ILE B C 1
ATOM 4841 O O . ILE B 1 165 ? 133.446 146.526 121.492 1.00 38.24 165 ILE B O 1
ATOM 4846 N N . ALA B 1 166 ? 134.635 148.299 120.764 1.00 36.97 166 ALA B N 1
ATOM 4847 C CA . ALA B 1 166 ? 135.930 147.639 120.743 1.00 27.09 166 ALA B CA 1
ATOM 4848 C C . ALA B 1 166 ? 136.878 148.409 121.656 1.00 27.93 166 ALA B C 1
ATOM 4849 O O . ALA B 1 166 ? 136.474 149.336 122.361 1.00 46.86 166 ALA B O 1
ATOM 4851 N N . THR B 1 167 ? 138.147 148.022 121.643 1.00 27.01 167 THR B N 1
ATOM 4852 C CA . THR B 1 167 ? 139.175 148.737 122.389 1.00 35.03 167 THR B CA 1
ATOM 4853 C C . THR B 1 167 ? 139.677 149.885 121.523 1.00 33.82 167 THR B C 1
ATOM 4854 O O . THR B 1 167 ? 140.312 149.660 120.490 1.00 37.85 167 THR B O 1
ATOM 4858 N N . GLY B 1 168 ? 139.384 151.116 121.938 1.00 42.19 168 GLY B N 1
ATOM 4859 C CA . GLY B 1 168 ? 139.818 152.301 121.239 1.00 39.49 168 GLY B CA 1
ATOM 4860 C C . GLY B 1 168 ? 138.842 152.823 120.203 1.00 44.69 168 GLY B C 1
ATOM 4861 O O . GLY B 1 168 ? 138.819 154.029 119.943 1.00 51.29 168 GLY B O 1
ATOM 4862 N N . TYR B 1 169 ? 138.035 151.947 119.609 1.00 44.03 169 TYR B N 1
ATOM 4863 C CA . TYR B 1 169 ? 137.100 152.328 118.561 1.00 36.39 169 TYR B CA 1
ATOM 4864 C C . TYR B 1 169 ? 135.722 151.761 118.861 1.00 32.83 169 TYR B C 1
ATOM 4865 O O . TYR B 1 169 ? 135.587 150.700 119.474 1.00 39.11 169 TYR B O 1
ATOM 4874 N N . ALA B 1 170 ? 134.696 152.485 118.422 1.00 35.73 170 ALA B N 1
ATOM 4875 C CA . ALA B 1 170 ? 133.317 152.046 118.559 1.00 33.72 170 ALA B CA 1
ATOM 4876 C C . ALA B 1 170 ? 132.530 152.496 117.338 1.00 40.67 170 ALA B C 1
ATOM 4877 O O . ALA B 1 170 ? 132.883 153.471 116.671 1.00 47.67 170 ALA B O 1
ATOM 4879 N N . THR B 1 171 ? 131.455 151.771 117.051 1.00 44.90 171 THR B N 1
ATOM 4880 C CA . THR B 1 171 ? 130.611 152.041 115.898 1.00 40.07 171 THR B CA 1
ATOM 4881 C C . THR B 1 171 ? 129.159 152.146 116.334 1.00 43.25 171 THR B C 1
ATOM 4882 O O . THR B 1 171 ? 128.696 151.371 117.177 1.00 54.96 171 THR B O 1
ATOM 4886 N N . TYR B 1 172 ? 128.446 153.110 115.756 1.00 39.22 172 TYR B N 1
ATOM 4887 C CA . TYR B 1 172 ? 127.005 153.227 115.961 1.00 37.84 172 TYR B CA 1
ATOM 4888 C C . TYR B 1 172 ? 126.391 153.805 114.694 1.00 35.19 172 TYR B C 1
ATOM 4889 O O . TYR B 1 172 ? 126.582 154.985 114.392 1.00 44.03 172 TYR B O 1
ATOM 4898 N N . ILE B 1 173 ? 125.659 152.971 113.963 1.00 33.48 173 ILE B N 1
ATOM 4899 C CA . ILE B 1 173 ? 124.963 153.363 112.745 1.00 42.73 173 ILE B CA 1
ATOM 4900 C C . ILE B 1 173 ? 123.479 153.093 112.941 1.00 43.91 173 ILE B C 1
ATOM 4901 O O . ILE B 1 173 ? 123.091 151.982 113.321 1.00 44.09 173 ILE B O 1
ATOM 4906 N N . LEU B 1 174 ? 122.656 154.108 112.692 1.00 44.85 174 LEU B N 1
ATOM 4907 C CA . LEU B 1 174 ? 121.219 153.955 112.824 1.00 42.94 174 LEU B CA 1
ATOM 4908 C C . LEU B 1 174 ? 120.663 153.129 111.666 1.00 43.41 174 LEU B C 1
ATOM 4909 O O . LEU B 1 174 ? 121.249 153.093 110.582 1.00 44.59 174 LEU B O 1
ATOM 4914 N N . PRO B 1 175 ? 119.544 152.440 111.875 1.00 39.78 175 PRO B N 1
ATOM 4915 C CA . PRO B 1 175 ? 118.901 151.739 110.761 1.00 38.07 175 PRO B CA 1
ATOM 4916 C C . PRO B 1 175 ? 118.350 152.716 109.737 1.00 45.36 175 PRO B C 1
ATOM 4917 O O . PRO B 1 175 ? 117.910 153.819 110.067 1.00 53.14 175 PRO B O 1
ATOM 4921 N N . HIS B 1 176 ? 118.371 152.292 108.476 1.00 33.62 176 HIS B N 1
ATOM 4922 C CA . HIS B 1 176 ? 117.897 153.110 107.372 1.00 37.08 176 HIS B CA 1
ATOM 4923 C C . HIS B 1 176 ? 116.844 152.347 106.584 1.00 33.73 176 HIS B C 1
ATOM 4924 O O . HIS B 1 176 ? 116.787 151.116 106.612 1.00 37.01 176 HIS B O 1
ATOM 4931 N N . SER B 1 177 ? 116.001 153.102 105.885 1.00 38.79 177 SER B N 1
ATOM 4932 C CA . SER B 1 177 ? 114.952 152.502 105.074 1.00 36.03 177 SER B CA 1
ATOM 4933 C C . SER B 1 177 ? 115.559 151.700 103.931 1.00 46.20 177 SER B C 1
ATOM 4934 O O . SER B 1 177 ? 116.471 152.168 103.244 1.00 56.05 177 SER B O 1
ATOM 4937 N N . VAL B 1 178 ? 115.050 150.483 103.730 1.00 41.48 178 VAL B N 1
ATOM 4938 C CA . VAL B 1 178 ? 115.607 149.603 102.708 1.00 38.03 178 VAL B CA 1
ATOM 4939 C C . VAL B 1 178 ? 115.383 150.180 101.317 1.00 40.11 178 VAL B C 1
ATOM 4940 O O . VAL B 1 178 ? 116.277 150.142 100.464 1.00 46.38 178 VAL B O 1
ATOM 4944 N N . SER B 1 179 ? 114.187 150.715 101.061 1.00 42.76 179 SER B N 1
ATOM 4945 C CA . SER B 1 179 ? 113.885 151.255 99.739 1.00 40.47 179 SER B CA 1
ATOM 4946 C C . SER B 1 179 ? 114.767 152.453 99.411 1.00 43.60 179 SER B C 1
ATOM 4947 O O . SER B 1 179 ? 115.249 152.588 98.280 1.00 50.90 179 SER B O 1
ATOM 4950 N N . SER B 1 180 ? 114.988 153.337 100.386 1.00 43.32 180 SER B N 1
ATOM 4951 C CA . SER B 1 180 ? 115.850 154.492 100.153 1.00 48.16 180 SER B CA 1
ATOM 4952 C C . SER B 1 180 ? 117.289 154.064 99.897 1.00 51.38 180 SER B C 1
ATOM 4953 O O . SER B 1 180 ? 117.970 154.637 99.038 1.00 56.88 180 SER B O 1
ATOM 4956 N N . VAL B 1 181 ? 117.769 153.060 100.633 1.00 44.90 181 VAL B N 1
ATOM 4957 C CA . VAL B 1 181 ? 119.120 152.551 100.415 1.00 42.78 181 VAL B CA 1
ATOM 4958 C C . VAL B 1 181 ? 119.244 151.949 99.021 1.00 40.37 181 VAL B C 1
ATOM 4959 O O . VAL B 1 181 ? 120.240 152.166 98.322 1.00 46.33 181 VAL B O 1
ATOM 4963 N N . LYS B 1 182 ? 118.236 151.187 98.594 1.00 43.20 182 LYS B N 1
ATOM 4964 C CA . LYS B 1 182 ? 118.261 150.606 97.255 1.00 44.17 182 LYS B CA 1
ATOM 4965 C C . LYS B 1 182 ? 118.257 151.688 96.181 1.00 49.51 182 LYS B C 1
ATOM 4966 O O . LYS B 1 182 ? 118.984 151.589 95.184 1.00 57.73 182 LYS B O 1
ATOM 4972 N N . LYS B 1 183 ? 117.444 152.731 96.366 1.00 45.74 183 LYS B N 1
ATOM 4973 C CA . LYS B 1 183 ? 117.410 153.822 95.397 1.00 41.65 183 LYS B CA 1
ATOM 4974 C C . LYS B 1 183 ? 118.747 154.550 95.336 1.00 45.87 183 LYS B C 1
ATOM 4975 O O . LYS B 1 183 ? 119.221 154.906 94.251 1.00 53.66 183 LYS B O 1
ATOM 4981 N N . ALA B 1 184 ? 119.370 154.784 96.493 1.00 46.38 184 ALA B N 1
ATOM 4982 C CA . ALA B 1 184 ? 120.675 155.436 96.512 1.00 48.59 184 ALA B CA 1
ATOM 4983 C C . ALA B 1 184 ? 121.735 154.570 95.844 1.00 50.53 184 ALA B C 1
ATOM 4984 O O . ALA B 1 184 ? 122.611 155.085 95.138 1.00 56.49 184 ALA B O 1
ATOM 4986 N N . VAL B 1 185 ? 121.677 153.255 96.059 1.00 53.82 185 VAL B N 1
ATOM 4987 C CA . VAL B 1 185 ? 122.618 152.348 95.409 1.00 47.66 185 VAL B CA 1
ATOM 4988 C C . VAL B 1 185 ? 122.440 152.385 93.899 1.00 48.52 185 VAL B C 1
ATOM 4989 O O . VAL B 1 185 ? 123.421 152.421 93.148 1.00 53.00 185 VAL B O 1
ATOM 4993 N N . LEU B 1 186 ? 121.191 152.374 93.429 1.00 50.57 186 LEU B N 1
ATOM 4994 C CA . LEU B 1 186 ? 120.948 152.455 91.993 1.00 51.96 186 LEU B CA 1
ATOM 4995 C C . LEU B 1 186 ? 121.456 153.774 91.422 1.00 55.79 186 LEU B C 1
ATOM 4996 O O . LEU B 1 186 ? 122.053 153.801 90.340 1.00 60.56 186 LEU B O 1
ATOM 5001 N N . GLN B 1 187 ? 121.233 154.878 92.138 1.00 56.67 187 GLN B N 1
ATOM 5002 C CA . GLN B 1 187 ? 121.714 156.173 91.667 1.00 54.51 187 GLN B CA 1
ATOM 5003 C C . GLN B 1 187 ? 123.236 156.211 91.597 1.00 59.26 187 GLN B C 1
ATOM 5004 O O . GLN B 1 187 ? 123.807 156.751 90.643 1.00 61.15 187 GLN B O 1
ATOM 5010 N N . ALA B 1 188 ? 123.911 155.656 92.606 1.00 56.58 188 ALA B N 1
ATOM 5011 C CA . ALA B 1 188 ? 125.371 155.631 92.594 1.00 53.75 188 ALA B CA 1
ATOM 5012 C C . ALA B 1 188 ? 125.902 154.736 91.482 1.00 55.84 188 ALA B C 1
ATOM 5013 O O . ALA B 1 188 ? 126.900 155.068 90.834 1.00 56.74 188 ALA B O 1
ATOM 5015 N N . LEU B 1 189 ? 125.252 153.593 91.254 1.00 59.47 189 LEU B N 1
ATOM 5016 C CA . LEU B 1 189 ? 125.675 152.688 90.191 1.00 57.18 189 LEU B CA 1
ATOM 5017 C C . LEU B 1 189 ? 125.492 153.323 88.819 1.00 55.00 189 LEU B C 1
ATOM 5018 O O . LEU B 1 189 ? 126.338 153.158 87.934 1.00 54.78 189 LEU B O 1
ATOM 5023 N N . GLN B 1 190 ? 124.398 154.057 88.626 1.00 61.86 190 GLN B N 1
ATOM 5024 C CA . GLN B 1 190 ? 124.137 154.721 87.356 1.00 62.74 190 GLN B CA 1
ATOM 5025 C C . GLN B 1 190 ? 124.900 156.030 87.201 1.00 64.71 190 GLN B C 1
ATOM 5026 O O . GLN B 1 190 ? 124.826 156.646 86.133 1.00 67.00 190 GLN B O 1
ATOM 5032 N N . GLY B 1 191 ? 125.623 156.469 88.228 1.00 63.30 191 GLY B N 1
ATOM 5033 C CA . GLY B 1 191 ? 126.445 157.657 88.137 1.00 61.47 191 GLY B CA 1
ATOM 5034 C C . GLY B 1 191 ? 125.741 158.968 88.400 1.00 64.35 191 GLY B C 1
ATOM 5035 O O . GLY B 1 191 ? 126.352 160.026 88.212 1.00 64.44 191 GLY B O 1
ATOM 5036 N N . LYS B 1 192 ? 124.481 158.939 88.824 1.00 68.80 192 LYS B N 1
ATOM 5037 C CA . LYS B 1 192 ? 123.749 160.160 89.117 1.00 68.15 192 LYS B CA 1
ATOM 5038 C C . LYS B 1 192 ? 124.104 160.669 90.512 1.00 73.53 192 LYS B C 1
ATOM 5039 O O . LYS B 1 192 ? 124.895 160.067 91.244 1.00 74.48 192 LYS B O 1
ATOM 5045 N N . LYS B 1 193 ? 123.515 161.802 90.885 1.00 72.60 193 LYS B N 1
ATOM 5046 C CA . LYS B 1 193 ? 123.696 162.328 92.230 1.00 69.89 193 LYS B CA 1
ATOM 5047 C C . LYS B 1 193 ? 122.917 161.478 93.224 1.00 71.61 193 LYS B C 1
ATOM 5048 O O . LYS B 1 193 ? 121.747 161.155 92.998 1.00 71.10 193 LYS B O 1
ATOM 5054 N N . VAL B 1 194 ? 123.565 161.118 94.325 1.00 68.17 194 VAL B N 1
ATOM 5055 C CA . VAL B 1 194 ? 123.001 160.186 95.293 1.00 64.62 194 VAL B CA 1
ATOM 5056 C C . VAL B 1 194 ? 122.282 160.966 96.384 1.00 66.43 194 VAL B C 1
ATOM 5057 O O . VAL B 1 194 ? 122.832 161.920 96.946 1.00 68.12 194 VAL B O 1
ATOM 5061 N N . THR B 1 195 ? 121.051 160.561 96.682 1.00 65.35 195 THR B N 1
ATOM 5062 C CA . THR B 1 195 ? 120.267 161.173 97.743 1.00 64.48 195 THR B CA 1
ATOM 5063 C C . THR B 1 195 ? 120.463 160.417 99.050 1.00 64.14 195 THR B C 1
ATOM 5064 O O . THR B 1 195 ? 120.645 159.197 99.064 1.00 62.12 195 THR B O 1
ATOM 5068 N N . LYS B 1 196 ? 120.418 161.155 100.150 1.00 60.95 196 LYS B N 1
ATOM 5069 C CA . LYS B 1 196 ? 120.674 160.565 101.458 1.00 58.03 196 LYS B CA 1
ATOM 5070 C C . LYS B 1 196 ? 119.549 159.607 101.836 1.00 57.78 196 LYS B C 1
ATOM 5071 O O . LYS B 1 196 ? 118.374 159.988 101.787 1.00 58.47 196 LYS B O 1
ATOM 5077 N N . PRO B 1 197 ? 119.860 158.363 102.200 1.00 55.20 197 PRO B N 1
ATOM 5078 C CA . PRO B 1 197 ? 118.810 157.444 102.650 1.00 54.21 197 PRO B CA 1
ATOM 5079 C C . PRO B 1 197 ? 118.163 157.926 103.939 1.00 58.83 197 PRO B C 1
ATOM 5080 O O . PRO B 1 197 ? 118.807 158.536 104.795 1.00 61.09 197 PRO B O 1
ATOM 5084 N N . LYS B 1 198 ? 116.872 157.639 104.072 1.00 52.31 198 LYS B N 1
ATOM 5085 C CA . LYS B 1 198 ? 116.124 158.040 105.254 1.00 47.41 198 LYS B CA 1
ATOM 5086 C C . LYS B 1 198 ? 116.328 157.039 106.383 1.00 47.00 198 LYS B C 1
ATOM 5087 O O . LYS B 1 198 ? 116.334 155.826 106.162 1.00 53.20 198 LYS B O 1
ATOM 5093 N N . VAL B 1 199 ? 116.491 157.556 107.596 1.00 45.41 199 VAL B N 1
ATOM 5094 C CA . VAL B 1 199 ? 116.606 156.708 108.778 1.00 41.89 199 VAL B CA 1
ATOM 5095 C C . VAL B 1 199 ? 115.214 156.255 109.192 1.00 45.53 199 VAL B C 1
ATOM 5096 O O . VAL B 1 199 ? 114.313 157.077 109.395 1.00 51.62 199 VAL B O 1
ATOM 5100 N N . GLU B 1 200 ? 115.030 154.943 109.309 1.00 39.96 200 GLU B N 1
ATOM 5101 C CA . GLU B 1 200 ? 113.745 154.372 109.681 1.00 41.38 200 GLU B CA 1
ATOM 5102 C C . GLU B 1 200 ? 113.967 153.274 110.708 1.00 43.24 200 GLU B C 1
ATOM 5103 O O . GLU B 1 200 ? 114.842 152.423 110.528 1.00 46.51 200 GLU B O 1
ATOM 5109 N N . PHE B 1 201 ? 113.178 153.299 111.783 1.00 49.50 201 PHE B N 1
ATOM 5110 C CA . PHE B 1 201 ? 113.250 152.291 112.825 1.00 48.44 201 PHE B CA 1
ATOM 5111 C C . PHE B 1 201 ? 112.144 151.258 112.644 1.00 46.15 201 PHE B C 1
ATOM 5112 O O . PHE B 1 201 ? 111.042 151.591 112.200 1.00 50.98 201 PHE B O 1
ATOM 5120 N N . PRO B 1 202 ? 112.410 149.995 112.973 1.00 39.66 202 PRO B N 1
ATOM 5121 C CA . PRO B 1 202 ? 111.395 148.952 112.772 1.00 40.33 202 PRO B CA 1
ATOM 5122 C C . PRO B 1 202 ? 110.252 149.093 113.768 1.00 51.09 202 PRO B C 1
ATOM 5123 O O . PRO B 1 202 ? 110.473 149.246 114.971 1.00 54.15 202 PRO B O 1
ATOM 5127 N N . GLU B 1 203 ? 109.023 149.031 113.251 1.00 54.93 203 GLU B N 1
ATOM 5128 C CA . GLU B 1 203 ? 107.810 149.066 114.070 1.00 51.73 203 GLU B CA 1
ATOM 5129 C C . GLU B 1 203 ? 107.753 150.314 114.948 1.00 52.92 203 GLU B C 1
ATOM 5130 O O . GLU B 1 203 ? 107.329 150.263 116.103 1.00 58.13 203 GLU B O 1
ATOM 5136 N N . PHE B 1 204 ? 108.179 151.445 114.397 1.00 51.73 204 PHE B N 1
ATOM 5137 C CA . PHE B 1 204 ? 108.160 152.717 115.103 1.00 52.10 204 PHE B CA 1
ATOM 5138 C C . PHE B 1 204 ? 107.196 153.662 114.403 1.00 58.68 204 PHE B C 1
ATOM 5139 O O . PHE B 1 204 ? 107.324 153.904 113.198 1.00 64.13 204 PHE B O 1
ATOM 5147 N N . ARG B 1 205 ? 106.235 154.194 115.158 1.00 61.05 205 ARG B N 1
ATOM 5148 C CA . ARG B 1 205 ? 105.215 155.084 114.620 1.00 59.63 205 ARG B CA 1
ATOM 5149 C C . ARG B 1 205 ? 105.442 156.536 115.024 1.00 63.37 205 ARG B C 1
ATOM 5150 O O . ARG B 1 205 ? 104.551 157.372 114.845 1.00 65.98 205 ARG B O 1
ATOM 5158 N N . GLY B 1 206 ? 106.609 156.851 115.564 1.00 64.48 206 GLY B N 1
ATOM 5159 C CA . GLY B 1 206 ? 106.955 158.204 115.949 1.00 60.64 206 GLY B CA 1
ATOM 5160 C C . GLY B 1 206 ? 107.491 159.003 114.785 1.00 61.33 206 GLY B C 1
ATOM 5161 O O . GLY B 1 206 ? 107.138 158.770 113.626 1.00 63.18 206 GLY B O 1
ATOM 5162 N N . GLU B 1 207 ? 108.362 159.962 115.092 1.00 67.35 207 GLU B N 1
ATOM 5163 C CA . GLU B 1 207 ? 108.897 160.859 114.075 1.00 63.13 207 GLU B CA 1
ATOM 5164 C C . GLU B 1 207 ? 110.411 160.940 114.200 1.00 64.12 207 GLU B C 1
ATOM 5165 O O . GLU B 1 207 ? 110.940 161.055 115.307 1.00 69.10 207 GLU B O 1
ATOM 5171 N N . VAL B 1 208 ? 111.109 160.874 113.069 1.00 59.88 208 VAL B N 1
ATOM 5172 C CA . VAL B 1 208 ? 112.563 160.981 113.029 1.00 56.13 208 VAL B CA 1
ATOM 5173 C C . VAL B 1 208 ? 112.926 162.246 112.267 1.00 57.73 208 VAL B C 1
ATOM 5174 O O . VAL B 1 208 ? 112.464 162.452 111.138 1.00 60.55 208 VAL B O 1
ATOM 5178 N N . VAL B 1 209 ? 113.749 163.092 112.882 1.00 60.78 209 VAL B N 1
ATOM 5179 C CA . VAL B 1 209 ? 114.074 164.408 112.341 1.00 64.55 209 VAL B CA 1
ATOM 5180 C C . VAL B 1 209 ? 115.587 164.579 112.320 1.00 65.40 209 VAL B C 1
ATOM 5181 O O . VAL B 1 209 ? 116.262 164.282 113.309 1.00 66.27 209 VAL B O 1
ATOM 5185 N N . GLU B 1 210 ? 116.117 165.061 111.199 1.00 72.01 210 GLU B N 1
ATOM 5186 C CA . GLU B 1 210 ? 117.542 165.330 111.051 1.00 72.66 210 GLU B CA 1
ATOM 5187 C C . GLU B 1 210 ? 117.821 166.803 111.319 1.00 75.95 210 GLU B C 1
ATOM 5188 O O . GLU B 1 210 ? 117.163 167.677 110.744 1.00 74.11 210 GLU B O 1
ATOM 5194 N N . ILE B 1 211 ? 118.794 167.077 112.189 1.00 81.81 211 ILE B N 1
ATOM 5195 C CA . ILE B 1 211 ? 119.192 168.449 112.479 1.00 80.78 211 ILE B CA 1
ATOM 5196 C C . ILE B 1 211 ? 120.670 168.485 112.856 1.00 81.63 211 ILE B C 1
ATOM 5197 O O . ILE B 1 211 ? 121.085 167.854 113.833 1.00 83.57 211 ILE B O 1
ATOM 5202 N N . ASP B 1 212 ? 121.457 169.240 112.087 1.00 83.34 212 ASP B N 1
ATOM 5203 C CA . ASP B 1 212 ? 122.914 169.375 112.241 1.00 82.45 212 ASP B CA 1
ATOM 5204 C C . ASP B 1 212 ? 123.591 168.049 112.589 1.00 84.01 212 ASP B C 1
ATOM 5205 O O . ASP B 1 212 ? 124.358 167.938 113.548 1.00 84.15 212 ASP B O 1
ATOM 5210 N N . GLY B 1 213 ? 123.319 167.032 111.773 1.00 82.70 213 GLY B N 1
ATOM 5211 C CA . GLY B 1 213 ? 123.977 165.751 111.945 1.00 79.30 213 GLY B CA 1
ATOM 5212 C C . GLY B 1 213 ? 123.546 164.967 113.161 1.00 79.55 213 GLY B C 1
ATOM 5213 O O . GLY B 1 213 ? 124.265 164.064 113.592 1.00 81.33 213 GLY B O 1
ATOM 5214 N N . GLN B 1 214 ? 122.389 165.289 113.729 1.00 71.46 214 GLN B N 1
ATOM 5215 C CA . GLN B 1 214 ? 121.857 164.615 114.903 1.00 71.39 214 GLN B CA 1
ATOM 5216 C C . GLN B 1 214 ? 120.409 164.240 114.633 1.00 69.26 214 GLN B C 1
ATOM 5217 O O . GLN B 1 214 ? 119.655 165.023 114.048 1.00 67.32 214 GLN B O 1
ATOM 5223 N N . TYR B 1 215 ? 120.020 163.043 115.053 1.00 60.63 215 TYR B N 1
ATOM 5224 C CA . TYR B 1 215 ? 118.689 162.525 114.785 1.00 61.96 215 TYR B CA 1
ATOM 5225 C C . TYR B 1 215 ? 117.840 162.594 116.046 1.00 61.27 215 TYR B C 1
ATOM 5226 O O . TYR B 1 215 ? 118.268 162.157 117.119 1.00 62.03 215 TYR B O 1
ATOM 5235 N N . GLU B 1 216 ? 116.644 163.157 115.907 1.00 63.13 216 GLU B N 1
ATOM 5236 C CA . GLU B 1 216 ? 115.672 163.253 116.983 1.00 55.94 216 GLU B CA 1
ATOM 5237 C C . GLU B 1 216 ? 114.580 162.223 116.736 1.00 56.85 216 GLU B C 1
ATOM 5238 O O . GLU B 1 216 ? 113.941 162.232 115.678 1.00 69.20 216 GLU B O 1
ATOM 5244 N N . ILE B 1 217 ? 114.380 161.340 117.706 1.00 49.64 217 ILE B N 1
ATOM 5245 C CA . ILE B 1 217 ? 113.361 160.303 117.674 1.00 52.66 217 ILE B CA 1
ATOM 5246 C C . ILE B 1 217 ? 112.282 160.726 118.660 1.00 56.12 217 ILE B C 1
ATOM 5247 O O . ILE B 1 217 ? 112.521 160.774 119.872 1.00 67.33 217 ILE B O 1
ATOM 5252 N N . ARG B 1 218 ? 111.095 161.039 118.151 1.00 55.26 218 ARG B N 1
ATOM 5253 C CA . ARG B 1 218 ? 110.039 161.663 118.931 1.00 57.01 218 ARG B CA 1
ATOM 5254 C C . ARG B 1 218 ? 108.851 160.723 119.049 1.00 56.62 218 ARG B C 1
ATOM 5255 O O . ARG B 1 218 ? 108.367 160.197 118.039 1.00 61.29 218 ARG B O 1
ATOM 5263 N N . GLY B 1 219 ? 108.390 160.518 120.281 1.00 51.28 219 GLY B N 1
ATOM 5264 C CA . GLY B 1 219 ? 107.124 159.871 120.529 1.00 53.15 219 GLY B CA 1
ATOM 5265 C C . GLY B 1 219 ? 105.970 160.844 120.390 1.00 60.83 219 GLY B C 1
ATOM 5266 O O . GLY B 1 219 ? 106.142 162.036 120.136 1.00 58.57 219 GLY B O 1
ATOM 5267 N N . THR B 1 220 ? 104.761 160.317 120.566 1.00 66.23 220 THR B N 1
ATOM 5268 C CA . THR B 1 220 ? 103.548 161.088 120.340 1.00 61.33 220 THR B CA 1
ATOM 5269 C C . THR B 1 220 ? 102.591 160.942 121.514 1.00 58.57 220 THR B C 1
ATOM 5270 O O . THR B 1 220 ? 102.456 159.859 122.091 1.00 63.39 220 THR B O 1
ATOM 5274 N N . TYR B 1 221 ? 101.922 162.042 121.854 1.00 64.77 221 TYR B N 1
ATOM 5275 C CA . TYR B 1 221 ? 100.870 162.046 122.857 1.00 65.79 221 TYR B CA 1
ATOM 5276 C C . TYR B 1 221 ? 99.670 162.803 122.309 1.00 69.07 221 TYR B C 1
ATOM 5277 O O . TYR B 1 221 ? 99.808 163.683 121.455 1.00 72.88 221 TYR B O 1
ATOM 5286 N N . LYS B 1 222 ? 98.487 162.450 122.806 1.00 73.10 222 LYS B N 1
ATOM 5287 C CA . LYS B 1 222 ? 97.239 163.072 122.375 1.00 71.33 222 LYS B CA 1
ATOM 5288 C C . LYS B 1 222 ? 96.380 163.340 123.599 1.00 73.06 222 LYS B C 1
ATOM 5289 O O . LYS B 1 222 ? 96.151 162.435 124.404 1.00 74.57 222 LYS B O 1
ATOM 5295 N N . PHE B 1 223 ? 95.897 164.570 123.739 1.00 78.18 223 PHE B N 1
ATOM 5296 C CA . PHE B 1 223 ? 95.075 164.926 124.889 1.00 77.84 223 PHE B CA 1
ATOM 5297 C C . PHE B 1 223 ? 93.615 164.603 124.602 1.00 79.15 223 PHE B C 1
ATOM 5298 O O . PHE B 1 223 ? 93.009 165.188 123.698 1.00 78.21 223 PHE B O 1
ATOM 5306 N N . THR B 1 224 ? 93.055 163.673 125.370 1.00 81.81 224 THR B N 1
ATOM 5307 C CA . THR B 1 224 ? 91.653 163.300 125.249 1.00 82.99 224 THR B CA 1
ATOM 5308 C C . THR B 1 224 ? 90.746 164.120 126.155 1.00 83.43 224 THR B C 1
ATOM 5309 O O . THR B 1 224 ? 89.523 163.951 126.103 1.00 83.27 224 THR B O 1
ATOM 5313 N N . SER B 1 225 ? 91.312 164.998 126.975 1.00 83.85 225 SER B N 1
ATOM 5314 C CA . SER B 1 225 ? 90.549 165.852 127.876 1.00 81.28 225 SER B CA 1
ATOM 5315 C C . SER B 1 225 ? 91.461 166.986 128.327 1.00 83.71 225 SER B C 1
ATOM 5316 O O . SER B 1 225 ? 92.572 167.151 127.815 1.00 85.86 225 SER B O 1
ATOM 5319 N N . ARG B 1 226 ? 90.989 167.773 129.293 1.00 92.08 226 ARG B N 1
ATOM 5320 C CA . ARG B 1 226 ? 91.809 168.825 129.877 1.00 92.54 226 ARG B CA 1
ATOM 5321 C C . ARG B 1 226 ? 92.816 168.294 130.886 1.00 92.28 226 ARG B C 1
ATOM 5322 O O . ARG B 1 226 ? 93.730 169.030 131.271 1.00 93.79 226 ARG B O 1
ATOM 5330 N N . THR B 1 227 ? 92.673 167.044 131.322 1.00 81.45 227 THR B N 1
ATOM 5331 C CA . THR B 1 227 ? 93.537 166.479 132.349 1.00 82.45 227 THR B CA 1
ATOM 5332 C C . THR B 1 227 ? 94.063 165.088 132.012 1.00 84.62 227 THR B C 1
ATOM 5333 O O . THR B 1 227 ? 95.116 164.705 132.537 1.00 84.96 227 THR B O 1
ATOM 5337 N N . GLN B 1 228 ? 93.401 164.338 131.135 1.00 80.29 228 GLN B N 1
ATOM 5338 C CA . GLN B 1 228 ? 93.818 162.994 130.763 1.00 76.23 228 GLN B CA 1
ATOM 5339 C C . GLN B 1 228 ? 94.438 163.004 129.372 1.00 76.59 228 GLN B C 1
ATOM 5340 O O . GLN B 1 228 ? 93.880 163.589 128.439 1.00 76.15 228 GLN B O 1
ATOM 5346 N N . MET B 1 229 ? 95.591 162.350 129.235 1.00 72.89 229 MET B N 1
ATOM 5347 C CA . MET B 1 229 ? 96.286 162.251 127.961 1.00 70.90 229 MET B CA 1
ATOM 5348 C C . MET B 1 229 ? 96.628 160.795 127.675 1.00 68.33 229 MET B C 1
ATOM 5349 O O . MET B 1 229 ? 96.658 159.951 128.574 1.00 69.60 229 MET B O 1
ATOM 5354 N N . HIS B 1 230 ? 96.870 160.505 126.400 1.00 66.54 230 HIS B N 1
ATOM 5355 C CA . HIS B 1 230 ? 97.201 159.168 125.930 1.00 63.23 230 HIS B CA 1
ATOM 5356 C C . HIS B 1 230 ? 98.545 159.225 125.220 1.00 63.19 230 HIS B C 1
ATOM 5357 O O . HIS B 1 230 ? 98.691 159.932 124.219 1.00 67.94 230 HIS B O 1
ATOM 5364 N N . ILE B 1 231 ? 99.520 158.488 125.743 1.00 57.89 231 ILE B N 1
ATOM 5365 C CA . ILE B 1 231 ? 100.833 158.365 125.122 1.00 57.54 231 ILE B CA 1
ATOM 5366 C C . ILE B 1 231 ? 100.755 157.223 124.117 1.00 59.78 231 ILE B C 1
ATOM 5367 O O . ILE B 1 231 ? 100.631 156.056 124.501 1.00 65.16 231 ILE B O 1
ATOM 5372 N N . THR B 1 232 ? 100.822 157.556 122.827 1.00 54.06 232 THR B N 1
ATOM 5373 C CA . THR B 1 232 ? 100.642 156.566 121.776 1.00 55.99 232 THR B CA 1
ATOM 5374 C C . THR B 1 232 ? 101.950 155.955 121.298 1.00 56.79 232 THR B C 1
ATOM 5375 O O . THR B 1 232 ? 101.934 154.847 120.749 1.00 56.24 232 THR B O 1
ATOM 5379 N N . GLU B 1 233 ? 103.073 156.643 121.486 1.00 59.37 233 GLU B N 1
ATOM 5380 C CA . GLU B 1 233 ? 104.363 156.132 121.053 1.00 58.73 233 GLU B CA 1
ATOM 5381 C C . GLU B 1 233 ? 105.452 156.770 121.901 1.00 55.41 233 GLU B C 1
ATOM 5382 O O . GLU B 1 233 ? 105.337 157.932 122.295 1.00 58.21 233 GLU B O 1
ATOM 5388 N N . ILE B 1 234 ? 106.495 155.998 122.186 1.00 55.44 234 ILE B N 1
ATOM 5389 C CA . ILE B 1 234 ? 107.651 156.491 122.932 1.00 55.54 234 ILE B CA 1
ATOM 5390 C C . ILE B 1 234 ? 108.903 156.162 122.131 1.00 54.56 234 ILE B C 1
ATOM 5391 O O . ILE B 1 234 ? 108.890 155.259 121.281 1.00 56.54 234 ILE B O 1
ATOM 5396 N N . PRO B 1 235 ? 110.002 156.903 122.357 1.00 47.78 235 PRO B N 1
ATOM 5397 C CA . PRO B 1 235 ? 111.230 156.668 121.583 1.00 46.80 235 PRO B CA 1
ATOM 5398 C C . PRO B 1 235 ? 111.689 155.217 121.566 1.00 50.51 235 PRO B C 1
ATOM 5399 O O . PRO B 1 235 ? 111.344 154.427 122.450 1.00 59.11 235 PRO B O 1
ATOM 5403 N N . TYR B 1 236 ? 112.479 154.866 120.551 1.00 49.90 236 TYR B N 1
ATOM 5404 C CA . TYR B 1 236 ? 112.846 153.481 120.285 1.00 46.58 236 TYR B CA 1
ATOM 5405 C C . TYR B 1 236 ? 113.797 152.893 121.320 1.00 50.46 236 TYR B C 1
ATOM 5406 O O . TYR B 1 236 ? 113.975 151.671 121.343 1.00 57.37 236 TYR B O 1
ATOM 5415 N N . LYS B 1 237 ? 114.404 153.715 122.173 1.00 42.20 237 LYS B N 1
ATOM 5416 C CA . LYS B 1 237 ? 115.361 153.209 123.148 1.00 45.18 237 LYS B CA 1
ATOM 5417 C C . LYS B 1 237 ? 114.699 152.563 124.356 1.00 53.15 237 LYS B C 1
ATOM 5418 O O . LYS B 1 237 ? 115.403 151.981 125.188 1.00 53.40 237 LYS B O 1
ATOM 5424 N N . TYR B 1 238 ? 113.380 152.642 124.471 1.00 62.50 238 TYR B N 1
ATOM 5425 C CA . TYR B 1 238 ? 112.665 152.197 125.658 1.00 49.74 238 TYR B CA 1
ATOM 5426 C C . TYR B 1 238 ? 111.999 150.850 125.423 1.00 52.68 238 TYR B C 1
ATOM 5427 O O . TYR B 1 238 ? 111.473 150.583 124.339 1.00 58.96 238 TYR B O 1
ATOM 5436 N N . ASP B 1 239 ? 112.030 150.005 126.445 1.00 50.20 239 ASP B N 1
ATOM 5437 C CA . ASP B 1 239 ? 111.093 148.903 126.595 1.00 52.91 239 ASP B CA 1
ATOM 5438 C C . ASP B 1 239 ? 110.114 149.258 127.711 1.00 53.40 239 ASP B C 1
ATOM 5439 O O . ASP B 1 239 ? 110.220 150.311 128.344 1.00 59.36 239 ASP B O 1
ATOM 5444 N N . ARG B 1 240 ? 109.141 148.375 127.943 1.00 52.70 240 ARG B N 1
ATOM 5445 C CA . ARG B 1 240 ? 108.101 148.684 128.920 1.00 55.88 240 ARG B CA 1
ATOM 5446 C C . ARG B 1 240 ? 108.679 148.848 130.320 1.00 63.83 240 ARG B C 1
ATOM 5447 O O . ARG B 1 240 ? 108.312 149.780 131.045 1.00 67.67 240 ARG B O 1
ATOM 5455 N N . GLU B 1 241 ? 109.591 147.958 130.713 1.00 63.29 241 GLU B N 1
ATOM 5456 C CA . GLU B 1 241 ? 110.139 148.004 132.064 1.00 53.90 241 GLU B CA 1
ATOM 5457 C C . GLU B 1 241 ? 110.923 149.289 132.301 1.00 58.68 241 GLU B C 1
ATOM 5458 O O . GLU B 1 241 ? 110.763 149.943 133.337 1.00 62.83 241 GLU B O 1
ATOM 5464 N N . THR B 1 242 ? 111.774 149.672 131.345 1.00 54.96 242 THR B N 1
ATOM 5465 C CA . THR B 1 242 ? 112.593 150.867 131.529 1.00 53.63 242 THR B CA 1
ATOM 5466 C C . THR B 1 242 ? 111.742 152.129 131.557 1.00 57.88 242 THR B C 1
ATOM 5467 O O . THR B 1 242 ? 111.974 153.018 132.382 1.00 65.62 242 THR B O 1
ATOM 5471 N N . TYR B 1 243 ? 110.761 152.233 130.659 1.00 55.72 243 TYR B N 1
ATOM 5472 C CA . TYR B 1 243 ? 109.902 153.412 130.659 1.00 53.76 243 TYR B CA 1
ATOM 5473 C C . TYR B 1 243 ? 109.074 153.491 131.933 1.00 58.37 243 TYR B C 1
ATOM 5474 O O . TYR B 1 243 ? 108.890 154.578 132.492 1.00 58.21 243 TYR B O 1
ATOM 5483 N N . VAL B 1 244 ? 108.561 152.353 132.402 1.00 59.45 244 VAL B N 1
ATOM 5484 C CA . VAL B 1 244 ? 107.764 152.349 133.623 1.00 58.35 244 VAL B CA 1
ATOM 5485 C C . VAL B 1 244 ? 108.618 152.741 134.823 1.00 59.05 244 VAL B C 1
ATOM 5486 O O . VAL B 1 244 ? 108.214 153.567 135.648 1.00 59.68 244 VAL B O 1
ATOM 5490 N N . SER B 1 245 ? 109.821 152.175 134.930 1.00 56.58 245 SER B N 1
ATOM 5491 C CA . SER B 1 245 ? 110.646 152.376 136.112 1.00 57.21 245 SER B CA 1
ATOM 5492 C C . SER B 1 245 ? 111.473 153.653 136.070 1.00 59.08 245 SER B C 1
ATOM 5493 O O . SER B 1 245 ? 112.049 154.027 137.097 1.00 64.43 245 SER B O 1
ATOM 5496 N N . LYS B 1 246 ? 111.552 154.332 134.926 1.00 60.58 246 LYS B N 1
ATOM 5497 C CA . LYS B 1 246 ? 112.360 155.535 134.805 1.00 62.14 246 LYS B CA 1
ATOM 5498 C C . LYS B 1 246 ? 111.562 156.798 134.528 1.00 62.03 246 LYS B C 1
ATOM 5499 O O . LYS B 1 246 ? 112.084 157.894 134.758 1.00 61.79 246 LYS B O 1
ATOM 5505 N N . ILE B 1 247 ? 110.328 156.685 134.042 1.00 60.45 247 ILE B N 1
ATOM 5506 C CA . ILE B 1 247 ? 109.536 157.857 133.694 1.00 59.38 247 ILE B CA 1
ATOM 5507 C C . ILE B 1 247 ? 108.195 157.823 134.414 1.00 58.14 247 ILE B C 1
ATOM 5508 O O . ILE B 1 247 ? 107.839 158.763 135.134 1.00 58.08 247 ILE B O 1
ATOM 5513 N N . LEU B 1 248 ? 107.442 156.739 134.222 1.00 62.60 248 LEU B N 1
ATOM 5514 C CA . LEU B 1 248 ? 106.063 156.702 134.698 1.00 61.67 248 LEU B CA 1
ATOM 5515 C C . LEU B 1 248 ? 105.985 156.568 136.215 1.00 65.10 248 LEU B C 1
ATOM 5516 O O . LEU B 1 248 ? 105.200 157.268 136.861 1.00 66.47 248 LEU B O 1
ATOM 5521 N N . ASP B 1 249 ? 106.782 155.679 136.801 1.00 67.46 249 ASP B N 1
ATOM 5522 C CA . ASP B 1 249 ? 106.703 155.433 138.238 1.00 65.90 249 ASP B CA 1
ATOM 5523 C C . ASP B 1 249 ? 107.331 156.554 139.065 1.00 68.12 249 ASP B C 1
ATOM 5524 O O . ASP B 1 249 ? 106.789 156.898 140.124 1.00 73.02 249 ASP B O 1
ATOM 5529 N N . PRO B 1 250 ? 108.474 157.128 138.664 1.00 69.69 250 PRO B N 1
ATOM 5530 C CA . PRO B 1 250 ? 108.964 158.311 139.390 1.00 68.06 250 PRO B CA 1
ATOM 5531 C C . PRO B 1 250 ? 107.978 159.464 139.400 1.00 67.68 250 PRO B C 1
ATOM 5532 O O . PRO B 1 250 ? 107.913 160.203 140.390 1.00 72.19 250 PRO B O 1
ATOM 5536 N N . LEU B 1 251 ? 107.207 159.644 138.327 1.00 67.16 251 LEU B N 1
ATOM 5537 C CA . LEU B 1 251 ? 106.172 160.672 138.320 1.00 67.81 251 LEU B CA 1
ATOM 5538 C C . LEU B 1 251 ? 104.963 160.255 139.148 1.00 68.41 251 LEU B C 1
ATOM 5539 O O . LEU B 1 251 ? 104.345 161.095 139.811 1.00 71.01 251 LEU B O 1
ATOM 5544 N N . GLU B 1 252 ? 104.606 158.969 139.113 1.00 72.39 252 GLU B N 1
ATOM 5545 C CA . GLU B 1 252 ? 103.456 158.495 139.876 1.00 75.08 252 GLU B CA 1
ATOM 5546 C C . GLU B 1 252 ? 103.687 158.639 141.373 1.00 76.51 252 GLU B C 1
ATOM 5547 O O . GLU B 1 252 ? 102.802 159.100 142.103 1.00 79.25 252 GLU B O 1
ATOM 5553 N N . ASN B 1 253 ? 104.872 158.259 141.850 1.00 74.91 253 ASN B N 1
ATOM 5554 C CA . ASN B 1 253 ? 105.211 158.436 143.262 1.00 73.69 253 ASN B CA 1
ATOM 5555 C C . ASN B 1 253 ? 105.705 159.841 143.614 1.00 73.80 253 ASN B C 1
ATOM 5556 O O . ASN B 1 253 ? 106.557 160.034 144.485 1.00 78.56 253 ASN B O 1
ATOM 5561 N N . LYS B 1 254 ? 105.028 160.850 143.067 1.00 74.82 254 LYS B N 1
ATOM 5562 C CA . LYS B 1 254 ? 105.305 162.241 143.394 1.00 76.04 254 LYS B CA 1
ATOM 5563 C C . LYS B 1 254 ? 104.030 163.071 143.465 1.00 77.91 254 LYS B C 1
ATOM 5564 O O . LYS B 1 254 ? 104.115 164.295 143.619 1.00 78.99 254 LYS B O 1
ATOM 5570 N N . GLY B 1 255 ? 102.860 162.449 143.349 1.00 81.49 255 GLY B N 1
ATOM 5571 C CA . GLY B 1 255 ? 101.614 163.182 143.302 1.00 81.91 255 GLY B CA 1
ATOM 5572 C C . GLY B 1 255 ? 101.329 163.866 141.987 1.00 85.81 255 GLY B C 1
ATOM 5573 O O . GLY B 1 255 ? 100.429 164.710 141.931 1.00 87.83 255 GLY B O 1
ATOM 5574 N N . PHE B 1 256 ? 102.061 163.532 140.925 1.00 86.19 256 PHE B N 1
ATOM 5575 C CA . PHE B 1 256 ? 101.894 164.207 139.642 1.00 85.59 256 PHE B CA 1
ATOM 5576 C C . PHE B 1 256 ? 100.873 163.501 138.755 1.00 85.10 256 PHE B C 1
ATOM 5577 O O . PHE B 1 256 ? 99.900 164.117 138.308 1.00 86.49 256 PHE B O 1
ATOM 5585 N N . ILE B 1 257 ? 101.083 162.212 138.487 1.00 76.33 257 ILE B N 1
ATOM 5586 C CA . ILE B 1 257 ? 100.280 161.480 137.518 1.00 76.79 257 ILE B CA 1
ATOM 5587 C C . ILE B 1 257 ? 99.812 160.160 138.116 1.00 79.44 257 ILE B C 1
ATOM 5588 O O . ILE B 1 257 ? 100.360 159.660 139.100 1.00 78.67 257 ILE B O 1
ATOM 5593 N N . THR B 1 258 ? 98.767 159.608 137.501 1.00 74.22 258 THR B N 1
ATOM 5594 C CA . THR B 1 258 ? 98.370 158.219 137.684 1.00 70.54 258 THR B CA 1
ATOM 5595 C C . THR B 1 258 ? 98.227 157.602 136.302 1.00 67.42 258 THR B C 1
ATOM 5596 O O . THR B 1 258 ? 97.507 158.136 135.456 1.00 70.18 258 THR B O 1
ATOM 5600 N N . TRP B 1 259 ? 98.910 156.488 136.070 1.00 60.37 259 TRP B N 1
ATOM 5601 C CA . TRP B 1 259 ? 99.018 155.932 134.731 1.00 59.49 259 TRP B CA 1
ATOM 5602 C C . TRP B 1 259 ? 98.441 154.526 134.675 1.00 62.13 259 TRP B C 1
ATOM 5603 O O . TRP B 1 259 ? 98.521 153.759 135.639 1.00 67.68 259 TRP B O 1
ATOM 5614 N N . ASP B 1 260 ? 97.857 154.203 133.526 1.00 62.54 260 ASP B N 1
ATOM 5615 C CA . ASP B 1 260 ? 97.327 152.880 133.243 1.00 63.12 260 ASP B CA 1
ATOM 5616 C C . ASP B 1 260 ? 97.884 152.392 131.915 1.00 64.96 260 ASP B C 1
ATOM 5617 O O . ASP B 1 260 ? 98.191 153.186 131.023 1.00 75.07 260 ASP B O 1
ATOM 5622 N N . ASP B 1 261 ? 98.014 151.075 131.792 1.00 60.99 261 ASP B N 1
ATOM 5623 C CA . ASP B 1 261 ? 98.550 150.466 130.580 1.00 60.26 261 ASP B CA 1
ATOM 5624 C C . ASP B 1 261 ? 97.446 150.397 129.534 1.00 59.83 261 ASP B C 1
ATOM 5625 O O . ASP B 1 261 ? 96.430 149.724 129.735 1.00 65.92 261 ASP B O 1
ATOM 5630 N N . ALA B 1 262 ? 97.638 151.098 128.417 1.00 64.87 262 ALA B N 1
ATOM 5631 C CA . ALA B 1 262 ? 96.691 151.092 127.310 1.00 66.30 262 ALA B CA 1
ATOM 5632 C C . ALA B 1 262 ? 97.278 150.456 126.056 1.00 70.05 262 ALA B C 1
ATOM 5633 O O . ALA B 1 262 ? 96.822 150.746 124.946 1.00 74.09 262 ALA B O 1
ATOM 5635 N N . CYS B 1 263 ? 98.280 149.595 126.214 1.00 73.71 263 CYS B N 1
ATOM 5636 C CA . CYS B 1 263 ? 98.948 148.978 125.079 1.00 76.83 263 CYS B CA 1
ATOM 5637 C C . CYS B 1 263 ? 98.001 148.020 124.357 1.00 79.00 263 CYS B C 1
ATOM 5638 O O . CYS B 1 263 ? 96.862 147.787 124.772 1.00 80.93 263 CYS B O 1
ATOM 5641 N N . GLY B 1 264 ? 98.487 147.455 123.256 1.00 90.98 264 GLY B N 1
ATOM 5642 C CA . GLY B 1 264 ? 97.686 146.573 122.431 1.00 91.28 264 GLY B CA 1
ATOM 5643 C C . GLY B 1 264 ? 98.462 146.026 121.253 1.00 91.75 264 GLY B C 1
ATOM 5644 O O . GLY B 1 264 ? 99.587 145.546 121.415 1.00 91.47 264 GLY B O 1
ATOM 5645 N N . GLU B 1 265 ? 97.864 146.086 120.059 1.00 106.46 265 GLU B N 1
ATOM 5646 C CA . GLU B 1 265 ? 98.568 145.654 118.856 1.00 110.40 265 GLU B CA 1
ATOM 5647 C C . GLU B 1 265 ? 99.829 146.479 118.635 1.00 109.22 265 GLU B C 1
ATOM 5648 O O . GLU B 1 265 ? 100.866 145.946 118.221 1.00 107.75 265 GLU B O 1
ATOM 5654 N N . HIS B 1 266 ? 99.759 147.779 118.901 1.00 94.52 266 HIS B N 1
ATOM 5655 C CA . HIS B 1 266 ? 100.914 148.665 118.856 1.00 92.44 266 HIS B CA 1
ATOM 5656 C C . HIS B 1 266 ? 101.337 148.963 120.287 1.00 94.08 266 HIS B C 1
ATOM 5657 O O . HIS B 1 266 ? 100.542 149.484 121.077 1.00 95.58 266 HIS B O 1
ATOM 5664 N N . GLY B 1 267 ? 102.581 148.637 120.615 1.00 76.83 267 GLY B N 1
ATOM 5665 C CA . GLY B 1 267 ? 103.035 148.725 121.985 1.00 75.60 267 GLY B CA 1
ATOM 5666 C C . GLY B 1 267 ? 103.260 150.152 122.445 1.00 77.12 267 GLY B C 1
ATOM 5667 O O . GLY B 1 267 ? 103.197 151.115 121.679 1.00 79.61 267 GLY B O 1
ATOM 5668 N N . PHE B 1 268 ? 103.525 150.273 123.746 1.00 67.79 268 PHE B N 1
ATOM 5669 C CA . PHE B 1 268 ? 103.819 151.556 124.386 1.00 66.87 268 PHE B CA 1
ATOM 5670 C C . PHE B 1 268 ? 102.657 152.535 124.252 1.00 65.17 268 PHE B C 1
ATOM 5671 O O . PHE B 1 268 ? 102.821 153.668 123.798 1.00 69.03 268 PHE B O 1
ATOM 5679 N N . GLY B 1 269 ? 101.465 152.087 124.647 1.00 63.17 269 GLY B N 1
ATOM 5680 C CA . GLY B 1 269 ? 100.327 152.959 124.802 1.00 62.03 269 GLY B CA 1
ATOM 5681 C C . GLY B 1 269 ? 99.980 153.080 126.271 1.00 61.87 269 GLY B C 1
ATOM 5682 O O . GLY B 1 269 ? 99.741 152.078 126.946 1.00 68.16 269 GLY B O 1
ATOM 5683 N N . PHE B 1 270 ? 99.966 154.314 126.767 1.00 59.77 270 PHE B N 1
ATOM 5684 C CA . PHE B 1 270 ? 99.686 154.579 128.170 1.00 56.84 270 PHE B CA 1
ATOM 5685 C C . PHE B 1 270 ? 98.582 155.617 128.287 1.00 57.88 270 PHE B C 1
ATOM 5686 O O . PHE B 1 270 ? 98.371 156.424 127.381 1.00 66.45 270 PHE B O 1
ATOM 5694 N N . LYS B 1 271 ? 97.878 155.590 129.415 1.00 56.08 271 LYS B N 1
ATOM 5695 C CA . LYS B 1 271 ? 96.854 156.580 129.732 1.00 57.87 271 LYS B CA 1
ATOM 5696 C C . LYS B 1 271 ? 97.266 157.270 131.023 1.00 63.38 271 LYS B C 1
ATOM 5697 O O . LYS B 1 271 ? 97.275 156.643 132.087 1.00 65.59 271 LYS B O 1
ATOM 5703 N N . VAL B 1 272 ? 97.608 158.552 130.932 1.00 64.75 272 VAL B N 1
ATOM 5704 C CA . VAL B 1 272 ? 98.127 159.314 132.060 1.00 64.02 272 VAL B CA 1
ATOM 5705 C C . VAL B 1 272 ? 97.082 160.343 132.466 1.00 63.13 272 VAL B C 1
ATOM 5706 O O . VAL B 1 272 ? 96.697 161.200 131.662 1.00 63.34 272 VAL B O 1
ATOM 5710 N N . LYS B 1 273 ? 96.633 160.265 133.714 1.00 70.74 273 LYS B N 1
ATOM 5711 C CA . LYS B 1 273 ? 95.711 161.230 134.294 1.00 70.80 273 LYS B CA 1
ATOM 5712 C C . LYS B 1 273 ? 96.504 162.102 135.256 1.00 71.47 273 LYS B C 1
ATOM 5713 O O . LYS B 1 273 ? 97.060 161.600 136.239 1.00 71.13 273 LYS B O 1
ATOM 5719 N N . PHE B 1 274 ? 96.575 163.396 134.960 1.00 76.99 274 PHE B N 1
ATOM 5720 C CA . PHE B 1 274 ? 97.330 164.318 135.791 1.00 78.85 274 PHE B CA 1
ATOM 5721 C C . PHE B 1 274 ? 96.557 164.649 137.061 1.00 80.12 274 PHE B C 1
ATOM 5722 O O . PHE B 1 274 ? 95.327 164.576 137.104 1.00 80.27 274 PHE B O 1
ATOM 5730 N N . ARG B 1 275 ? 97.295 165.005 138.105 1.00 83.00 275 ARG B N 1
ATOM 5731 C CA . ARG B 1 275 ? 96.699 165.361 139.379 1.00 81.18 275 ARG B CA 1
ATOM 5732 C C . ARG B 1 275 ? 96.620 166.880 139.505 1.00 86.09 275 ARG B C 1
ATOM 5733 O O . ARG B 1 275 ? 97.023 167.628 138.611 1.00 88.85 275 ARG B O 1
ATOM 5741 N N . LYS B 1 276 ? 96.078 167.340 140.634 1.00 90.48 276 LYS B N 1
ATOM 5742 C CA . LYS B 1 276 ? 95.840 168.769 140.813 1.00 91.01 276 LYS B CA 1
ATOM 5743 C C . LYS B 1 276 ? 97.144 169.553 140.899 1.00 89.62 276 LYS B C 1
ATOM 5744 O O . LYS B 1 276 ? 97.230 170.678 140.394 1.00 86.19 276 LYS B O 1
ATOM 5750 N N . GLU B 1 277 ? 98.168 168.983 141.531 1.00 94.72 277 GLU B N 1
ATOM 5751 C CA . GLU B 1 277 ? 99.402 169.718 141.782 1.00 96.56 277 GLU B CA 1
ATOM 5752 C C . GLU B 1 277 ? 100.355 169.728 140.594 1.00 96.87 277 GLU B C 1
ATOM 5753 O O . GLU B 1 277 ? 101.403 170.377 140.674 1.00 95.30 277 GLU B O 1
ATOM 5759 N N . TYR B 1 278 ? 100.034 169.034 139.505 1.00 94.35 278 TYR B N 1
ATOM 5760 C CA . TYR B 1 278 ? 100.821 169.116 138.279 1.00 92.38 278 TYR B CA 1
ATOM 5761 C C . TYR B 1 278 ? 100.202 170.188 137.389 1.00 93.28 278 TYR B C 1
ATOM 5762 O O . TYR B 1 278 ? 99.135 169.979 136.803 1.00 92.28 278 TYR B O 1
ATOM 5771 N N . SER B 1 279 ? 100.873 171.332 137.287 1.00 100.37 279 SER B N 1
ATOM 5772 C CA . SER B 1 279 ? 100.326 172.500 136.605 1.00 102.29 279 SER B CA 1
ATOM 5773 C C . SER B 1 279 ? 100.653 172.417 135.119 1.00 102.00 279 SER B C 1
ATOM 5774 O O . SER B 1 279 ? 101.817 172.535 134.722 1.00 100.89 279 SER B O 1
ATOM 5777 N N . LEU B 1 280 ? 99.624 172.220 134.298 1.00 101.93 280 LEU B N 1
ATOM 5778 C CA . LEU B 1 280 ? 99.765 172.239 132.846 1.00 101.83 280 LEU B CA 1
ATOM 5779 C C . LEU B 1 280 ? 99.561 173.671 132.369 1.00 102.61 280 LEU B C 1
ATOM 5780 O O . LEU B 1 280 ? 98.447 174.201 132.433 1.00 103.05 280 LEU B O 1
ATOM 5785 N N . SER B 1 281 ? 100.636 174.297 131.894 1.00 106.83 281 SER B N 1
ATOM 5786 C CA . SER B 1 281 ? 100.570 175.690 131.475 1.00 108.28 281 SER B CA 1
ATOM 5787 C C . SER B 1 281 ? 99.627 175.855 130.289 1.00 108.58 281 SER B C 1
ATOM 5788 O O . SER B 1 281 ? 99.518 174.983 129.423 1.00 107.15 281 SER B O 1
ATOM 5791 N N . ASP B 1 282 ? 98.933 176.996 130.261 1.00 106.35 282 ASP B N 1
ATOM 5792 C CA . ASP B 1 282 ? 97.963 177.261 129.207 1.00 106.80 282 ASP B CA 1
ATOM 5793 C C . ASP B 1 282 ? 98.617 177.459 127.846 1.00 105.58 282 ASP B C 1
ATOM 5794 O O . ASP B 1 282 ? 97.952 177.271 126.822 1.00 104.79 282 ASP B O 1
ATOM 5799 N N . ASN B 1 283 ? 99.892 177.835 127.810 1.00 103.88 283 ASN B N 1
ATOM 5800 C CA . ASN B 1 283 ? 100.588 178.001 126.542 1.00 105.33 283 ASN B CA 1
ATOM 5801 C C . ASN B 1 283 ? 100.754 176.649 125.858 1.00 106.12 283 ASN B C 1
ATOM 5802 O O . ASN B 1 283 ? 101.288 175.705 126.447 1.00 105.82 283 ASN B O 1
ATOM 5807 N N . GLU B 1 284 ? 100.287 176.557 124.610 1.00 100.95 284 GLU B N 1
ATOM 5808 C CA . GLU B 1 284 ? 100.360 175.292 123.886 1.00 99.49 284 GLU B CA 1
ATOM 5809 C C . GLU B 1 284 ? 101.805 174.866 123.659 1.00 99.99 284 GLU B C 1
ATOM 5810 O O . GLU B 1 284 ? 102.149 173.691 123.838 1.00 99.18 284 GLU B O 1
ATOM 5816 N N . GLU B 1 285 ? 102.667 175.809 123.270 1.00 96.78 285 GLU B N 1
ATOM 5817 C CA . GLU B 1 285 ? 104.072 175.484 123.042 1.00 95.14 285 GLU B CA 1
ATOM 5818 C C . GLU B 1 285 ? 104.749 175.042 124.333 1.00 95.10 285 GLU B C 1
ATOM 5819 O O . GLU B 1 285 ? 105.485 174.047 124.354 1.00 95.34 285 GLU B O 1
ATOM 5825 N N . GLU B 1 286 ? 104.511 175.774 125.423 1.00 93.38 286 GLU B N 1
ATOM 5826 C CA . GLU B 1 286 ? 105.115 175.410 126.700 1.00 93.32 286 GLU B CA 1
ATOM 5827 C C . GLU B 1 286 ? 104.577 174.077 127.204 1.00 95.13 286 GLU B C 1
ATOM 5828 O O . GLU B 1 286 ? 105.334 173.264 127.745 1.00 95.39 286 GLU B O 1
ATOM 5834 N N . ARG B 1 287 ? 103.276 173.836 127.037 1.00 92.84 287 ARG B N 1
ATOM 5835 C CA . ARG B 1 287 ? 102.702 172.555 127.436 1.00 91.71 287 ARG B CA 1
ATOM 5836 C C . ARG B 1 287 ? 103.340 171.409 126.663 1.00 92.09 287 ARG B C 1
ATOM 5837 O O . ARG B 1 287 ? 103.712 170.380 127.242 1.00 90.64 287 ARG B O 1
ATOM 5845 N N . HIS B 1 288 ? 103.488 171.579 125.346 1.00 84.91 288 HIS B N 1
ATOM 5846 C CA . HIS B 1 288 ? 104.099 170.540 124.524 1.00 82.96 288 HIS B CA 1
ATOM 5847 C C . HIS B 1 288 ? 105.546 170.291 124.931 1.00 82.72 288 HIS B C 1
ATOM 5848 O O . HIS B 1 288 ? 105.974 169.136 125.055 1.00 84.22 288 HIS B O 1
ATOM 5855 N N . ALA B 1 289 ? 106.312 171.362 125.150 1.00 79.97 289 ALA B N 1
ATOM 5856 C CA . ALA B 1 289 ? 107.707 171.205 125.550 1.00 80.19 289 ALA B CA 1
ATOM 5857 C C . ALA B 1 289 ? 107.821 170.515 126.902 1.00 81.12 289 ALA B C 1
ATOM 5858 O O . ALA B 1 289 ? 108.673 169.638 127.091 1.00 82.79 289 ALA B O 1
ATOM 5860 N N . LYS B 1 290 ? 106.970 170.897 127.856 1.00 77.75 290 LYS B N 1
ATOM 5861 C CA . LYS B 1 290 ? 107.011 170.284 129.178 1.00 77.30 290 LYS B CA 1
ATOM 5862 C C . LYS B 1 290 ? 106.642 168.808 129.116 1.00 76.26 290 LYS B C 1
ATOM 5863 O O . LYS B 1 290 ? 107.249 167.985 129.809 1.00 75.09 290 LYS B O 1
ATOM 5869 N N . ILE B 1 291 ? 105.649 168.451 128.300 1.00 72.07 291 ILE B N 1
ATOM 5870 C CA . ILE B 1 291 ? 105.257 167.049 128.199 1.00 71.96 291 ILE B CA 1
ATOM 5871 C C . ILE B 1 291 ? 106.347 166.234 127.514 1.00 76.17 291 ILE B C 1
ATOM 5872 O O . ILE B 1 291 ? 106.603 165.082 127.885 1.00 78.89 291 ILE B O 1
ATOM 5877 N N . MET B 1 292 ? 107.007 166.811 126.508 1.00 71.26 292 MET B N 1
ATOM 5878 C CA . MET B 1 292 ? 108.147 166.133 125.897 1.00 65.64 292 MET B CA 1
ATOM 5879 C C . MET B 1 292 ? 109.276 165.916 126.896 1.00 67.08 292 MET B C 1
ATOM 5880 O O . MET B 1 292 ? 109.857 164.827 126.958 1.00 70.08 292 MET B O 1
ATOM 5885 N N . LYS B 1 293 ? 109.609 166.941 127.683 1.00 73.22 293 LYS B N 1
ATOM 5886 C CA . LYS B 1 293 ? 110.776 166.840 128.554 1.00 73.86 293 LYS B CA 1
ATOM 5887 C C . LYS B 1 293 ? 110.508 165.945 129.759 1.00 72.84 293 LYS B C 1
ATOM 5888 O O . LYS B 1 293 ? 111.360 165.132 130.134 1.00 72.68 293 LYS B O 1
ATOM 5894 N N . ASP B 1 294 ? 109.335 166.081 130.379 1.00 76.16 294 ASP B N 1
ATOM 5895 C CA . ASP B 1 294 ? 109.059 165.358 131.616 1.00 76.44 294 ASP B CA 1
ATOM 5896 C C . ASP B 1 294 ? 108.834 163.873 131.374 1.00 74.64 294 ASP B C 1
ATOM 5897 O O . ASP B 1 294 ? 109.210 163.047 132.214 1.00 73.20 294 ASP B O 1
ATOM 5902 N N . PHE B 1 295 ? 108.224 163.514 130.251 1.00 62.61 295 PHE B N 1
ATOM 5903 C CA . PHE B 1 295 ? 107.903 162.125 129.964 1.00 59.42 295 PHE B CA 1
ATOM 5904 C C . PHE B 1 295 ? 108.960 161.429 129.118 1.00 63.03 295 PHE B C 1
ATOM 5905 O O . PHE B 1 295 ? 108.746 160.282 128.712 1.00 65.37 295 PHE B O 1
ATOM 5913 N N . GLY B 1 296 ? 110.084 162.085 128.847 1.00 61.05 296 GLY B N 1
ATOM 5914 C CA . GLY B 1 296 ? 111.162 161.450 128.103 1.00 58.43 296 GLY B CA 1
ATOM 5915 C C . GLY B 1 296 ? 110.757 160.986 126.723 1.00 57.19 296 GLY B C 1
ATOM 5916 O O . GLY B 1 296 ? 111.143 159.889 126.301 1.00 60.01 296 GLY B O 1
ATOM 5917 N N . LEU B 1 297 ? 109.988 161.799 126.006 1.00 53.34 297 LEU B N 1
ATOM 5918 C CA . LEU B 1 297 ? 109.442 161.415 124.714 1.00 49.69 297 LEU B CA 1
ATOM 5919 C C . LEU B 1 297 ? 110.347 161.786 123.549 1.00 54.02 297 LEU B C 1
ATOM 5920 O O . LEU B 1 297 ? 109.958 161.584 122.395 1.00 62.21 297 LEU B O 1
ATOM 5925 N N . ILE B 1 298 ? 111.535 162.323 123.815 1.00 60.88 298 ILE B N 1
ATOM 5926 C CA . ILE B 1 298 ? 112.484 162.695 122.773 1.00 53.35 298 ILE B CA 1
ATOM 5927 C C . ILE B 1 298 ? 113.811 162.008 123.062 1.00 54.26 298 ILE B C 1
ATOM 5928 O O . ILE B 1 298 ? 114.389 162.191 124.140 1.00 58.28 298 ILE B O 1
ATOM 5933 N N . GLU B 1 299 ? 114.288 161.222 122.104 1.00 54.12 299 GLU B N 1
ATOM 5934 C CA . GLU B 1 299 ? 115.604 160.605 122.150 1.00 53.82 299 GLU B CA 1
ATOM 5935 C C . GLU B 1 299 ? 116.494 161.273 121.112 1.00 56.44 299 GLU B C 1
ATOM 5936 O O . GLU B 1 299 ? 116.047 161.578 120.006 1.00 68.63 299 GLU B O 1
ATOM 5942 N N . ARG B 1 300 ? 117.747 161.525 121.473 1.00 62.14 300 ARG B N 1
ATOM 5943 C CA . ARG B 1 300 ? 118.682 162.185 120.570 1.00 64.30 300 ARG B CA 1
ATOM 5944 C C . ARG B 1 300 ? 119.852 161.252 120.311 1.00 64.06 300 ARG B C 1
ATOM 5945 O O . ARG B 1 300 ? 120.519 160.813 121.253 1.00 68.90 300 ARG B O 1
ATOM 5953 N N . ARG B 1 301 ? 120.099 160.952 119.039 1.00 60.20 301 ARG B N 1
ATOM 5954 C CA . ARG B 1 301 ? 121.148 160.026 118.646 1.00 58.39 301 ARG B CA 1
ATOM 5955 C C . ARG B 1 301 ? 122.057 160.683 117.619 1.00 57.32 301 ARG B C 1
ATOM 5956 O O . ARG B 1 301 ? 121.682 161.642 116.943 1.00 62.23 301 ARG B O 1
ATOM 5964 N N . SER B 1 302 ? 123.275 160.163 117.530 1.00 54.46 302 SER B N 1
ATOM 5965 C CA . SER B 1 302 ? 124.222 160.567 116.506 1.00 54.08 302 SER B CA 1
ATOM 5966 C C . SER B 1 302 ? 124.974 159.333 116.039 1.00 55.46 302 SER B C 1
ATOM 5967 O O . SER B 1 302 ? 125.241 158.419 116.823 1.00 56.58 302 SER B O 1
ATOM 5970 N N . GLN B 1 303 ? 125.310 159.310 114.756 1.00 43.10 303 GLN B N 1
ATOM 5971 C CA . GLN B 1 303 ? 125.982 158.162 114.174 1.00 40.51 303 GLN B CA 1
ATOM 5972 C C . GLN B 1 303 ? 127.492 158.294 114.300 1.00 46.42 303 GLN B C 1
ATOM 5973 O O . GLN B 1 303 ? 128.044 159.397 114.326 1.00 46.74 303 GLN B O 1
ATOM 5979 N N . ASN B 1 304 ? 128.156 157.144 114.379 1.00 47.63 304 ASN B N 1
ATOM 5980 C CA . ASN B 1 304 ? 129.612 157.043 114.324 1.00 40.70 304 ASN B CA 1
ATOM 5981 C C . ASN B 1 304 ? 129.898 155.899 113.359 1.00 49.63 304 ASN B C 1
ATOM 5982 O O . ASN B 1 304 ? 130.001 154.740 113.769 1.00 58.51 304 ASN B O 1
ATOM 5987 N N . ILE B 1 305 ? 130.015 156.226 112.073 1.00 44.46 305 ILE B N 1
ATOM 5988 C CA . ILE B 1 305 ? 130.124 155.213 111.030 1.00 44.30 305 ILE B CA 1
ATOM 5989 C C . ILE B 1 305 ? 131.556 154.703 110.956 1.00 47.86 305 ILE B C 1
ATOM 5990 O O . ILE B 1 305 ? 132.406 155.287 110.276 1.00 45.79 305 ILE B O 1
ATOM 5995 N N . THR B 1 306 ? 131.829 153.614 111.666 1.00 47.37 306 THR B N 1
ATOM 5996 C CA . THR B 1 306 ? 133.117 152.938 111.632 1.00 46.14 306 THR B CA 1
ATOM 5997 C C . THR B 1 306 ? 132.899 151.534 111.090 1.00 48.18 306 THR B C 1
ATOM 5998 O O . THR B 1 306 ? 132.051 150.797 111.603 1.00 53.00 306 THR B O 1
ATOM 6002 N N . VAL B 1 307 ? 133.648 151.167 110.049 1.00 38.83 307 VAL B N 1
ATOM 6003 C CA . VAL B 1 307 ? 133.459 149.894 109.365 1.00 38.49 307 VAL B CA 1
ATOM 6004 C C . VAL B 1 307 ? 134.817 149.287 109.035 1.00 45.38 307 VAL B C 1
ATOM 6005 O O . VAL B 1 307 ? 135.866 149.912 109.199 1.00 45.11 307 VAL B O 1
ATOM 6009 N N . ILE B 1 308 ? 134.776 148.040 108.574 1.00 47.40 308 ILE B N 1
ATOM 6010 C CA . ILE B 1 308 ? 135.939 147.328 108.057 1.00 44.17 308 ILE B CA 1
ATOM 6011 C C . ILE B 1 308 ? 135.746 147.177 106.555 1.00 43.58 308 ILE B C 1
ATOM 6012 O O . ILE B 1 308 ? 134.772 146.559 106.109 1.00 49.90 308 ILE B O 1
ATOM 6017 N N . ASN B 1 309 ? 136.664 147.740 105.776 1.00 42.98 309 ASN B N 1
ATOM 6018 C CA . ASN B 1 309 ? 136.527 147.743 104.326 1.00 43.23 309 ASN B CA 1
ATOM 6019 C C . ASN B 1 309 ? 136.979 146.398 103.758 1.00 46.15 309 ASN B C 1
ATOM 6020 O O . ASN B 1 309 ? 137.278 145.451 104.490 1.00 45.48 309 ASN B O 1
ATOM 6025 N N . GLU B 1 310 ? 137.028 146.304 102.428 1.00 48.71 310 GLU B N 1
ATOM 6026 C CA . GLU B 1 310 ? 137.383 145.050 101.775 1.00 49.58 310 GLU B CA 1
ATOM 6027 C C . GLU B 1 310 ? 138.842 144.672 101.990 1.00 50.67 310 GLU B C 1
ATOM 6028 O O . GLU B 1 310 ? 139.189 143.495 101.855 1.00 56.98 310 GLU B O 1
ATOM 6034 N N . LYS B 1 311 ? 139.698 145.634 102.323 1.00 40.56 311 LYS B N 1
ATOM 6035 C CA . LYS B 1 311 ? 141.102 145.351 102.584 1.00 40.67 311 LYS B CA 1
ATOM 6036 C C . LYS B 1 311 ? 141.357 144.908 104.017 1.00 47.48 311 LYS B C 1
ATOM 6037 O O . LYS B 1 311 ? 142.507 144.614 104.362 1.00 50.34 311 LYS B O 1
ATOM 6043 N N . GLY B 1 312 ? 140.323 144.855 104.852 1.00 47.06 312 GLY B N 1
ATOM 6044 C CA . GLY B 1 312 ? 140.463 144.445 106.231 1.00 42.14 312 GLY B CA 1
ATOM 6045 C C . GLY B 1 312 ? 140.817 145.549 107.199 1.00 44.92 312 GLY B C 1
ATOM 6046 O O . GLY B 1 312 ? 140.837 145.303 108.410 1.00 49.40 312 GLY B O 1
ATOM 6047 N N . LYS B 1 313 ? 141.094 146.755 106.712 1.00 41.69 313 LYS B N 1
ATOM 6048 C CA . LYS B 1 313 ? 141.465 147.857 107.582 1.00 44.18 313 LYS B CA 1
ATOM 6049 C C . LYS B 1 313 ? 140.219 148.498 108.186 1.00 47.78 313 LYS B C 1
ATOM 6050 O O . LYS B 1 313 ? 139.085 148.090 107.927 1.00 46.35 313 LYS B O 1
ATOM 6056 N N . LEU B 1 314 ? 140.436 149.520 109.008 1.00 49.54 314 LEU B N 1
ATOM 6057 C CA . LEU B 1 314 ? 139.360 150.258 109.652 1.00 41.03 314 LEU B CA 1
ATOM 6058 C C . LEU B 1 314 ? 139.159 151.583 108.931 1.00 45.49 314 LEU B C 1
ATOM 6059 O O . LEU B 1 314 ? 140.129 152.296 108.655 1.00 48.85 314 LEU B O 1
ATOM 6064 N N . GLN B 1 315 ? 137.906 151.908 108.625 1.00 48.73 315 GLN B N 1
ATOM 6065 C CA . GLN B 1 315 ? 137.575 153.144 107.934 1.00 47.54 315 GLN B CA 1
ATOM 6066 C C . GLN B 1 315 ? 136.444 153.855 108.659 1.00 54.52 315 GLN B C 1
ATOM 6067 O O . GLN B 1 315 ? 135.451 153.233 109.048 1.00 57.14 315 GLN B O 1
ATOM 6073 N N . VAL B 1 316 ? 136.599 155.164 108.830 1.00 54.67 316 VAL B N 1
ATOM 6074 C CA . VAL B 1 316 ? 135.595 156.007 109.468 1.00 51.23 316 VAL B CA 1
ATOM 6075 C C . VAL B 1 316 ? 135.012 156.923 108.403 1.00 52.43 316 VAL B C 1
ATOM 6076 O O . VAL B 1 316 ? 135.741 157.701 107.776 1.00 56.40 316 VAL B O 1
ATOM 6080 N N . TYR B 1 317 ? 133.704 156.827 108.197 1.00 50.36 317 TYR B N 1
ATOM 6081 C CA . TYR B 1 317 ? 132.994 157.671 107.251 1.00 47.96 317 TYR B CA 1
ATOM 6082 C C . TYR B 1 317 ? 132.225 158.755 107.994 1.00 54.18 317 TYR B C 1
ATOM 6083 O O . TYR B 1 317 ? 131.720 158.539 109.098 1.00 60.75 317 TYR B O 1
ATOM 6092 N N . ASP B 1 318 ? 132.147 159.931 107.377 1.00 61.39 318 ASP B N 1
ATOM 6093 C CA . ASP B 1 318 ? 131.360 161.030 107.915 1.00 61.83 318 ASP B CA 1
ATOM 6094 C C . ASP B 1 318 ? 129.961 161.101 107.322 1.00 65.06 318 ASP B C 1
ATOM 6095 O O . ASP B 1 318 ? 129.213 162.026 107.651 1.00 66.25 318 ASP B O 1
ATOM 6100 N N . ASN B 1 319 ? 129.592 160.150 106.468 1.00 66.71 319 ASN B N 1
ATOM 6101 C CA . ASN B 1 319 ? 128.315 160.191 105.775 1.00 59.75 319 ASN B CA 1
ATOM 6102 C C . ASN B 1 319 ? 127.927 158.782 105.352 1.00 61.94 319 ASN B C 1
ATOM 6103 O O . ASN B 1 319 ? 128.756 157.870 105.322 1.00 67.54 319 ASN B O 1
ATOM 6108 N N . VAL B 1 320 ? 126.646 158.618 105.026 1.00 51.19 320 VAL B N 1
ATOM 6109 C CA . VAL B 1 320 ? 126.156 157.337 104.529 1.00 48.53 320 VAL B CA 1
ATOM 6110 C C . VAL B 1 320 ? 126.253 157.271 103.007 1.00 55.95 320 VAL B C 1
ATOM 6111 O O . VAL B 1 320 ? 126.465 156.191 102.438 1.00 54.11 320 VAL B O 1
ATOM 6115 N N . VAL B 1 321 ? 126.131 158.414 102.329 1.00 61.27 321 VAL B N 1
ATOM 6116 C CA . VAL B 1 321 ? 126.256 158.445 100.874 1.00 54.23 321 VAL B CA 1
ATOM 6117 C C . VAL B 1 321 ? 127.655 158.017 100.448 1.00 56.65 321 VAL B C 1
ATOM 6118 O O . VAL B 1 321 ? 127.825 157.293 99.459 1.00 68.43 321 VAL B O 1
ATOM 6122 N N . ASP B 1 322 ? 128.679 158.463 101.180 1.00 54.95 322 ASP B N 1
ATOM 6123 C CA . ASP B 1 322 ? 130.044 158.043 100.877 1.00 53.32 322 ASP B CA 1
ATOM 6124 C C . ASP B 1 322 ? 130.197 156.534 101.011 1.00 57.52 322 ASP B C 1
ATOM 6125 O O . ASP B 1 322 ? 130.839 155.887 100.173 1.00 65.04 322 ASP B O 1
ATOM 6130 N N . LEU B 1 323 ? 129.612 155.958 102.064 1.00 48.98 323 LEU B N 1
ATOM 6131 C CA . LEU B 1 323 ? 129.664 154.513 102.247 1.00 48.29 323 LEU B CA 1
ATOM 6132 C C . LEU B 1 323 ? 128.970 153.790 101.103 1.00 47.65 323 LEU B C 1
ATOM 6133 O O . LEU B 1 323 ? 129.461 152.765 100.620 1.00 55.50 323 LEU B O 1
ATOM 6138 N N . ILE B 1 324 ? 127.824 154.308 100.657 1.00 52.71 324 ILE B N 1
ATOM 6139 C CA . ILE B 1 324 ? 127.102 153.674 99.556 1.00 52.22 324 ILE B CA 1
ATOM 6140 C C . ILE B 1 324 ? 127.925 153.726 98.274 1.00 49.80 324 ILE B C 1
ATOM 6141 O O . ILE B 1 324 ? 127.998 152.744 97.524 1.00 59.75 324 ILE B O 1
ATOM 6146 N N . LYS B 1 325 ? 128.556 154.869 98.001 1.00 49.18 325 LYS B N 1
ATOM 6147 C CA . LYS B 1 325 ? 129.381 154.986 96.802 1.00 48.00 325 LYS B CA 1
ATOM 6148 C C . LYS B 1 325 ? 130.566 154.027 96.844 1.00 53.66 325 LYS B C 1
ATOM 6149 O O . LYS B 1 325 ? 130.872 153.361 95.846 1.00 61.07 325 LYS B O 1
ATOM 6155 N N . ASP B 1 326 ? 131.239 153.934 97.995 1.00 54.90 326 ASP B N 1
ATOM 6156 C CA . ASP B 1 326 ? 132.357 153.000 98.119 1.00 53.08 326 ASP B CA 1
ATOM 6157 C C . ASP B 1 326 ? 131.892 151.557 97.965 1.00 55.36 326 ASP B C 1
ATOM 6158 O O . ASP B 1 326 ? 132.563 150.744 97.315 1.00 64.14 326 ASP B O 1
ATOM 6163 N N . PHE B 1 327 ? 130.744 151.221 98.557 1.00 39.25 327 PHE B N 1
ATOM 6164 C CA . PHE B 1 327 ? 130.209 149.872 98.431 1.00 38.69 327 PHE B CA 1
ATOM 6165 C C . PHE B 1 327 ? 129.907 149.534 96.980 1.00 46.63 327 PHE B C 1
ATOM 6166 O O . PHE B 1 327 ? 130.197 148.424 96.523 1.00 55.11 327 PHE B O 1
ATOM 6174 N N . VAL B 1 328 ? 129.310 150.471 96.242 1.00 46.40 328 VAL B N 1
ATOM 6175 C CA . VAL B 1 328 ? 128.993 150.210 94.842 1.00 43.76 328 VAL B CA 1
ATOM 6176 C C . VAL B 1 328 ? 130.271 150.040 94.029 1.00 41.46 328 VAL B C 1
ATOM 6177 O O . VAL B 1 328 ? 130.370 149.146 93.177 1.00 51.94 328 VAL B O 1
ATOM 6181 N N . GLU B 1 329 ? 131.274 150.883 94.289 1.00 47.64 329 GLU B N 1
ATOM 6182 C CA . GLU B 1 329 ? 132.539 150.759 93.574 1.00 50.27 329 GLU B CA 1
ATOM 6183 C C . GLU B 1 329 ? 133.186 149.404 93.826 1.00 54.34 329 GLU B C 1
ATOM 6184 O O . GLU B 1 329 ? 133.749 148.796 92.908 1.00 60.15 329 GLU B O 1
ATOM 6190 N N . VAL B 1 330 ? 133.123 148.914 95.065 1.00 49.71 330 VAL B N 1
ATOM 6191 C CA . VAL B 1 330 ? 133.703 147.608 95.369 1.00 48.64 330 VAL B CA 1
ATOM 6192 C C . VAL B 1 330 ? 132.884 146.486 94.733 1.00 50.59 330 VAL B C 1
ATOM 6193 O O . VAL B 1 330 ? 133.441 145.521 94.198 1.00 56.57 330 VAL B O 1
ATOM 6197 N N . ARG B 1 331 ? 131.554 146.595 94.772 1.00 43.11 331 ARG B N 1
ATOM 6198 C CA . ARG B 1 331 ? 130.701 145.505 94.306 1.00 40.33 331 ARG B CA 1
ATOM 6199 C C . ARG B 1 331 ? 130.707 145.379 92.787 1.00 45.23 331 ARG B C 1
ATOM 6200 O O . ARG B 1 331 ? 130.448 144.290 92.254 1.00 53.15 331 ARG B O 1
ATOM 6208 N N . LYS B 1 332 ? 130.991 146.470 92.071 1.00 45.65 332 LYS B N 1
ATOM 6209 C CA . LYS B 1 332 ? 131.087 146.378 90.617 1.00 46.74 332 LYS B CA 1
ATOM 6210 C C . LYS B 1 332 ? 132.218 145.443 90.200 1.00 49.38 332 LYS B C 1
ATOM 6211 O O . LYS B 1 332 ? 132.089 144.689 89.224 1.00 57.05 332 LYS B O 1
ATOM 6217 N N . THR B 1 333 ? 133.332 145.468 90.937 1.00 46.39 333 THR B N 1
ATOM 6218 C CA . THR B 1 333 ? 134.446 144.575 90.635 1.00 46.34 333 THR B CA 1
ATOM 6219 C C . THR B 1 333 ? 134.047 143.114 90.799 1.00 49.49 333 THR B C 1
ATOM 6220 O O . THR B 1 333 ? 134.442 142.260 89.997 1.00 60.12 333 THR B O 1
ATOM 6224 N N . TYR B 1 334 ? 133.264 142.801 91.832 1.00 41.22 334 TYR B N 1
ATOM 6225 C CA . TYR B 1 334 ? 132.844 141.419 92.025 1.00 41.08 334 TYR B CA 1
ATOM 6226 C C . TYR B 1 334 ? 131.795 141.001 91.004 1.00 44.06 334 TYR B C 1
ATOM 6227 O O . TYR B 1 334 ? 131.738 139.826 90.627 1.00 51.32 334 TYR B O 1
ATOM 6236 N N . VAL B 1 335 ? 130.974 141.939 90.527 1.00 45.28 335 VAL B N 1
ATOM 6237 C CA . VAL B 1 335 ? 130.089 141.622 89.406 1.00 50.42 335 VAL B CA 1
ATOM 6238 C C . VAL B 1 335 ? 130.908 141.276 88.166 1.00 50.44 335 VAL B C 1
ATOM 6239 O O . VAL B 1 335 ? 130.598 140.320 87.441 1.00 54.26 335 VAL B O 1
ATOM 6243 N N . GLN B 1 336 ? 131.967 142.045 87.906 1.00 50.75 336 GLN B N 1
ATOM 6244 C CA . GLN B 1 336 ? 132.843 141.736 86.778 1.00 47.68 336 GLN B CA 1
ATOM 6245 C C . GLN B 1 336 ? 133.509 140.374 86.950 1.00 50.46 336 GLN B C 1
ATOM 6246 O O . GLN B 1 336 ? 133.642 139.609 85.985 1.00 59.93 336 GLN B O 1
ATOM 6252 N N . LYS B 1 337 ? 133.945 140.064 88.172 1.00 52.30 337 LYS B N 1
ATOM 6253 C CA . LYS B 1 337 ? 134.537 138.759 88.450 1.00 54.46 337 LYS B CA 1
ATOM 6254 C C . LYS B 1 337 ? 133.543 137.634 88.192 1.00 54.93 337 LYS B C 1
ATOM 6255 O O . LYS B 1 337 ? 133.901 136.597 87.618 1.00 60.94 337 LYS B O 1
ATOM 6261 N N . ARG B 1 338 ? 132.290 137.820 88.611 1.00 53.59 338 ARG B N 1
ATOM 6262 C CA . ARG B 1 338 ? 131.260 136.826 88.332 1.00 52.46 338 ARG B CA 1
ATOM 6263 C C . ARG B 1 338 ? 131.071 136.639 86.835 1.00 57.51 338 ARG B C 1
ATOM 6264 O O . ARG B 1 338 ? 130.943 135.508 86.357 1.00 60.34 338 ARG B O 1
ATOM 6272 N N . ILE B 1 339 ? 131.049 137.738 86.079 1.00 60.12 339 ILE B N 1
ATOM 6273 C CA . ILE B 1 339 ? 130.866 137.640 84.632 1.00 58.83 339 ILE B CA 1
ATOM 6274 C C . ILE B 1 339 ? 132.006 136.847 84.002 1.00 60.20 339 ILE B C 1
ATOM 6275 O O . ILE B 1 339 ? 131.785 135.943 83.185 1.00 68.45 339 ILE B O 1
ATOM 6280 N N . ASP B 1 340 ? 133.246 137.168 84.383 1.00 58.63 340 ASP B N 1
ATOM 6281 C CA . ASP B 1 340 ? 134.401 136.481 83.808 1.00 60.34 340 ASP B CA 1
ATOM 6282 C C . ASP B 1 340 ? 134.387 134.994 84.149 1.00 60.61 340 ASP B C 1
ATOM 6283 O O . ASP B 1 340 ? 134.619 134.137 83.282 1.00 70.13 340 ASP B O 1
ATOM 6288 N N . ASN B 1 341 ? 134.112 134.669 85.415 1.00 60.27 341 ASN B N 1
ATOM 6289 C CA . ASN B 1 341 ? 134.098 133.271 85.827 1.00 58.77 341 ASN B CA 1
ATOM 6290 C C . ASN B 1 341 ? 132.974 132.505 85.144 1.00 55.05 341 ASN B C 1
ATOM 6291 O O . ASN B 1 341 ? 133.149 131.338 84.780 1.00 58.31 341 ASN B O 1
ATOM 6296 N N . LYS B 1 342 ? 131.813 133.137 84.965 1.00 57.17 342 LYS B N 1
ATOM 6297 C CA . LYS B 1 342 ? 130.725 132.481 84.250 1.00 58.78 342 LYS B CA 1
ATOM 6298 C C . LYS B 1 342 ? 131.103 132.221 82.800 1.00 61.18 342 LYS B C 1
ATOM 6299 O O . LYS B 1 342 ? 130.810 131.149 82.262 1.00 71.50 342 LYS B O 1
ATOM 6305 N N . ILE B 1 343 ? 131.766 133.184 82.155 1.00 57.73 343 ILE B N 1
ATOM 6306 C CA . ILE B 1 343 ? 132.222 132.969 80.783 1.00 57.37 343 ILE B CA 1
ATOM 6307 C C . ILE B 1 343 ? 133.128 131.746 80.715 1.00 60.90 343 ILE B C 1
ATOM 6308 O O . ILE B 1 343 ? 132.922 130.839 79.897 1.00 67.14 343 ILE B O 1
ATOM 6313 N N . LYS B 1 344 ? 134.131 131.694 81.596 1.00 64.01 344 LYS B N 1
ATOM 6314 C CA . LYS B 1 344 ? 135.081 130.582 81.575 1.00 63.26 344 LYS B CA 1
ATOM 6315 C C . LYS B 1 344 ? 134.385 129.248 81.837 1.00 61.85 344 LYS B C 1
ATOM 6316 O O . LYS B 1 344 ? 134.571 128.273 81.092 1.00 61.53 344 LYS B O 1
ATOM 6322 N N . GLU B 1 345 ? 133.570 129.192 82.894 1.00 65.34 345 GLU B N 1
ATOM 6323 C CA . GLU B 1 345 ? 132.935 127.940 83.285 1.00 64.70 345 GLU B CA 1
ATOM 6324 C C . GLU B 1 345 ? 131.975 127.445 82.215 1.00 67.26 345 GLU B C 1
ATOM 6325 O O . GLU B 1 345 ? 131.920 126.244 81.932 1.00 75.13 345 GLU B O 1
ATOM 6331 N N . THR B 1 346 ? 131.209 128.350 81.604 1.00 63.93 346 THR B N 1
ATOM 6332 C CA . THR B 1 346 ? 130.250 127.920 80.596 1.00 65.61 346 THR B CA 1
ATOM 6333 C C . THR B 1 346 ? 130.936 127.530 79.295 1.00 67.02 346 THR B C 1
ATOM 6334 O O . THR B 1 346 ? 130.461 126.625 78.602 1.00 69.35 346 THR B O 1
ATOM 6338 N N . GLU B 1 347 ? 132.059 128.169 78.952 1.00 72.64 347 GLU B N 1
ATOM 6339 C CA . GLU B 1 347 ? 132.827 127.693 77.806 1.00 71.72 347 GLU B CA 1
ATOM 6340 C C . GLU B 1 347 ? 133.338 126.278 78.044 1.00 72.09 347 GLU B C 1
ATOM 6341 O O . GLU B 1 347 ? 133.242 125.415 77.160 1.00 75.77 347 GLU B O 1
ATOM 6347 N N . SER B 1 348 ? 133.870 126.016 79.243 1.00 75.26 348 SER B N 1
ATOM 6348 C CA . SER B 1 348 ? 134.341 124.668 79.555 1.00 73.32 348 SER B CA 1
ATOM 6349 C C . SER B 1 348 ? 133.196 123.660 79.526 1.00 72.53 348 SER B C 1
ATOM 6350 O O . SER B 1 348 ? 133.353 122.540 79.021 1.00 75.07 348 SER B O 1
ATOM 6353 N N . ALA B 1 349 ? 132.037 124.042 80.068 1.00 69.46 349 ALA B N 1
ATOM 6354 C CA . ALA B 1 349 ? 130.885 123.148 80.069 1.00 68.06 349 ALA B CA 1
ATOM 6355 C C . ALA B 1 349 ? 130.419 122.841 78.652 1.00 70.54 349 ALA B C 1
ATOM 6356 O O . ALA B 1 349 ? 130.079 121.693 78.340 1.00 75.14 349 ALA B O 1
ATOM 6358 N N . PHE B 1 350 ? 130.389 123.853 77.780 1.00 71.45 350 PHE B N 1
ATOM 6359 C CA . PHE B 1 350 ? 129.998 123.611 76.395 1.00 69.42 350 PHE B CA 1
ATOM 6360 C C . PHE B 1 350 ? 130.991 122.697 75.696 1.00 71.48 350 PHE B C 1
ATOM 6361 O O . PHE B 1 350 ? 130.595 121.821 74.921 1.00 77.74 350 PHE B O 1
ATOM 6369 N N . ARG B 1 351 ? 132.288 122.896 75.942 1.00 73.91 351 ARG B N 1
ATOM 6370 C CA . ARG B 1 351 ? 133.288 122.030 75.325 1.00 72.97 351 ARG B CA 1
ATOM 6371 C C . ARG B 1 351 ? 133.103 120.584 75.768 1.00 76.02 351 ARG B C 1
ATOM 6372 O O . ARG B 1 351 ? 133.128 119.659 74.945 1.00 77.95 351 ARG B O 1
ATOM 6380 N N . LEU B 1 352 ? 132.891 120.373 77.070 1.00 77.05 352 LEU B N 1
ATOM 6381 C CA . LEU B 1 352 ? 132.679 119.020 77.576 1.00 73.27 352 LEU B CA 1
ATOM 6382 C C . LEU B 1 352 ? 131.419 118.395 76.987 1.00 73.94 352 LEU B C 1
ATOM 6383 O O . LEU B 1 352 ? 131.425 117.221 76.591 1.00 78.12 352 LEU B O 1
ATOM 6388 N N . ALA B 1 353 ? 130.327 119.161 76.928 1.00 72.94 353 ALA B N 1
ATOM 6389 C CA . ALA B 1 353 ? 129.076 118.629 76.398 1.00 69.86 353 ALA B CA 1
ATOM 6390 C C . ALA B 1 353 ? 129.202 118.287 74.920 1.00 75.72 353 ALA B C 1
ATOM 6391 O O . ALA B 1 353 ? 128.682 117.260 74.471 1.00 80.84 353 ALA B O 1
ATOM 6393 N N . PHE B 1 354 ? 129.885 119.134 74.147 1.00 77.56 354 PHE B N 1
ATOM 6394 C CA . PHE B 1 354 ? 130.094 118.839 72.735 1.00 73.80 354 PHE B CA 1
ATOM 6395 C C . PHE B 1 354 ? 130.947 117.593 72.556 1.00 79.68 354 PHE B C 1
ATOM 6396 O O . PHE B 1 354 ? 130.665 116.758 71.686 1.00 84.61 354 PHE B O 1
ATOM 6404 N N . ALA B 1 355 ? 132.000 117.450 73.366 1.00 81.54 355 ALA B N 1
ATOM 6405 C CA . ALA B 1 355 ? 132.835 116.258 73.274 1.00 81.15 355 ALA B CA 1
ATOM 6406 C C . ALA B 1 355 ? 132.028 115.001 73.566 1.00 79.89 355 ALA B C 1
ATOM 6407 O O . ALA B 1 355 ? 132.130 114.008 72.837 1.00 82.79 355 ALA B O 1
ATOM 6409 N N . LYS B 1 356 ? 131.204 115.031 74.616 1.00 73.72 356 LYS B N 1
ATOM 6410 C CA . LYS B 1 356 ? 130.379 113.871 74.944 1.00 73.35 356 LYS B CA 1
ATOM 6411 C C . LYS B 1 356 ? 129.374 113.570 73.835 1.00 74.57 356 LYS B C 1
ATOM 6412 O O . LYS B 1 356 ? 129.186 112.406 73.449 1.00 79.77 356 LYS B O 1
ATOM 6418 N N . ALA B 1 357 ? 128.728 114.611 73.301 1.00 79.09 357 ALA B N 1
ATOM 6419 C CA . ALA B 1 357 ? 127.711 114.415 72.273 1.00 79.13 357 ALA B CA 1
ATOM 6420 C C . ALA B 1 357 ? 128.310 113.846 70.995 1.00 81.40 357 ALA B C 1
ATOM 6421 O O . ALA B 1 357 ? 127.691 113.001 70.339 1.00 81.50 357 ALA B O 1
ATOM 6423 N N . HIS B 1 358 ? 129.507 114.298 70.616 1.00 84.44 358 HIS B N 1
ATOM 6424 C CA . HIS B 1 358 ? 130.131 113.744 69.421 1.00 84.01 358 HIS B CA 1
ATOM 6425 C C . HIS B 1 358 ? 130.709 112.357 69.666 1.00 85.98 358 HIS B C 1
ATOM 6426 O O . HIS B 1 358 ? 130.718 111.529 68.749 1.00 90.52 358 HIS B O 1
ATOM 6433 N N . PHE B 1 359 ? 131.198 112.083 70.877 1.00 83.63 359 PHE B N 1
ATOM 6434 C CA . PHE B 1 359 ? 131.666 110.738 71.185 1.00 83.10 359 PHE B CA 1
ATOM 6435 C C . PHE B 1 359 ? 130.531 109.731 71.084 1.00 78.97 359 PHE B C 1
ATOM 6436 O O . PHE B 1 359 ? 130.724 108.617 70.585 1.00 79.10 359 PHE B O 1
ATOM 6444 N N . ILE B 1 360 ? 129.339 110.105 71.553 1.00 78.19 360 ILE B N 1
ATOM 6445 C CA . ILE B 1 360 ? 128.212 109.178 71.503 1.00 79.90 360 ILE B CA 1
ATOM 6446 C C . ILE B 1 360 ? 127.820 108.867 70.063 1.00 82.36 360 ILE B C 1
ATOM 6447 O O . ILE B 1 360 ? 127.540 107.712 69.719 1.00 83.52 360 ILE B O 1
ATOM 6452 N N . LYS B 1 361 ? 127.789 109.883 69.197 1.00 85.10 361 LYS B N 1
ATOM 6453 C CA . LYS B 1 361 ? 127.490 109.633 67.791 1.00 82.85 361 LYS B CA 1
ATOM 6454 C C . LYS B 1 361 ? 128.573 108.791 67.130 1.00 82.95 361 LYS B C 1
ATOM 6455 O O . LYS B 1 361 ? 128.291 108.054 66.179 1.00 82.40 361 LYS B O 1
ATOM 6461 N N . LYS B 1 362 ? 129.810 108.883 67.615 1.00 86.53 362 LYS B N 1
ATOM 6462 C CA . LYS B 1 362 ? 130.910 108.092 67.079 1.00 84.77 362 LYS B CA 1
ATOM 6463 C C . LYS B 1 362 ? 130.988 106.697 67.685 1.00 90.08 362 LYS B C 1
ATOM 6464 O O . LYS B 1 362 ? 131.830 105.901 67.255 1.00 88.84 362 LYS B O 1
ATOM 6470 N N . VAL B 1 363 ? 130.150 106.387 68.670 1.00 96.35 363 VAL B N 1
ATOM 6471 C CA . VAL B 1 363 ? 130.034 105.023 69.177 1.00 92.79 363 VAL B CA 1
ATOM 6472 C C . VAL B 1 363 ? 128.939 104.261 68.442 1.00 90.22 363 VAL B C 1
ATOM 6473 O O . VAL B 1 363 ? 129.074 103.063 68.182 1.00 90.28 363 VAL B O 1
ATOM 6477 N N . ILE B 1 364 ? 127.859 104.948 68.073 1.00 88.36 364 ILE B N 1
ATOM 6478 C CA . ILE B 1 364 ? 126.772 104.334 67.320 1.00 90.99 364 ILE B CA 1
ATOM 6479 C C . ILE B 1 364 ? 127.226 104.134 65.882 1.00 92.75 364 ILE B C 1
ATOM 6480 O O . ILE B 1 364 ? 127.190 105.069 65.074 1.00 91.14 364 ILE B O 1
ATOM 6485 N N . SER B 1 365 ? 127.638 102.911 65.553 1.00 97.56 365 SER B N 1
ATOM 6486 C CA . SER B 1 365 ? 128.172 102.563 64.235 1.00 96.60 365 SER B CA 1
ATOM 6487 C C . SER B 1 365 ? 129.256 103.553 63.809 1.00 96.81 365 SER B C 1
ATOM 6488 O O . SER B 1 365 ? 129.133 104.271 62.815 1.00 96.35 365 SER B O 1
ATOM 6491 N N . GLY B 1 366 ? 130.332 103.584 64.596 1.00 97.75 366 GLY B N 1
ATOM 6492 C CA . GLY B 1 366 ? 131.426 104.503 64.368 1.00 98.57 366 GLY B CA 1
ATOM 6493 C C . GLY B 1 366 ? 132.772 103.809 64.479 1.00 97.69 366 GLY B C 1
ATOM 6494 O O . GLY B 1 366 ? 132.856 102.598 64.696 1.00 96.68 366 GLY B O 1
ATOM 6495 N N . GLU B 1 367 ? 133.825 104.614 64.320 1.00 97.39 367 GLU B N 1
ATOM 6496 C CA . GLU B 1 367 ? 135.180 104.075 64.368 1.00 98.88 367 GLU B CA 1
ATOM 6497 C C . GLU B 1 367 ? 135.546 103.594 65.765 1.00 100.25 367 GLU B C 1
ATOM 6498 O O . GLU B 1 367 ? 136.363 102.677 65.908 1.00 99.25 367 GLU B O 1
ATOM 6504 N N . ILE B 1 368 ? 134.964 104.191 66.799 1.00 98.34 368 ILE B N 1
ATOM 6505 C CA . ILE B 1 368 ? 135.203 103.775 68.175 1.00 96.39 368 ILE B CA 1
ATOM 6506 C C . ILE B 1 368 ? 134.137 102.751 68.548 1.00 99.46 368 ILE B C 1
ATOM 6507 O O . ILE B 1 368 ? 132.958 103.088 68.681 1.00 98.64 368 ILE B O 1
ATOM 6512 N N . VAL B 1 369 ? 134.550 101.497 68.707 1.00 103.28 369 VAL B N 1
ATOM 6513 C CA . VAL B 1 369 ? 133.681 100.428 69.187 1.00 102.60 369 VAL B CA 1
ATOM 6514 C C . VAL B 1 369 ? 134.227 99.982 70.535 1.00 101.00 369 VAL B C 1
ATOM 6515 O O . VAL B 1 369 ? 135.373 99.527 70.628 1.00 101.49 369 VAL B O 1
ATOM 6519 N N . VAL B 1 370 ? 133.408 100.119 71.579 1.00 97.80 370 VAL B N 1
ATOM 6520 C CA . VAL B 1 370 ? 133.891 99.910 72.940 1.00 100.64 370 VAL B CA 1
ATOM 6521 C C . VAL B 1 370 ? 134.211 98.440 73.185 1.00 103.09 370 VAL B C 1
ATOM 6522 O O . VAL B 1 370 ? 135.214 98.108 73.828 1.00 101.50 370 VAL B O 1
ATOM 6526 N N . GLN B 1 371 ? 133.372 97.543 72.677 1.00 105.16 371 GLN B N 1
ATOM 6527 C CA . GLN B 1 371 ? 133.490 96.129 72.998 1.00 102.20 371 GLN B CA 1
ATOM 6528 C C . GLN B 1 371 ? 134.771 95.530 72.423 1.00 101.50 371 GLN B C 1
ATOM 6529 O O . GLN B 1 371 ? 135.315 96.002 71.422 1.00 101.26 371 GLN B O 1
ATOM 6535 N N . GLY B 1 372 ? 135.258 94.487 73.087 1.00 102.35 372 GLY B N 1
ATOM 6536 C CA . GLY B 1 372 ? 136.379 93.709 72.586 1.00 102.73 372 GLY B CA 1
ATOM 6537 C C . GLY B 1 372 ? 137.761 94.265 72.857 1.00 103.83 372 GLY B C 1
ATOM 6538 O O . GLY B 1 372 ? 138.743 93.761 72.296 1.00 102.12 372 GLY B O 1
ATOM 6539 N N . LYS B 1 373 ? 137.871 95.290 73.701 1.00 105.22 373 LYS B N 1
ATOM 6540 C CA . LYS B 1 373 ? 139.175 95.830 74.063 1.00 101.98 373 LYS B CA 1
ATOM 6541 C C . LYS B 1 373 ? 139.200 96.141 75.552 1.00 102.09 373 LYS B C 1
ATOM 6542 O O . LYS B 1 373 ? 138.162 96.195 76.216 1.00 103.12 373 LYS B O 1
ATOM 6548 N N . THR B 1 374 ? 140.409 96.341 76.067 1.00 103.40 374 THR B N 1
ATOM 6549 C CA . THR B 1 374 ? 140.645 96.537 77.488 1.00 103.54 374 THR B CA 1
ATOM 6550 C C . THR B 1 374 ? 140.394 97.987 77.898 1.00 103.64 374 THR B C 1
ATOM 6551 O O . THR B 1 374 ? 140.082 98.854 77.079 1.00 104.05 374 THR B O 1
ATOM 6555 N N . ARG B 1 375 ? 140.528 98.238 79.203 1.00 99.50 375 ARG B N 1
ATOM 6556 C CA . ARG B 1 375 ? 140.315 99.580 79.735 1.00 100.21 375 ARG B CA 1
ATOM 6557 C C . ARG B 1 375 ? 141.385 100.545 79.239 1.00 103.24 375 ARG B C 1
ATOM 6558 O O . ARG B 1 375 ? 141.078 101.660 78.797 1.00 103.06 375 ARG B O 1
ATOM 6566 N N . LYS B 1 376 ? 142.653 100.131 79.309 1.00 105.32 376 LYS B N 1
ATOM 6567 C CA . LYS B 1 376 ? 143.731 100.986 78.834 1.00 103.31 376 LYS B CA 1
ATOM 6568 C C . LYS B 1 376 ? 143.618 101.266 77.344 1.00 103.10 376 LYS B C 1
ATOM 6569 O O . LYS B 1 376 ? 144.007 102.352 76.904 1.00 104.87 376 LYS B O 1
ATOM 6575 N N . GLU B 1 377 ? 143.062 100.331 76.568 1.00 104.63 377 GLU B N 1
ATOM 6576 C CA . GLU B 1 377 ? 142.882 100.566 75.139 1.00 106.36 377 GLU B CA 1
ATOM 6577 C C . GLU B 1 377 ? 142.040 101.812 74.897 1.00 107.67 377 GLU B C 1
ATOM 6578 O O . GLU B 1 377 ? 142.464 102.728 74.185 1.00 109.45 377 GLU B O 1
ATOM 6584 N N . LEU B 1 378 ? 140.858 101.880 75.513 1.00 101.92 378 LEU B N 1
ATOM 6585 C CA . LEU B 1 378 ? 140.030 103.074 75.386 1.00 102.98 378 LEU B CA 1
ATOM 6586 C C . LEU B 1 378 ? 140.696 104.292 76.010 1.00 102.64 378 LEU B C 1
ATOM 6587 O O . LEU B 1 378 ? 140.817 105.336 75.359 1.00 101.89 378 LEU B O 1
ATOM 6592 N N . THR B 1 379 ? 141.157 104.174 77.257 1.00 102.62 379 THR B N 1
ATOM 6593 C CA . THR B 1 379 ? 141.653 105.342 77.973 1.00 105.14 379 THR B CA 1
ATOM 6594 C C . THR B 1 379 ? 142.948 105.897 77.393 1.00 105.98 379 THR B C 1
ATOM 6595 O O . THR B 1 379 ? 143.369 106.987 77.796 1.00 105.33 379 THR B O 1
ATOM 6599 N N . GLU B 1 380 ? 143.591 105.184 76.473 1.00 106.28 380 GLU B N 1
ATOM 6600 C CA . GLU B 1 380 ? 144.751 105.715 75.771 1.00 105.34 380 GLU B CA 1
ATOM 6601 C C . GLU B 1 380 ? 144.452 106.097 74.330 1.00 106.32 380 GLU B C 1
ATOM 6602 O O . GLU B 1 380 ? 144.928 107.139 73.866 1.00 108.50 380 GLU B O 1
ATOM 6608 N N . GLU B 1 381 ? 143.664 105.295 73.606 1.00 103.76 381 GLU B N 1
ATOM 6609 C CA . GLU B 1 381 ? 143.310 105.651 72.237 1.00 105.31 381 GLU B CA 1
ATOM 6610 C C . GLU B 1 381 ? 142.477 106.925 72.194 1.00 108.86 381 GLU B C 1
ATOM 6611 O O . GLU B 1 381 ? 142.702 107.791 71.341 1.00 106.86 381 GLU B O 1
ATOM 6617 N N . LEU B 1 382 ? 141.504 107.060 73.102 1.00 104.05 382 LEU B N 1
ATOM 6618 C CA . LEU B 1 382 ? 140.737 108.298 73.164 1.00 101.25 382 LEU B CA 1
ATOM 6619 C C . LEU B 1 382 ? 141.592 109.459 73.649 1.00 100.29 382 LEU B C 1
ATOM 6620 O O . LEU B 1 382 ? 141.405 110.594 73.198 1.00 100.39 382 LEU B O 1
ATOM 6625 N N . SER B 1 383 ? 142.529 109.200 74.566 1.00 101.68 383 SER B N 1
ATOM 6626 C CA . SER B 1 383 ? 143.443 110.248 75.007 1.00 102.24 383 SER B CA 1
ATOM 6627 C C . SER B 1 383 ? 144.324 110.737 73.867 1.00 102.62 383 SER B C 1
ATOM 6628 O O . SER B 1 383 ? 144.759 111.894 73.873 1.00 102.82 383 SER B O 1
ATOM 6631 N N . LYS B 1 384 ? 144.602 109.872 72.887 1.00 101.06 384 LYS B N 1
ATOM 6632 C CA . LYS B 1 384 ? 145.315 110.311 71.692 1.00 101.58 384 LYS B CA 1
ATOM 6633 C C . LYS B 1 384 ? 144.524 111.373 70.935 1.00 104.10 384 LYS B C 1
ATOM 6634 O O . LYS B 1 384 ? 145.106 112.360 70.470 1.00 103.50 384 LYS B O 1
ATOM 6640 N N . ILE B 1 385 ? 143.207 111.200 70.818 1.00 104.48 385 ILE B N 1
ATOM 6641 C CA . ILE B 1 385 ? 142.380 112.152 70.084 1.00 102.98 385 ILE B CA 1
ATOM 6642 C C . ILE B 1 385 ? 142.425 113.508 70.775 1.00 102.25 385 ILE B C 1
ATOM 6643 O O . ILE B 1 385 ? 142.292 113.605 72.002 1.00 99.81 385 ILE B O 1
ATOM 6648 N N . ASP B 1 386 ? 142.615 114.565 69.981 1.00 103.08 386 ASP B N 1
ATOM 6649 C CA . ASP B 1 386 ? 142.726 115.910 70.539 1.00 104.93 386 ASP B CA 1
ATOM 6650 C C . ASP B 1 386 ? 141.443 116.328 71.243 1.00 104.76 386 ASP B C 1
ATOM 6651 O O . ASP B 1 386 ? 141.486 116.938 72.318 1.00 103.49 386 ASP B O 1
ATOM 6656 N N . MET B 1 387 ? 140.293 116.010 70.649 1.00 100.45 387 MET B N 1
ATOM 6657 C CA . MET B 1 387 ? 139.024 116.513 71.164 1.00 98.58 387 MET B CA 1
ATOM 6658 C C . MET B 1 387 ? 138.694 115.904 72.525 1.00 101.22 387 MET B C 1
ATOM 6659 O O . MET B 1 387 ? 138.091 116.566 73.378 1.00 101.57 387 MET B O 1
ATOM 6664 N N . TYR B 1 388 ? 139.080 114.648 72.750 1.00 99.25 388 TYR B N 1
ATOM 6665 C CA . TYR B 1 388 ? 138.898 113.994 74.040 1.00 95.97 388 TYR B CA 1
ATOM 6666 C C . TYR B 1 388 ? 140.178 113.961 74.870 1.00 97.25 388 TYR B C 1
ATOM 6667 O O . TYR B 1 388 ? 140.355 113.041 75.674 1.00 96.98 388 TYR B O 1
ATOM 6676 N N . SER B 1 389 ? 141.067 114.943 74.698 1.00 101.25 389 SER B N 1
ATOM 6677 C CA . SER B 1 389 ? 142.370 114.898 75.356 1.00 101.08 389 SER B CA 1
ATOM 6678 C C . SER B 1 389 ? 142.244 114.930 76.875 1.00 99.43 389 SER B C 1
ATOM 6679 O O . SER B 1 389 ? 142.962 114.212 77.580 1.00 100.81 389 SER B O 1
ATOM 6682 N N . SER B 1 390 ? 141.343 115.760 77.399 1.00 93.82 390 SER B N 1
ATOM 6683 C CA . SER B 1 390 ? 141.179 115.907 78.841 1.00 94.77 390 SER B CA 1
ATOM 6684 C C . SER B 1 390 ? 139.785 115.521 79.321 1.00 94.67 390 SER B C 1
ATOM 6685 O O . SER B 1 390 ? 139.400 115.901 80.433 1.00 94.97 390 SER B O 1
ATOM 6688 N N . TYR B 1 391 ? 139.022 114.775 78.523 1.00 91.60 391 TYR B N 1
ATOM 6689 C CA . TYR B 1 391 ? 137.650 114.421 78.867 1.00 90.51 391 TYR B CA 1
ATOM 6690 C C . TYR B 1 391 ? 137.378 112.926 78.753 1.00 94.00 391 TYR B C 1
ATOM 6691 O O . TYR B 1 391 ? 136.215 112.513 78.828 1.00 95.17 391 TYR B O 1
ATOM 6700 N N . VAL B 1 392 ? 138.416 112.104 78.580 1.00 95.36 392 VAL B N 1
ATOM 6701 C CA . VAL B 1 392 ? 138.207 110.682 78.316 1.00 94.84 392 VAL B CA 1
ATOM 6702 C C . VAL B 1 392 ? 137.612 109.983 79.535 1.00 91.48 392 VAL B C 1
ATOM 6703 O O . VAL B 1 392 ? 136.775 109.080 79.402 1.00 89.96 392 VAL B O 1
ATOM 6707 N N . ASP B 1 393 ? 138.029 110.386 80.739 1.00 92.16 393 ASP B N 1
ATOM 6708 C CA . ASP B 1 393 ? 137.514 109.755 81.951 1.00 93.60 393 ASP B CA 1
ATOM 6709 C C . ASP B 1 393 ? 136.007 109.940 82.075 1.00 93.88 393 ASP B C 1
ATOM 6710 O O . ASP B 1 393 ? 135.282 108.994 82.403 1.00 92.37 393 ASP B O 1
ATOM 6715 N N . LYS B 1 394 ? 135.517 111.152 81.815 1.00 88.20 394 LYS B N 1
ATOM 6716 C CA . LYS B 1 394 ? 134.082 111.399 81.819 1.00 83.98 394 LYS B CA 1
ATOM 6717 C C . LYS B 1 394 ? 133.394 110.841 80.583 1.00 82.50 394 LYS B C 1
ATOM 6718 O O . LYS B 1 394 ? 132.185 110.590 80.622 1.00 83.14 394 LYS B O 1
ATOM 6724 N N . LEU B 1 395 ? 134.134 110.646 79.491 1.00 82.81 395 LEU B N 1
ATOM 6725 C CA . LEU B 1 395 ? 133.549 110.069 78.286 1.00 83.50 395 LEU B CA 1
ATOM 6726 C C . LEU B 1 395 ? 133.217 108.595 78.486 1.00 86.88 395 LEU B C 1
ATOM 6727 O O . LEU B 1 395 ? 132.124 108.140 78.131 1.00 86.76 395 LEU B O 1
ATOM 6732 N N . VAL B 1 396 ? 134.155 107.831 79.050 1.00 91.95 396 VAL B N 1
ATOM 6733 C CA . VAL B 1 396 ? 133.908 106.410 79.278 1.00 88.15 396 VAL B CA 1
ATOM 6734 C C . VAL B 1 396 ? 133.021 106.169 80.492 1.00 89.27 396 VAL B C 1
ATOM 6735 O O . VAL B 1 396 ? 132.435 105.087 80.615 1.00 90.39 396 VAL B O 1
ATOM 6739 N N . GLY B 1 397 ? 132.904 107.142 81.390 1.00 88.14 397 GLY B N 1
ATOM 6740 C CA . GLY B 1 397 ? 132.059 107.010 82.557 1.00 86.20 397 GLY B CA 1
ATOM 6741 C C . GLY B 1 397 ? 130.589 107.242 82.316 1.00 86.44 397 GLY B C 1
ATOM 6742 O O . GLY B 1 397 ? 129.788 107.106 83.244 1.00 87.77 397 GLY B O 1
ATOM 6743 N N . MET B 1 398 ? 130.210 107.596 81.093 1.00 82.39 398 MET B N 1
ATOM 6744 C CA . MET B 1 398 ? 128.812 107.827 80.770 1.00 83.64 398 MET B CA 1
ATOM 6745 C C . MET B 1 398 ? 128.053 106.506 80.697 1.00 83.39 398 MET B C 1
ATOM 6746 O O . MET B 1 398 ? 128.624 105.442 80.450 1.00 87.80 398 MET B O 1
ATOM 6751 N N . ASN B 1 399 ? 126.745 106.588 80.915 1.00 78.05 399 ASN B N 1
ATOM 6752 C CA . ASN B 1 399 ? 125.929 105.398 81.080 1.00 75.57 399 ASN B CA 1
ATOM 6753 C C . ASN B 1 399 ? 125.556 104.789 79.730 1.00 77.38 399 ASN B C 1
ATOM 6754 O O . ASN B 1 399 ? 125.695 105.406 78.671 1.00 80.32 399 ASN B O 1
ATOM 6759 N N . ILE B 1 400 ? 125.081 103.543 79.785 1.00 81.93 400 ILE B N 1
ATOM 6760 C CA . ILE B 1 400 ? 124.695 102.827 78.572 1.00 85.08 400 ILE B CA 1
ATOM 6761 C C . ILE B 1 400 ? 123.494 103.493 77.913 1.00 85.56 400 ILE B C 1
ATOM 6762 O O . ILE B 1 400 ? 123.391 103.537 76.681 1.00 85.95 400 ILE B O 1
ATOM 6767 N N . PHE B 1 401 ? 122.573 104.037 78.713 1.00 84.75 401 PHE B N 1
ATOM 6768 C CA . PHE B 1 401 ? 121.410 104.705 78.140 1.00 82.78 401 PHE B CA 1
ATOM 6769 C C . PHE B 1 401 ? 121.778 105.957 77.354 1.00 88.02 401 PHE B C 1
ATOM 6770 O O . PHE B 1 401 ? 120.934 106.467 76.610 1.00 88.58 401 PHE B O 1
ATOM 6778 N N . HIS B 1 402 ? 123.006 106.459 77.495 1.00 87.51 402 HIS B N 1
ATOM 6779 C CA . HIS B 1 402 ? 123.482 107.532 76.634 1.00 80.94 402 HIS B CA 1
ATOM 6780 C C . HIS B 1 402 ? 123.991 106.953 75.323 1.00 82.27 402 HIS B C 1
ATOM 6781 O O . HIS B 1 402 ? 125.081 107.306 74.870 1.00 85.77 402 HIS B O 1
ATOM 6788 N N . MET B 1 403 ? 123.210 106.075 74.701 1.00 92.31 403 MET B N 1
ATOM 6789 C CA . MET B 1 403 ? 123.573 105.517 73.408 1.00 92.68 403 MET B CA 1
ATOM 6790 C C . MET B 1 403 ? 122.370 105.311 72.504 1.00 92.92 403 MET B C 1
ATOM 6791 O O . MET B 1 403 ? 122.533 104.790 71.397 1.00 93.06 403 MET B O 1
ATOM 6796 N N . THR B 1 404 ? 121.177 105.694 72.938 1.00 98.41 404 THR B N 1
ATOM 6797 C CA . THR B 1 404 ? 119.979 105.668 72.119 1.00 99.87 404 THR B CA 1
ATOM 6798 C C . THR B 1 404 ? 119.757 107.041 71.500 1.00 101.64 404 THR B C 1
ATOM 6799 O O . THR B 1 404 ? 120.267 108.053 71.985 1.00 102.85 404 THR B O 1
ATOM 6803 N N . SER B 1 405 ? 118.980 107.065 70.415 1.00 100.22 405 SER B N 1
ATOM 6804 C CA . SER B 1 405 ? 118.762 108.313 69.689 1.00 98.11 405 SER B CA 1
ATOM 6805 C C . SER B 1 405 ? 118.130 109.373 70.583 1.00 96.61 405 SER B C 1
ATOM 6806 O O . SER B 1 405 ? 118.504 110.552 70.523 1.00 97.90 405 SER B O 1
ATOM 6809 N N . ASP B 1 406 ? 117.178 108.968 71.427 1.00 95.25 406 ASP B N 1
ATOM 6810 C CA . ASP B 1 406 ? 116.497 109.920 72.297 1.00 98.49 406 ASP B CA 1
ATOM 6811 C C . ASP B 1 406 ? 117.474 110.608 73.241 1.00 98.98 406 ASP B C 1
ATOM 6812 O O . ASP B 1 406 ? 117.405 111.826 73.438 1.00 97.69 406 ASP B O 1
ATOM 6817 N N . GLU B 1 407 ? 118.390 109.846 73.834 1.00 94.56 407 GLU B N 1
ATOM 6818 C CA . GLU B 1 407 ? 119.394 110.419 74.717 1.00 91.82 407 GLU B CA 1
ATOM 6819 C C . GLU B 1 407 ? 120.634 110.897 73.977 1.00 92.03 407 GLU B C 1
ATOM 6820 O O . GLU B 1 407 ? 121.476 111.569 74.583 1.00 93.98 407 GLU B O 1
ATOM 6826 N N . ALA B 1 408 ? 120.770 110.573 72.690 1.00 93.08 408 ALA B N 1
ATOM 6827 C CA . ALA B 1 408 ? 121.887 111.100 71.915 1.00 94.31 408 ALA B CA 1
ATOM 6828 C C . ALA B 1 408 ? 121.597 112.507 71.413 1.00 96.01 408 ALA B C 1
ATOM 6829 O O . ALA B 1 408 ? 122.498 113.351 71.369 1.00 93.92 408 ALA B O 1
ATOM 6831 N N . LYS B 1 409 ? 120.347 112.779 71.028 1.00 100.94 409 LYS B N 1
ATOM 6832 C CA . LYS B 1 409 ? 119.996 114.129 70.600 1.00 98.43 409 LYS B CA 1
ATOM 6833 C C . LYS B 1 409 ? 119.925 115.089 71.780 1.00 97.74 409 LYS B C 1
ATOM 6834 O O . LYS B 1 409 ? 120.148 116.293 71.612 1.00 97.03 409 LYS B O 1
ATOM 6840 N N . LYS B 1 410 ? 119.623 114.579 72.977 1.00 91.55 410 LYS B N 1
ATOM 6841 C CA . LYS B 1 410 ? 119.601 115.434 74.158 1.00 89.13 410 LYS B CA 1
ATOM 6842 C C . LYS B 1 410 ? 120.988 115.966 74.487 1.00 91.02 410 LYS B C 1
ATOM 6843 O O . LYS B 1 410 ? 121.116 117.095 74.970 1.00 91.39 410 LYS B O 1
ATOM 6849 N N . LEU B 1 411 ? 122.034 115.178 74.229 1.00 90.80 411 LEU B N 1
ATOM 6850 C CA . LEU B 1 411 ? 123.393 115.662 74.447 1.00 90.88 411 LEU B CA 1
ATOM 6851 C C . LEU B 1 411 ? 123.722 116.822 73.513 1.00 90.90 411 LEU B C 1
ATOM 6852 O O . LEU B 1 411 ? 124.306 117.827 73.938 1.00 91.45 411 LEU B O 1
ATOM 6857 N N . ALA B 1 412 ? 123.346 116.704 72.238 1.00 89.31 412 ALA B N 1
ATOM 6858 C CA . ALA B 1 412 ? 123.571 117.796 71.297 1.00 90.21 412 ALA B CA 1
ATOM 6859 C C . ALA B 1 412 ? 122.747 119.023 71.668 1.00 90.51 412 ALA B C 1
ATOM 6860 O O . ALA B 1 412 ? 123.221 120.158 71.537 1.00 87.80 412 ALA B O 1
ATOM 6862 N N . GLU B 1 413 ? 121.509 118.817 72.124 1.00 87.47 413 GLU B N 1
ATOM 6863 C CA . GLU B 1 413 ? 120.688 119.941 72.561 1.00 85.07 413 GLU B CA 1
ATOM 6864 C C . GLU B 1 413 ? 121.306 120.641 73.765 1.00 86.06 413 GLU B C 1
ATOM 6865 O O . GLU B 1 413 ? 121.304 121.874 73.844 1.00 88.37 413 GLU B O 1
ATOM 6871 N N . GLU B 1 414 ? 121.835 119.868 74.717 1.00 83.48 414 GLU B N 1
ATOM 6872 C CA . GLU B 1 414 ? 122.510 120.461 75.866 1.00 82.90 414 GLU B CA 1
ATOM 6873 C C . GLU B 1 414 ? 123.746 121.238 75.437 1.00 83.64 414 GLU B C 1
ATOM 6874 O O . GLU B 1 414 ? 124.018 122.325 75.959 1.00 88.37 414 GLU B O 1
ATOM 6880 N N . ALA B 1 415 ? 124.508 120.695 74.485 1.00 78.61 415 ALA B N 1
ATOM 6881 C CA . ALA B 1 415 ? 125.677 121.410 73.982 1.00 79.18 415 ALA B CA 1
ATOM 6882 C C . ALA B 1 415 ? 125.280 122.726 73.324 1.00 82.43 415 ALA B C 1
ATOM 6883 O O . ALA B 1 415 ? 125.913 123.763 73.556 1.00 82.53 415 ALA B O 1
ATOM 6885 N N . LYS B 1 416 ? 124.226 122.706 72.504 1.00 86.36 416 LYS B N 1
ATOM 6886 C CA . LYS B 1 416 ? 123.772 123.928 71.846 1.00 83.07 416 LYS B CA 1
ATOM 6887 C C . LYS B 1 416 ? 123.271 124.951 72.859 1.00 83.46 416 LYS B C 1
ATOM 6888 O O . LYS B 1 416 ? 123.546 126.151 72.732 1.00 84.77 416 LYS B O 1
ATOM 6894 N N . ALA B 1 417 ? 122.526 124.494 73.869 1.00 82.67 417 ALA B N 1
ATOM 6895 C CA . ALA B 1 417 ? 122.037 125.402 74.901 1.00 80.91 417 ALA B CA 1
ATOM 6896 C C . ALA B 1 417 ? 123.188 126.020 75.682 1.00 78.38 417 ALA B C 1
ATOM 6897 O O . ALA B 1 417 ? 123.163 127.216 75.995 1.00 79.77 417 ALA B O 1
ATOM 6899 N N . LYS B 1 418 ? 124.206 125.221 76.008 1.00 74.95 418 LYS B N 1
ATOM 6900 C CA . LYS B 1 418 ? 125.366 125.760 76.707 1.00 75.34 418 LYS B CA 1
ATOM 6901 C C . LYS B 1 418 ? 126.119 126.757 75.836 1.00 78.02 418 LYS B C 1
ATOM 6902 O O . LYS B 1 418 ? 126.624 127.767 76.337 1.00 79.41 418 LYS B O 1
ATOM 6908 N N . LYS B 1 419 ? 126.203 126.492 74.530 1.00 78.33 419 LYS B N 1
ATOM 6909 C CA . LYS B 1 419 ? 126.840 127.443 73.623 1.00 79.31 419 LYS B CA 1
ATOM 6910 C C . LYS B 1 419 ? 126.084 128.766 73.600 1.00 80.71 419 LYS B C 1
ATOM 6911 O O . LYS B 1 419 ? 126.689 129.843 73.673 1.00 81.30 419 LYS B O 1
ATOM 6917 N N . GLU B 1 420 ? 124.754 128.702 73.506 1.00 83.16 420 GLU B N 1
ATOM 6918 C CA . GLU B 1 420 ? 123.954 129.924 73.493 1.00 80.60 420 GLU B CA 1
ATOM 6919 C C . GLU B 1 420 ? 124.090 130.687 74.804 1.00 82.48 420 GLU B C 1
ATOM 6920 O O . GLU B 1 420 ? 124.202 131.920 74.809 1.00 84.09 420 GLU B O 1
ATOM 6926 N N . GLU B 1 421 ? 124.083 129.971 75.929 1.00 78.03 421 GLU B N 1
ATOM 6927 C CA . GLU B 1 421 ? 124.213 130.625 77.226 1.00 74.62 421 GLU B CA 1
ATOM 6928 C C . GLU B 1 421 ? 125.586 131.272 77.386 1.00 74.40 421 GLU B C 1
ATOM 6929 O O . GLU B 1 421 ? 125.696 132.381 77.924 1.00 80.19 421 GLU B O 1
ATOM 6935 N N . ASN B 1 422 ? 126.643 130.597 76.926 1.00 71.63 422 ASN B N 1
ATOM 6936 C CA . ASN B 1 422 ? 127.977 131.186 76.975 1.00 73.45 422 ASN B CA 1
ATOM 6937 C C . ASN B 1 422 ? 128.066 132.418 76.086 1.00 74.64 422 ASN B C 1
ATOM 6938 O O . ASN B 1 422 ? 128.722 133.404 76.442 1.00 75.03 422 ASN B O 1
ATOM 6943 N N . GLU B 1 423 ? 127.425 132.377 74.916 1.00 80.40 423 GLU B N 1
ATOM 6944 C CA . GLU B 1 423 ? 127.388 133.555 74.057 1.00 80.92 423 GLU B CA 1
ATOM 6945 C C . GLU B 1 423 ? 126.665 134.706 74.743 1.00 80.20 423 GLU B C 1
ATOM 6946 O O . GLU B 1 423 ? 127.073 135.867 74.622 1.00 78.93 423 GLU B O 1
ATOM 6952 N N . TYR B 1 424 ? 125.583 134.403 75.462 1.00 77.13 424 TYR B N 1
ATOM 6953 C CA . TYR B 1 424 ? 124.895 135.435 76.232 1.00 77.06 424 TYR B CA 1
ATOM 6954 C C . TYR B 1 424 ? 125.808 136.027 77.298 1.00 76.42 424 TYR B C 1
ATOM 6955 O O . TYR B 1 424 ? 125.834 137.247 77.497 1.00 76.00 424 TYR B O 1
ATOM 6964 N N . TRP B 1 425 ? 126.565 135.179 77.998 1.00 70.52 425 TRP B N 1
ATOM 6965 C CA . TRP B 1 425 ? 127.443 135.669 79.054 1.00 66.03 425 TRP B CA 1
ATOM 6966 C C . TRP B 1 425 ? 128.625 136.465 78.517 1.00 69.06 425 TRP B C 1
ATOM 6967 O O . TRP B 1 425 ? 129.285 137.164 79.292 1.00 71.92 425 TRP B O 1
ATOM 6978 N N . LYS B 1 426 ? 128.907 136.381 77.219 1.00 72.87 426 LYS B N 1
ATOM 6979 C CA . LYS B 1 426 ? 130.049 137.077 76.638 1.00 74.30 426 LYS B CA 1
ATOM 6980 C C . LYS B 1 426 ? 129.719 138.490 76.175 1.00 75.37 426 LYS B C 1
ATOM 6981 O O . LYS B 1 426 ? 130.615 139.188 75.690 1.00 72.95 426 LYS B O 1
ATOM 6987 N N . THR B 1 427 ? 128.467 138.932 76.311 1.00 80.75 427 THR B N 1
ATOM 6988 C CA . THR B 1 427 ? 128.063 140.254 75.858 1.00 80.90 427 THR B CA 1
ATOM 6989 C C . THR B 1 427 ? 127.642 141.198 76.975 1.00 81.25 427 THR B C 1
ATOM 6990 O O . THR B 1 427 ? 127.698 142.416 76.775 1.00 80.80 427 THR B O 1
ATOM 6994 N N . THR B 1 428 ? 127.229 140.685 78.131 1.00 74.30 428 THR B N 1
ATOM 6995 C CA . THR B 1 428 ? 126.767 141.547 79.206 1.00 76.79 428 THR B CA 1
ATOM 6996 C C . THR B 1 428 ? 127.939 142.296 79.836 1.00 77.91 428 THR B C 1
ATOM 6997 O O . THR B 1 428 ? 129.111 141.964 79.638 1.00 75.79 428 THR B O 1
ATOM 7001 N N . ASP B 1 429 ? 127.603 143.328 80.604 1.00 70.13 429 ASP B N 1
ATOM 7002 C CA . ASP B 1 429 ? 128.574 144.142 81.319 1.00 65.35 429 ASP B CA 1
ATOM 7003 C C . ASP B 1 429 ? 128.162 144.234 82.783 1.00 66.23 429 ASP B C 1
ATOM 7004 O O . ASP B 1 429 ? 127.158 143.653 83.208 1.00 67.22 429 ASP B O 1
ATOM 7009 N N . VAL B 1 430 ? 128.956 144.969 83.562 1.00 63.49 430 VAL B N 1
ATOM 7010 C CA . VAL B 1 430 ? 128.700 145.085 84.994 1.00 63.23 430 VAL B CA 1
ATOM 7011 C C . VAL B 1 430 ? 127.386 145.812 85.253 1.00 65.37 430 VAL B C 1
ATOM 7012 O O . VAL B 1 430 ? 126.585 145.392 86.097 1.00 64.38 430 VAL B O 1
ATOM 7016 N N . VAL B 1 431 ? 127.145 146.913 84.537 1.00 65.03 431 VAL B N 1
ATOM 7017 C CA . VAL B 1 431 ? 125.975 147.742 84.812 1.00 65.95 431 VAL B CA 1
ATOM 7018 C C . VAL B 1 431 ? 124.690 146.978 84.526 1.00 62.49 431 VAL B C 1
ATOM 7019 O O . VAL B 1 431 ? 123.721 147.061 85.288 1.00 60.90 431 VAL B O 1
ATOM 7023 N N . THR B 1 432 ? 124.657 146.229 83.422 1.00 70.46 432 THR B N 1
ATOM 7024 C CA . THR B 1 432 ? 123.451 145.486 83.071 1.00 70.59 432 THR B CA 1
ATOM 7025 C C . THR B 1 432 ? 123.121 144.431 84.119 1.00 70.28 432 THR B C 1
ATOM 7026 O O . THR B 1 432 ? 121.971 144.319 84.556 1.00 72.90 432 THR B O 1
ATOM 7030 N N . GLU B 1 433 ? 124.120 143.650 84.537 1.00 64.07 433 GLU B N 1
ATOM 7031 C CA . GLU B 1 433 ? 123.886 142.617 85.541 1.00 64.46 433 GLU B CA 1
ATOM 7032 C C . GLU B 1 433 ? 123.490 143.227 86.879 1.00 67.47 433 GLU B C 1
ATOM 7033 O O . GLU B 1 433 ? 122.598 142.715 87.568 1.00 68.80 433 GLU B O 1
ATOM 7039 N N . TYR B 1 434 ? 124.146 144.324 87.266 1.00 59.06 434 TYR B N 1
ATOM 7040 C CA . TYR B 1 434 ? 123.803 144.986 88.520 1.00 58.05 434 TYR B CA 1
ATOM 7041 C C . TYR B 1 434 ? 122.374 145.514 88.494 1.00 60.36 434 TYR B C 1
ATOM 7042 O O . TYR B 1 434 ? 121.637 145.375 89.476 1.00 61.68 434 TYR B O 1
ATOM 7051 N N . THR B 1 435 ? 121.963 146.124 87.381 1.00 63.30 435 THR B N 1
ATOM 7052 C CA . THR B 1 435 ? 120.597 146.625 87.273 1.00 62.02 435 THR B CA 1
ATOM 7053 C C . THR B 1 435 ? 119.590 145.483 87.283 1.00 62.63 435 THR B C 1
ATOM 7054 O O . THR B 1 435 ? 118.520 145.591 87.893 1.00 65.21 435 THR B O 1
ATOM 7058 N N . LYS B 1 436 ? 119.912 144.379 86.607 1.00 66.07 436 LYS B N 1
ATOM 7059 C CA . LYS B 1 436 ? 119.029 143.221 86.566 1.00 65.47 436 LYS B CA 1
ATOM 7060 C C . LYS B 1 436 ? 118.825 142.635 87.955 1.00 65.75 436 LYS B C 1
ATOM 7061 O O . LYS B 1 436 ? 117.700 142.300 88.336 1.00 69.22 436 LYS B O 1
ATOM 7067 N N . ASP B 1 437 ? 119.911 142.505 88.718 1.00 62.07 437 ASP B N 1
ATOM 7068 C CA . ASP B 1 437 ? 119.815 141.906 90.043 1.00 64.81 437 ASP B CA 1
ATOM 7069 C C . ASP B 1 437 ? 119.245 142.868 91.081 1.00 61.22 437 ASP B C 1
ATOM 7070 O O . ASP B 1 437 ? 118.642 142.423 92.063 1.00 60.95 437 ASP B O 1
ATOM 7075 N N . LEU B 1 438 ? 119.424 144.177 90.888 1.00 61.79 438 LEU B N 1
ATOM 7076 C CA . LEU B 1 438 ? 118.832 145.147 91.805 1.00 64.71 438 LEU B CA 1
ATOM 7077 C C . LEU B 1 438 ? 117.322 145.230 91.625 1.00 66.77 438 LEU B C 1
ATOM 7078 O O . LEU B 1 438 ? 116.581 145.358 92.605 1.00 65.45 438 LEU B O 1
ATOM 7083 N N . GLU B 1 439 ? 116.849 145.162 90.382 1.00 75.74 439 GLU B N 1
ATOM 7084 C CA . GLU B 1 439 ? 115.427 145.286 90.096 1.00 70.18 439 GLU B CA 1
ATOM 7085 C C . GLU B 1 439 ? 114.631 144.046 90.477 1.00 71.87 439 GLU B C 1
ATOM 7086 O O . GLU B 1 439 ? 113.397 144.089 90.440 1.00 74.81 439 GLU B O 1
ATOM 7092 N N . GLU B 1 440 ? 115.294 142.952 90.840 1.00 72.03 440 GLU B N 1
ATOM 7093 C CA . GLU B 1 440 ? 114.610 141.731 91.241 1.00 74.03 440 GLU B CA 1
ATOM 7094 C C . GLU B 1 440 ? 114.251 141.706 92.720 1.00 75.33 440 GLU B C 1
ATOM 7095 O O . GLU B 1 440 ? 113.612 140.750 93.170 1.00 74.75 440 GLU B O 1
ATOM 7101 N N . ILE B 1 441 ? 114.643 142.722 93.483 1.00 73.88 441 ILE B N 1
ATOM 7102 C CA . ILE B 1 441 ? 114.320 142.782 94.903 1.00 76.66 441 ILE B CA 1
ATOM 7103 C C . ILE B 1 441 ? 112.831 143.049 95.096 1.00 75.24 441 ILE B C 1
ATOM 7104 O O . ILE B 1 441 ? 112.117 142.241 95.691 1.00 72.95 441 ILE B O 1
ATOM 7109 N N . LYS C 2 393 ? 139.877 130.718 155.539 1.00 56.84 393 LYS C N 1
ATOM 7110 C CA . LYS C 2 393 ? 140.175 129.933 154.349 1.00 62.05 393 LYS C CA 1
ATOM 7111 C C . LYS C 2 393 ? 139.421 130.461 153.133 1.00 62.00 393 LYS C C 1
ATOM 7112 O O . LYS C 2 393 ? 138.385 131.112 153.266 1.00 65.04 393 LYS C O 1
ATOM 7118 N N . VAL C 2 394 ? 139.955 130.181 151.948 1.00 52.03 394 VAL C N 1
ATOM 7119 C CA . VAL C 2 394 ? 139.333 130.549 150.682 1.00 50.40 394 VAL C CA 1
ATOM 7120 C C . VAL C 2 394 ? 138.777 129.279 150.054 1.00 52.88 394 VAL C C 1
ATOM 7121 O O . VAL C 2 394 ? 139.440 128.236 150.061 1.00 52.67 394 VAL C O 1
ATOM 7125 N N . HIS C 2 395 ? 137.556 129.368 149.521 1.00 57.94 395 HIS C N 1
ATOM 7126 C CA . HIS C 2 395 ? 136.817 128.169 149.137 1.00 62.85 395 HIS C CA 1
ATOM 7127 C C . HIS C 2 395 ? 137.551 127.369 148.066 1.00 62.30 395 HIS C C 1
ATOM 7128 O O . HIS C 2 395 ? 137.763 126.161 148.216 1.00 59.15 395 HIS C O 1
ATOM 7135 N N . LYS C 2 396 ? 137.949 128.024 146.978 1.00 47.00 396 LYS C N 1
ATOM 7136 C CA . LYS C 2 396 ? 138.520 127.336 145.828 1.00 41.13 396 LYS C CA 1
ATOM 7137 C C . LYS C 2 396 ? 140.042 127.374 145.802 1.00 41.77 396 LYS C C 1
ATOM 7138 O O . LYS C 2 396 ? 140.646 126.913 144.830 1.00 41.17 396 LYS C O 1
ATOM 7144 N N . HIS C 2 397 ? 140.673 127.910 146.842 1.00 39.89 397 HIS C N 1
ATOM 7145 C CA . HIS C 2 397 ? 142.125 127.879 146.936 1.00 31.06 397 HIS C CA 1
ATOM 7146 C C . HIS C 2 397 ? 142.604 126.450 147.159 1.00 38.18 397 HIS C C 1
ATOM 7147 O O . HIS C 2 397 ? 142.045 125.718 147.981 1.00 48.88 397 HIS C O 1
ATOM 7154 N N . ILE C 2 398 ? 143.636 126.053 146.425 1.00 39.41 398 ILE C N 1
ATOM 7155 C CA . ILE C 2 398 ? 144.240 124.732 146.552 1.00 36.81 398 ILE C CA 1
ATOM 7156 C C . ILE C 2 398 ? 145.619 124.942 147.162 1.00 39.28 398 ILE C C 1
ATOM 7157 O O . ILE C 2 398 ? 146.565 125.333 146.472 1.00 50.41 398 ILE C O 1
ATOM 7162 N N . LYS C 2 399 ? 145.736 124.683 148.459 1.00 35.34 399 LYS C N 1
ATOM 7163 C CA . LYS C 2 399 ? 146.945 125.020 149.194 1.00 36.79 399 LYS C CA 1
ATOM 7164 C C . LYS C 2 399 ? 148.094 124.088 148.839 1.00 39.30 399 LYS C C 1
ATOM 7165 O O . LYS C 2 399 ? 147.901 122.889 148.628 1.00 53.55 399 LYS C O 1
ATOM 7171 N N . ALA C 2 400 ? 149.294 124.653 148.772 1.00 41.14 400 ALA C N 1
ATOM 7172 C CA . ALA C 2 400 ? 150.507 123.856 148.729 1.00 33.59 400 ALA C CA 1
ATOM 7173 C C . ALA C 2 400 ? 150.883 123.419 150.139 1.00 47.44 400 ALA C C 1
ATOM 7174 O O . ALA C 2 400 ? 150.566 124.092 151.123 1.00 54.35 400 ALA C O 1
ATOM 7176 N N . ASN C 2 401 ? 151.559 122.274 150.233 1.00 58.00 401 ASN C N 1
ATOM 7177 C CA . ASN C 2 401 ? 151.903 121.740 151.547 1.00 57.39 401 ASN C CA 1
ATOM 7178 C C . ASN C 2 401 ? 152.881 122.641 152.286 1.00 57.43 401 ASN C C 1
ATOM 7179 O O . ASN C 2 401 ? 152.849 122.708 153.519 1.00 62.02 401 ASN C O 1
ATOM 7184 N N . LEU C 2 402 ? 153.752 123.341 151.562 1.00 49.97 402 LEU C N 1
ATOM 7185 C CA . LEU C 2 402 ? 154.729 124.231 152.173 1.00 53.73 402 LEU C CA 1
ATOM 7186 C C . LEU C 2 402 ? 154.291 125.690 152.116 1.00 57.10 402 LEU C C 1
ATOM 7187 O O . LEU C 2 402 ? 155.093 126.586 152.394 1.00 56.66 402 LEU C O 1
ATOM 7192 N N . CYS C 2 403 ? 153.035 125.943 151.756 1.00 59.20 403 CYS C N 1
ATOM 7193 C CA . CYS C 2 403 ? 152.523 127.305 151.708 1.00 52.38 403 CYS C CA 1
ATOM 7194 C C . CYS C 2 403 ? 152.521 127.925 153.099 1.00 57.42 403 CYS C C 1
ATOM 7195 O O . CYS C 2 403 ? 152.101 127.301 154.076 1.00 59.95 403 CYS C O 1
ATOM 7198 N N . GLY C 2 404 ? 152.991 129.163 153.182 1.00 56.23 404 GLY C N 1
ATOM 7199 C CA . GLY C 2 404 ? 153.113 129.876 154.442 1.00 58.24 404 GLY C CA 1
ATOM 7200 C C . GLY C 2 404 ? 154.464 129.722 155.103 1.00 62.89 404 GLY C C 1
ATOM 7201 O O . GLY C 2 404 ? 154.924 130.630 155.799 1.00 60.79 404 GLY C O 1
ATOM 7202 N N . LYS C 2 405 ? 155.112 128.580 154.899 1.00 64.43 405 LYS C N 1
ATOM 7203 C CA . LYS C 2 405 ? 156.426 128.324 155.473 1.00 62.17 405 LYS C CA 1
ATOM 7204 C C . LYS C 2 405 ? 157.507 128.787 154.497 1.00 66.37 405 LYS C C 1
ATOM 7205 O O . LYS C 2 405 ? 157.224 129.370 153.447 1.00 69.24 405 LYS C O 1
ATOM 7211 N N . ASP C 2 406 ? 158.767 128.527 154.836 1.00 69.30 406 ASP C N 1
ATOM 7212 C CA . ASP C 2 406 ? 159.903 129.015 154.056 1.00 69.51 406 ASP C CA 1
ATOM 7213 C C . ASP C 2 406 ? 160.176 128.050 152.910 1.00 72.38 406 ASP C C 1
ATOM 7214 O O . ASP C 2 406 ? 160.707 126.956 153.113 1.00 73.37 406 ASP C O 1
ATOM 7219 N N . ALA C 2 407 ? 159.819 128.461 151.701 1.00 62.05 407 ALA C N 1
ATOM 7220 C CA . ALA C 2 407 ? 160.045 127.674 150.494 1.00 59.39 407 ALA C CA 1
ATOM 7221 C C . ALA C 2 407 ? 159.877 128.606 149.303 1.00 63.01 407 ALA C C 1
ATOM 7222 O O . ALA C 2 407 ? 159.724 129.821 149.460 1.00 67.86 407 ALA C O 1
ATOM 7224 N N . ASP C 2 408 ? 159.907 128.027 148.103 1.00 50.36 408 ASP C N 1
ATOM 7225 C CA . ASP C 2 408 ? 159.700 128.774 146.868 1.00 52.51 408 ASP C CA 1
ATOM 7226 C C . ASP C 2 408 ? 158.329 128.511 146.244 1.00 52.18 408 ASP C C 1
ATOM 7227 O O . ASP C 2 408 ? 158.156 128.653 145.028 1.00 48.47 408 ASP C O 1
ATOM 7232 N N . THR C 2 409 ? 157.333 128.217 147.079 1.00 43.68 409 THR C N 1
ATOM 7233 C CA . THR C 2 409 ? 156.002 127.853 146.607 1.00 41.14 409 THR C CA 1
ATOM 7234 C C . THR C 2 409 ? 155.435 128.910 145.668 1.00 38.68 409 THR C C 1
ATOM 7235 O O . THR C 2 409 ? 155.560 130.112 145.909 1.00 52.25 409 THR C O 1
ATOM 7239 N N . THR C 2 410 ? 154.812 128.448 144.587 1.00 28.58 410 THR C N 1
ATOM 7240 C CA . THR C 2 410 ? 154.274 129.317 143.550 1.00 36.17 410 THR C CA 1
ATOM 7241 C C . THR C 2 410 ? 152.761 129.174 143.494 1.00 35.65 410 THR C C 1
ATOM 7242 O O . THR C 2 410 ? 152.237 128.057 143.530 1.00 39.32 410 THR C O 1
ATOM 7246 N N . LEU C 2 411 ? 152.067 130.304 143.400 1.00 33.17 411 LEU C N 1
ATOM 7247 C CA . LEU C 2 411 ? 150.622 130.321 143.232 1.00 27.34 411 LEU C CA 1
ATOM 7248 C C . LEU C 2 411 ? 150.282 130.404 141.751 1.00 35.65 411 LEU C C 1
ATOM 7249 O O . LEU C 2 411 ? 150.791 131.276 141.041 1.00 50.91 411 LEU C O 1
ATOM 7254 N N . PHE C 2 412 ? 149.423 129.503 141.290 1.00 30.27 412 PHE C N 1
ATOM 7255 C CA . PHE C 2 412 ? 148.975 129.477 139.905 1.00 27.29 412 PHE C CA 1
ATOM 7256 C C . PHE C 2 412 ? 147.614 130.151 139.829 1.00 40.26 412 PHE C C 1
ATOM 7257 O O . PHE C 2 412 ? 146.672 129.730 140.508 1.00 46.76 412 PHE C O 1
ATOM 7265 N N . LEU C 2 413 ? 147.510 131.188 139.006 1.00 36.63 413 LEU C N 1
ATOM 7266 C CA . LEU C 2 413 ? 146.287 131.975 138.869 1.00 32.29 413 LEU C CA 1
ATOM 7267 C C . LEU C 2 413 ? 145.661 131.654 137.515 1.00 32.55 413 LEU C C 1
ATOM 7268 O O . LEU C 2 413 ? 145.945 132.309 136.513 1.00 41.85 413 LEU C O 1
ATOM 7273 N N . THR C 2 414 ? 144.806 130.636 137.491 1.00 38.50 414 THR C N 1
ATOM 7274 C CA . THR C 2 414 ? 144.067 130.328 136.279 1.00 36.94 414 THR C CA 1
ATOM 7275 C C . THR C 2 414 ? 142.959 131.356 136.079 1.00 39.27 414 THR C C 1
ATOM 7276 O O . THR C 2 414 ? 142.631 132.138 136.973 1.00 48.99 414 THR C O 1
ATOM 7280 N N . GLU C 2 415 ? 142.373 131.354 134.886 1.00 45.37 415 GLU C N 1
ATOM 7281 C CA . GLU C 2 415 ? 141.283 132.266 134.577 1.00 44.48 415 GLU C CA 1
ATOM 7282 C C . GLU C 2 415 ? 139.916 131.594 134.643 1.00 50.18 415 GLU C C 1
ATOM 7283 O O . GLU C 2 415 ? 138.921 132.190 134.220 1.00 52.61 415 GLU C O 1
ATOM 7289 N N . GLY C 2 416 ? 139.834 130.391 135.200 1.00 38.14 416 GLY C N 1
ATOM 7290 C CA . GLY C 2 416 ? 138.544 129.748 135.373 1.00 33.72 416 GLY C CA 1
ATOM 7291 C C . GLY C 2 416 ? 138.678 128.466 136.161 1.00 38.16 416 GLY C C 1
ATOM 7292 O O . GLY C 2 416 ? 139.781 127.983 136.428 1.00 45.27 416 GLY C O 1
ATOM 7293 N N . ASP C 2 417 ? 137.518 127.924 136.540 1.00 43.37 417 ASP C N 1
ATOM 7294 C CA . ASP C 2 417 ? 137.478 126.627 137.208 1.00 37.08 417 ASP C CA 1
ATOM 7295 C C . ASP C 2 417 ? 137.930 125.506 136.285 1.00 40.08 417 ASP C C 1
ATOM 7296 O O . ASP C 2 417 ? 138.618 124.580 136.726 1.00 44.62 417 ASP C O 1
ATOM 7301 N N . SER C 2 418 ? 137.546 125.569 135.010 1.00 42.54 418 SER C N 1
ATOM 7302 C CA . SER C 2 418 ? 137.866 124.523 134.049 1.00 36.67 418 SER C CA 1
ATOM 7303 C C . SER C 2 418 ? 139.355 124.412 133.764 1.00 39.64 418 SER C C 1
ATOM 7304 O O . SER C 2 418 ? 139.804 123.351 133.320 1.00 48.06 418 SER C O 1
ATOM 7307 N N . ALA C 2 419 ? 140.125 125.468 134.009 1.00 42.89 419 ALA C N 1
ATOM 7308 C CA . ALA C 2 419 ? 141.547 125.493 133.705 1.00 42.88 419 ALA C CA 1
ATOM 7309 C C . ALA C 2 419 ? 142.402 124.952 134.842 1.00 49.92 419 ALA C C 1
ATOM 7310 O O . ALA C 2 419 ? 143.626 124.873 134.699 1.00 59.59 419 ALA C O 1
ATOM 7312 N N . ILE C 2 420 ? 141.789 124.571 135.963 1.00 44.06 420 ILE C N 1
ATOM 7313 C CA . ILE C 2 420 ? 142.522 124.144 137.147 1.00 35.78 420 ILE C CA 1
ATOM 7314 C C . ILE C 2 420 ? 142.195 122.718 137.561 1.00 47.43 420 ILE C C 1
ATOM 7315 O O . ILE C 2 420 ? 142.749 122.229 138.547 1.00 55.20 420 ILE C O 1
ATOM 7320 N N . GLY C 2 421 ? 141.323 122.022 136.829 1.00 50.29 421 GLY C N 1
ATOM 7321 C CA . GLY C 2 421 ? 140.964 120.666 137.213 1.00 45.59 421 GLY C CA 1
ATOM 7322 C C . GLY C 2 421 ? 142.139 119.707 137.176 1.00 51.58 421 GLY C C 1
ATOM 7323 O O . GLY C 2 421 ? 142.289 118.861 138.060 1.00 53.04 421 GLY C O 1
ATOM 7324 N N . TYR C 2 422 ? 142.984 119.821 136.152 1.00 46.74 422 TYR C N 1
ATOM 7325 C CA . TYR C 2 422 ? 144.143 118.948 136.028 1.00 44.79 422 TYR C CA 1
ATOM 7326 C C . TYR C 2 422 ? 145.353 119.446 136.804 1.00 43.21 422 TYR C C 1
ATOM 7327 O O . TYR C 2 422 ? 146.355 118.728 136.875 1.00 50.79 422 TYR C O 1
ATOM 7336 N N . LEU C 2 423 ? 145.290 120.648 137.381 1.00 38.79 423 LEU C N 1
ATOM 7337 C CA . LEU C 2 423 ? 146.470 121.216 138.025 1.00 45.47 423 LEU C CA 1
ATOM 7338 C C . LEU C 2 423 ? 146.832 120.466 139.300 1.00 44.81 423 LEU C C 1
ATOM 7339 O O . LEU C 2 423 ? 148.015 120.237 139.571 1.00 47.98 423 LEU C O 1
ATOM 7344 N N . ILE C 2 424 ? 145.835 120.069 140.094 1.00 49.45 424 ILE C N 1
ATOM 7345 C CA . ILE C 2 424 ? 146.133 119.429 141.369 1.00 52.36 424 ILE C CA 1
ATOM 7346 C C . ILE C 2 424 ? 146.756 118.055 141.185 1.00 53.66 424 ILE C C 1
ATOM 7347 O O . ILE C 2 424 ? 147.396 117.542 142.108 1.00 51.28 424 ILE C O 1
ATOM 7352 N N . ASP C 2 425 ? 146.576 117.434 140.022 1.00 52.01 425 ASP C N 1
ATOM 7353 C CA . ASP C 2 425 ? 147.129 116.110 139.777 1.00 50.29 425 ASP C CA 1
ATOM 7354 C C . ASP C 2 425 ? 148.535 116.154 139.200 1.00 54.08 425 ASP C C 1
ATOM 7355 O O . ASP C 2 425 ? 149.304 115.205 139.391 1.00 61.42 425 ASP C O 1
ATOM 7360 N N . VAL C 2 426 ? 148.891 117.231 138.504 1.00 47.64 426 VAL C N 1
ATOM 7361 C CA . VAL C 2 426 ? 150.156 117.322 137.790 1.00 46.20 426 VAL C CA 1
ATOM 7362 C C . VAL C 2 426 ? 151.118 118.293 138.459 1.00 50.82 426 VAL C C 1
ATOM 7363 O O . VAL C 2 426 ? 152.221 118.514 137.949 1.00 54.04 426 VAL C O 1
ATOM 7367 N N . ARG C 2 427 ? 150.737 118.874 139.591 1.00 43.85 427 ARG C N 1
ATOM 7368 C CA . ARG C 2 427 ? 151.552 119.864 140.276 1.00 46.14 427 ARG C CA 1
ATOM 7369 C C . ARG C 2 427 ? 152.477 119.194 141.281 1.00 49.18 427 ARG C C 1
ATOM 7370 O O . ARG C 2 427 ? 152.318 118.020 141.625 1.00 52.60 427 ARG C O 1
ATOM 7378 N N . ASP C 2 428 ? 153.456 119.964 141.745 1.00 50.01 428 ASP C N 1
ATOM 7379 C CA . ASP C 2 428 ? 154.254 119.558 142.891 1.00 48.12 428 ASP C CA 1
ATOM 7380 C C . ASP C 2 428 ? 153.465 119.852 144.159 1.00 48.34 428 ASP C C 1
ATOM 7381 O O . ASP C 2 428 ? 153.157 121.012 144.448 1.00 53.86 428 ASP C O 1
ATOM 7386 N N . LYS C 2 429 ? 153.129 118.803 144.911 1.00 56.97 429 LYS C N 1
ATOM 7387 C CA . LYS C 2 429 ? 152.247 118.974 146.061 1.00 55.27 429 LYS C CA 1
ATOM 7388 C C . LYS C 2 429 ? 152.872 119.877 147.112 1.00 51.84 429 LYS C C 1
ATOM 7389 O O . LYS C 2 429 ? 152.179 120.691 147.732 1.00 54.03 429 LYS C O 1
ATOM 7395 N N . GLU C 2 430 ? 154.178 119.749 147.328 1.00 52.45 430 GLU C N 1
ATOM 7396 C CA . GLU C 2 430 ? 154.846 120.540 148.349 1.00 57.02 430 GLU C CA 1
ATOM 7397 C C . GLU C 2 430 ? 155.042 121.993 147.941 1.00 62.66 430 GLU C C 1
ATOM 7398 O O . GLU C 2 430 ? 155.176 122.851 148.816 1.00 63.65 430 GLU C O 1
ATOM 7404 N N . LEU C 2 431 ? 155.040 122.294 146.643 1.00 54.10 431 LEU C N 1
ATOM 7405 C CA . LEU C 2 431 ? 155.529 123.582 146.174 1.00 40.41 431 LEU C CA 1
ATOM 7406 C C . LEU C 2 431 ? 154.587 124.323 145.236 1.00 38.03 431 LEU C C 1
ATOM 7407 O O . LEU C 2 431 ? 154.962 125.393 144.751 1.00 53.04 431 LEU C O 1
ATOM 7412 N N . HIS C 2 432 ? 153.395 123.806 144.952 1.00 36.54 432 HIS C N 1
ATOM 7413 C CA . HIS C 2 432 ? 152.506 124.438 143.989 1.00 33.55 432 HIS C CA 1
ATOM 7414 C C . HIS C 2 432 ? 151.105 124.580 144.560 1.00 34.88 432 HIS C C 1
ATOM 7415 O O . HIS C 2 432 ? 150.551 123.630 145.119 1.00 47.87 432 HIS C O 1
ATOM 7422 N N . GLY C 2 433 ? 150.533 125.771 144.398 1.00 37.62 433 GLY C N 1
ATOM 7423 C CA . GLY C 2 433 ? 149.146 125.998 144.739 1.00 32.27 433 GLY C CA 1
ATOM 7424 C C . GLY C 2 433 ? 148.451 126.738 143.615 1.00 36.57 433 GLY C C 1
ATOM 7425 O O . GLY C 2 433 ? 149.089 127.366 142.769 1.00 53.13 433 GLY C O 1
ATOM 7426 N N . GLY C 2 434 ? 147.122 126.654 143.618 1.00 36.02 434 GLY C N 1
ATOM 7427 C CA . GLY C 2 434 ? 146.336 127.246 142.557 1.00 35.66 434 GLY C CA 1
ATOM 7428 C C . GLY C 2 434 ? 145.104 127.942 143.096 1.00 30.87 434 GLY C C 1
ATOM 7429 O O . GLY C 2 434 ? 144.637 127.667 144.203 1.00 38.16 434 GLY C O 1
ATOM 7430 N N . TYR C 2 435 ? 144.585 128.860 142.283 1.00 39.55 435 TYR C N 1
ATOM 7431 C CA . TYR C 2 435 ? 143.334 129.549 142.568 1.00 35.83 435 TYR C CA 1
ATOM 7432 C C . TYR C 2 435 ? 142.696 130.030 141.271 1.00 35.71 435 TYR C C 1
ATOM 7433 O O . TYR C 2 435 ? 143.321 130.778 140.511 1.00 38.84 435 TYR C O 1
ATOM 7442 N N . PRO C 2 436 ? 141.460 129.622 140.982 1.00 34.56 436 PRO C N 1
ATOM 7443 C CA . PRO C 2 436 ? 140.796 130.072 139.751 1.00 33.08 436 PRO C CA 1
ATOM 7444 C C . PRO C 2 436 ? 140.277 131.498 139.884 1.00 38.04 436 PRO C C 1
ATOM 7445 O O . PRO C 2 436 ? 139.610 131.844 140.861 1.00 47.74 436 PRO C O 1
ATOM 7449 N N . LEU C 2 437 ? 140.580 132.323 138.885 1.00 36.87 437 LEU C N 1
ATOM 7450 C CA . LEU C 2 437 ? 140.108 133.702 138.820 1.00 38.20 437 LEU C CA 1
ATOM 7451 C C . LEU C 2 437 ? 138.907 133.744 137.885 1.00 44.80 437 LEU C C 1
ATOM 7452 O O . LEU C 2 437 ? 139.010 133.357 136.720 1.00 60.66 437 LEU C O 1
ATOM 7457 N N . ARG C 2 438 ? 137.772 134.216 138.386 1.00 36.22 438 ARG C N 1
ATOM 7458 C CA . ARG C 2 438 ? 136.564 134.233 137.572 1.00 35.80 438 ARG C CA 1
ATOM 7459 C C . ARG C 2 438 ? 136.604 135.375 136.564 1.00 44.82 438 ARG C C 1
ATOM 7460 O O . ARG C 2 438 ? 136.738 136.544 136.936 1.00 47.55 438 ARG C O 1
ATOM 7468 N N . GLY C 2 439 ? 136.491 135.028 135.284 1.00 43.40 439 GLY C N 1
ATOM 7469 C CA . GLY C 2 439 ? 136.272 135.965 134.200 1.00 41.28 439 GLY C CA 1
ATOM 7470 C C . GLY C 2 439 ? 137.402 136.952 133.995 1.00 39.97 439 GLY C C 1
ATOM 7471 O O . GLY C 2 439 ? 138.576 136.678 134.263 1.00 47.02 439 GLY C O 1
ATOM 7472 N N . LYS C 2 440 ? 137.031 138.129 133.496 1.00 41.00 440 LYS C N 1
ATOM 7473 C CA . LYS C 2 440 ? 137.985 139.198 133.248 1.00 36.37 440 LYS C CA 1
ATOM 7474 C C . LYS C 2 440 ? 138.271 139.944 134.543 1.00 45.43 440 LYS C C 1
ATOM 7475 O O . LYS C 2 440 ? 137.347 140.362 135.246 1.00 49.98 440 LYS C O 1
ATOM 7481 N N . VAL C 2 441 ? 139.555 140.106 134.856 1.00 47.53 441 VAL C N 1
ATOM 7482 C CA . VAL C 2 441 ? 139.948 140.726 136.112 1.00 47.66 441 VAL C CA 1
ATOM 7483 C C . VAL C 2 441 ? 139.510 142.186 136.129 1.00 49.51 441 VAL C C 1
ATOM 7484 O O . VAL C 2 441 ? 139.402 142.842 135.085 1.00 47.21 441 VAL C O 1
ATOM 7488 N N . LEU C 2 442 ? 139.230 142.693 137.328 1.00 52.02 442 LEU C N 1
ATOM 7489 C CA . LEU C 2 442 ? 138.780 144.068 137.477 1.00 37.59 442 LEU C CA 1
ATOM 7490 C C . LEU C 2 442 ? 139.841 145.041 136.983 1.00 42.63 442 LEU C C 1
ATOM 7491 O O . LEU C 2 442 ? 141.024 144.913 137.311 1.00 51.80 442 LEU C O 1
ATOM 7496 N N . ASN C 2 443 ? 139.413 146.016 136.185 1.00 41.83 443 ASN C N 1
ATOM 7497 C CA . ASN C 2 443 ? 140.294 147.089 135.734 1.00 40.18 443 ASN C CA 1
ATOM 7498 C C . ASN C 2 443 ? 140.536 148.018 136.914 1.00 44.34 443 ASN C C 1
ATOM 7499 O O . ASN C 2 443 ? 139.723 148.893 137.214 1.00 49.09 443 ASN C O 1
ATOM 7504 N N . SER C 2 444 ? 141.663 147.827 137.589 1.00 41.97 444 SER C N 1
ATOM 7505 C CA . SER C 2 444 ? 141.968 148.506 138.842 1.00 39.33 444 SER C CA 1
ATOM 7506 C C . SER C 2 444 ? 143.101 149.513 138.684 1.00 45.95 444 SER C C 1
ATOM 7507 O O . SER C 2 444 ? 143.995 149.593 139.526 1.00 49.15 444 SER C O 1
ATOM 7510 N N . TRP C 2 445 ? 143.100 150.277 137.598 1.00 42.13 445 TRP C N 1
ATOM 7511 C CA . TRP C 2 445 ? 144.075 151.342 137.413 1.00 42.95 445 TRP C CA 1
ATOM 7512 C C . TRP C 2 445 ? 143.451 152.659 137.854 1.00 45.52 445 TRP C C 1
ATOM 7513 O O . TRP C 2 445 ? 142.404 153.059 137.335 1.00 47.66 445 TRP C O 1
ATOM 7524 N N . GLY C 2 446 ? 144.093 153.325 138.811 1.00 48.89 446 GLY C N 1
ATOM 7525 C CA . GLY C 2 446 ? 143.573 154.552 139.369 1.00 47.31 446 GLY C CA 1
ATOM 7526 C C . GLY C 2 446 ? 142.506 154.364 140.421 1.00 46.64 446 GLY C C 1
ATOM 7527 O O . GLY C 2 446 ? 142.053 155.357 141.004 1.00 50.39 446 GLY C O 1
ATOM 7528 N N . MET C 2 447 ? 142.095 153.129 140.685 1.00 54.05 447 MET C N 1
ATOM 7529 C CA . MET C 2 447 ? 141.089 152.833 141.689 1.00 49.93 447 MET C CA 1
ATOM 7530 C C . MET C 2 447 ? 141.671 152.976 143.091 1.00 56.66 447 MET C C 1
ATOM 7531 O O . MET C 2 447 ? 142.883 152.894 143.304 1.00 58.89 447 MET C O 1
ATOM 7536 N N . SER C 2 448 ? 140.784 153.200 144.055 1.00 55.91 448 SER C N 1
ATOM 7537 C CA . SER C 2 448 ? 141.190 153.215 145.449 1.00 55.09 448 SER C CA 1
ATOM 7538 C C . SER C 2 448 ? 141.291 151.789 145.980 1.00 58.12 448 SER C C 1
ATOM 7539 O O . SER C 2 448 ? 140.742 150.844 145.409 1.00 58.30 448 SER C O 1
ATOM 7542 N N . TYR C 2 449 ? 142.014 151.641 147.092 1.00 53.84 449 TYR C N 1
ATOM 7543 C CA . TYR C 2 449 ? 142.181 150.320 147.690 1.00 48.87 449 TYR C CA 1
ATOM 7544 C C . TYR C 2 449 ? 140.846 149.755 148.158 1.00 52.09 449 TYR C C 1
ATOM 7545 O O . TYR C 2 449 ? 140.577 148.560 147.992 1.00 54.22 449 TYR C O 1
ATOM 7554 N N . ALA C 2 450 ? 140.000 150.601 148.751 1.00 55.05 450 ALA C N 1
ATOM 7555 C CA . ALA C 2 450 ? 138.684 150.147 149.188 1.00 52.94 450 ALA C CA 1
ATOM 7556 C C . ALA C 2 450 ? 137.839 149.692 148.007 1.00 55.14 450 ALA C C 1
ATOM 7557 O O . ALA C 2 450 ? 137.130 148.684 148.094 1.00 57.88 450 ALA C O 1
ATOM 7559 N N . ASP C 2 451 ? 137.896 150.428 146.895 1.00 52.08 451 ASP C N 1
ATOM 7560 C CA . ASP C 2 451 ? 137.207 149.997 145.684 1.00 50.20 451 ASP C CA 1
ATOM 7561 C C . ASP C 2 451 ? 137.803 148.705 145.141 1.00 53.06 451 ASP C C 1
ATOM 7562 O O . ASP C 2 451 ? 137.075 147.842 144.639 1.00 55.68 451 ASP C O 1
ATOM 7567 N N . MET C 2 452 ? 139.128 148.564 145.221 1.00 53.53 452 MET C N 1
ATOM 7568 C CA . MET C 2 452 ? 139.786 147.355 144.736 1.00 53.14 452 MET C CA 1
ATOM 7569 C C . MET C 2 452 ? 139.307 146.131 145.504 1.00 54.82 452 MET C C 1
ATOM 7570 O O . MET C 2 452 ? 138.992 145.092 144.913 1.00 52.42 452 MET C O 1
ATOM 7575 N N . LEU C 2 453 ? 139.242 146.242 146.833 1.00 52.91 453 LEU C N 1
ATOM 7576 C CA . LEU C 2 453 ? 138.896 145.112 147.686 1.00 49.43 453 LEU C CA 1
ATOM 7577 C C . LEU C 2 453 ? 137.429 144.719 147.594 1.00 49.99 453 LEU C C 1
ATOM 7578 O O . LEU C 2 453 ? 137.056 143.667 148.122 1.00 48.23 453 LEU C O 1
ATOM 7583 N N . LYS C 2 454 ? 136.590 145.532 146.952 1.00 55.93 454 LYS C N 1
ATOM 7584 C CA . LYS C 2 454 ? 135.194 145.163 146.769 1.00 52.38 454 LYS C CA 1
ATOM 7585 C C . LYS C 2 454 ? 135.011 144.079 145.716 1.00 56.96 454 LYS C C 1
ATOM 7586 O O . LYS C 2 454 ? 133.913 143.524 145.609 1.00 57.68 454 LYS C O 1
ATOM 7592 N N . ASN C 2 455 ? 136.049 143.771 144.944 1.00 49.75 455 ASN C N 1
ATOM 7593 C CA . ASN C 2 455 ? 136.011 142.676 143.987 1.00 45.79 455 ASN C CA 1
ATOM 7594 C C . ASN C 2 455 ? 136.353 141.369 144.686 1.00 48.70 455 ASN C C 1
ATOM 7595 O O . ASN C 2 455 ? 137.300 141.303 145.473 1.00 52.26 455 ASN C O 1
ATOM 7600 N N . LYS C 2 456 ? 135.568 140.329 144.399 1.00 51.20 456 LYS C N 1
ATOM 7601 C CA . LYS C 2 456 ? 135.804 139.034 145.028 1.00 46.59 456 LYS C CA 1
ATOM 7602 C C . LYS C 2 456 ? 137.159 138.462 144.632 1.00 47.60 456 LYS C C 1
ATOM 7603 O O . LYS C 2 456 ? 137.891 137.938 145.479 1.00 50.52 456 LYS C O 1
ATOM 7609 N N . GLU C 2 457 ? 137.519 138.567 143.352 1.00 52.13 457 GLU C N 1
ATOM 7610 C CA . GLU C 2 457 ? 138.757 137.960 142.875 1.00 47.13 457 GLU C CA 1
ATOM 7611 C C . GLU C 2 457 ? 139.982 138.664 143.448 1.00 44.25 457 GLU C C 1
ATOM 7612 O O . GLU C 2 457 ? 140.926 138.009 143.902 1.00 48.45 457 GLU C O 1
ATOM 7618 N N . LEU C 2 458 ? 139.990 139.998 143.431 1.00 46.02 458 LEU C N 1
ATOM 7619 C CA . LEU C 2 458 ? 141.133 140.734 143.965 1.00 45.00 458 LEU C CA 1
ATOM 7620 C C . LEU C 2 458 ? 141.258 140.542 145.470 1.00 47.87 458 LEU C C 1
ATOM 7621 O O . LEU C 2 458 ? 142.369 140.395 145.998 1.00 52.58 458 LEU C O 1
ATOM 7626 N N . PHE C 2 459 ? 140.126 140.537 146.177 1.00 49.59 459 PHE C N 1
ATOM 7627 C CA . PHE C 2 459 ? 140.150 140.289 147.612 1.00 44.83 459 PHE C CA 1
ATOM 7628 C C . PHE C 2 459 ? 140.679 138.895 147.918 1.00 46.17 459 PHE C C 1
ATOM 7629 O O . PHE C 2 459 ? 141.460 138.713 148.857 1.00 53.16 459 PHE C O 1
ATOM 7637 N N . ASP C 2 460 ? 140.273 137.897 147.130 1.00 44.79 460 ASP C N 1
ATOM 7638 C CA . ASP C 2 460 ? 140.755 136.539 147.355 1.00 42.64 460 ASP C CA 1
ATOM 7639 C C . ASP C 2 460 ? 142.236 136.411 147.024 1.00 45.25 460 ASP C C 1
ATOM 7640 O O . ASP C 2 460 ? 142.959 135.659 147.684 1.00 51.11 460 ASP C O 1
ATOM 7645 N N . ILE C 2 461 ? 142.706 137.127 145.999 1.00 47.96 461 ILE C N 1
ATOM 7646 C CA . ILE C 2 461 ? 144.134 137.129 145.690 1.00 35.15 461 ILE C CA 1
ATOM 7647 C C . ILE C 2 461 ? 144.920 137.717 146.852 1.00 40.62 461 ILE C C 1
ATOM 7648 O O . ILE C 2 461 ? 145.953 137.177 147.265 1.00 52.60 461 ILE C O 1
ATOM 7653 N N . CYS C 2 462 ? 144.441 138.836 147.399 1.00 39.54 462 CYS C N 1
ATOM 7654 C CA . CYS C 2 462 ? 145.126 139.448 148.533 1.00 41.95 462 CYS C CA 1
ATOM 7655 C C . CYS C 2 462 ? 145.041 138.578 149.783 1.00 47.80 462 CYS C C 1
ATOM 7656 O O . CYS C 2 462 ? 145.947 138.613 150.622 1.00 44.92 462 CYS C O 1
ATOM 7659 N N . ALA C 2 463 ? 143.963 137.806 149.930 1.00 45.23 463 ALA C N 1
ATOM 7660 C CA . ALA C 2 463 ? 143.803 136.947 151.099 1.00 36.16 463 ALA C CA 1
ATOM 7661 C C . ALA C 2 463 ? 144.691 135.711 151.027 1.00 40.69 463 ALA C C 1
ATOM 7662 O O . ALA C 2 463 ? 145.297 135.323 152.031 1.00 47.23 463 ALA C O 1
ATOM 7664 N N . ILE C 2 464 ? 144.770 135.076 149.854 1.00 45.61 464 ILE C N 1
ATOM 7665 C CA . ILE C 2 464 ? 145.560 133.855 149.714 1.00 36.88 464 ILE C CA 1
ATOM 7666 C C . ILE C 2 464 ? 147.034 134.148 149.949 1.00 37.68 464 ILE C C 1
ATOM 7667 O O . ILE C 2 464 ? 147.723 133.425 150.677 1.00 44.83 464 ILE C O 1
ATOM 7672 N N . THR C 2 465 ? 147.538 135.215 149.339 1.00 40.63 465 THR C N 1
ATOM 7673 C CA . THR C 2 465 ? 148.885 135.682 149.607 1.00 39.63 465 THR C CA 1
ATOM 7674 C C . THR C 2 465 ? 148.868 136.589 150.836 1.00 50.17 465 THR C C 1
ATOM 7675 O O . THR C 2 465 ? 147.839 136.777 151.487 1.00 55.53 465 THR C O 1
ATOM 7679 N N . GLY C 2 466 ? 150.022 137.152 151.169 1.00 50.99 466 GLY C N 1
ATOM 7680 C CA . GLY C 2 466 ? 150.108 138.044 152.307 1.00 45.13 466 GLY C CA 1
ATOM 7681 C C . GLY C 2 466 ? 150.101 139.501 151.900 1.00 49.01 466 GLY C C 1
ATOM 7682 O O . GLY C 2 466 ? 150.507 140.374 152.672 1.00 50.36 466 GLY C O 1
ATOM 7683 N N . LEU C 2 467 ? 149.637 139.773 150.685 1.00 45.19 467 LEU C N 1
ATOM 7684 C CA . LEU C 2 467 ? 149.717 141.115 150.127 1.00 45.78 467 LEU C CA 1
ATOM 7685 C C . LEU C 2 467 ? 148.684 142.024 150.778 1.00 48.33 467 LEU C C 1
ATOM 7686 O O . LEU C 2 467 ? 147.483 141.737 150.747 1.00 51.00 467 LEU C O 1
ATOM 7691 N N . VAL C 2 468 ? 149.152 143.121 151.365 1.00 55.94 468 VAL C N 1
ATOM 7692 C CA . VAL C 2 468 ? 148.289 144.181 151.871 1.00 56.73 468 VAL C CA 1
ATOM 7693 C C . VAL C 2 468 ? 148.335 145.326 150.873 1.00 60.23 468 VAL C C 1
ATOM 7694 O O . VAL C 2 468 ? 149.420 145.770 150.477 1.00 61.31 468 VAL C O 1
ATOM 7698 N N . LEU C 2 469 ? 147.159 145.804 150.464 1.00 53.76 469 LEU C N 1
ATOM 7699 C CA . LEU C 2 469 ? 147.074 146.719 149.332 1.00 52.18 469 LEU C CA 1
ATOM 7700 C C . LEU C 2 469 ? 147.766 148.050 149.586 1.00 54.50 469 LEU C C 1
ATOM 7701 O O . LEU C 2 469 ? 148.086 148.755 148.625 1.00 64.30 469 LEU C O 1
ATOM 7706 N N . GLY C 2 470 ? 148.008 148.412 150.841 1.00 55.61 470 GLY C N 1
ATOM 7707 C CA . GLY C 2 470 ? 148.665 149.670 151.130 1.00 60.69 470 GLY C CA 1
ATOM 7708 C C . GLY C 2 470 ? 150.069 149.524 151.678 1.00 62.76 470 GLY C C 1
ATOM 7709 O O . GLY C 2 470 ? 150.768 150.521 151.878 1.00 62.47 470 GLY C O 1
ATOM 7710 N N . GLU C 2 471 ? 150.497 148.290 151.923 1.00 68.76 471 GLU C N 1
ATOM 7711 C CA . GLU C 2 471 ? 151.785 148.014 152.539 1.00 67.00 471 GLU C CA 1
ATOM 7712 C C . GLU C 2 471 ? 152.692 147.271 151.567 1.00 67.73 471 GLU C C 1
ATOM 7713 O O . GLU C 2 471 ? 152.274 146.835 150.492 1.00 67.19 471 GLU C O 1
ATOM 7719 N N . LYS C 2 472 ? 153.952 147.129 151.969 1.00 66.60 472 LYS C N 1
ATOM 7720 C CA . LYS C 2 472 ? 154.937 146.431 151.161 1.00 66.18 472 LYS C CA 1
ATOM 7721 C C . LYS C 2 472 ? 154.657 144.930 151.152 1.00 68.12 472 LYS C C 1
ATOM 7722 O O . LYS C 2 472 ? 153.842 144.412 151.921 1.00 70.89 472 LYS C O 1
ATOM 7728 N N . ALA C 2 473 ? 155.345 144.229 150.258 1.00 69.46 473 ALA C N 1
ATOM 7729 C CA . ALA C 2 473 ? 155.279 142.772 150.174 1.00 69.64 473 ALA C CA 1
ATOM 7730 C C . ALA C 2 473 ? 156.475 142.218 150.940 1.00 72.68 473 ALA C C 1
ATOM 7731 O O . ALA C 2 473 ? 157.591 142.166 150.418 1.00 72.59 473 ALA C O 1
ATOM 7733 N N . GLU C 2 474 ? 156.241 141.804 152.184 1.00 74.33 474 GLU C N 1
ATOM 7734 C CA . GLU C 2 474 ? 157.314 141.372 153.070 1.00 75.05 474 GLU C CA 1
ATOM 7735 C C . GLU C 2 474 ? 157.191 139.917 153.488 1.00 78.43 474 GLU C C 1
ATOM 7736 O O . GLU C 2 474 ? 158.175 139.171 153.412 1.00 81.29 474 GLU C O 1
ATOM 7742 N N . ASN C 2 475 ? 156.013 139.487 153.934 1.00 67.17 475 ASN C N 1
ATOM 7743 C CA . ASN C 2 475 ? 155.800 138.122 154.415 1.00 66.11 475 ASN C CA 1
ATOM 7744 C C . ASN C 2 475 ? 154.600 137.546 153.674 1.00 65.93 475 ASN C C 1
ATOM 7745 O O . ASN C 2 475 ? 153.451 137.782 154.060 1.00 63.55 475 ASN C O 1
ATOM 7750 N N . LEU C 2 476 ? 154.867 136.788 152.618 1.00 52.94 476 LEU C N 1
ATOM 7751 C CA . LEU C 2 476 ? 153.833 136.268 151.740 1.00 48.21 476 LEU C CA 1
ATOM 7752 C C . LEU C 2 476 ? 153.689 134.763 151.916 1.00 52.47 476 LEU C C 1
ATOM 7753 O O . LEU C 2 476 ? 154.653 134.060 152.229 1.00 51.76 476 LEU C O 1
ATOM 7758 N N . ASN C 2 477 ? 152.464 134.274 151.714 1.00 52.42 477 ASN C N 1
ATOM 7759 C CA . ASN C 2 477 ? 152.225 132.838 151.777 1.00 45.85 477 ASN C CA 1
ATOM 7760 C C . ASN C 2 477 ? 152.883 132.106 150.616 1.00 44.28 477 ASN C C 1
ATOM 7761 O O . ASN C 2 477 ? 153.321 130.962 150.776 1.00 51.79 477 ASN C O 1
ATOM 7766 N N . TYR C 2 478 ? 152.960 132.741 149.450 1.00 40.30 478 TYR C N 1
ATOM 7767 C CA . TYR C 2 478 ? 153.559 132.149 148.263 1.00 33.23 478 TYR C CA 1
ATOM 7768 C C . TYR C 2 478 ? 154.721 133.013 147.802 1.00 37.40 478 TYR C C 1
ATOM 7769 O O . TYR C 2 478 ? 154.599 134.240 147.738 1.00 50.03 478 TYR C O 1
ATOM 7778 N N . HIS C 2 479 ? 155.845 132.371 147.483 1.00 40.46 479 HIS C N 1
ATOM 7779 C CA . HIS C 2 479 ? 157.013 133.114 147.023 1.00 42.43 479 HIS C CA 1
ATOM 7780 C C . HIS C 2 479 ? 156.780 133.708 145.640 1.00 47.70 479 HIS C C 1
ATOM 7781 O O . HIS C 2 479 ? 157.067 134.887 145.403 1.00 54.68 479 HIS C O 1
ATOM 7788 N N . ASN C 2 480 ? 156.253 132.911 144.715 1.00 41.42 480 ASN C N 1
ATOM 7789 C CA . ASN C 2 480 ? 156.020 133.341 143.346 1.00 30.96 480 ASN C CA 1
ATOM 7790 C C . ASN C 2 480 ? 154.530 133.343 143.041 1.00 37.58 480 ASN C C 1
ATOM 7791 O O . ASN C 2 480 ? 153.770 132.522 143.560 1.00 49.81 480 ASN C O 1
ATOM 7796 N N . ILE C 2 481 ? 154.120 134.278 142.193 1.00 38.28 481 ILE C N 1
ATOM 7797 C CA . ILE C 2 481 ? 152.773 134.309 141.639 1.00 35.90 481 ILE C CA 1
ATOM 7798 C C . ILE C 2 481 ? 152.908 134.054 140.147 1.00 35.50 481 ILE C C 1
ATOM 7799 O O . ILE C 2 481 ? 153.463 134.882 139.413 1.00 49.87 481 ILE C O 1
ATOM 7804 N N . ALA C 2 482 ? 152.407 132.912 139.695 1.00 34.20 482 ALA C N 1
ATOM 7805 C CA . ALA C 2 482 ? 152.542 132.480 138.309 1.00 35.55 482 ALA C CA 1
ATOM 7806 C C . ALA C 2 482 ? 151.178 132.584 137.639 1.00 37.78 482 ALA C C 1
ATOM 7807 O O . ALA C 2 482 ? 150.349 131.678 137.752 1.00 40.85 482 ALA C O 1
ATOM 7809 N N . ILE C 2 483 ? 150.950 133.695 136.943 1.00 36.83 483 ILE C N 1
ATOM 7810 C CA . ILE C 2 483 ? 149.744 133.848 136.143 1.00 37.45 483 ILE C CA 1
ATOM 7811 C C . ILE C 2 483 ? 149.806 132.856 134.993 1.00 40.31 483 ILE C C 1
ATOM 7812 O O . ILE C 2 483 ? 150.773 132.834 134.223 1.00 52.57 483 ILE C O 1
ATOM 7817 N N . MET C 2 484 ? 148.783 132.016 134.878 1.00 33.62 484 MET C N 1
ATOM 7818 C CA . MET C 2 484 ? 148.731 131.018 133.810 1.00 34.15 484 MET C CA 1
ATOM 7819 C C . MET C 2 484 ? 147.297 131.014 133.286 1.00 42.77 484 MET C C 1
ATOM 7820 O O . MET C 2 484 ? 146.422 130.315 133.803 1.00 43.12 484 MET C O 1
ATOM 7825 N N . THR C 2 485 ? 147.064 131.837 132.272 1.00 46.86 485 THR C N 1
ATOM 7826 C CA . THR C 2 485 ? 145.758 132.029 131.667 1.00 43.53 485 THR C CA 1
ATOM 7827 C C . THR C 2 485 ? 145.699 131.330 130.315 1.00 47.13 485 THR C C 1
ATOM 7828 O O . THR C 2 485 ? 146.698 130.824 129.801 1.00 43.75 485 THR C O 1
ATOM 7832 N N . ASP C 2 486 ? 144.500 131.305 129.742 1.00 47.11 486 ASP C N 1
ATOM 7833 C CA . ASP C 2 486 ? 144.333 130.759 128.405 1.00 42.16 486 ASP C CA 1
ATOM 7834 C C . ASP C 2 486 ? 145.115 131.599 127.400 1.00 42.38 486 ASP C C 1
ATOM 7835 O O . ASP C 2 486 ? 145.264 132.813 127.554 1.00 49.00 486 ASP C O 1
ATOM 7840 N N . ALA C 2 487 ? 145.629 130.937 126.368 1.00 41.68 487 ALA C N 1
ATOM 7841 C CA . ALA C 2 487 ? 146.566 131.558 125.443 1.00 31.37 487 ALA C CA 1
ATOM 7842 C C . ALA C 2 487 ? 145.888 132.229 124.256 1.00 41.34 487 ALA C C 1
ATOM 7843 O O . ALA C 2 487 ? 146.584 132.715 123.360 1.00 51.77 487 ALA C O 1
ATOM 7845 N N . ASP C 2 488 ? 144.558 132.272 124.222 1.00 40.66 488 ASP C N 1
ATOM 7846 C CA . ASP C 2 488 ? 143.878 132.983 123.152 1.00 37.30 488 ASP C CA 1
ATOM 7847 C C . ASP C 2 488 ? 144.002 134.489 123.370 1.00 44.09 488 ASP C C 1
ATOM 7848 O O . ASP C 2 488 ? 144.679 134.962 124.285 1.00 50.86 488 ASP C O 1
ATOM 7853 N N . HIS C 2 489 ? 143.335 135.256 122.507 1.00 44.57 489 HIS C N 1
ATOM 7854 C CA . HIS C 2 489 ? 143.492 136.706 122.535 1.00 37.47 489 HIS C CA 1
ATOM 7855 C C . HIS C 2 489 ? 142.976 137.305 123.837 1.00 45.05 489 HIS C C 1
ATOM 7856 O O . HIS C 2 489 ? 143.625 138.177 124.424 1.00 51.62 489 HIS C O 1
ATOM 7863 N N . ASP C 2 490 ? 141.814 136.848 124.309 1.00 45.80 490 ASP C N 1
ATOM 7864 C CA . ASP C 2 490 ? 141.225 137.430 125.512 1.00 42.11 490 ASP C CA 1
ATOM 7865 C C . ASP C 2 490 ? 142.092 137.169 126.737 1.00 40.50 490 ASP C C 1
ATOM 7866 O O . ASP C 2 490 ? 142.374 138.085 127.517 1.00 41.37 490 ASP C O 1
ATOM 7871 N N . GLY C 2 491 ? 142.524 135.922 126.924 1.00 41.37 491 GLY C N 1
ATOM 7872 C CA . GLY C 2 491 ? 143.336 135.596 128.082 1.00 34.39 491 GLY C CA 1
ATOM 7873 C C . GLY C 2 491 ? 144.705 136.240 128.062 1.00 31.84 491 GLY C C 1
ATOM 7874 O O . GLY C 2 491 ? 145.251 136.578 129.116 1.00 43.72 491 GLY C O 1
ATOM 7875 N N . LEU C 2 492 ? 145.278 136.421 126.876 1.00 32.76 492 LEU C N 1
ATOM 7876 C CA . LEU C 2 492 ? 146.653 136.880 126.749 1.00 29.47 492 LEU C CA 1
ATOM 7877 C C . LEU C 2 492 ? 146.784 138.392 126.630 1.00 37.82 492 LEU C C 1
ATOM 7878 O O . LEU C 2 492 ? 147.839 138.933 126.977 1.00 33.18 492 LEU C O 1
ATOM 7883 N N . GLY C 2 493 ? 145.756 139.085 126.150 1.00 35.47 493 GLY C N 1
ATOM 7884 C CA . GLY C 2 493 ? 145.865 140.511 125.922 1.00 29.53 493 GLY C CA 1
ATOM 7885 C C . GLY C 2 493 ? 144.908 141.354 126.737 1.00 36.14 493 GLY C C 1
ATOM 7886 O O . GLY C 2 493 ? 144.988 142.585 126.710 1.00 44.03 493 GLY C O 1
ATOM 7887 N N . SER C 2 494 ? 143.988 140.711 127.454 1.00 35.43 494 SER C N 1
ATOM 7888 C CA . SER C 2 494 ? 143.068 141.421 128.334 1.00 36.53 494 SER C CA 1
ATOM 7889 C C . SER C 2 494 ? 143.277 141.051 129.795 1.00 41.22 494 SER C C 1
ATOM 7890 O O . SER C 2 494 ? 143.520 141.935 130.622 1.00 43.11 494 SER C O 1
ATOM 7893 N N . ILE C 2 495 ? 143.192 139.765 130.137 1.00 40.74 495 ILE C N 1
ATOM 7894 C CA . ILE C 2 495 ? 143.273 139.354 131.534 1.00 38.36 495 ILE C CA 1
ATOM 7895 C C . ILE C 2 495 ? 144.702 139.464 132.050 1.00 34.24 495 ILE C C 1
ATOM 7896 O O . ILE C 2 495 ? 144.934 139.899 133.183 1.00 35.64 495 ILE C O 1
ATOM 7901 N N . TYR C 2 496 ? 145.677 139.067 131.237 1.00 30.80 496 TYR C N 1
ATOM 7902 C CA . TYR C 2 496 ? 147.072 139.094 131.674 1.00 32.93 496 TYR C CA 1
ATOM 7903 C C . TYR C 2 496 ? 147.585 140.507 131.947 1.00 38.24 496 TYR C C 1
ATOM 7904 O O . TYR C 2 496 ? 148.146 140.735 133.035 1.00 40.85 496 TYR C O 1
ATOM 7913 N N . PRO C 2 497 ? 147.437 141.489 131.047 1.00 37.10 497 PRO C N 1
ATOM 7914 C CA . PRO C 2 497 ? 147.915 142.840 131.386 1.00 38.66 497 PRO C CA 1
ATOM 7915 C C . PRO C 2 497 ? 147.111 143.508 132.488 1.00 40.43 497 PRO C C 1
ATOM 7916 O O . PRO C 2 497 ? 147.673 144.305 133.247 1.00 38.72 497 PRO C O 1
ATOM 7920 N N . SER C 2 498 ? 145.817 143.208 132.611 1.00 39.44 498 SER C N 1
ATOM 7921 C CA . SER C 2 498 ? 145.043 143.751 133.723 1.00 36.62 498 SER C CA 1
ATOM 7922 C C . SER C 2 498 ? 145.512 143.172 135.053 1.00 44.31 498 SER C C 1
ATOM 7923 O O . SER C 2 498 ? 145.575 143.885 136.062 1.00 47.69 498 SER C O 1
ATOM 7926 N N . LEU C 2 499 ? 145.847 141.881 135.074 1.00 42.76 499 LEU C N 1
ATOM 7927 C CA . LEU C 2 499 ? 146.424 141.288 136.275 1.00 29.11 499 LEU C CA 1
ATOM 7928 C C . LEU C 2 499 ? 147.775 141.909 136.595 1.00 28.74 499 LEU C C 1
ATOM 7929 O O . LEU C 2 499 ? 148.105 142.125 137.766 1.00 42.61 499 LEU C O 1
ATOM 7934 N N . LEU C 2 500 ? 148.577 142.192 135.569 1.00 31.69 500 LEU C N 1
ATOM 7935 C CA . LEU C 2 500 ? 149.842 142.882 135.805 1.00 32.76 500 LEU C CA 1
ATOM 7936 C C . LEU C 2 500 ? 149.606 144.268 136.396 1.00 38.25 500 LEU C C 1
ATOM 7937 O O . LEU C 2 500 ? 150.324 144.699 137.306 1.00 46.15 500 LEU C O 1
ATOM 7942 N N . GLY C 2 501 ? 148.595 144.977 135.895 1.00 37.68 501 GLY C N 1
ATOM 7943 C CA . GLY C 2 501 ? 148.256 146.270 136.466 1.00 37.00 501 GLY C CA 1
ATOM 7944 C C . GLY C 2 501 ? 147.816 146.171 137.913 1.00 41.28 501 GLY C C 1
ATOM 7945 O O . GLY C 2 501 ? 148.150 147.029 138.733 1.00 43.74 501 GLY C O 1
ATOM 7946 N N . PHE C 2 502 ? 147.053 145.127 138.244 1.00 46.04 502 PHE C N 1
ATOM 7947 C CA . PHE C 2 502 ? 146.647 144.922 139.632 1.00 37.94 502 PHE C CA 1
ATOM 7948 C C . PHE C 2 502 ? 147.842 144.587 140.517 1.00 33.77 502 PHE C C 1
ATOM 7949 O O . PHE C 2 502 ? 147.887 144.983 141.683 1.00 48.93 502 PHE C O 1
ATOM 7957 N N . PHE C 2 503 ? 148.803 143.833 139.999 1.00 27.00 503 PHE C N 1
ATOM 7958 C CA . PHE C 2 503 ? 149.978 143.518 140.800 1.00 29.67 503 PHE C CA 1
ATOM 7959 C C . PHE C 2 503 ? 150.983 144.659 140.839 1.00 36.98 503 PHE C C 1
ATOM 7960 O O . PHE C 2 503 ? 151.940 144.593 141.616 1.00 39.06 503 PHE C O 1
ATOM 7968 N N . SER C 2 504 ? 150.788 145.694 140.022 1.00 38.56 504 SER C N 1
ATOM 7969 C CA . SER C 2 504 ? 151.703 146.829 139.990 1.00 34.94 504 SER C CA 1
ATOM 7970 C C . SER C 2 504 ? 151.646 147.712 141.235 1.00 39.43 504 SER C C 1
ATOM 7971 O O . SER C 2 504 ? 152.531 148.558 141.398 1.00 43.70 504 SER C O 1
ATOM 7974 N N . ASN C 2 505 ? 150.649 147.556 142.114 1.00 40.17 505 ASN C N 1
ATOM 7975 C CA . ASN C 2 505 ? 150.694 148.289 143.379 1.00 39.78 505 ASN C CA 1
ATOM 7976 C C . ASN C 2 505 ? 151.769 147.772 144.322 1.00 44.42 505 ASN C C 1
ATOM 7977 O O . ASN C 2 505 ? 151.997 148.388 145.368 1.00 49.43 505 ASN C O 1
ATOM 7982 N N . TRP C 2 506 ? 152.427 146.664 143.985 1.00 44.67 506 TRP C N 1
ATOM 7983 C CA . TRP C 2 506 ? 153.624 146.200 144.678 1.00 35.01 506 TRP C CA 1
ATOM 7984 C C . TRP C 2 506 ? 154.719 146.081 143.625 1.00 43.14 506 TRP C C 1
ATOM 7985 O O . TRP C 2 506 ? 155.055 144.971 143.187 1.00 49.08 506 TRP C O 1
ATOM 7996 N N . PRO C 2 507 ? 155.299 147.207 143.188 1.00 48.79 507 PRO C N 1
ATOM 7997 C CA . PRO C 2 507 ? 156.332 147.142 142.149 1.00 43.50 507 PRO C CA 1
ATOM 7998 C C . PRO C 2 507 ? 157.680 146.722 142.708 1.00 50.41 507 PRO C C 1
ATOM 7999 O O . PRO C 2 507 ? 158.718 147.303 142.377 1.00 54.43 507 PRO C O 1
ATOM 8003 N N . GLU C 2 508 ? 157.662 145.704 143.562 1.00 53.12 508 GLU C N 1
ATOM 8004 C CA . GLU C 2 508 ? 158.866 145.037 144.028 1.00 46.71 508 GLU C CA 1
ATOM 8005 C C . GLU C 2 508 ? 158.828 143.538 143.816 1.00 50.71 508 GLU C C 1
ATOM 8006 O O . GLU C 2 508 ? 159.891 142.910 143.812 1.00 62.36 508 GLU C O 1
ATOM 8012 N N . LEU C 2 509 ? 157.646 142.942 143.647 1.00 41.24 509 LEU C N 1
ATOM 8013 C CA . LEU C 2 509 ? 157.575 141.565 143.179 1.00 46.08 509 LEU C CA 1
ATOM 8014 C C . LEU C 2 509 ? 158.179 141.440 141.788 1.00 48.11 509 LEU C C 1
ATOM 8015 O O . LEU C 2 509 ? 158.900 140.479 141.499 1.00 55.17 509 LEU C O 1
ATOM 8020 N N . PHE C 2 510 ? 157.893 142.407 140.913 1.00 43.70 510 PHE C N 1
ATOM 8021 C CA . PHE C 2 510 ? 158.471 142.397 139.574 1.00 36.21 510 PHE C CA 1
ATOM 8022 C C . PHE C 2 510 ? 159.987 142.533 139.626 1.00 37.68 510 PHE C C 1
ATOM 8023 O O . PHE C 2 510 ? 160.705 141.835 138.903 1.00 49.54 510 PHE C O 1
ATOM 8031 N N . GLU C 2 511 ? 160.490 143.429 140.477 1.00 45.18 511 GLU C N 1
ATOM 8032 C CA . GLU C 2 511 ? 161.932 143.632 140.578 1.00 49.07 511 GLU C CA 1
ATOM 8033 C C . GLU C 2 511 ? 162.630 142.384 141.101 1.00 52.17 511 GLU C C 1
ATOM 8034 O O . GLU C 2 511 ? 163.725 142.037 140.643 1.00 52.13 511 GLU C O 1
ATOM 8040 N N . GLN C 2 512 ? 162.012 141.692 142.055 1.00 54.47 512 GLN C N 1
ATOM 8041 C CA . GLN C 2 512 ? 162.560 140.453 142.589 1.00 50.67 512 GLN C CA 1
ATOM 8042 C C . GLN C 2 512 ? 162.222 139.240 141.733 1.00 49.26 512 GLN C C 1
ATOM 8043 O O . GLN C 2 512 ? 162.649 138.130 142.067 1.00 53.56 512 GLN C O 1
ATOM 8049 N N . GLY C 2 513 ? 161.473 139.420 140.649 1.00 45.85 513 GLY C N 1
ATOM 8050 C CA . GLY C 2 513 ? 161.175 138.319 139.756 1.00 40.98 513 GLY C CA 1
ATOM 8051 C C . GLY C 2 513 ? 160.144 137.342 140.266 1.00 44.82 513 GLY C C 1
ATOM 8052 O O . GLY C 2 513 ? 160.147 136.179 139.850 1.00 47.91 513 GLY C O 1
ATOM 8053 N N . ARG C 2 514 ? 159.257 137.776 141.155 1.00 42.08 514 ARG C N 1
ATOM 8054 C CA . ARG C 2 514 ? 158.257 136.898 141.743 1.00 38.94 514 ARG C CA 1
ATOM 8055 C C . ARG C 2 514 ? 156.935 136.905 140.991 1.00 40.60 514 ARG C C 1
ATOM 8056 O O . ARG C 2 514 ? 155.995 136.230 141.420 1.00 47.83 514 ARG C O 1
ATOM 8064 N N . ILE C 2 515 ? 156.833 137.648 139.894 1.00 40.74 515 ILE C N 1
ATOM 8065 C CA . ILE C 2 515 ? 155.654 137.635 139.035 1.00 33.59 515 ILE C CA 1
ATOM 8066 C C . ILE C 2 515 ? 156.045 136.946 137.738 1.00 38.84 515 ILE C C 1
ATOM 8067 O O . ILE C 2 515 ? 156.915 137.434 137.007 1.00 52.68 515 ILE C O 1
ATOM 8072 N N . ARG C 2 516 ? 155.405 135.817 137.449 1.00 44.03 516 ARG C N 1
ATOM 8073 C CA . ARG C 2 516 ? 155.749 135.006 136.295 1.00 39.29 516 ARG C CA 1
ATOM 8074 C C . ARG C 2 516 ? 154.504 134.742 135.468 1.00 38.92 516 ARG C C 1
ATOM 8075 O O . ARG C 2 516 ? 153.378 134.840 135.955 1.00 47.37 516 ARG C O 1
ATOM 8083 N N . PHE C 2 517 ? 154.719 134.420 134.198 1.00 31.94 517 PHE C N 1
ATOM 8084 C CA . PHE C 2 517 ? 153.657 133.980 133.306 1.00 30.51 517 PHE C CA 1
ATOM 8085 C C . PHE C 2 517 ? 154.016 132.608 132.760 1.00 40.81 517 PHE C C 1
ATOM 8086 O O . PHE C 2 517 ? 155.113 132.416 132.229 1.00 49.46 517 PHE C O 1
ATOM 8094 N N . VAL C 2 518 ? 153.094 131.663 132.891 1.00 35.44 518 VAL C N 1
ATOM 8095 C CA . VAL C 2 518 ? 153.313 130.297 132.430 1.00 35.01 518 VAL C CA 1
ATOM 8096 C C . VAL C 2 518 ? 152.870 130.198 130.977 1.00 45.07 518 VAL C C 1
ATOM 8097 O O . VAL C 2 518 ? 151.681 130.335 130.672 1.00 46.56 518 VAL C O 1
ATOM 8101 N N . LYS C 2 519 ? 153.825 129.958 130.083 1.00 48.83 519 LYS C N 1
ATOM 8102 C CA . LYS C 2 519 ? 153.516 129.843 128.665 1.00 38.38 519 LYS C CA 1
ATOM 8103 C C . LYS C 2 519 ? 152.674 128.603 128.399 1.00 41.48 519 LYS C C 1
ATOM 8104 O O . LYS C 2 519 ? 152.917 127.532 128.961 1.00 41.24 519 LYS C O 1
ATOM 8110 N N . THR C 2 520 ? 151.679 128.752 127.525 1.00 51.18 520 THR C N 1
ATOM 8111 C CA . THR C 2 520 ? 150.747 127.685 127.212 1.00 50.38 520 THR C CA 1
ATOM 8112 C C . THR C 2 520 ? 150.505 127.688 125.706 1.00 50.97 520 THR C C 1
ATOM 8113 O O . THR C 2 520 ? 150.301 128.764 125.118 1.00 56.01 520 THR C O 1
ATOM 8117 N N . PRO C 2 521 ? 150.528 126.525 125.055 1.00 39.13 521 PRO C N 1
ATOM 8118 C CA . PRO C 2 521 ? 150.305 126.490 123.604 1.00 38.68 521 PRO C CA 1
ATOM 8119 C C . PRO C 2 521 ? 148.875 126.869 123.249 1.00 48.69 521 PRO C C 1
ATOM 8120 O O . PRO C 2 521 ? 147.918 126.298 123.774 1.00 52.87 521 PRO C O 1
ATOM 8124 N N . VAL C 2 522 ? 148.737 127.839 122.349 1.00 39.68 522 VAL C N 1
ATOM 8125 C CA . VAL C 2 522 ? 147.427 128.135 121.785 1.00 35.66 522 VAL C CA 1
ATOM 8126 C C . VAL C 2 522 ? 147.146 127.261 120.568 1.00 46.12 522 VAL C C 1
ATOM 8127 O O . VAL C 2 522 ? 145.983 126.979 120.265 1.00 50.21 522 VAL C O 1
ATOM 8131 N N . ILE C 2 523 ? 148.188 126.808 119.872 1.00 46.85 523 ILE C N 1
ATOM 8132 C CA . ILE C 2 523 ? 148.045 125.930 118.718 1.00 40.24 523 ILE C CA 1
ATOM 8133 C C . ILE C 2 523 ? 148.892 124.691 118.958 1.00 44.50 523 ILE C C 1
ATOM 8134 O O . ILE C 2 523 ? 150.040 124.796 119.402 1.00 45.72 523 ILE C O 1
ATOM 8139 N N . ILE C 2 524 ? 148.325 123.521 118.685 1.00 49.08 524 ILE C N 1
ATOM 8140 C CA . ILE C 2 524 ? 149.053 122.259 118.761 1.00 51.36 524 ILE C CA 1
ATOM 8141 C C . ILE C 2 524 ? 148.912 121.575 117.410 1.00 53.24 524 ILE C C 1
ATOM 8142 O O . ILE C 2 524 ? 147.833 121.078 117.068 1.00 51.19 524 ILE C O 1
ATOM 8147 N N . ALA C 2 525 ? 149.990 121.560 116.635 1.00 59.41 525 ALA C N 1
ATOM 8148 C CA . ALA C 2 525 ? 149.973 121.020 115.283 1.00 58.45 525 ALA C CA 1
ATOM 8149 C C . ALA C 2 525 ? 150.497 119.591 115.291 1.00 62.39 525 ALA C C 1
ATOM 8150 O O . ALA C 2 525 ? 151.568 119.323 115.841 1.00 69.63 525 ALA C O 1
ATOM 8152 N N . HIS C 2 526 ? 149.741 118.679 114.680 1.00 66.29 526 HIS C N 1
ATOM 8153 C CA . HIS C 2 526 ? 150.145 117.278 114.577 1.00 66.40 526 HIS C CA 1
ATOM 8154 C C . HIS C 2 526 ? 150.899 117.096 113.264 1.00 65.98 526 HIS C C 1
ATOM 8155 O O . HIS C 2 526 ? 150.381 116.580 112.272 1.00 67.98 526 HIS C O 1
ATOM 8162 N N . VAL C 2 527 ? 152.154 117.537 113.264 1.00 66.96 527 VAL C N 1
ATOM 8163 C CA . VAL C 2 527 ? 152.984 117.491 112.066 1.00 70.03 527 VAL C CA 1
ATOM 8164 C C . VAL C 2 527 ? 153.579 116.092 111.965 1.00 72.28 527 VAL C C 1
ATOM 8165 O O . VAL C 2 527 ? 154.448 115.717 112.757 1.00 74.06 527 VAL C O 1
ATOM 8169 N N . GLY C 2 528 ? 153.105 115.314 110.995 1.00 75.57 528 GLY C N 1
ATOM 8170 C CA . GLY C 2 528 ? 153.575 113.956 110.817 1.00 73.30 528 GLY C CA 1
ATOM 8171 C C . GLY C 2 528 ? 153.322 113.084 112.028 1.00 74.15 528 GLY C C 1
ATOM 8172 O O . GLY C 2 528 ? 152.178 112.723 112.318 1.00 72.54 528 GLY C O 1
ATOM 8173 N N . LYS C 2 529 ? 154.390 112.740 112.744 1.00 72.67 529 LYS C N 1
ATOM 8174 C CA . LYS C 2 529 ? 154.301 111.932 113.951 1.00 73.66 529 LYS C CA 1
ATOM 8175 C C . LYS C 2 529 ? 154.685 112.706 115.206 1.00 74.05 529 LYS C C 1
ATOM 8176 O O . LYS C 2 529 ? 154.885 112.094 116.260 1.00 72.67 529 LYS C O 1
ATOM 8182 N N . LYS C 2 530 ? 154.794 114.031 115.124 1.00 75.71 530 LYS C N 1
ATOM 8183 C CA . LYS C 2 530 ? 155.217 114.839 116.258 1.00 72.70 530 LYS C CA 1
ATOM 8184 C C . LYS C 2 530 ? 154.279 116.022 116.447 1.00 69.16 530 LYS C C 1
ATOM 8185 O O . LYS C 2 530 ? 153.775 116.599 115.480 1.00 72.29 530 LYS C O 1
ATOM 8191 N N . GLN C 2 531 ? 154.070 116.393 117.706 1.00 60.53 531 GLN C N 1
ATOM 8192 C CA . GLN C 2 531 ? 153.233 117.530 118.065 1.00 60.19 531 GLN C CA 1
ATOM 8193 C C . GLN C 2 531 ? 154.116 118.752 118.282 1.00 61.28 531 GLN C C 1
ATOM 8194 O O . GLN C 2 531 ? 155.021 118.728 119.122 1.00 64.90 531 GLN C O 1
ATOM 8200 N N . GLU C 2 532 ? 153.849 119.811 117.526 1.00 61.68 532 GLU C N 1
ATOM 8201 C CA . GLU C 2 532 ? 154.527 121.088 117.682 1.00 59.96 532 GLU C CA 1
ATOM 8202 C C . GLU C 2 532 ? 153.606 122.062 118.403 1.00 63.26 532 GLU C C 1
ATOM 8203 O O . GLU C 2 532 ? 152.397 122.083 118.160 1.00 63.23 532 GLU C O 1
ATOM 8209 N N . TRP C 2 533 ? 154.181 122.863 119.294 1.00 55.23 533 TRP C N 1
ATOM 8210 C CA . TRP C 2 533 ? 153.420 123.770 120.141 1.00 46.61 533 TRP C CA 1
ATOM 8211 C C . TRP C 2 533 ? 153.720 125.212 119.760 1.00 51.53 533 TRP C C 1
ATOM 8212 O O . TRP C 2 533 ? 154.886 125.617 119.713 1.00 53.96 533 TRP C O 1
ATOM 8223 N N . PHE C 2 534 ? 152.668 125.982 119.496 1.00 52.48 534 PHE C N 1
ATOM 8224 C CA . PHE C 2 534 ? 152.771 127.406 119.213 1.00 47.26 534 PHE C CA 1
ATOM 8225 C C . PHE C 2 534 ? 152.036 128.156 120.312 1.00 52.26 534 PHE C C 1
ATOM 8226 O O . PHE C 2 534 ? 150.832 127.953 120.510 1.00 58.61 534 PHE C O 1
ATOM 8234 N N . TYR C 2 535 ? 152.766 129.015 121.025 1.00 46.72 535 TYR C N 1
ATOM 8235 C CA . TYR C 2 535 ? 152.216 129.691 122.193 1.00 47.58 535 TYR C CA 1
ATOM 8236 C C . TYR C 2 535 ? 151.298 130.847 121.820 1.00 54.05 535 TYR C C 1
ATOM 8237 O O . TYR C 2 535 ? 150.326 131.112 122.535 1.00 57.50 535 TYR C O 1
ATOM 8246 N N . THR C 2 536 ? 151.581 131.540 120.722 1.00 53.66 536 THR C N 1
ATOM 8247 C CA . THR C 2 536 ? 150.746 132.634 120.252 1.00 49.21 536 THR C CA 1
ATOM 8248 C C . THR C 2 536 ? 150.292 132.356 118.827 1.00 48.71 536 THR C C 1
ATOM 8249 O O . THR C 2 536 ? 150.967 131.656 118.068 1.00 53.98 536 THR C O 1
ATOM 8253 N N . VAL C 2 537 ? 149.129 132.908 118.474 1.00 51.09 537 VAL C N 1
ATOM 8254 C CA . VAL C 2 537 ? 148.589 132.711 117.131 1.00 50.37 537 VAL C CA 1
ATOM 8255 C C . VAL C 2 537 ? 149.497 133.358 116.094 1.00 54.57 537 VAL C C 1
ATOM 8256 O O . VAL C 2 537 ? 149.656 132.845 114.980 1.00 61.30 537 VAL C O 1
ATOM 8260 N N . ALA C 2 538 ? 150.109 134.491 116.444 1.00 54.08 538 ALA C N 1
ATOM 8261 C CA . ALA C 2 538 ? 151.008 135.165 115.513 1.00 52.72 538 ALA C CA 1
ATOM 8262 C C . ALA C 2 538 ? 152.190 134.279 115.146 1.00 57.36 538 ALA C C 1
ATOM 8263 O O . ALA C 2 538 ? 152.595 134.226 113.979 1.00 59.55 538 ALA C O 1
ATOM 8265 N N . GLU C 2 539 ? 152.756 133.575 116.129 1.00 60.45 539 GLU C N 1
ATOM 8266 C CA . GLU C 2 539 ? 153.868 132.671 115.849 1.00 55.67 539 GLU C CA 1
ATOM 8267 C C . GLU C 2 539 ? 153.446 131.557 114.901 1.00 57.04 539 GLU C C 1
ATOM 8268 O O . GLU C 2 539 ? 154.185 131.210 113.970 1.00 64.00 539 GLU C O 1
ATOM 8274 N N . TYR C 2 540 ? 152.260 130.985 115.119 1.00 52.52 540 TYR C N 1
ATOM 8275 C CA . TYR C 2 540 ? 151.786 129.925 114.238 1.00 55.62 540 TYR C CA 1
ATOM 8276 C C . TYR C 2 540 ? 151.572 130.438 112.822 1.00 56.04 540 TYR C C 1
ATOM 8277 O O . TYR C 2 540 ? 151.980 129.789 111.854 1.00 62.21 540 TYR C O 1
ATOM 8286 N N . GLU C 2 541 ? 150.940 131.606 112.679 1.00 60.32 541 GLU C N 1
ATOM 8287 C CA . GLU C 2 541 ? 150.709 132.160 111.349 1.00 58.45 541 GLU C CA 1
ATOM 8288 C C . GLU C 2 541 ? 152.024 132.468 110.646 1.00 60.06 541 GLU C C 1
ATOM 8289 O O . GLU C 2 541 ? 152.156 132.249 109.437 1.00 63.36 541 GLU C O 1
ATOM 8295 N N . SER C 2 542 ? 153.007 132.982 111.387 1.00 59.80 542 SER C N 1
ATOM 8296 C CA . SER C 2 542 ? 154.312 133.253 110.795 1.00 64.26 542 SER C CA 1
ATOM 8297 C C . SER C 2 542 ? 154.996 131.968 110.350 1.00 65.80 542 SER C C 1
ATOM 8298 O O . SER C 2 542 ? 155.648 131.938 109.300 1.00 62.87 542 SER C O 1
ATOM 8301 N N . ALA C 2 543 ? 154.868 130.899 111.134 1.00 65.26 543 ALA C N 1
ATOM 8302 C CA . ALA C 2 543 ? 155.525 129.637 110.828 1.00 63.47 543 ALA C CA 1
ATOM 8303 C C . ALA C 2 543 ? 154.622 128.634 110.122 1.00 61.47 543 ALA C C 1
ATOM 8304 O O . ALA C 2 543 ? 155.064 127.516 109.856 1.00 63.04 543 ALA C O 1
ATOM 8306 N N . LYS C 2 544 ? 153.380 129.001 109.801 1.00 62.58 544 LYS C N 1
ATOM 8307 C CA . LYS C 2 544 ? 152.457 128.037 109.205 1.00 61.02 544 LYS C CA 1
ATOM 8308 C C . LYS C 2 544 ? 152.909 127.610 107.814 1.00 67.45 544 LYS C C 1
ATOM 8309 O O . LYS C 2 544 ? 152.731 126.449 107.427 1.00 67.99 544 LYS C O 1
ATOM 8315 N N . ASP C 2 545 ? 153.489 128.535 107.048 1.00 77.66 545 ASP C N 1
ATOM 8316 C CA . ASP C 2 545 ? 153.800 128.254 105.649 1.00 76.39 545 ASP C CA 1
ATOM 8317 C C . ASP C 2 545 ? 154.843 127.151 105.507 1.00 74.68 545 ASP C C 1
ATOM 8318 O O . ASP C 2 545 ? 154.701 126.266 104.656 1.00 72.11 545 ASP C O 1
ATOM 8323 N N . ALA C 2 546 ? 155.893 127.181 106.323 1.00 71.31 546 ALA C N 1
ATOM 8324 C CA . ALA C 2 546 ? 157.016 126.257 106.155 1.00 68.59 546 ALA C CA 1
ATOM 8325 C C . ALA C 2 546 ? 156.872 125.000 107.009 1.00 71.18 546 ALA C C 1
ATOM 8326 O O . ALA C 2 546 ? 157.799 124.595 107.708 1.00 70.57 546 ALA C O 1
ATOM 8328 N N . LEU C 2 547 ? 155.710 124.359 106.938 1.00 73.85 547 LEU C N 1
ATOM 8329 C CA . LEU C 2 547 ? 155.454 123.061 107.542 1.00 73.75 547 LEU C CA 1
ATOM 8330 C C . LEU C 2 547 ? 154.816 122.130 106.525 1.00 70.80 547 LEU C C 1
ATOM 8331 O O . LEU C 2 547 ? 154.123 122.583 105.608 1.00 71.32 547 LEU C O 1
ATOM 8336 N N . PRO C 2 548 ? 155.034 120.823 106.663 1.00 74.32 548 PRO C N 1
ATOM 8337 C CA . PRO C 2 548 ? 154.359 119.866 105.776 1.00 75.12 548 PRO C CA 1
ATOM 8338 C C . PRO C 2 548 ? 152.885 119.715 106.117 1.00 74.91 548 PRO C C 1
ATOM 8339 O O . PRO C 2 548 ? 152.360 120.447 106.961 1.00 72.74 548 PRO C O 1
ATOM 8343 N N . LYS C 2 549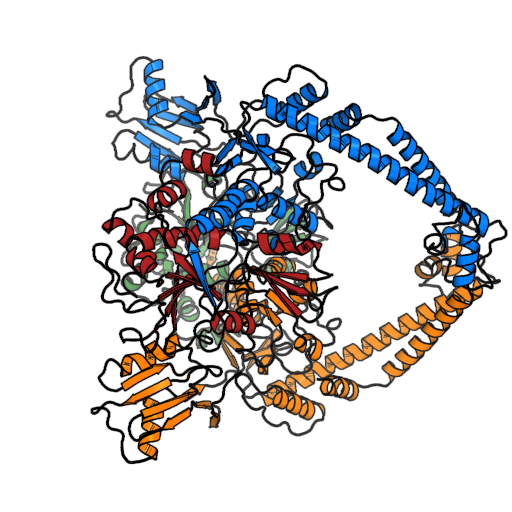 ? 152.211 118.775 105.458 1.00 81.90 549 LYS C N 1
ATOM 8344 C CA . LYS C 2 549 ? 150.793 118.552 105.707 1.00 79.46 549 LYS C CA 1
ATOM 8345 C C . LYS C 2 549 ? 150.561 118.194 107.170 1.00 79.25 549 LYS C C 1
ATOM 8346 O O . LYS C 2 549 ? 151.255 117.341 107.731 1.00 76.57 549 LYS C O 1
ATOM 8352 N N . HIS C 2 550 ? 149.583 118.853 107.786 1.00 73.82 550 HIS C N 1
ATOM 8353 C CA . HIS C 2 550 ? 149.325 118.678 109.208 1.00 71.25 550 HIS C CA 1
ATOM 8354 C C . HIS C 2 550 ? 147.903 119.121 109.513 1.00 71.74 550 HIS C C 1
ATOM 8355 O O . HIS C 2 550 ? 147.204 119.674 108.661 1.00 71.62 550 HIS C O 1
ATOM 8362 N N . SER C 2 551 ? 147.485 118.861 110.748 1.00 65.58 551 SER C N 1
ATOM 8363 C CA . SER C 2 551 ? 146.218 119.339 111.279 1.00 63.12 551 SER C CA 1
ATOM 8364 C C . SER C 2 551 ? 146.479 120.015 112.615 1.00 66.26 551 SER C C 1
ATOM 8365 O O . SER C 2 551 ? 147.275 119.526 113.421 1.00 71.53 551 SER C O 1
ATOM 8368 N N . ILE C 2 552 ? 145.809 121.136 112.851 1.00 55.59 552 ILE C N 1
ATOM 8369 C CA . ILE C 2 552 ? 146.044 121.931 114.048 1.00 49.88 552 ILE C CA 1
ATOM 8370 C C . ILE C 2 552 ? 144.895 121.742 115.025 1.00 54.17 552 ILE C C 1
ATOM 8371 O O . ILE C 2 552 ? 143.759 121.437 114.644 1.00 49.87 552 ILE C O 1
ATOM 8376 N N . ARG C 2 553 ? 145.211 121.921 116.304 1.00 54.05 553 ARG C N 1
ATOM 8377 C CA . ARG C 2 553 ? 144.241 121.958 117.386 1.00 41.66 553 ARG C CA 1
ATOM 8378 C C . ARG C 2 553 ? 144.329 123.330 118.034 1.00 43.01 553 ARG C C 1
ATOM 8379 O O . ARG C 2 553 ? 145.406 123.735 118.486 1.00 47.47 553 ARG C O 1
ATOM 8387 N N . TYR C 2 554 ? 143.207 124.041 118.068 1.00 39.97 554 TYR C N 1
ATOM 8388 C CA . TYR C 2 554 ? 143.140 125.352 118.697 1.00 37.66 554 TYR C CA 1
ATOM 8389 C C . TYR C 2 554 ? 142.790 125.176 120.168 1.00 49.43 554 TYR C C 1
ATOM 8390 O O . TYR C 2 554 ? 141.785 124.538 120.501 1.00 49.46 554 TYR C O 1
ATOM 8399 N N . ILE C 2 555 ? 143.614 125.740 121.042 1.00 42.97 555 ILE C N 1
ATOM 8400 C CA . ILE C 2 555 ? 143.438 125.609 122.484 1.00 38.26 555 ILE C CA 1
ATOM 8401 C C . ILE C 2 555 ? 142.684 126.853 122.940 1.00 42.41 555 ILE C C 1
ATOM 8402 O O . ILE C 2 555 ? 143.272 127.895 123.235 1.00 44.56 555 ILE C O 1
ATOM 8407 N N . LYS C 2 556 ? 141.354 126.741 122.988 1.00 41.49 556 LYS C N 1
ATOM 8408 C CA . LYS C 2 556 ? 140.526 127.852 123.446 1.00 34.07 556 LYS C CA 1
ATOM 8409 C C . LYS C 2 556 ? 140.833 128.208 124.893 1.00 40.98 556 LYS C C 1
ATOM 8410 O O . LYS C 2 556 ? 140.935 129.388 125.244 1.00 50.72 556 LYS C O 1
ATOM 8416 N N . GLY C 2 557 ? 140.986 127.197 125.745 1.00 37.63 557 GLY C N 1
ATOM 8417 C CA . GLY C 2 557 ? 141.349 127.410 127.130 1.00 35.18 557 GLY C CA 1
ATOM 8418 C C . GLY C 2 557 ? 142.134 126.223 127.637 1.00 41.44 557 GLY C C 1
ATOM 8419 O O . GLY C 2 557 ? 142.292 125.215 126.947 1.00 52.40 557 GLY C O 1
ATOM 8420 N N . LEU C 2 558 ? 142.624 126.351 128.870 1.00 35.29 558 LEU C N 1
ATOM 8421 C CA . LEU C 2 558 ? 143.427 125.287 129.460 1.00 34.33 558 LEU C CA 1
ATOM 8422 C C . LEU C 2 558 ? 142.612 124.032 129.734 1.00 41.58 558 LEU C C 1
ATOM 8423 O O . LEU C 2 558 ? 143.195 122.977 130.000 1.00 47.01 558 LEU C O 1
ATOM 8428 N N . GLY C 2 559 ? 141.284 124.123 129.687 1.00 36.25 559 GLY C N 1
ATOM 8429 C CA . GLY C 2 559 ? 140.453 122.941 129.778 1.00 34.96 559 GLY C CA 1
ATOM 8430 C C . GLY C 2 559 ? 140.382 122.124 128.511 1.00 41.59 559 GLY C C 1
ATOM 8431 O O . GLY C 2 559 ? 139.831 121.020 128.530 1.00 52.89 559 GLY C O 1
ATOM 8432 N N . SER C 2 560 ? 140.920 122.644 127.409 1.00 32.87 560 SER C N 1
ATOM 8433 C CA . SER C 2 560 ? 140.973 121.919 126.148 1.00 33.63 560 SER C CA 1
ATOM 8434 C C . SER C 2 560 ? 142.199 121.027 126.027 1.00 37.07 560 SER C C 1
ATOM 8435 O O . SER C 2 560 ? 142.247 120.186 125.123 1.00 43.56 560 SER C O 1
ATOM 8438 N N . LEU C 2 561 ? 143.183 121.188 126.906 1.00 36.59 561 LEU C N 1
ATOM 8439 C CA . LEU C 2 561 ? 144.375 120.358 126.876 1.00 34.15 561 LEU C CA 1
ATOM 8440 C C . LEU C 2 561 ? 144.115 119.023 127.561 1.00 42.28 561 LEU C C 1
ATOM 8441 O O . LEU C 2 561 ? 143.252 118.904 128.433 1.00 54.52 561 LEU C O 1
ATOM 8446 N N . GLU C 2 562 ? 144.875 118.013 127.154 1.00 46.34 562 GLU C N 1
ATOM 8447 C CA . GLU C 2 562 ? 144.817 116.707 127.787 1.00 48.15 562 GLU C CA 1
ATOM 8448 C C . GLU C 2 562 ? 145.805 116.644 128.948 1.00 54.13 562 GLU C C 1
ATOM 8449 O O . GLU C 2 562 ? 146.666 117.511 129.113 1.00 58.25 562 GLU C O 1
ATOM 8455 N N . LYS C 2 563 ? 145.671 115.598 129.768 1.00 51.58 563 LYS C N 1
ATOM 8456 C CA . LYS C 2 563 ? 146.493 115.505 130.970 1.00 47.94 563 LYS C CA 1
ATOM 8457 C C . LYS C 2 563 ? 147.972 115.367 130.640 1.00 56.04 563 LYS C C 1
ATOM 8458 O O . LYS C 2 563 ? 148.817 115.843 131.403 1.00 64.25 563 LYS C O 1
ATOM 8464 N N . SER C 2 564 ? 148.306 114.724 129.520 1.00 51.37 564 SER C N 1
ATOM 8465 C CA . SER C 2 564 ? 149.706 114.618 129.123 1.00 47.85 564 SER C CA 1
ATOM 8466 C C . SER C 2 564 ? 150.295 115.993 128.834 1.00 48.91 564 SER C C 1
ATOM 8467 O O . SER C 2 564 ? 151.379 116.335 129.321 1.00 54.45 564 SER C O 1
ATOM 8470 N N . GLU C 2 565 ? 149.577 116.808 128.061 1.00 47.76 565 GLU C N 1
ATOM 8471 C CA . GLU C 2 565 ? 150.071 118.136 127.715 1.00 45.33 565 GLU C CA 1
ATOM 8472 C C . GLU C 2 565 ? 150.037 119.075 128.915 1.00 49.07 565 GLU C C 1
ATOM 8473 O O . GLU C 2 565 ? 150.941 119.902 129.088 1.00 55.12 565 GLU C O 1
ATOM 8479 N N . TYR C 2 566 ? 149.007 118.963 129.756 1.00 46.50 566 TYR C N 1
ATOM 8480 C CA . TYR C 2 566 ? 148.954 119.758 130.979 1.00 37.98 566 TYR C CA 1
ATOM 8481 C C . TYR C 2 566 ? 150.134 119.434 131.887 1.00 42.73 566 TYR C C 1
ATOM 8482 O O . TYR C 2 566 ? 150.793 120.335 132.420 1.00 47.41 566 TYR C O 1
ATOM 8491 N N . ARG C 2 567 ? 150.424 118.144 132.060 1.00 50.83 567 ARG C N 1
ATOM 8492 C CA . ARG C 2 567 ? 151.570 117.736 132.863 1.00 47.05 567 ARG C CA 1
ATOM 8493 C C . ARG C 2 567 ? 152.873 118.223 132.245 1.00 54.21 567 ARG C C 1
ATOM 8494 O O . ARG C 2 567 ? 153.776 118.673 132.958 1.00 57.13 567 ARG C O 1
ATOM 8502 N N . GLU C 2 568 ? 152.989 118.147 130.918 1.00 54.54 568 GLU C N 1
ATOM 8503 C CA . GLU C 2 568 ? 154.201 118.617 130.257 1.00 47.22 568 GLU C CA 1
ATOM 8504 C C . GLU C 2 568 ? 154.414 120.108 130.487 1.00 56.75 568 GLU C C 1
ATOM 8505 O O . GLU C 2 568 ? 155.534 120.546 130.767 1.00 58.03 568 GLU C O 1
ATOM 8511 N N . MET C 2 569 ? 153.350 120.903 130.385 1.00 56.47 569 MET C N 1
ATOM 8512 C CA . MET C 2 569 ? 153.490 122.343 130.555 1.00 41.04 569 MET C CA 1
ATOM 8513 C C . MET C 2 569 ? 153.580 122.764 132.016 1.00 45.98 569 MET C C 1
ATOM 8514 O O . MET C 2 569 ? 153.984 123.898 132.292 1.00 43.87 569 MET C O 1
ATOM 8519 N N . ILE C 2 570 ? 153.224 121.890 132.955 1.00 60.02 570 ILE C N 1
ATOM 8520 C CA . ILE C 2 570 ? 153.350 122.226 134.372 1.00 56.11 570 ILE C CA 1
ATOM 8521 C C . ILE C 2 570 ? 154.706 121.810 134.930 1.00 54.77 570 ILE C C 1
ATOM 8522 O O . ILE C 2 570 ? 155.404 122.618 135.548 1.00 53.78 570 ILE C O 1
ATOM 8527 N N . GLN C 2 571 ? 155.110 120.553 134.732 1.00 51.99 571 GLN C N 1
ATOM 8528 C CA . GLN C 2 571 ? 156.375 120.088 135.291 1.00 51.64 571 GLN C CA 1
ATOM 8529 C C . GLN C 2 571 ? 157.577 120.408 134.414 1.00 57.71 571 GLN C C 1
ATOM 8530 O O . GLN C 2 571 ? 158.713 120.196 134.851 1.00 57.86 571 GLN C O 1
ATOM 8536 N N . ASN C 2 572 ? 157.363 120.908 133.201 1.00 61.25 572 ASN C N 1
ATOM 8537 C CA . ASN C 2 572 ? 158.433 121.420 132.346 1.00 57.68 572 ASN C CA 1
ATOM 8538 C C . ASN C 2 572 ? 158.037 122.821 131.905 1.00 58.80 572 ASN C C 1
ATOM 8539 O O . ASN C 2 572 ? 157.686 123.050 130.741 1.00 64.01 572 ASN C O 1
ATOM 8544 N N . PRO C 2 573 ? 158.080 123.786 132.818 1.00 58.19 573 PRO C N 1
ATOM 8545 C CA . PRO C 2 573 ? 157.473 125.090 132.547 1.00 53.68 573 PRO C CA 1
ATOM 8546 C C . PRO C 2 573 ? 158.354 125.983 131.693 1.00 57.19 573 PRO C C 1
ATOM 8547 O O . PRO C 2 573 ? 159.580 125.853 131.659 1.00 59.71 573 PRO C O 1
ATOM 8551 N N . VAL C 2 574 ? 157.697 126.900 130.990 1.00 53.86 574 VAL C N 1
ATOM 8552 C CA . VAL C 2 574 ? 158.350 128.016 130.320 1.00 53.19 574 VAL C CA 1
ATOM 8553 C C . VAL C 2 574 ? 157.819 129.276 130.986 1.00 54.15 574 VAL C C 1
ATOM 8554 O O . VAL C 2 574 ? 156.633 129.602 130.854 1.00 55.64 574 VAL C O 1
ATOM 8558 N N . TYR C 2 575 ? 158.686 129.980 131.704 1.00 51.43 575 TYR C N 1
ATOM 8559 C CA . TYR C 2 575 ? 158.284 131.108 132.529 1.00 49.39 575 TYR C CA 1
ATOM 8560 C C . TYR C 2 575 ? 158.741 132.411 131.892 1.00 49.79 575 TYR C C 1
ATOM 8561 O O . TYR C 2 575 ? 159.907 132.545 131.508 1.00 48.84 575 TYR C O 1
ATOM 8570 N N . ASP C 2 576 ? 157.819 133.361 131.782 1.00 50.78 576 ASP C N 1
ATOM 8571 C CA . ASP C 2 576 ? 158.132 134.733 131.408 1.00 47.06 576 ASP C CA 1
ATOM 8572 C C . ASP C 2 576 ? 158.156 135.554 132.691 1.00 50.46 576 ASP C C 1
ATOM 8573 O O . ASP C 2 576 ? 157.112 135.770 133.310 1.00 57.63 576 ASP C O 1
ATOM 8578 N N . VAL C 2 577 ? 159.344 135.984 133.102 1.00 45.43 577 VAL C N 1
ATOM 8579 C CA . VAL C 2 577 ? 159.494 136.779 134.316 1.00 40.34 577 VAL C CA 1
ATOM 8580 C C . VAL C 2 577 ? 159.248 138.238 133.950 1.00 46.35 577 VAL C C 1
ATOM 8581 O O . VAL C 2 577 ? 160.087 138.877 133.313 1.00 52.96 577 VAL C O 1
ATOM 8585 N N . VAL C 2 578 ? 158.092 138.767 134.352 1.00 36.77 578 VAL C N 1
ATOM 8586 C CA . VAL C 2 578 ? 157.723 140.127 133.984 1.00 29.61 578 VAL C CA 1
ATOM 8587 C C . VAL C 2 578 ? 158.624 141.116 134.708 1.00 35.24 578 VAL C C 1
ATOM 8588 O O . VAL C 2 578 ? 158.839 141.014 135.923 1.00 42.36 578 VAL C O 1
ATOM 8592 N N . LYS C 2 579 ? 159.158 142.078 133.962 1.00 33.27 579 LYS C N 1
ATOM 8593 C CA . LYS C 2 579 ? 159.989 143.140 134.509 1.00 36.80 579 LYS C CA 1
ATOM 8594 C C . LYS C 2 579 ? 159.387 144.481 134.118 1.00 45.66 579 LYS C C 1
ATOM 8595 O O . LYS C 2 579 ? 159.105 144.718 132.940 1.00 53.31 579 LYS C O 1
ATOM 8601 N N . LEU C 2 580 ? 159.192 145.346 135.101 1.00 47.31 580 LEU C N 1
ATOM 8602 C CA . LEU C 2 580 ? 158.570 146.641 134.848 1.00 45.02 580 LEU C CA 1
ATOM 8603 C C . LEU C 2 580 ? 159.609 147.630 134.332 1.00 47.98 580 LEU C C 1
ATOM 8604 O O . LEU C 2 580 ? 160.640 147.830 134.980 1.00 50.52 580 LEU C O 1
ATOM 8609 N N . PRO C 2 581 ? 159.377 148.264 133.179 1.00 49.71 581 PRO C N 1
ATOM 8610 C CA . PRO C 2 581 ? 160.327 149.271 132.689 1.00 44.67 581 PRO C CA 1
ATOM 8611 C C . PRO C 2 581 ? 160.284 150.535 133.529 1.00 48.29 581 PRO C C 1
ATOM 8612 O O . PRO C 2 581 ? 159.480 150.632 134.460 1.00 50.65 581 PRO C O 1
ATOM 8616 N N . GLU C 2 582 ? 161.145 151.506 133.221 1.00 54.88 582 GLU C N 1
ATOM 8617 C CA . GLU C 2 582 ? 161.154 152.744 133.993 1.00 59.11 582 GLU C CA 1
ATOM 8618 C C . GLU C 2 582 ? 159.831 153.487 133.860 1.00 59.51 582 GLU C C 1
ATOM 8619 O O . GLU C 2 582 ? 159.284 153.981 134.852 1.00 56.50 582 GLU C O 1
ATOM 8625 N N . ASN C 2 583 ? 159.303 153.578 132.642 1.00 58.49 583 ASN C N 1
ATOM 8626 C CA . ASN C 2 583 ? 158.025 154.232 132.372 1.00 51.57 583 ASN C CA 1
ATOM 8627 C C . ASN C 2 583 ? 156.863 153.247 132.337 1.00 52.09 583 ASN C C 1
ATOM 8628 O O . ASN C 2 583 ? 156.078 153.241 131.388 1.00 60.43 583 ASN C O 1
ATOM 8633 N N . TRP C 2 584 ? 156.704 152.414 133.367 1.00 44.84 584 TRP C N 1
ATOM 8634 C CA . TRP C 2 584 ? 155.600 151.460 133.354 1.00 44.44 584 TRP C CA 1
ATOM 8635 C C . TRP C 2 584 ? 154.272 152.152 133.632 1.00 52.02 584 TRP C C 1
ATOM 8636 O O . TRP C 2 584 ? 153.219 151.698 133.168 1.00 58.08 584 TRP C O 1
ATOM 8647 N N . LYS C 2 585 ? 154.304 153.256 134.382 1.00 49.56 585 LYS C N 1
ATOM 8648 C CA . LYS C 2 585 ? 153.076 153.987 134.675 1.00 44.94 585 LYS C CA 1
ATOM 8649 C C . LYS C 2 585 ? 152.443 154.554 133.413 1.00 48.54 585 LYS C C 1
ATOM 8650 O O . LYS C 2 585 ? 151.219 154.516 133.268 1.00 55.12 585 LYS C O 1
ATOM 8656 N N . GLU C 2 586 ? 153.251 155.087 132.493 1.00 48.13 586 GLU C N 1
ATOM 8657 C CA . GLU C 2 586 ? 152.712 155.609 131.241 1.00 49.88 586 GLU C CA 1
ATOM 8658 C C . GLU C 2 586 ? 152.084 154.516 130.387 1.00 47.52 586 GLU C C 1
ATOM 8659 O O . GLU C 2 586 ? 150.980 154.703 129.861 1.00 55.52 586 GLU C O 1
ATOM 8665 N N . LEU C 2 587 ? 152.762 153.377 130.244 1.00 39.11 587 LEU C N 1
ATOM 8666 C CA . LEU C 2 587 ? 152.219 152.262 129.481 1.00 39.25 587 LEU C CA 1
ATOM 8667 C C . LEU C 2 587 ? 150.957 151.692 130.106 1.00 40.28 587 LEU C C 1
ATOM 8668 O O . LEU C 2 587 ? 150.071 151.238 129.375 1.00 49.16 587 LEU C O 1
ATOM 8673 N N . PHE C 2 588 ? 150.856 151.695 131.433 1.00 38.28 588 PHE C N 1
ATOM 8674 C CA . PHE C 2 588 ? 149.644 151.223 132.086 1.00 33.26 588 PHE C CA 1
ATOM 8675 C C . PHE C 2 588 ? 148.509 152.231 132.007 1.00 39.55 588 PHE C C 1
ATOM 8676 O O . PHE C 2 588 ? 147.346 151.832 131.895 1.00 42.90 588 PHE C O 1
ATOM 8684 N N . GLU C 2 589 ? 148.821 153.527 132.065 1.00 44.38 589 GLU C N 1
ATOM 8685 C CA . GLU C 2 589 ? 147.796 154.553 131.916 1.00 40.66 589 GLU C CA 1
ATOM 8686 C C . GLU C 2 589 ? 147.226 154.563 130.505 1.00 47.06 589 GLU C C 1
ATOM 8687 O O . GLU C 2 589 ? 146.016 154.737 130.321 1.00 49.47 589 GLU C O 1
ATOM 8693 N N . MET C 2 590 ? 148.080 154.382 129.496 1.00 50.19 590 MET C N 1
ATOM 8694 C CA . MET C 2 590 ? 147.608 154.375 128.116 1.00 40.36 590 MET C CA 1
ATOM 8695 C C . MET C 2 590 ? 146.651 153.214 127.867 1.00 44.26 590 MET C C 1
ATOM 8696 O O . MET C 2 590 ? 145.547 153.402 127.346 1.00 53.72 590 MET C O 1
ATOM 8701 N N . LEU C 2 591 ? 147.058 151.999 128.242 1.00 42.49 591 LEU C N 1
ATOM 8702 C CA . LEU C 2 591 ? 146.220 150.830 128.001 1.00 41.63 591 LEU C CA 1
ATOM 8703 C C . LEU C 2 591 ? 145.054 150.758 128.977 1.00 42.94 591 LEU C C 1
ATOM 8704 O O . LEU C 2 591 ? 143.951 150.350 128.596 1.00 43.60 591 LEU C O 1
ATOM 8709 N N . MET C 2 592 ? 145.275 151.141 130.230 1.00 47.55 592 MET C N 1
ATOM 8710 C CA . MET C 2 592 ? 144.246 151.143 131.266 1.00 42.79 592 MET C CA 1
ATOM 8711 C C . MET C 2 592 ? 144.096 152.584 131.741 1.00 46.27 592 MET C C 1
ATOM 8712 O O . MET C 2 592 ? 144.931 153.083 132.498 1.00 56.31 592 MET C O 1
ATOM 8717 N N . GLY C 2 593 ? 143.046 153.258 131.294 1.00 47.98 593 GLY C N 1
ATOM 8718 C CA . GLY C 2 593 ? 142.856 154.649 131.660 1.00 46.80 593 GLY C CA 1
ATOM 8719 C C . GLY C 2 593 ? 141.522 155.142 131.153 1.00 53.17 593 GLY C C 1
ATOM 8720 O O . GLY C 2 593 ? 140.803 154.440 130.434 1.00 60.70 593 GLY C O 1
ATOM 8721 N N . ASP C 2 594 ? 141.198 156.373 131.545 1.00 54.24 594 ASP C N 1
ATOM 8722 C CA . ASP C 2 594 ? 139.937 156.974 131.127 1.00 57.46 594 ASP C CA 1
ATOM 8723 C C . ASP C 2 594 ? 139.988 157.444 129.678 1.00 57.84 594 ASP C C 1
ATOM 8724 O O . ASP C 2 594 ? 138.992 157.337 128.954 1.00 57.34 594 ASP C O 1
ATOM 8729 N N . ASN C 2 595 ? 141.134 157.956 129.237 1.00 50.99 595 ASN C N 1
ATOM 8730 C CA . ASN C 2 595 ? 141.260 158.531 127.904 1.00 48.58 595 ASN C CA 1
ATOM 8731 C C . ASN C 2 595 ? 141.366 157.422 126.864 1.00 51.88 595 ASN C C 1
ATOM 8732 O O . ASN C 2 595 ? 142.333 156.655 126.864 1.00 51.80 595 ASN C O 1
ATOM 8737 N N . ALA C 2 596 ? 140.372 157.340 125.980 1.00 45.67 596 ALA C N 1
ATOM 8738 C CA . ALA C 2 596 ? 140.372 156.364 124.900 1.00 34.78 596 ALA C CA 1
ATOM 8739 C C . ALA C 2 596 ? 141.114 156.843 123.663 1.00 33.30 596 ALA C C 1
ATOM 8740 O O . ALA C 2 596 ? 141.359 156.039 122.759 1.00 46.62 596 ALA C O 1
ATOM 8742 N N . ASP C 2 597 ? 141.467 158.127 123.593 1.00 43.67 597 ASP C N 1
ATOM 8743 C CA . ASP C 2 597 ? 142.274 158.622 122.488 1.00 45.16 597 ASP C CA 1
ATOM 8744 C C . ASP C 2 597 ? 143.719 158.160 122.577 1.00 51.21 597 ASP C C 1
ATOM 8745 O O . ASP C 2 597 ? 144.413 158.138 121.556 1.00 55.99 597 ASP C O 1
ATOM 8750 N N . LEU C 2 598 ? 144.186 157.799 123.771 1.00 53.33 598 LEU C N 1
ATOM 8751 C CA . LEU C 2 598 ? 145.536 157.279 123.930 1.00 49.62 598 LEU C CA 1
ATOM 8752 C C . LEU C 2 598 ? 145.684 155.872 123.369 1.00 46.49 598 LEU C C 1
ATOM 8753 O O . LEU C 2 598 ? 146.796 155.484 122.998 1.00 52.29 598 LEU C O 1
ATOM 8758 N N . ARG C 2 599 ? 144.597 155.106 123.298 1.00 34.11 599 ARG C N 1
ATOM 8759 C CA . ARG C 2 599 ? 144.621 153.792 122.672 1.00 39.94 599 ARG C CA 1
ATOM 8760 C C . ARG C 2 599 ? 144.505 153.855 121.158 1.00 52.28 599 ARG C C 1
ATOM 8761 O O . ARG C 2 599 ? 144.776 152.852 120.492 1.00 60.56 599 ARG C O 1
ATOM 8769 N N . LYS C 2 600 ? 144.102 154.995 120.600 1.00 40.80 600 LYS C N 1
ATOM 8770 C CA . LYS C 2 600 ? 143.977 155.128 119.155 1.00 35.14 600 LYS C CA 1
ATOM 8771 C C . LYS C 2 600 ? 145.310 155.450 118.495 1.00 41.45 600 LYS C C 1
ATOM 8772 O O . LYS C 2 600 ? 145.613 154.914 117.424 1.00 55.38 600 LYS C O 1
ATOM 8778 N N . GLU C 2 601 ? 146.110 156.323 119.107 1.00 45.77 601 GLU C N 1
ATOM 8779 C CA . GLU C 2 601 ? 147.454 156.572 118.597 1.00 47.57 601 GLU C CA 1
ATOM 8780 C C . GLU C 2 601 ? 148.318 155.325 118.717 1.00 46.22 601 GLU C C 1
ATOM 8781 O O . GLU C 2 601 ? 149.112 155.019 117.821 1.00 51.53 601 GLU C O 1
ATOM 8787 N N . TRP C 2 602 ? 148.178 154.598 119.826 1.00 37.21 602 TRP C N 1
ATOM 8788 C CA . TRP C 2 602 ? 148.962 153.387 120.040 1.00 41.31 602 TRP C CA 1
ATOM 8789 C C . TRP C 2 602 ? 148.577 152.292 119.054 1.00 42.63 602 TRP C C 1
ATOM 8790 O O . TRP C 2 602 ? 149.439 151.551 118.570 1.00 50.35 602 TRP C O 1
ATOM 8801 N N . MET C 2 603 ? 147.288 152.178 118.739 1.00 38.49 603 MET C N 1
ATOM 8802 C CA . MET C 2 603 ? 146.819 151.131 117.842 1.00 40.31 603 MET C CA 1
ATOM 8803 C C . MET C 2 603 ? 147.037 151.464 116.374 1.00 42.28 603 MET C C 1
ATOM 8804 O O . MET C 2 603 ? 146.865 150.585 115.523 1.00 43.94 603 MET C O 1
ATOM 8809 N N . SER C 2 604 ? 147.403 152.704 116.055 1.00 43.21 604 SER C N 1
ATOM 8810 C CA . SER C 2 604 ? 147.638 153.125 114.680 1.00 44.54 604 SER C CA 1
ATOM 8811 C C . SER C 2 604 ? 149.122 153.177 114.337 1.00 49.50 604 SER C C 1
ATOM 8812 O O . SER C 2 604 ? 149.533 153.961 113.476 1.00 56.82 604 SER C O 1
ATOM 8815 N N . GLN C 2 605 ? 149.934 152.356 114.996 1.00 58.34 605 GLN C N 1
ATOM 8816 C CA . GLN C 2 605 ? 151.362 152.292 114.711 1.00 58.07 605 GLN C CA 1
ATOM 8817 C C . GLN C 2 605 ? 151.956 150.986 115.224 1.00 58.89 605 GLN C C 1
ATOM 8818 O O . GLN C 2 605 ? 151.230 150.079 115.631 1.00 54.59 605 GLN C O 1
ATOM 8824 N N . LYS D 2 393 ? 106.061 146.552 143.989 1.00 68.15 393 LYS D N 1
ATOM 8825 C CA . LYS D 2 393 ? 106.952 145.975 144.987 1.00 69.10 393 LYS D CA 1
ATOM 8826 C C . LYS D 2 393 ? 107.528 144.646 144.515 1.00 70.88 393 LYS D C 1
ATOM 8827 O O . LYS D 2 393 ? 108.738 144.428 144.577 1.00 74.07 393 LYS D O 1
ATOM 8833 N N . VAL D 2 394 ? 106.658 143.759 144.041 1.00 63.02 394 VAL D N 1
ATOM 8834 C CA . VAL D 2 394 ? 107.084 142.443 143.580 1.00 61.63 394 VAL D CA 1
ATOM 8835 C C . VAL D 2 394 ? 107.715 142.588 142.203 1.00 63.09 394 VAL D C 1
ATOM 8836 O O . VAL D 2 394 ? 107.050 142.986 141.241 1.00 62.52 394 VAL D O 1
ATOM 8840 N N . HIS D 2 395 ? 109.001 142.270 142.107 1.00 63.36 395 HIS D N 1
ATOM 8841 C CA . HIS D 2 395 ? 109.704 142.357 140.838 1.00 60.04 395 HIS D CA 1
ATOM 8842 C C . HIS D 2 395 ? 109.256 141.235 139.907 1.00 64.96 395 HIS D C 1
ATOM 8843 O O . HIS D 2 395 ? 108.874 140.148 140.348 1.00 63.55 395 HIS D O 1
ATOM 8850 N N . LYS D 2 396 ? 109.294 141.521 138.605 1.00 57.68 396 LYS D N 1
ATOM 8851 C CA . LYS D 2 396 ? 108.893 140.642 137.509 1.00 49.86 396 LYS D CA 1
ATOM 8852 C C . LYS D 2 396 ? 107.389 140.423 137.445 1.00 52.00 396 LYS D C 1
ATOM 8853 O O . LYS D 2 396 ? 106.930 139.657 136.594 1.00 57.73 396 LYS D O 1
ATOM 8859 N N . HIS D 2 397 ? 106.605 141.070 138.300 1.00 39.79 397 HIS D N 1
ATOM 8860 C CA . HIS D 2 397 ? 105.155 140.924 138.300 1.00 35.79 397 HIS D CA 1
ATOM 8861 C C . HIS D 2 397 ? 104.554 142.062 137.486 1.00 41.72 397 HIS D C 1
ATOM 8862 O O . HIS D 2 397 ? 104.669 143.232 137.863 1.00 48.75 397 HIS D O 1
ATOM 8869 N N . ILE D 2 398 ? 103.920 141.721 136.368 1.00 49.04 398 ILE D N 1
ATOM 8870 C CA . ILE D 2 398 ? 103.217 142.700 135.551 1.00 46.17 398 ILE D CA 1
ATOM 8871 C C . ILE D 2 398 ? 101.793 142.829 136.073 1.00 45.73 398 ILE D C 1
ATOM 8872 O O . ILE D 2 398 ? 101.081 141.832 136.232 1.00 53.74 398 ILE D O 1
ATOM 8877 N N . LYS D 2 399 ? 101.384 144.057 136.360 1.00 41.05 399 LYS D N 1
ATOM 8878 C CA . LYS D 2 399 ? 100.148 144.316 137.078 1.00 39.29 399 LYS D CA 1
ATOM 8879 C C . LYS D 2 399 ? 99.011 144.621 136.114 1.00 41.95 399 LYS D C 1
ATOM 8880 O O . LYS D 2 399 ? 99.202 145.262 135.078 1.00 49.44 399 LYS D O 1
ATOM 8886 N N . ALA D 2 400 ? 97.823 144.147 136.466 1.00 46.92 400 ALA D N 1
ATOM 8887 C CA . ALA D 2 400 ? 96.612 144.482 135.736 1.00 46.80 400 ALA D CA 1
ATOM 8888 C C . ALA D 2 400 ? 96.082 145.829 136.206 1.00 51.02 400 ALA D C 1
ATOM 8889 O O . ALA D 2 400 ? 96.252 146.214 137.365 1.00 52.18 400 ALA D O 1
ATOM 8891 N N . ASN D 2 401 ? 95.434 146.547 135.291 1.00 61.25 401 ASN D N 1
ATOM 8892 C CA . ASN D 2 401 ? 94.950 147.884 135.607 1.00 60.93 401 ASN D CA 1
ATOM 8893 C C . ASN D 2 401 ? 93.849 147.883 136.657 1.00 60.72 401 ASN D C 1
ATOM 8894 O O . ASN D 2 401 ? 93.586 148.934 137.250 1.00 65.70 401 ASN D O 1
ATOM 8899 N N . LEU D 2 402 ? 93.208 146.745 136.904 1.00 55.52 402 LEU D N 1
ATOM 8900 C CA . LEU D 2 402 ? 92.183 146.619 137.931 1.00 55.82 402 LEU D CA 1
ATOM 8901 C C . LEU D 2 402 ? 92.610 145.629 139.007 1.00 61.06 402 LEU D C 1
ATOM 8902 O O . LEU D 2 402 ? 91.813 144.821 139.487 1.00 65.34 402 LEU D O 1
ATOM 8907 N N . CYS D 2 403 ? 93.880 145.681 139.396 1.00 67.78 403 CYS D N 1
ATOM 8908 C CA . CYS D 2 403 ? 94.404 144.849 140.473 1.00 63.68 403 CYS D CA 1
ATOM 8909 C C . CYS D 2 403 ? 94.164 145.575 141.791 1.00 63.82 403 CYS D C 1
ATOM 8910 O O . CYS D 2 403 ? 94.732 146.644 142.032 1.00 68.38 403 CYS D O 1
ATOM 8913 N N . GLY D 2 404 ? 93.324 144.993 142.643 1.00 61.24 404 GLY D N 1
ATOM 8914 C CA . GLY D 2 404 ? 92.899 145.628 143.870 1.00 63.68 404 GLY D CA 1
ATOM 8915 C C . GLY D 2 404 ? 91.519 146.247 143.812 1.00 67.73 404 GLY D C 1
ATOM 8916 O O . GLY D 2 404 ? 91.072 146.818 144.814 1.00 65.31 404 GLY D O 1
ATOM 8917 N N . LYS D 2 405 ? 90.838 146.153 142.674 1.00 72.10 405 LYS D N 1
ATOM 8918 C CA . LYS D 2 405 ? 89.491 146.673 142.506 1.00 70.91 405 LYS D CA 1
ATOM 8919 C C . LYS D 2 405 ? 88.542 145.539 142.143 1.00 70.24 405 LYS D C 1
ATOM 8920 O O . LYS D 2 405 ? 88.967 144.477 141.680 1.00 70.93 405 LYS D O 1
ATOM 8926 N N . ASP D 2 406 ? 87.249 145.771 142.361 1.00 77.36 406 ASP D N 1
ATOM 8927 C CA . ASP D 2 406 ? 86.243 144.753 142.083 1.00 80.37 406 ASP D CA 1
ATOM 8928 C C . ASP D 2 406 ? 86.137 144.503 140.585 1.00 80.14 406 ASP D C 1
ATOM 8929 O O . ASP D 2 406 ? 85.545 145.304 139.854 1.00 78.44 406 ASP D O 1
ATOM 8934 N N . ALA D 2 407 ? 86.697 143.388 140.126 1.00 65.84 407 ALA D N 1
ATOM 8935 C CA . ALA D 2 407 ? 86.680 143.031 138.715 1.00 62.11 407 ALA D CA 1
ATOM 8936 C C . ALA D 2 407 ? 87.031 141.556 138.591 1.00 61.68 407 ALA D C 1
ATOM 8937 O O . ALA D 2 407 ? 87.457 140.916 139.554 1.00 63.95 407 ALA D O 1
ATOM 8939 N N . ASP D 2 408 ? 86.844 141.022 137.388 1.00 50.44 408 ASP D N 1
ATOM 8940 C CA . ASP D 2 408 ? 87.215 139.639 137.094 1.00 53.14 408 ASP D CA 1
ATOM 8941 C C . ASP D 2 408 ? 88.689 139.535 136.716 1.00 54.13 408 ASP D C 1
ATOM 8942 O O . ASP D 2 408 ? 89.055 138.971 135.687 1.00 50.24 408 ASP D O 1
ATOM 8947 N N . THR D 2 409 ? 89.545 140.088 137.569 1.00 52.16 409 THR D N 1
ATOM 8948 C CA . THR D 2 409 ? 90.974 140.109 137.300 1.00 48.44 409 THR D CA 1
ATOM 8949 C C . THR D 2 409 ? 91.549 138.701 137.373 1.00 44.63 409 THR D C 1
ATOM 8950 O O . THR D 2 409 ? 91.132 137.886 138.198 1.00 60.84 409 THR D O 1
ATOM 8954 N N . THR D 2 410 ? 92.513 138.416 136.503 1.00 41.79 410 THR D N 1
ATOM 8955 C CA . THR D 2 410 ? 93.122 137.098 136.415 1.00 43.85 410 THR D CA 1
ATOM 8956 C C . THR D 2 410 ? 94.633 137.225 136.522 1.00 44.62 410 THR D C 1
ATOM 8957 O O . THR D 2 410 ? 95.233 138.118 135.919 1.00 50.78 410 THR D O 1
ATOM 8961 N N . LEU D 2 411 ? 95.242 136.335 137.299 1.00 44.50 411 LEU D N 1
ATOM 8962 C CA . LEU D 2 411 ? 96.690 136.254 137.427 1.00 39.59 411 LEU D CA 1
ATOM 8963 C C . LEU D 2 411 ? 97.180 135.005 136.714 1.00 39.34 411 LEU D C 1
ATOM 8964 O O . LEU D 2 411 ? 96.749 133.893 137.036 1.00 51.35 411 LEU D O 1
ATOM 8969 N N . PHE D 2 412 ? 98.075 135.187 135.749 1.00 35.34 412 PHE D N 1
ATOM 8970 C CA . PHE D 2 412 ? 98.627 134.085 134.970 1.00 34.57 412 PHE D CA 1
ATOM 8971 C C . PHE D 2 412 ? 99.928 133.634 135.618 1.00 45.85 412 PHE D C 1
ATOM 8972 O O . PHE D 2 412 ? 100.928 134.358 135.589 1.00 51.03 412 PHE D O 1
ATOM 8980 N N . LEU D 2 413 ? 99.914 132.436 136.199 1.00 44.02 413 LEU D N 1
ATOM 8981 C CA . LEU D 2 413 ? 101.106 131.842 136.798 1.00 39.66 413 LEU D CA 1
ATOM 8982 C C . LEU D 2 413 ? 101.880 131.132 135.697 1.00 39.88 413 LEU D C 1
ATOM 8983 O O . LEU D 2 413 ? 101.515 130.049 135.242 1.00 40.71 413 LEU D O 1
ATOM 8988 N N . THR D 2 414 ? 102.964 131.764 135.263 1.00 49.56 414 THR D N 1
ATOM 8989 C CA . THR D 2 414 ? 103.751 131.284 134.140 1.00 46.26 414 THR D CA 1
ATOM 8990 C C . THR D 2 414 ? 105.040 130.636 134.630 1.00 40.82 414 THR D C 1
ATOM 8991 O O . THR D 2 414 ? 105.710 131.155 135.526 1.00 46.93 414 THR D O 1
ATOM 8995 N N . GLU D 2 415 ? 105.370 129.488 134.046 1.00 54.27 415 GLU D N 1
ATOM 8996 C CA . GLU D 2 415 ? 106.585 128.754 134.382 1.00 52.32 415 GLU D CA 1
ATOM 8997 C C . GLU D 2 415 ? 107.745 129.347 133.587 1.00 54.64 415 GLU D C 1
ATOM 8998 O O . GLU D 2 415 ? 107.789 129.233 132.358 1.00 64.65 415 GLU D O 1
ATOM 9004 N N . GLY D 2 416 ? 108.666 130.002 134.282 1.00 41.78 416 GLY D N 1
ATOM 9005 C CA . GLY D 2 416 ? 109.827 130.590 133.651 1.00 40.97 416 GLY D CA 1
ATOM 9006 C C . GLY D 2 416 ? 109.565 131.980 133.096 1.00 37.11 416 GLY D C 1
ATOM 9007 O O . GLY D 2 416 ? 108.431 132.437 132.978 1.00 39.83 416 GLY D O 1
ATOM 9008 N N . ASP D 2 417 ? 110.659 132.661 132.743 1.00 43.03 417 ASP D N 1
ATOM 9009 C CA . ASP D 2 417 ? 110.564 134.018 132.214 1.00 38.58 417 ASP D CA 1
ATOM 9010 C C . ASP D 2 417 ? 110.474 134.047 130.695 1.00 44.95 417 ASP D C 1
ATOM 9011 O O . ASP D 2 417 ? 109.954 135.014 130.131 1.00 44.44 417 ASP D O 1
ATOM 9016 N N . SER D 2 418 ? 110.987 133.021 130.015 1.00 48.21 418 SER D N 1
ATOM 9017 C CA . SER D 2 418 ? 110.841 132.954 128.567 1.00 36.52 418 SER D CA 1
ATOM 9018 C C . SER D 2 418 ? 109.393 132.754 128.152 1.00 37.58 418 SER D C 1
ATOM 9019 O O . SER D 2 418 ? 109.021 133.133 127.038 1.00 45.06 418 SER D O 1
ATOM 9022 N N . ALA D 2 419 ? 108.576 132.167 129.020 1.00 42.96 419 ALA D N 1
ATOM 9023 C CA . ALA D 2 419 ? 107.161 131.967 128.758 1.00 44.47 419 ALA D CA 1
ATOM 9024 C C . ALA D 2 419 ? 106.317 133.198 129.058 1.00 46.09 419 ALA D C 1
ATOM 9025 O O . ALA D 2 419 ? 105.193 133.296 128.553 1.00 48.26 419 ALA D O 1
ATOM 9027 N N . ILE D 2 420 ? 106.824 134.136 129.862 1.00 49.93 420 ILE D N 1
ATOM 9028 C CA . ILE D 2 420 ? 106.080 135.359 130.144 1.00 43.87 420 ILE D CA 1
ATOM 9029 C C . ILE D 2 420 ? 106.146 136.342 128.984 1.00 47.23 420 ILE D C 1
ATOM 9030 O O . ILE D 2 420 ? 105.320 137.260 128.913 1.00 54.11 420 ILE D O 1
ATOM 9035 N N . GLY D 2 421 ? 107.104 136.182 128.075 1.00 54.62 421 GLY D N 1
ATOM 9036 C CA . GLY D 2 421 ? 107.135 137.015 126.893 1.00 52.29 421 GLY D CA 1
ATOM 9037 C C . GLY D 2 421 ? 105.925 136.774 126.012 1.00 55.57 421 GLY D C 1
ATOM 9038 O O . GLY D 2 421 ? 105.363 135.680 125.973 1.00 65.66 421 GLY D O 1
ATOM 9039 N N . TYR D 2 422 ? 105.519 137.829 125.308 1.00 43.92 422 TYR D N 1
ATOM 9040 C CA . TYR D 2 422 ? 104.316 137.923 124.484 1.00 44.58 422 TYR D CA 1
ATOM 9041 C C . TYR D 2 422 ? 103.044 138.010 125.312 1.00 48.83 422 TYR D C 1
ATOM 9042 O O . TYR D 2 422 ? 101.977 138.259 124.745 1.00 53.93 422 TYR D O 1
ATOM 9051 N N . LEU D 2 423 ? 103.111 137.824 126.631 1.00 42.54 423 LEU D N 1
ATOM 9052 C CA . LEU D 2 423 ? 101.905 137.958 127.439 1.00 51.19 423 LEU D CA 1
ATOM 9053 C C . LEU D 2 423 ? 101.535 139.420 127.631 1.00 51.92 423 LEU D C 1
ATOM 9054 O O . LEU D 2 423 ? 100.358 139.780 127.542 1.00 57.11 423 LEU D O 1
ATOM 9059 N N . ILE D 2 424 ? 102.530 140.274 127.872 1.00 52.51 424 ILE D N 1
ATOM 9060 C CA . ILE D 2 424 ? 102.275 141.698 128.062 1.00 54.31 424 ILE D CA 1
ATOM 9061 C C . ILE D 2 424 ? 101.662 142.311 126.811 1.00 54.62 424 ILE D C 1
ATOM 9062 O O . ILE D 2 424 ? 100.953 143.322 126.886 1.00 56.89 424 ILE D O 1
ATOM 9067 N N . ASP D 2 425 ? 101.912 141.714 125.646 1.00 46.60 425 ASP D N 1
ATOM 9068 C CA . ASP D 2 425 ? 101.390 142.266 124.402 1.00 49.30 425 ASP D CA 1
ATOM 9069 C C . ASP D 2 425 ? 99.973 141.785 124.109 1.00 51.72 425 ASP D C 1
ATOM 9070 O O . ASP D 2 425 ? 99.156 142.548 123.585 1.00 59.71 425 ASP D O 1
ATOM 9075 N N . VAL D 2 426 ? 99.657 140.532 124.439 1.00 48.68 426 VAL D N 1
ATOM 9076 C CA . VAL D 2 426 ? 98.394 139.925 124.032 1.00 53.13 426 VAL D CA 1
ATOM 9077 C C . VAL D 2 426 ? 97.388 139.846 125.178 1.00 55.41 426 VAL D C 1
ATOM 9078 O O . VAL D 2 426 ? 96.276 139.348 124.981 1.00 55.85 426 VAL D O 1
ATOM 9082 N N . ARG D 2 427 ? 97.742 140.330 126.365 1.00 49.43 427 ARG D N 1
ATOM 9083 C CA . ARG D 2 427 ? 96.854 140.235 127.516 1.00 49.90 427 ARG D CA 1
ATOM 9084 C C . ARG D 2 427 ? 95.850 141.377 127.520 1.00 51.83 427 ARG D C 1
ATOM 9085 O O . ARG D 2 427 ? 96.103 142.449 126.964 1.00 52.28 427 ARG D O 1
ATOM 9093 N N . ASP D 2 428 ? 94.699 141.132 128.143 1.00 55.67 428 ASP D N 1
ATOM 9094 C CA . ASP D 2 428 ? 93.773 142.204 128.476 1.00 49.19 428 ASP D CA 1
ATOM 9095 C C . ASP D 2 428 ? 94.420 143.081 129.537 1.00 53.11 428 ASP D C 1
ATOM 9096 O O . ASP D 2 428 ? 94.640 142.633 130.665 1.00 59.24 428 ASP D O 1
ATOM 9101 N N . LYS D 2 429 ? 94.738 144.327 129.183 1.00 60.19 429 LYS D N 1
ATOM 9102 C CA . LYS D 2 429 ? 95.523 145.170 130.079 1.00 58.93 429 LYS D CA 1
ATOM 9103 C C . LYS D 2 429 ? 94.775 145.495 131.365 1.00 57.89 429 LYS D C 1
ATOM 9104 O O . LYS D 2 429 ? 95.401 145.650 132.418 1.00 56.49 429 LYS D O 1
ATOM 9110 N N . GLU D 2 430 ? 93.450 145.599 131.308 1.00 57.00 430 GLU D N 1
ATOM 9111 C CA . GLU D 2 430 ? 92.664 145.933 132.486 1.00 57.68 430 GLU D CA 1
ATOM 9112 C C . GLU D 2 430 ? 92.319 144.729 133.351 1.00 65.63 430 GLU D C 1
ATOM 9113 O O . GLU D 2 430 ? 91.861 144.917 134.482 1.00 74.51 430 GLU D O 1
ATOM 9119 N N . LEU D 2 431 ? 92.532 143.504 132.868 1.00 54.27 431 LEU D N 1
ATOM 9120 C CA . LEU D 2 431 ? 92.034 142.328 133.565 1.00 44.79 431 LEU D CA 1
ATOM 9121 C C . LEU D 2 431 ? 93.040 141.199 133.727 1.00 45.02 431 LEU D C 1
ATOM 9122 O O . LEU D 2 431 ? 92.747 140.252 134.463 1.00 56.13 431 LEU D O 1
ATOM 9127 N N . HIS D 2 432 ? 94.200 141.254 133.078 1.00 45.84 432 HIS D N 1
ATOM 9128 C CA . HIS D 2 432 ? 95.148 140.146 133.091 1.00 43.17 432 HIS D CA 1
ATOM 9129 C C . HIS D 2 432 ? 96.478 140.612 133.662 1.00 38.82 432 HIS D C 1
ATOM 9130 O O . HIS D 2 432 ? 97.039 141.612 133.203 1.00 49.95 432 HIS D O 1
ATOM 9137 N N . GLY D 2 433 ? 96.977 139.881 134.662 1.00 38.52 433 GLY D N 1
ATOM 9138 C CA . GLY D 2 433 ? 98.308 140.080 135.184 1.00 37.48 433 GLY D CA 1
ATOM 9139 C C . GLY D 2 433 ? 99.075 138.767 135.149 1.00 39.45 433 GLY D C 1
ATOM 9140 O O . GLY D 2 433 ? 98.491 137.682 135.076 1.00 54.78 433 GLY D O 1
ATOM 9141 N N . GLY D 2 434 ? 100.400 138.878 135.200 1.00 39.75 434 GLY D N 1
ATOM 9142 C CA . GLY D 2 434 ? 101.247 137.713 135.064 1.00 41.00 434 GLY D CA 1
ATOM 9143 C C . GLY D 2 434 ? 102.393 137.732 136.055 1.00 42.59 434 GLY D C 1
ATOM 9144 O O . GLY D 2 434 ? 102.816 138.783 136.537 1.00 48.94 434 GLY D O 1
ATOM 9145 N N . TYR D 2 435 ? 102.889 136.534 136.348 1.00 42.19 435 TYR D N 1
ATOM 9146 C CA . TYR D 2 435 ? 104.057 136.360 137.199 1.00 41.90 435 TYR D CA 1
ATOM 9147 C C . TYR D 2 435 ? 104.837 135.128 136.760 1.00 43.68 435 TYR D C 1
ATOM 9148 O O . TYR D 2 435 ? 104.276 134.027 136.698 1.00 44.43 435 TYR D O 1
ATOM 9157 N N . PRO D 2 436 ? 106.122 135.270 136.441 1.00 39.30 436 PRO D N 1
ATOM 9158 C CA . PRO D 2 436 ? 106.919 134.102 136.049 1.00 38.52 436 PRO D CA 1
ATOM 9159 C C . PRO D 2 436 ? 107.489 133.342 137.235 1.00 40.84 436 PRO D C 1
ATOM 9160 O O . PRO D 2 436 ? 108.158 133.924 138.094 1.00 50.80 436 PRO D O 1
ATOM 9164 N N . LEU D 2 437 ? 107.239 132.039 137.289 1.00 38.83 437 LEU D N 1
ATOM 9165 C CA . LEU D 2 437 ? 107.830 131.191 138.314 1.00 38.60 437 LEU D CA 1
ATOM 9166 C C . LEU D 2 437 ? 109.258 130.836 137.903 1.00 45.66 437 LEU D C 1
ATOM 9167 O O . LEU D 2 437 ? 109.798 131.365 136.928 1.00 56.03 437 LEU D O 1
ATOM 9172 N N . ARG D 2 438 ? 109.897 129.936 138.648 1.00 44.91 438 ARG D N 1
ATOM 9173 C CA . ARG D 2 438 ? 111.260 129.501 138.329 1.00 49.30 438 ARG D CA 1
ATOM 9174 C C . ARG D 2 438 ? 111.326 127.980 138.452 1.00 56.08 438 ARG D C 1
ATOM 9175 O O . ARG D 2 438 ? 111.665 127.447 139.511 1.00 55.97 438 ARG D O 1
ATOM 9183 N N . GLY D 2 439 ? 111.015 127.291 137.356 1.00 50.86 439 GLY D N 1
ATOM 9184 C CA . GLY D 2 439 ? 111.206 125.851 137.313 1.00 44.53 439 GLY D CA 1
ATOM 9185 C C . GLY D 2 439 ? 110.268 125.102 138.237 1.00 48.32 439 GLY D C 1
ATOM 9186 O O . GLY D 2 439 ? 109.100 125.464 138.413 1.00 55.98 439 GLY D O 1
ATOM 9187 N N . LYS D 2 440 ? 110.789 124.030 138.828 1.00 42.14 440 LYS D N 1
ATOM 9188 C CA . LYS D 2 440 ? 109.986 123.178 139.691 1.00 44.94 440 LYS D CA 1
ATOM 9189 C C . LYS D 2 440 ? 109.597 123.915 140.965 1.00 50.05 440 LYS D C 1
ATOM 9190 O O . LYS D 2 440 ? 110.391 124.669 141.534 1.00 50.66 440 LYS D O 1
ATOM 9196 N N . VAL D 2 441 ? 108.369 123.693 141.408 1.00 49.82 441 VAL D N 1
ATOM 9197 C CA . VAL D 2 441 ? 107.840 124.327 142.608 1.00 44.95 441 VAL D CA 1
ATOM 9198 C C . VAL D 2 441 ? 108.172 123.459 143.810 1.00 47.32 441 VAL D C 1
ATOM 9199 O O . VAL D 2 441 ? 108.159 122.225 143.728 1.00 50.88 441 VAL D O 1
ATOM 9203 N N . LEU D 2 442 ? 108.480 124.107 144.929 1.00 43.11 442 LEU D N 1
ATOM 9204 C CA . LEU D 2 442 ? 108.832 123.388 146.145 1.00 30.15 442 LEU D CA 1
ATOM 9205 C C . LEU D 2 442 ? 107.672 122.521 146.614 1.00 39.00 442 LEU D C 1
ATOM 9206 O O . LEU D 2 442 ? 106.519 122.957 146.640 1.00 47.30 442 LEU D O 1
ATOM 9211 N N . ASN D 2 443 ? 107.983 121.279 146.980 1.00 44.38 443 ASN D N 1
ATOM 9212 C CA . ASN D 2 443 ? 106.974 120.366 147.509 1.00 43.18 443 ASN D CA 1
ATOM 9213 C C . ASN D 2 443 ? 106.537 120.853 148.883 1.00 47.67 443 ASN D C 1
ATOM 9214 O O . ASN D 2 443 ? 107.283 120.734 149.860 1.00 49.15 443 ASN D O 1
ATOM 9219 N N . SER D 2 444 ? 105.328 121.401 148.961 1.00 50.98 444 SER D N 1
ATOM 9220 C CA . SER D 2 444 ? 104.832 122.045 150.167 1.00 40.37 444 SER D CA 1
ATOM 9221 C C . SER D 2 444 ? 103.888 121.165 150.971 1.00 48.35 444 SER D C 1
ATOM 9222 O O . SER D 2 444 ? 103.291 121.646 151.939 1.00 55.08 444 SER D O 1
ATOM 9225 N N . TRP D 2 445 ? 103.730 119.898 150.601 1.00 43.19 445 TRP D N 1
ATOM 9226 C CA . TRP D 2 445 ? 102.807 119.036 151.325 1.00 45.60 445 TRP D CA 1
ATOM 9227 C C . TRP D 2 445 ? 103.386 118.660 152.682 1.00 48.70 445 TRP D C 1
ATOM 9228 O O . TRP D 2 445 ? 104.527 118.199 152.777 1.00 50.18 445 TRP D O 1
ATOM 9239 N N . GLY D 2 446 ? 102.594 118.856 153.733 1.00 49.01 446 GLY D N 1
ATOM 9240 C CA . GLY D 2 446 ? 103.043 118.552 155.075 1.00 50.73 446 GLY D CA 1
ATOM 9241 C C . GLY D 2 446 ? 104.052 119.521 155.639 1.00 52.57 446 GLY D C 1
ATOM 9242 O O . GLY D 2 446 ? 104.628 119.249 156.697 1.00 53.69 446 GLY D O 1
ATOM 9243 N N . MET D 2 447 ? 104.286 120.642 154.970 1.00 51.88 447 MET D N 1
ATOM 9244 C CA . MET D 2 447 ? 105.277 121.614 155.395 1.00 48.78 447 MET D CA 1
ATOM 9245 C C . MET D 2 447 ? 104.660 122.626 156.354 1.00 55.78 447 MET D C 1
ATOM 9246 O O . MET D 2 447 ? 103.439 122.753 156.464 1.00 54.68 447 MET D O 1
ATOM 9251 N N . SER D 2 448 ? 105.527 123.341 157.061 1.00 64.09 448 SER D N 1
ATOM 9252 C CA . SER D 2 448 ? 105.103 124.403 157.959 1.00 57.65 448 SER D CA 1
ATOM 9253 C C . SER D 2 448 ? 105.027 125.724 157.206 1.00 60.40 448 SER D C 1
ATOM 9254 O O . SER D 2 448 ? 105.723 125.933 156.210 1.00 64.06 448 SER D O 1
ATOM 9257 N N . TYR D 2 449 ? 104.168 126.619 157.699 1.00 58.99 449 TYR D N 1
ATOM 9258 C CA . TYR D 2 449 ? 103.965 127.897 157.025 1.00 53.23 449 TYR D CA 1
ATOM 9259 C C . TYR D 2 449 ? 105.254 128.703 156.972 1.00 55.33 449 TYR D C 1
ATOM 9260 O O . TYR D 2 449 ? 105.560 129.333 155.953 1.00 57.82 449 TYR D O 1
ATOM 9269 N N . ALA D 2 450 ? 106.027 128.695 158.060 1.00 59.88 450 ALA D N 1
ATOM 9270 C CA . ALA D 2 450 ? 107.306 129.392 158.067 1.00 59.07 450 ALA D CA 1
ATOM 9271 C C . ALA D 2 450 ? 108.296 128.787 157.083 1.00 59.35 450 ALA D C 1
ATOM 9272 O O . ALA D 2 450 ? 109.250 129.465 156.686 1.00 60.11 450 ALA D O 1
ATOM 9274 N N . ASP D 2 451 ? 108.097 127.530 156.685 1.00 57.07 451 ASP D N 1
ATOM 9275 C CA . ASP D 2 451 ? 108.976 126.886 155.718 1.00 57.67 451 ASP D CA 1
ATOM 9276 C C . ASP D 2 451 ? 108.538 127.118 154.279 1.00 57.12 451 ASP D C 1
ATOM 9277 O O . ASP D 2 451 ? 109.391 127.195 153.388 1.00 57.22 451 ASP D O 1
ATOM 9282 N N . MET D 2 452 ? 107.231 127.219 154.029 1.00 52.68 452 MET D N 1
ATOM 9283 C CA . MET D 2 452 ? 106.765 127.549 152.686 1.00 50.75 452 MET D CA 1
ATOM 9284 C C . MET D 2 452 ? 107.163 128.967 152.298 1.00 52.51 452 MET D C 1
ATOM 9285 O O . MET D 2 452 ? 107.509 129.225 151.140 1.00 57.35 452 MET D O 1
ATOM 9290 N N . LEU D 2 453 ? 107.120 129.898 153.252 1.00 52.56 453 LEU D N 1
ATOM 9291 C CA . LEU D 2 453 ? 107.434 131.294 152.973 1.00 50.37 453 LEU D CA 1
ATOM 9292 C C . LEU D 2 453 ? 108.912 131.529 152.702 1.00 53.35 453 LEU D C 1
ATOM 9293 O O . LEU D 2 453 ? 109.270 132.613 152.230 1.00 52.48 453 LEU D O 1
ATOM 9298 N N . LYS D 2 454 ? 109.776 130.558 152.992 1.00 60.79 454 LYS D N 1
ATOM 9299 C CA . LYS D 2 454 ? 111.186 130.684 152.653 1.00 59.04 454 LYS D CA 1
ATOM 9300 C C . LYS D 2 454 ? 111.453 130.467 151.171 1.00 59.24 454 LYS D C 1
ATOM 9301 O O . LYS D 2 454 ? 112.553 130.781 150.705 1.00 63.09 454 LYS D O 1
ATOM 9307 N N . ASN D 2 455 ? 110.483 129.940 150.428 1.00 46.89 455 ASN D N 1
ATOM 9308 C CA . ASN D 2 455 ? 110.611 129.800 148.985 1.00 50.51 455 ASN D CA 1
ATOM 9309 C C . ASN D 2 455 ? 110.208 131.110 148.323 1.00 50.79 455 ASN D C 1
ATOM 9310 O O . ASN D 2 455 ? 109.104 131.612 148.556 1.00 55.92 455 ASN D O 1
ATOM 9315 N N . LYS D 2 456 ? 111.101 131.662 147.500 1.00 51.20 456 LYS D N 1
ATOM 9316 C CA . LYS D 2 456 ? 110.832 132.954 146.877 1.00 51.58 456 LYS D CA 1
ATOM 9317 C C . LYS D 2 456 ? 109.618 132.888 145.960 1.00 53.27 456 LYS D C 1
ATOM 9318 O O . LYS D 2 456 ? 108.793 133.809 145.943 1.00 55.76 456 LYS D O 1
ATOM 9324 N N . GLU D 2 457 ? 109.492 131.808 145.187 1.00 48.80 457 GLU D N 1
ATOM 9325 C CA . GLU D 2 457 ? 108.369 131.689 144.264 1.00 47.69 457 GLU D CA 1
ATOM 9326 C C . GLU D 2 457 ? 107.045 131.576 145.008 1.00 50.15 457 GLU D C 1
ATOM 9327 O O . GLU D 2 457 ? 106.047 132.181 144.603 1.00 49.57 457 GLU D O 1
ATOM 9333 N N . LEU D 2 458 ? 107.013 130.802 146.095 1.00 50.40 458 LEU D N 1
ATOM 9334 C CA . LEU D 2 458 ? 105.788 130.691 146.879 1.00 43.37 458 LEU D CA 1
ATOM 9335 C C . LEU D 2 458 ? 105.541 131.943 147.708 1.00 45.27 458 LEU D C 1
ATOM 9336 O O . LEU D 2 458 ? 104.385 132.299 147.958 1.00 49.44 458 LEU D O 1
ATOM 9341 N N . PHE D 2 459 ? 106.607 132.612 148.151 1.00 54.12 459 PHE D N 1
ATOM 9342 C CA . PHE D 2 459 ? 106.442 133.869 148.871 1.00 50.44 459 PHE D CA 1
ATOM 9343 C C . PHE D 2 459 ? 105.831 134.938 147.977 1.00 54.84 459 PHE D C 1
ATOM 9344 O O . PHE D 2 459 ? 104.974 135.711 148.420 1.00 60.50 459 PHE D O 1
ATOM 9352 N N . ASP D 2 460 ? 106.261 135.006 146.720 1.00 54.33 460 ASP D N 1
ATOM 9353 C CA . ASP D 2 460 ? 105.697 135.977 145.785 1.00 50.08 460 ASP D CA 1
ATOM 9354 C C . ASP D 2 460 ? 104.517 135.389 145.019 1.00 50.56 460 ASP D C 1
ATOM 9355 O O . ASP D 2 460 ? 104.410 135.516 143.802 1.00 59.33 460 ASP D O 1
ATOM 9360 N N . ILE D 2 461 ? 103.615 134.735 145.744 1.00 49.39 461 ILE D N 1
ATOM 9361 C CA . ILE D 2 461 ? 102.289 134.396 145.244 1.00 44.60 461 ILE D CA 1
ATOM 9362 C C . ILE D 2 461 ? 101.311 134.848 146.316 1.00 52.84 461 ILE D C 1
ATOM 9363 O O . ILE D 2 461 ? 100.155 135.183 146.032 1.00 54.67 461 ILE D O 1
ATOM 9368 N N . CYS D 2 462 ? 101.794 134.899 147.555 1.00 54.02 462 CYS D N 1
ATOM 9369 C CA . CYS D 2 462 ? 101.046 135.440 148.677 1.00 51.16 462 CYS D CA 1
ATOM 9370 C C . CYS D 2 462 ? 101.230 136.941 148.826 1.00 57.78 462 CYS D C 1
ATOM 9371 O O . CYS D 2 462 ? 100.468 137.574 149.563 1.00 56.46 462 CYS D O 1
ATOM 9374 N N . ALA D 2 463 ? 102.228 137.518 148.158 1.00 51.01 463 ALA D N 1
ATOM 9375 C CA . ALA D 2 463 ? 102.410 138.961 148.117 1.00 45.89 463 ALA D CA 1
ATOM 9376 C C . ALA D 2 463 ? 101.671 139.588 146.945 1.00 53.76 463 ALA D C 1
ATOM 9377 O O . ALA D 2 463 ? 101.016 140.624 147.106 1.00 56.64 463 ALA D O 1
ATOM 9379 N N . ILE D 2 464 ? 101.767 138.975 145.764 1.00 52.14 464 ILE D N 1
ATOM 9380 C CA . ILE D 2 464 ? 101.022 139.460 144.606 1.00 41.86 464 ILE D CA 1
ATOM 9381 C C . ILE D 2 464 ? 99.527 139.363 144.864 1.00 47.21 464 ILE D C 1
ATOM 9382 O O . ILE D 2 464 ? 98.767 140.296 144.578 1.00 49.79 464 ILE D O 1
ATOM 9387 N N . THR D 2 465 ? 99.084 138.238 145.410 1.00 51.04 465 THR D N 1
ATOM 9388 C CA . THR D 2 465 ? 97.710 138.078 145.849 1.00 51.29 465 THR D CA 1
ATOM 9389 C C . THR D 2 465 ? 97.602 138.483 147.320 1.00 57.42 465 THR D C 1
ATOM 9390 O O . THR D 2 465 ? 98.594 138.803 147.976 1.00 55.53 465 THR D O 1
ATOM 9394 N N . GLY D 2 466 ? 96.379 138.482 147.837 1.00 56.63 466 GLY D N 1
ATOM 9395 C CA . GLY D 2 466 ? 96.172 138.818 149.231 1.00 53.90 466 GLY D CA 1
ATOM 9396 C C . GLY D 2 466 ? 96.159 137.594 150.122 1.00 58.49 466 GLY D C 1
ATOM 9397 O O . GLY D 2 466 ? 95.666 137.642 151.252 1.00 60.66 466 GLY D O 1
ATOM 9398 N N . LEU D 2 467 ? 96.702 136.490 149.616 1.00 54.62 467 LEU D N 1
ATOM 9399 C CA . LEU D 2 467 ? 96.610 135.216 150.313 1.00 53.00 467 LEU D CA 1
ATOM 9400 C C . LEU D 2 467 ? 97.485 135.209 151.560 1.00 51.61 467 LEU D C 1
ATOM 9401 O O . LEU D 2 467 ? 98.653 135.605 151.518 1.00 51.14 467 LEU D O 1
ATOM 9406 N N . VAL D 2 468 ? 96.910 134.757 152.670 1.00 54.34 468 VAL D N 1
ATOM 9407 C CA . VAL D 2 468 ? 97.628 134.540 153.919 1.00 56.44 468 VAL D CA 1
ATOM 9408 C C . VAL D 2 468 ? 97.499 133.065 154.264 1.00 57.67 468 VAL D C 1
ATOM 9409 O O . VAL D 2 468 ? 96.401 132.502 154.192 1.00 59.88 468 VAL D O 1
ATOM 9413 N N . LEU D 2 469 ? 98.623 132.438 154.621 1.00 56.04 469 LEU D N 1
ATOM 9414 C CA . LEU D 2 469 ? 98.652 130.984 154.748 1.00 56.27 469 LEU D CA 1
ATOM 9415 C C . LEU D 2 469 ? 97.710 130.493 155.840 1.00 58.20 469 LEU D C 1
ATOM 9416 O O . LEU D 2 469 ? 97.012 129.488 155.659 1.00 63.74 469 LEU D O 1
ATOM 9421 N N . GLY D 2 470 ? 97.672 131.179 156.974 1.00 58.01 470 GLY D N 1
ATOM 9422 C CA . GLY D 2 470 ? 96.816 130.767 158.064 1.00 59.96 470 GLY D CA 1
ATOM 9423 C C . GLY D 2 470 ? 95.429 131.362 158.080 1.00 63.39 470 GLY D C 1
ATOM 9424 O O . GLY D 2 470 ? 94.676 131.120 159.029 1.00 62.54 470 GLY D O 1
ATOM 9425 N N . GLU D 2 471 ? 95.054 132.128 157.059 1.00 64.16 471 GLU D N 1
ATOM 9426 C CA . GLU D 2 471 ? 93.783 132.834 157.041 1.00 62.10 471 GLU D CA 1
ATOM 9427 C C . GLU D 2 471 ? 93.008 132.484 155.780 1.00 62.13 471 GLU D C 1
ATOM 9428 O O . GLU D 2 471 ? 93.565 131.992 154.796 1.00 62.84 471 GLU D O 1
ATOM 9434 N N . LYS D 2 472 ? 91.705 132.746 155.826 1.00 62.81 472 LYS D N 1
ATOM 9435 C CA . LYS D 2 472 ? 90.845 132.525 154.676 1.00 63.35 472 LYS D CA 1
ATOM 9436 C C . LYS D 2 472 ? 91.128 133.563 153.593 1.00 65.14 472 LYS D C 1
ATOM 9437 O O . LYS D 2 472 ? 91.757 134.597 153.833 1.00 67.93 472 LYS D O 1
ATOM 9443 N N . ALA D 2 473 ? 90.654 133.273 152.383 1.00 70.36 473 ALA D N 1
ATOM 9444 C CA . ALA D 2 473 ? 90.843 134.149 151.227 1.00 71.51 473 ALA D CA 1
ATOM 9445 C C . ALA D 2 473 ? 89.594 135.012 151.076 1.00 71.63 473 ALA D C 1
ATOM 9446 O O . ALA D 2 473 ? 88.629 134.632 150.412 1.00 68.95 473 ALA D O 1
ATOM 9448 N N . GLU D 2 474 ? 89.619 136.194 151.698 1.00 75.62 474 GLU D N 1
ATOM 9449 C CA . GLU D 2 474 ? 88.483 137.104 151.676 1.00 77.02 474 GLU D CA 1
ATOM 9450 C C . GLU D 2 474 ? 88.773 138.454 151.037 1.00 76.52 474 GLU D C 1
ATOM 9451 O O . GLU D 2 474 ? 87.825 139.139 150.640 1.00 72.27 474 GLU D O 1
ATOM 9457 N N . ASN D 2 475 ? 90.039 138.859 150.929 1.00 74.61 475 ASN D N 1
ATOM 9458 C CA . ASN D 2 475 ? 90.413 140.132 150.305 1.00 71.84 475 ASN D CA 1
ATOM 9459 C C . ASN D 2 475 ? 91.593 139.842 149.380 1.00 70.32 475 ASN D C 1
ATOM 9460 O O . ASN D 2 475 ? 92.752 139.889 149.801 1.00 71.23 475 ASN D O 1
ATOM 9465 N N . LEU D 2 476 ? 91.290 139.551 148.120 1.00 63.38 476 LEU D N 1
ATOM 9466 C CA . LEU D 2 476 ? 92.281 139.105 147.153 1.00 60.16 476 LEU D CA 1
ATOM 9467 C C . LEU D 2 476 ? 92.496 140.168 146.086 1.00 62.62 476 LEU D C 1
ATOM 9468 O O . LEU D 2 476 ? 91.538 140.768 145.590 1.00 63.13 476 LEU D O 1
ATOM 9473 N N . ASN D 2 477 ? 93.765 140.401 145.741 1.00 54.97 477 ASN D N 1
ATOM 9474 C CA . ASN D 2 477 ? 94.085 141.351 144.681 1.00 52.90 477 ASN D CA 1
ATOM 9475 C C . ASN D 2 477 ? 93.591 140.857 143.327 1.00 53.02 477 ASN D C 1
ATOM 9476 O O . ASN D 2 477 ? 93.094 141.646 142.515 1.00 56.34 477 ASN D O 1
ATOM 9481 N N . TYR D 2 478 ? 93.720 139.560 143.066 1.00 49.61 478 TYR D N 1
ATOM 9482 C CA . TYR D 2 478 ? 93.274 138.949 141.823 1.00 40.82 478 TYR D CA 1
ATOM 9483 C C . TYR D 2 478 ? 92.109 138.018 142.117 1.00 38.80 478 TYR D C 1
ATOM 9484 O O . TYR D 2 478 ? 92.153 137.252 143.084 1.00 49.05 478 TYR D O 1
ATOM 9493 N N . HIS D 2 479 ? 91.068 138.088 141.288 1.00 41.49 479 HIS D N 1
ATOM 9494 C CA . HIS D 2 479 ? 89.908 137.228 141.493 1.00 45.10 479 HIS D CA 1
ATOM 9495 C C . HIS D 2 479 ? 90.229 135.777 141.156 1.00 49.31 479 HIS D C 1
ATOM 9496 O O . HIS D 2 479 ? 89.899 134.865 141.922 1.00 56.37 479 HIS D O 1
ATOM 9503 N N . ASN D 2 480 ? 90.873 135.543 140.018 1.00 44.77 480 ASN D N 1
ATOM 9504 C CA . ASN D 2 480 ? 91.187 134.201 139.557 1.00 35.04 480 ASN D CA 1
ATOM 9505 C C . ASN D 2 480 ? 92.694 134.013 139.475 1.00 38.37 480 ASN D C 1
ATOM 9506 O O . ASN D 2 480 ? 93.448 134.969 139.274 1.00 44.06 480 ASN D O 1
ATOM 9511 N N . ILE D 2 481 ? 93.126 132.768 139.645 1.00 36.49 481 ILE D N 1
ATOM 9512 C CA . ILE D 2 481 ? 94.522 132.381 139.492 1.00 38.39 481 ILE D CA 1
ATOM 9513 C C . ILE D 2 481 ? 94.578 131.367 138.362 1.00 39.86 481 ILE D C 1
ATOM 9514 O O . ILE D 2 481 ? 94.062 130.250 138.497 1.00 50.44 481 ILE D O 1
ATOM 9519 N N . ALA D 2 482 ? 95.203 131.747 137.254 1.00 39.85 482 ALA D N 1
ATOM 9520 C CA . ALA D 2 482 ? 95.279 130.913 136.061 1.00 36.65 482 ALA D CA 1
ATOM 9521 C C . ALA D 2 482 ? 96.697 130.376 135.931 1.00 39.26 482 ALA D C 1
ATOM 9522 O O . ALA D 2 482 ? 97.615 131.111 135.557 1.00 39.26 482 ALA D O 1
ATOM 9524 N N . ILE D 2 483 ? 96.872 129.098 136.241 1.00 49.24 483 ILE D N 1
ATOM 9525 C CA . ILE D 2 483 ? 98.152 128.428 136.066 1.00 51.38 483 ILE D CA 1
ATOM 9526 C C . ILE D 2 483 ? 98.289 128.054 134.597 1.00 49.84 483 ILE D C 1
ATOM 9527 O O . ILE D 2 483 ? 97.477 127.295 134.061 1.00 47.90 483 ILE D O 1
ATOM 9532 N N . MET D 2 484 ? 99.297 128.611 133.935 1.00 48.93 484 MET D N 1
ATOM 9533 C CA . MET D 2 484 ? 99.579 128.297 132.544 1.00 46.05 484 MET D CA 1
ATOM 9534 C C . MET D 2 484 ? 101.035 127.875 132.437 1.00 48.86 484 MET D C 1
ATOM 9535 O O . MET D 2 484 ? 101.940 128.687 132.648 1.00 46.84 484 MET D O 1
ATOM 9540 N N . THR D 2 485 ? 101.250 126.605 132.106 1.00 52.46 485 THR D N 1
ATOM 9541 C CA . THR D 2 485 ? 102.573 126.006 132.125 1.00 50.45 485 THR D CA 1
ATOM 9542 C C . THR D 2 485 ? 102.809 125.293 130.804 1.00 50.13 485 THR D C 1
ATOM 9543 O O . THR D 2 485 ? 101.877 125.038 130.037 1.00 52.68 485 THR D O 1
ATOM 9547 N N . ASP D 2 486 ? 104.076 124.990 130.540 1.00 48.67 486 ASP D N 1
ATOM 9548 C CA . ASP D 2 486 ? 104.425 124.227 129.353 1.00 48.97 486 ASP D CA 1
ATOM 9549 C C . ASP D 2 486 ? 103.688 122.896 129.361 1.00 47.25 486 ASP D C 1
ATOM 9550 O O . ASP D 2 486 ? 103.588 122.228 130.393 1.00 51.22 486 ASP D O 1
ATOM 9555 N N . ALA D 2 487 ? 103.155 122.519 128.206 1.00 43.87 487 ALA D N 1
ATOM 9556 C CA . ALA D 2 487 ? 102.316 121.334 128.108 1.00 39.70 487 ALA D CA 1
ATOM 9557 C C . ALA D 2 487 ? 103.118 120.047 127.969 1.00 44.39 487 ALA D C 1
ATOM 9558 O O . ALA D 2 487 ? 102.526 118.992 127.721 1.00 49.56 487 ALA D O 1
ATOM 9560 N N . ASP D 2 488 ? 104.438 120.105 128.124 1.00 38.21 488 ASP D N 1
ATOM 9561 C CA . ASP D 2 488 ? 105.246 118.897 128.115 1.00 42.22 488 ASP D CA 1
ATOM 9562 C C . ASP D 2 488 ? 105.024 118.115 129.409 1.00 45.11 488 ASP D C 1
ATOM 9563 O O . ASP D 2 488 ? 104.289 118.537 130.305 1.00 43.94 488 ASP D O 1
ATOM 9568 N N . HIS D 2 489 ? 105.672 116.953 129.505 1.00 50.56 489 HIS D N 1
ATOM 9569 C CA . HIS D 2 489 ? 105.472 116.094 130.669 1.00 37.62 489 HIS D CA 1
ATOM 9570 C C . HIS D 2 489 ? 105.902 116.786 131.954 1.00 42.19 489 HIS D C 1
ATOM 9571 O O . HIS D 2 489 ? 105.189 116.732 132.961 1.00 51.42 489 HIS D O 1
ATOM 9578 N N . ASP D 2 490 ? 107.057 117.455 131.934 1.00 47.83 490 ASP D N 1
ATOM 9579 C CA . ASP D 2 490 ? 107.590 118.043 133.158 1.00 40.44 490 ASP D CA 1
ATOM 9580 C C . ASP D 2 490 ? 106.639 119.084 133.730 1.00 38.77 490 ASP D C 1
ATOM 9581 O O . ASP D 2 490 ? 106.234 118.993 134.894 1.00 43.23 490 ASP D O 1
ATOM 9586 N N . GLY D 2 491 ? 106.237 120.057 132.914 1.00 43.52 491 GLY D N 1
ATOM 9587 C CA . GLY D 2 491 ? 105.387 121.129 133.391 1.00 35.08 491 GLY D CA 1
ATOM 9588 C C . GLY D 2 491 ? 104.071 120.639 133.952 1.00 35.76 491 GLY D C 1
ATOM 9589 O O . GLY D 2 491 ? 103.880 120.640 135.171 1.00 54.20 491 GLY D O 1
ATOM 9590 N N . LEU D 2 492 ? 103.195 120.148 133.089 1.00 32.08 492 LEU D N 1
ATOM 9591 C CA . LEU D 2 492 ? 101.880 119.675 133.510 1.00 37.41 492 LEU D CA 1
ATOM 9592 C C . LEU D 2 492 ? 101.923 118.373 134.294 1.00 42.52 492 LEU D C 1
ATOM 9593 O O . LEU D 2 492 ? 100.848 117.856 134.609 1.00 43.49 492 LEU D O 1
ATOM 9598 N N . GLY D 2 493 ? 103.081 117.818 134.640 1.00 39.70 493 GLY D N 1
ATOM 9599 C CA . GLY D 2 493 ? 103.109 116.608 135.430 1.00 31.81 493 GLY D CA 1
ATOM 9600 C C . GLY D 2 493 ? 103.720 116.800 136.799 1.00 32.74 493 GLY D C 1
ATOM 9601 O O . GLY D 2 493 ? 103.445 116.022 137.717 1.00 44.23 493 GLY D O 1
ATOM 9602 N N . SER D 2 494 ? 104.556 117.823 136.957 1.00 34.50 494 SER D N 1
ATOM 9603 C CA . SER D 2 494 ? 105.143 118.131 138.251 1.00 39.30 494 SER D CA 1
ATOM 9604 C C . SER D 2 494 ? 104.790 119.526 138.736 1.00 42.23 494 SER D C 1
ATOM 9605 O O . SER D 2 494 ? 104.366 119.683 139.886 1.00 49.21 494 SER D O 1
ATOM 9608 N N . ILE D 2 495 ? 104.948 120.552 137.894 1.00 27.19 495 ILE D N 1
ATOM 9609 C CA . ILE D 2 495 ? 104.739 121.916 138.362 1.00 33.85 495 ILE D CA 1
ATOM 9610 C C . ILE D 2 495 ? 103.261 122.167 138.630 1.00 35.46 495 ILE D C 1
ATOM 9611 O O . ILE D 2 495 ? 102.894 122.786 139.635 1.00 45.59 495 ILE D O 1
ATOM 9616 N N . TYR D 2 496 ? 102.390 121.686 137.740 1.00 34.68 496 TYR D N 1
ATOM 9617 C CA . TYR D 2 496 ? 100.958 121.931 137.907 1.00 37.13 496 TYR D CA 1
ATOM 9618 C C . TYR D 2 496 ? 100.392 121.259 139.155 1.00 37.96 496 TYR D C 1
ATOM 9619 O O . TYR D 2 496 ? 99.745 121.952 139.961 1.00 34.46 496 TYR D O 1
ATOM 9628 N N . PRO D 2 497 ? 100.586 119.952 139.392 1.00 39.36 497 PRO D N 1
ATOM 9629 C CA . PRO D 2 497 ? 100.038 119.368 140.627 1.00 38.47 497 PRO D CA 1
ATOM 9630 C C . PRO D 2 497 ? 100.717 119.868 141.889 1.00 43.87 497 PRO D C 1
ATOM 9631 O O . PRO D 2 497 ? 100.072 119.916 142.942 1.00 51.13 497 PRO D O 1
ATOM 9635 N N . SER D 2 498 ? 101.992 120.252 141.823 1.00 37.51 498 SER D N 1
ATOM 9636 C CA . SER D 2 498 ? 102.631 120.867 142.983 1.00 34.29 498 SER D CA 1
ATOM 9637 C C . SER D 2 498 ? 101.989 122.209 143.317 1.00 40.68 498 SER D C 1
ATOM 9638 O O . SER D 2 498 ? 101.765 122.526 144.492 1.00 50.01 498 SER D O 1
ATOM 9641 N N . LEU D 2 499 ? 101.690 123.011 142.294 1.00 38.85 499 LEU D N 1
ATOM 9642 C CA . LEU D 2 499 ? 101.003 124.276 142.523 1.00 29.74 499 LEU D CA 1
ATOM 9643 C C . LEU D 2 499 ? 99.602 124.045 143.070 1.00 30.85 499 LEU D C 1
ATOM 9644 O O . LEU D 2 499 ? 99.130 124.800 143.928 1.00 46.40 499 LEU D O 1
ATOM 9649 N N . LEU D 2 500 ? 98.916 123.013 142.576 1.00 33.47 500 LEU D N 1
ATOM 9650 C CA . LEU D 2 500 ? 97.617 122.663 143.141 1.00 35.19 500 LEU D CA 1
ATOM 9651 C C . LEU D 2 500 ? 97.743 122.286 144.611 1.00 34.16 500 LEU D C 1
ATOM 9652 O O . LEU D 2 500 ? 96.918 122.690 145.438 1.00 46.91 500 LEU D O 1
ATOM 9657 N N . GLY D 2 501 ? 98.771 121.510 144.955 1.00 31.85 501 GLY D N 1
ATOM 9658 C CA . GLY D 2 501 ? 98.979 121.144 146.345 1.00 29.21 501 GLY D CA 1
ATOM 9659 C C . GLY D 2 501 ? 99.263 122.342 147.227 1.00 36.23 501 GLY D C 1
ATOM 9660 O O . GLY D 2 501 ? 98.835 122.390 148.382 1.00 38.86 501 GLY D O 1
ATOM 9661 N N . PHE D 2 502 ? 100.001 123.321 146.700 1.00 40.90 502 PHE D N 1
ATOM 9662 C CA . PHE D 2 502 ? 100.233 124.547 147.459 1.00 37.92 502 PHE D CA 1
ATOM 9663 C C . PHE D 2 502 ? 98.939 125.325 147.660 1.00 32.21 502 PHE D C 1
ATOM 9664 O O . PHE D 2 502 ? 98.626 125.751 148.777 1.00 42.34 502 PHE D O 1
ATOM 9672 N N . PHE D 2 503 ? 98.172 125.521 146.587 1.00 32.23 503 PHE D N 1
ATOM 9673 C CA . PHE D 2 503 ? 96.927 126.274 146.675 1.00 32.70 503 PHE D CA 1
ATOM 9674 C C . PHE D 2 503 ? 95.841 125.528 147.436 1.00 41.12 503 PHE D C 1
ATOM 9675 O O . PHE D 2 503 ? 94.807 126.126 147.746 1.00 46.29 503 PHE D O 1
ATOM 9683 N N . SER D 2 504 ? 96.047 124.245 147.736 1.00 45.79 504 SER D N 1
ATOM 9684 C CA . SER D 2 504 ? 95.092 123.499 148.545 1.00 35.12 504 SER D CA 1
ATOM 9685 C C . SER D 2 504 ? 95.013 124.003 149.980 1.00 41.11 504 SER D C 1
ATOM 9686 O O . SER D 2 504 ? 94.109 123.588 150.711 1.00 50.74 504 SER D O 1
ATOM 9689 N N . ASN D 2 505 ? 95.935 124.873 150.402 1.00 39.87 505 ASN D N 1
ATOM 9690 C CA . ASN D 2 505 ? 95.820 125.516 151.706 1.00 35.20 505 ASN D CA 1
ATOM 9691 C C . ASN D 2 505 ? 94.562 126.366 151.815 1.00 43.74 505 ASN D C 1
ATOM 9692 O O . ASN D 2 505 ? 94.137 126.686 152.930 1.00 48.44 505 ASN D O 1
ATOM 9697 N N . TRP D 2 506 ? 93.966 126.743 150.685 1.00 47.01 506 TRP D N 1
ATOM 9698 C CA . TRP D 2 506 ? 92.730 127.522 150.647 1.00 39.67 506 TRP D CA 1
ATOM 9699 C C . TRP D 2 506 ? 91.732 126.790 149.761 1.00 40.20 506 TRP D C 1
ATOM 9700 O O . TRP D 2 506 ? 91.521 127.167 148.602 1.00 46.20 506 TRP D O 1
ATOM 9711 N N . PRO D 2 507 ? 91.098 125.732 150.274 1.00 48.70 507 PRO D N 1
ATOM 9712 C CA . PRO D 2 507 ? 90.112 125.003 149.459 1.00 50.79 507 PRO D CA 1
ATOM 9713 C C . PRO D 2 507 ? 88.908 125.841 149.063 1.00 54.08 507 PRO D C 1
ATOM 9714 O O . PRO D 2 507 ? 88.188 125.463 148.130 1.00 53.81 507 PRO D O 1
ATOM 9718 N N . GLU D 2 508 ? 88.660 126.961 149.747 1.00 54.70 508 GLU D N 1
ATOM 9719 C CA . GLU D 2 508 ? 87.583 127.855 149.336 1.00 50.21 508 GLU D CA 1
ATOM 9720 C C . GLU D 2 508 ? 87.844 128.446 147.957 1.00 54.49 508 GLU D C 1
ATOM 9721 O O . GLU D 2 508 ? 86.896 128.769 147.233 1.00 58.83 508 GLU D O 1
ATOM 9727 N N . LEU D 2 509 ? 89.116 128.604 147.580 1.00 48.41 509 LEU D N 1
ATOM 9728 C CA . LEU D 2 509 ? 89.436 129.054 146.229 1.00 46.60 509 LEU D CA 1
ATOM 9729 C C . LEU D 2 509 ? 88.958 128.049 145.191 1.00 51.20 509 LEU D C 1
ATOM 9730 O O . LEU D 2 509 ? 88.394 128.429 144.160 1.00 55.76 509 LEU D O 1
ATOM 9735 N N . PHE D 2 510 ? 89.181 126.759 145.446 1.00 47.26 510 PHE D N 1
ATOM 9736 C CA . PHE D 2 510 ? 88.685 125.732 144.538 1.00 37.77 510 PHE D CA 1
ATOM 9737 C C . PHE D 2 510 ? 87.165 125.670 144.560 1.00 43.49 510 PHE D C 1
ATOM 9738 O O . PHE D 2 510 ? 86.534 125.441 143.522 1.00 50.21 510 PHE D O 1
ATOM 9746 N N . GLU D 2 511 ? 86.561 125.862 145.734 1.00 51.89 511 GLU D N 1
ATOM 9747 C CA . GLU D 2 511 ? 85.105 125.819 145.828 1.00 52.00 511 GLU D CA 1
ATOM 9748 C C . GLU D 2 511 ? 84.455 126.944 145.035 1.00 54.34 511 GLU D C 1
ATOM 9749 O O . GLU D 2 511 ? 83.326 126.792 144.555 1.00 56.70 511 GLU D O 1
ATOM 9755 N N . GLN D 2 512 ? 85.142 128.073 144.887 1.00 55.25 512 GLN D N 1
ATOM 9756 C CA . GLN D 2 512 ? 84.628 129.201 144.123 1.00 52.35 512 GLN D CA 1
ATOM 9757 C C . GLN D 2 512 ? 85.063 129.180 142.664 1.00 49.90 512 GLN D C 1
ATOM 9758 O O . GLN D 2 512 ? 84.665 130.068 141.903 1.00 54.69 512 GLN D O 1
ATOM 9764 N N . GLY D 2 513 ? 85.859 128.195 142.254 1.00 50.96 513 GLY D N 1
ATOM 9765 C CA . GLY D 2 513 ? 86.314 128.131 140.881 1.00 47.56 513 GLY D CA 1
ATOM 9766 C C . GLY D 2 513 ? 87.361 129.153 140.509 1.00 46.10 513 GLY D C 1
ATOM 9767 O O . GLY D 2 513 ? 87.499 129.480 139.329 1.00 50.58 513 GLY D O 1
ATOM 9768 N N . ARG D 2 514 ? 88.104 129.669 141.481 1.00 41.56 514 ARG D N 1
ATOM 9769 C CA . ARG D 2 514 ? 89.094 130.707 141.234 1.00 45.12 514 ARG D CA 1
ATOM 9770 C C . ARG D 2 514 ? 90.457 130.154 140.841 1.00 45.31 514 ARG D C 1
ATOM 9771 O O . ARG D 2 514 ? 91.374 130.939 140.580 1.00 45.90 514 ARG D O 1
ATOM 9779 N N . ILE D 2 515 ? 90.618 128.835 140.797 1.00 44.41 515 ILE D N 1
ATOM 9780 C CA . ILE D 2 515 ? 91.862 128.202 140.375 1.00 36.64 515 ILE D CA 1
ATOM 9781 C C . ILE D 2 515 ? 91.604 127.530 139.037 1.00 42.19 515 ILE D C 1
ATOM 9782 O O . ILE D 2 515 ? 90.806 126.589 138.951 1.00 52.28 515 ILE D O 1
ATOM 9787 N N . ARG D 2 516 ? 92.279 128.006 137.994 1.00 48.30 516 ARG D N 1
ATOM 9788 C CA . ARG D 2 516 ? 92.076 127.515 136.642 1.00 48.37 516 ARG D CA 1
ATOM 9789 C C . ARG D 2 516 ? 93.414 127.112 136.043 1.00 47.61 516 ARG D C 1
ATOM 9790 O O . ARG D 2 516 ? 94.471 127.574 136.471 1.00 45.11 516 ARG D O 1
ATOM 9798 N N . PHE D 2 517 ? 93.355 126.230 135.049 1.00 45.26 517 PHE D N 1
ATOM 9799 C CA . PHE D 2 517 ? 94.520 125.827 134.277 1.00 41.74 517 PHE D CA 1
ATOM 9800 C C . PHE D 2 517 ? 94.292 126.202 132.822 1.00 47.68 517 PHE D C 1
ATOM 9801 O O . PHE D 2 517 ? 93.269 125.832 132.237 1.00 44.13 517 PHE D O 1
ATOM 9809 N N . VAL D 2 518 ? 95.239 126.934 132.246 1.00 50.66 518 VAL D N 1
ATOM 9810 C CA . VAL D 2 518 ? 95.136 127.403 130.869 1.00 46.31 518 VAL D CA 1
ATOM 9811 C C . VAL D 2 518 ? 95.750 126.345 129.962 1.00 48.35 518 VAL D C 1
ATOM 9812 O O . VAL D 2 518 ? 96.957 126.099 130.006 1.00 49.48 518 VAL D O 1
ATOM 9816 N N . LYS D 2 519 ? 94.917 125.720 129.134 1.00 46.98 519 LYS D N 1
ATOM 9817 C CA . LYS D 2 519 ? 95.377 124.657 128.254 1.00 37.69 519 LYS D CA 1
ATOM 9818 C C . LYS D 2 519 ? 96.171 125.244 127.095 1.00 42.60 519 LYS D C 1
ATOM 9819 O O . LYS D 2 519 ? 95.728 126.192 126.441 1.00 42.47 519 LYS D O 1
ATOM 9825 N N . THR D 2 520 ? 97.345 124.671 126.844 1.00 47.45 520 THR D N 1
ATOM 9826 C CA . THR D 2 520 ? 98.284 125.139 125.841 1.00 43.08 520 THR D CA 1
ATOM 9827 C C . THR D 2 520 ? 98.685 123.980 124.940 1.00 54.10 520 THR D C 1
ATOM 9828 O O . THR D 2 520 ? 98.894 122.863 125.427 1.00 58.77 520 THR D O 1
ATOM 9832 N N . PRO D 2 521 ? 98.777 124.199 123.629 1.00 47.52 521 PRO D N 1
ATOM 9833 C CA . PRO D 2 521 ? 99.166 123.107 122.731 1.00 42.83 521 PRO D CA 1
ATOM 9834 C C . PRO D 2 521 ? 100.590 122.642 122.993 1.00 50.84 521 PRO D C 1
ATOM 9835 O O . PRO D 2 521 ? 101.508 123.448 123.159 1.00 49.89 521 PRO D O 1
ATOM 9839 N N . VAL D 2 522 ? 100.767 121.323 123.026 1.00 42.23 522 VAL D N 1
ATOM 9840 C CA . VAL D 2 522 ? 102.101 120.740 123.085 1.00 33.95 522 VAL D CA 1
ATOM 9841 C C . VAL D 2 522 ? 102.584 120.306 121.707 1.00 45.45 522 VAL D C 1
ATOM 9842 O O . VAL D 2 522 ? 103.803 120.255 121.480 1.00 53.44 522 VAL D O 1
ATOM 9846 N N . ILE D 2 523 ? 101.677 120.013 120.780 1.00 45.35 523 ILE D N 1
ATOM 9847 C CA . ILE D 2 523 ? 102.049 119.620 119.427 1.00 39.80 523 ILE D CA 1
ATOM 9848 C C . ILE D 2 523 ? 101.171 120.382 118.446 1.00 43.59 523 ILE D C 1
ATOM 9849 O O . ILE D 2 523 ? 99.943 120.394 118.581 1.00 47.75 523 ILE D O 1
ATOM 9854 N N . ILE D 2 524 ? 101.794 12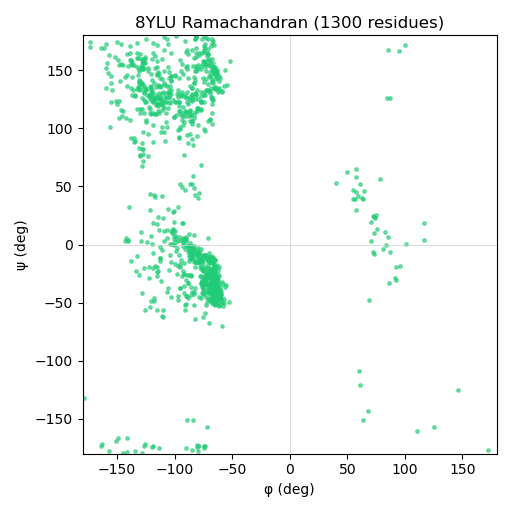1.025 117.465 1.00 46.42 524 ILE D N 1
ATOM 9855 C CA . ILE D 2 524 ? 101.071 121.734 116.415 1.00 44.06 524 ILE D CA 1
ATOM 9856 C C . ILE D 2 524 ? 101.382 121.035 115.102 1.00 47.78 524 ILE D C 1
ATOM 9857 O O . ILE D 2 524 ? 102.522 121.071 114.628 1.00 58.32 524 ILE D O 1
ATOM 9862 N N . ALA D 2 525 ? 100.378 120.401 114.512 1.00 53.69 525 ALA D N 1
ATOM 9863 C CA . ALA D 2 525 ? 100.555 119.625 113.293 1.00 55.56 525 ALA D CA 1
ATOM 9864 C C . ALA D 2 525 ? 100.077 120.443 112.102 1.00 60.18 525 ALA D C 1
ATOM 9865 O O . ALA D 2 525 ? 98.932 120.904 112.082 1.00 68.83 525 ALA D O 1
ATOM 9867 N N . HIS D 2 526 ? 100.954 120.624 111.117 1.00 69.09 526 HIS D N 1
ATOM 9868 C CA . HIS D 2 526 ? 100.612 121.319 109.878 1.00 68.65 526 HIS D CA 1
ATOM 9869 C C . HIS D 2 526 ? 99.988 120.296 108.940 1.00 68.46 526 HIS D C 1
ATOM 9870 O O . HIS D 2 526 ? 100.677 119.622 108.174 1.00 71.56 526 HIS D O 1
ATOM 9877 N N . VAL D 2 527 ? 98.667 120.173 109.002 1.00 68.96 527 VAL D N 1
ATOM 9878 C CA . VAL D 2 527 ? 97.936 119.181 108.225 1.00 72.54 527 VAL D CA 1
ATOM 9879 C C . VAL D 2 527 ? 97.337 119.892 107.020 1.00 73.74 527 VAL D C 1
ATOM 9880 O O . VAL D 2 527 ? 96.398 120.684 107.157 1.00 74.77 527 VAL D O 1
ATOM 9884 N N . GLY D 2 528 ? 97.873 119.608 105.840 1.00 70.83 528 GLY D N 1
ATOM 9885 C CA . GLY D 2 528 ? 97.388 120.267 104.640 1.00 69.92 528 GLY D CA 1
ATOM 9886 C C . GLY D 2 528 ? 97.589 121.765 104.740 1.00 72.43 528 GLY D C 1
ATOM 9887 O O . GLY D 2 528 ? 98.712 122.259 104.893 1.00 72.31 528 GLY D O 1
ATOM 9888 N N . LYS D 2 529 ? 96.489 122.509 104.650 1.00 75.31 529 LYS D N 1
ATOM 9889 C CA . LYS D 2 529 ? 96.514 123.958 104.777 1.00 76.74 529 LYS D CA 1
ATOM 9890 C C . LYS D 2 529 ? 96.103 124.445 106.160 1.00 75.85 529 LYS D C 1
ATOM 9891 O O . LYS D 2 529 ? 96.054 125.659 106.381 1.00 75.32 529 LYS D O 1
ATOM 9897 N N . LYS D 2 530 ? 95.811 123.544 107.094 1.00 72.24 530 LYS D N 1
ATOM 9898 C CA . LYS D 2 530 ? 95.346 123.929 108.419 1.00 72.27 530 LYS D CA 1
ATOM 9899 C C . LYS D 2 530 ? 96.319 123.445 109.487 1.00 71.42 530 LYS D C 1
ATOM 9900 O O . LYS D 2 530 ? 97.279 122.720 109.214 1.00 68.47 530 LYS D O 1
ATOM 9906 N N . GLN D 2 531 ? 96.056 123.867 110.721 1.00 66.32 531 GLN D N 1
ATOM 9907 C CA . GLN D 2 531 ? 96.861 123.502 111.878 1.00 62.94 531 GLN D CA 1
ATOM 9908 C C . GLN D 2 531 ? 95.995 122.788 112.905 1.00 61.92 531 GLN D C 1
ATOM 9909 O O . GLN D 2 531 ? 94.868 123.208 113.184 1.00 65.76 531 GLN D O 1
ATOM 9915 N N . GLU D 2 532 ? 96.530 121.708 113.462 1.00 53.83 532 GLU D N 1
ATOM 9916 C CA . GLU D 2 532 ? 95.882 120.952 114.523 1.00 54.83 532 GLU D CA 1
ATOM 9917 C C . GLU D 2 532 ? 96.653 121.164 115.817 1.00 59.99 532 GLU D C 1
ATOM 9918 O O . GLU D 2 532 ? 97.880 121.031 115.839 1.00 64.66 532 GLU D O 1
ATOM 9924 N N . TRP D 2 533 ? 95.935 121.492 116.886 1.00 49.86 533 TRP D N 1
ATOM 9925 C CA . TRP D 2 533 ? 96.531 121.777 118.186 1.00 46.70 533 TRP D CA 1
ATOM 9926 C C . TRP D 2 533 ? 96.242 120.618 119.130 1.00 50.45 533 TRP D C 1
ATOM 9927 O O . TRP D 2 533 ? 95.077 120.276 119.357 1.00 49.57 533 TRP D O 1
ATOM 9938 N N . PHE D 2 534 ? 97.298 120.022 119.680 1.00 51.15 534 PHE D N 1
ATOM 9939 C CA . PHE D 2 534 ? 97.184 118.943 120.652 1.00 50.02 534 PHE D CA 1
ATOM 9940 C C . PHE D 2 534 ? 97.809 119.413 121.956 1.00 53.72 534 PHE D C 1
ATOM 9941 O O . PHE D 2 534 ? 98.976 119.825 121.976 1.00 60.17 534 PHE D O 1
ATOM 9949 N N . TYR D 2 535 ? 97.032 119.344 123.040 1.00 51.58 535 TYR D N 1
ATOM 9950 C CA . TYR D 2 535 ? 97.471 119.877 124.323 1.00 53.87 535 TYR D CA 1
ATOM 9951 C C . TYR D 2 535 ? 98.292 118.872 125.119 1.00 54.92 535 TYR D C 1
ATOM 9952 O O . TYR D 2 535 ? 99.129 119.273 125.934 1.00 54.51 535 TYR D O 1
ATOM 9961 N N . THR D 2 536 ? 98.071 117.578 124.906 1.00 54.41 536 THR D N 1
ATOM 9962 C CA . THR D 2 536 ? 98.832 116.536 125.577 1.00 53.31 536 THR D CA 1
ATOM 9963 C C . THR D 2 536 ? 99.404 115.581 124.542 1.00 53.14 536 THR D C 1
ATOM 9964 O O . THR D 2 536 ? 98.846 115.412 123.454 1.00 60.28 536 THR D O 1
ATOM 9968 N N . VAL D 2 537 ? 100.536 114.964 124.889 1.00 55.64 537 VAL D N 1
ATOM 9969 C CA . VAL D 2 537 ? 101.187 114.030 123.974 1.00 55.48 537 VAL D CA 1
ATOM 9970 C C . VAL D 2 537 ? 100.292 112.826 123.714 1.00 57.31 537 VAL D C 1
ATOM 9971 O O . VAL D 2 537 ? 100.200 112.336 122.582 1.00 62.34 537 VAL D O 1
ATOM 9975 N N . ALA D 2 538 ? 99.619 112.330 124.755 1.00 53.65 538 ALA D N 1
ATOM 9976 C CA . ALA D 2 538 ? 98.701 111.209 124.579 1.00 52.83 538 ALA D CA 1
ATOM 9977 C C . ALA D 2 538 ? 97.581 111.564 123.611 1.00 61.10 538 ALA D C 1
ATOM 9978 O O . ALA D 2 538 ? 97.139 110.719 122.823 1.00 66.67 538 ALA D O 1
ATOM 9980 N N . GLU D 2 539 ? 97.115 112.814 123.652 1.00 64.50 539 GLU D N 1
ATOM 9981 C CA . GLU D 2 539 ? 96.098 113.258 122.704 1.00 57.91 539 GLU D CA 1
ATOM 9982 C C . GLU D 2 539 ? 96.613 113.186 121.274 1.00 58.26 539 GLU D C 1
ATOM 9983 O O . GLU D 2 539 ? 95.872 112.806 120.360 1.00 62.50 539 GLU D O 1
ATOM 9989 N N . TYR D 2 540 ? 97.877 113.558 121.057 1.00 54.01 540 TYR D N 1
ATOM 9990 C CA . TYR D 2 540 ? 98.446 113.459 119.718 1.00 56.37 540 TYR D CA 1
ATOM 9991 C C . TYR D 2 540 ? 98.593 112.009 119.280 1.00 60.18 540 TYR D C 1
ATOM 9992 O O . TYR D 2 540 ? 98.297 111.674 118.130 1.00 65.26 540 TYR D O 1
ATOM 10001 N N . GLU D 2 541 ? 99.062 111.136 120.176 1.00 65.51 541 GLU D N 1
ATOM 10002 C CA . GLU D 2 541 ? 99.242 109.737 119.801 1.00 62.01 541 GLU D CA 1
ATOM 10003 C C . GLU D 2 541 ? 97.913 109.048 119.528 1.00 64.52 541 GLU D C 1
ATOM 10004 O O . GLU D 2 541 ? 97.855 108.125 118.708 1.00 68.38 541 GLU D O 1
ATOM 10010 N N . SER D 2 542 ? 96.840 109.473 120.197 1.00 66.10 542 SER D N 1
ATOM 10011 C CA . SER D 2 542 ? 95.544 108.842 119.984 1.00 69.17 542 SER D CA 1
ATOM 10012 C C . SER D 2 542 ? 94.971 109.122 118.600 1.00 72.63 542 SER D C 1
ATOM 10013 O O . SER D 2 542 ? 94.136 108.347 118.124 1.00 71.52 542 SER D O 1
ATOM 10016 N N . ALA D 2 543 ? 95.394 110.204 117.944 1.00 69.74 543 ALA D N 1
ATOM 10017 C CA . ALA D 2 543 ? 94.880 110.569 116.629 1.00 66.09 543 ALA D CA 1
ATOM 10018 C C . ALA D 2 543 ? 95.971 110.641 115.569 1.00 64.50 543 ALA D C 1
ATOM 10019 O O . ALA D 2 543 ? 95.698 111.072 114.443 1.00 65.31 543 ALA D O 1
ATOM 10021 N N . LYS D 2 544 ? 97.198 110.238 115.901 1.00 68.71 544 LYS D N 1
ATOM 10022 C CA . LYS D 2 544 ? 98.297 110.313 114.944 1.00 68.01 544 LYS D CA 1
ATOM 10023 C C . LYS D 2 544 ? 98.104 109.336 113.791 1.00 71.84 544 LYS D C 1
ATOM 10024 O O . LYS D 2 544 ? 98.422 109.657 112.640 1.00 70.99 544 LYS D O 1
ATOM 10030 N N . ASP D 2 545 ? 97.595 108.135 114.080 1.00 80.82 545 ASP D N 1
ATOM 10031 C CA . ASP D 2 545 ? 97.432 107.128 113.036 1.00 77.90 545 ASP D CA 1
ATOM 10032 C C . ASP D 2 545 ? 96.423 107.573 111.985 1.00 78.19 545 ASP D C 1
ATOM 10033 O O . ASP D 2 545 ? 96.652 107.403 110.782 1.00 75.21 545 ASP D O 1
ATOM 10038 N N . ALA D 2 546 ? 95.301 108.148 112.418 1.00 78.42 546 ALA D N 1
ATOM 10039 C CA . ALA D 2 546 ? 94.261 108.579 111.493 1.00 76.15 546 ALA D CA 1
ATOM 10040 C C . ALA D 2 546 ? 94.579 109.902 110.812 1.00 76.65 546 ALA D C 1
ATOM 10041 O O . ALA D 2 546 ? 93.903 110.256 109.840 1.00 78.35 546 ALA D O 1
ATOM 10043 N N . LEU D 2 547 ? 95.575 110.637 111.294 1.00 77.39 547 LEU D N 1
ATOM 10044 C CA . LEU D 2 547 ? 95.918 111.911 110.686 1.00 76.68 547 LEU D CA 1
ATOM 10045 C C . LEU D 2 547 ? 96.553 111.686 109.315 1.00 79.28 547 LEU D C 1
ATOM 10046 O O . LEU D 2 547 ? 97.284 110.710 109.121 1.00 77.74 547 LEU D O 1
ATOM 10051 N N . PRO D 2 548 ? 96.298 112.569 108.347 1.00 85.29 548 PRO D N 1
ATOM 10052 C CA . PRO D 2 548 ? 96.957 112.441 107.040 1.00 82.57 548 PRO D CA 1
ATOM 10053 C C . PRO D 2 548 ? 98.414 112.869 107.094 1.00 82.84 548 PRO D C 1
ATOM 10054 O O . PRO D 2 548 ? 98.945 113.135 108.177 1.00 85.56 548 PRO D O 1
ATOM 10058 N N . LYS D 2 549 ? 99.073 112.922 105.938 1.00 80.31 549 LYS D N 1
ATOM 10059 C CA . LYS D 2 549 ? 100.467 113.345 105.890 1.00 78.98 549 LYS D CA 1
ATOM 10060 C C . LYS D 2 549 ? 100.608 114.751 106.456 1.00 79.86 549 LYS D C 1
ATOM 10061 O O . LYS D 2 549 ? 99.865 115.662 106.081 1.00 74.45 549 LYS D O 1
ATOM 10067 N N . HIS D 2 550 ? 101.568 114.924 107.359 1.00 78.75 550 HIS D N 1
ATOM 10068 C CA . HIS D 2 550 ? 101.702 116.171 108.098 1.00 75.79 550 HIS D CA 1
ATOM 10069 C C . HIS D 2 550 ? 103.101 116.253 108.686 1.00 75.20 550 HIS D C 1
ATOM 10070 O O . HIS D 2 550 ? 103.860 115.281 108.682 1.00 75.73 550 HIS D O 1
ATOM 10077 N N . SER D 2 551 ? 103.431 117.436 109.196 1.00 65.41 551 SER D N 1
ATOM 10078 C CA . SER D 2 551 ? 104.650 117.662 109.957 1.00 62.96 551 SER D CA 1
ATOM 10079 C C . SER D 2 551 ? 104.266 118.300 111.282 1.00 64.41 551 SER D C 1
ATOM 10080 O O . SER D 2 551 ? 103.506 119.272 111.305 1.00 69.65 551 SER D O 1
ATOM 10083 N N . ILE D 2 552 ? 104.779 117.757 112.378 1.00 55.98 552 ILE D N 1
ATOM 10084 C CA . ILE D 2 552 ? 104.424 118.232 113.709 1.00 52.10 552 ILE D CA 1
ATOM 10085 C C . ILE D 2 552 ? 105.555 119.079 114.264 1.00 51.49 552 ILE D C 1
ATOM 10086 O O . ILE D 2 552 ? 106.738 118.817 114.010 1.00 54.26 552 ILE D O 1
ATOM 10091 N N . ARG D 2 553 ? 105.185 120.106 115.015 1.00 48.60 553 ARG D N 1
ATOM 10092 C CA . ARG D 2 553 ? 106.108 120.926 115.780 1.00 40.21 553 ARG D CA 1
ATOM 10093 C C . ARG D 2 553 ? 105.850 120.648 117.253 1.00 42.23 553 ARG D C 1
ATOM 10094 O O . ARG D 2 553 ? 104.712 120.779 117.720 1.00 47.65 553 ARG D O 1
ATOM 10102 N N . TYR D 2 554 ? 106.895 120.250 117.970 1.00 40.84 554 TYR D N 1
ATOM 10103 C CA . TYR D 2 554 ? 106.801 119.961 119.393 1.00 30.27 554 TYR D CA 1
ATOM 10104 C C . TYR D 2 554 ? 107.074 121.242 120.170 1.00 43.71 554 TYR D C 1
ATOM 10105 O O . TYR D 2 554 ? 108.138 121.852 120.015 1.00 50.52 554 TYR D O 1
ATOM 10114 N N . ILE D 2 555 ? 106.120 121.646 120.999 1.00 41.19 555 ILE D N 1
ATOM 10115 C CA . ILE D 2 555 ? 106.195 122.898 121.740 1.00 34.62 555 ILE D CA 1
ATOM 10116 C C . ILE D 2 555 ? 106.761 122.573 123.118 1.00 41.69 555 ILE D C 1
ATOM 10117 O O . ILE D 2 555 ? 106.043 122.112 124.008 1.00 44.84 555 ILE D O 1
ATOM 10122 N N . LYS D 2 556 ? 108.062 122.810 123.290 1.00 41.44 556 LYS D N 1
ATOM 10123 C CA . LYS D 2 556 ? 108.708 122.538 124.569 1.00 35.06 556 LYS D CA 1
ATOM 10124 C C . LYS D 2 556 ? 108.171 123.448 125.667 1.00 38.91 556 LYS D C 1
ATOM 10125 O O . LYS D 2 556 ? 107.983 123.010 126.807 1.00 38.94 556 LYS D O 1
ATOM 10131 N N . GLY D 2 557 ? 107.926 124.714 125.343 1.00 41.45 557 GLY D N 1
ATOM 10132 C CA . GLY D 2 557 ? 107.388 125.661 126.298 1.00 36.12 557 GLY D CA 1
ATOM 10133 C C . GLY D 2 557 ? 106.703 126.794 125.568 1.00 39.78 557 GLY D C 1
ATOM 10134 O O . GLY D 2 557 ? 106.622 126.810 124.339 1.00 46.29 557 GLY D O 1
ATOM 10135 N N . LEU D 2 558 ? 106.207 127.757 126.347 1.00 42.00 558 LEU D N 1
ATOM 10136 C CA . LEU D 2 558 ? 105.519 128.899 125.756 1.00 41.61 558 LEU D CA 1
ATOM 10137 C C . LEU D 2 558 ? 106.462 129.799 124.970 1.00 40.97 558 LEU D C 1
ATOM 10138 O O . LEU D 2 558 ? 105.994 130.622 124.176 1.00 53.20 558 LEU D O 1
ATOM 10143 N N . GLY D 2 559 ? 107.769 129.668 125.170 1.00 26.77 559 GLY D N 1
ATOM 10144 C CA . GLY D 2 559 ? 108.728 130.412 124.386 1.00 29.73 559 GLY D CA 1
ATOM 10145 C C . GLY D 2 559 ? 108.963 129.875 122.998 1.00 39.82 559 GLY D C 1
ATOM 10146 O O . GLY D 2 559 ? 109.718 130.473 122.226 1.00 51.51 559 GLY D O 1
ATOM 10147 N N . SER D 2 560 ? 108.338 128.750 122.659 1.00 32.50 560 SER D N 1
ATOM 10148 C CA . SER D 2 560 ? 108.437 128.144 121.340 1.00 30.33 560 SER D CA 1
ATOM 10149 C C . SER D 2 560 ? 107.246 128.479 120.455 1.00 33.92 560 SER D C 1
ATOM 10150 O O . SER D 2 560 ? 107.124 127.921 119.361 1.00 41.39 560 SER D O 1
ATOM 10153 N N . LEU D 2 561 ? 106.369 129.371 120.901 1.00 36.50 561 LEU D N 1
ATOM 10154 C CA . LEU D 2 561 ? 105.131 129.682 120.204 1.00 39.36 561 LEU D CA 1
ATOM 10155 C C . LEU D 2 561 ? 105.243 131.026 119.501 1.00 40.17 561 LEU D C 1
ATOM 10156 O O . LEU D 2 561 ? 105.864 131.959 120.018 1.00 42.75 561 LEU D O 1
ATOM 10161 N N . GLU D 2 562 ? 104.639 131.116 118.321 1.00 45.91 562 GLU D N 1
ATOM 10162 C CA . GLU D 2 562 ? 104.561 132.381 117.611 1.00 43.08 562 GLU D CA 1
ATOM 10163 C C . GLU D 2 562 ? 103.609 133.330 118.330 1.00 53.02 562 GLU D C 1
ATOM 10164 O O . GLU D 2 562 ? 102.754 132.917 119.118 1.00 62.94 562 GLU D O 1
ATOM 10170 N N . LYS D 2 563 ? 103.770 134.626 118.051 1.00 50.22 563 LYS D N 1
ATOM 10171 C CA . LYS D 2 563 ? 102.898 135.617 118.670 1.00 46.64 563 LYS D CA 1
ATOM 10172 C C . LYS D 2 563 ? 101.443 135.397 118.287 1.00 49.77 563 LYS D C 1
ATOM 10173 O O . LYS D 2 563 ? 100.545 135.657 119.094 1.00 58.89 563 LYS D O 1
ATOM 10179 N N . SER D 2 564 ? 101.189 134.918 117.068 1.00 53.45 564 SER D N 1
ATOM 10180 C CA . SER D 2 564 ? 99.819 134.624 116.662 1.00 53.50 564 SER D CA 1
ATOM 10181 C C . SER D 2 564 ? 99.229 133.489 117.490 1.00 56.67 564 SER D C 1
ATOM 10182 O O . SER D 2 564 ? 98.084 133.575 117.946 1.00 58.82 564 SER D O 1
ATOM 10185 N N . GLU D 2 565 ? 100.001 132.424 117.710 1.00 52.43 565 GLU D N 1
ATOM 10186 C CA . GLU D 2 565 ? 99.509 131.302 118.504 1.00 48.86 565 GLU D CA 1
ATOM 10187 C C . GLU D 2 565 ? 99.353 131.684 119.971 1.00 51.45 565 GLU D C 1
ATOM 10188 O O . GLU D 2 565 ? 98.388 131.274 120.627 1.00 56.22 565 GLU D O 1
ATOM 10194 N N . TYR D 2 566 ? 100.293 132.468 120.502 1.00 45.41 566 TYR D N 1
ATOM 10195 C CA . TYR D 2 566 ? 100.175 132.957 121.872 1.00 41.75 566 TYR D CA 1
ATOM 10196 C C . TYR D 2 566 ? 98.921 133.806 122.039 1.00 42.58 566 TYR D C 1
ATOM 10197 O O . TYR D 2 566 ? 98.164 133.644 123.005 1.00 49.80 566 TYR D O 1
ATOM 10206 N N . ARG D 2 567 ? 98.679 134.712 121.091 1.00 47.71 567 ARG D N 1
ATOM 10207 C CA . ARG D 2 567 ? 97.482 135.542 121.141 1.00 47.31 567 ARG D CA 1
ATOM 10208 C C . ARG D 2 567 ? 96.221 134.695 121.035 1.00 53.20 567 ARG D C 1
ATOM 10209 O O . ARG D 2 567 ? 95.241 134.939 121.745 1.00 55.85 567 ARG D O 1
ATOM 10217 N N . GLU D 2 568 ? 96.227 133.689 120.160 1.00 54.26 568 GLU D N 1
ATOM 10218 C CA . GLU D 2 568 ? 95.055 132.832 120.024 1.00 54.23 568 GLU D CA 1
ATOM 10219 C C . GLU D 2 568 ? 94.770 132.073 121.311 1.00 55.98 568 GLU D C 1
ATOM 10220 O O . GLU D 2 568 ? 93.609 131.920 121.706 1.00 52.19 568 GLU D O 1
ATOM 10226 N N . MET D 2 569 ? 95.815 131.581 121.977 1.00 52.38 569 MET D N 1
ATOM 10227 C CA . MET D 2 569 ? 95.599 130.821 123.199 1.00 42.11 569 MET D CA 1
ATOM 10228 C C . MET D 2 569 ? 95.270 131.707 124.394 1.00 47.29 569 MET D C 1
ATOM 10229 O O . MET D 2 569 ? 94.696 131.213 125.369 1.00 50.03 569 MET D O 1
ATOM 10234 N N . ILE D 2 570 ? 95.614 132.992 124.348 1.00 52.59 570 ILE D N 1
ATOM 10235 C CA . ILE D 2 570 ? 95.323 133.882 125.471 1.00 47.26 570 ILE D CA 1
ATOM 10236 C C . ILE D 2 570 ? 93.960 134.551 125.324 1.00 48.66 570 ILE D C 1
ATOM 10237 O O . ILE D 2 570 ? 93.141 134.515 126.246 1.00 49.86 570 ILE D O 1
ATOM 10242 N N . GLN D 2 571 ? 93.683 135.176 124.178 1.00 52.76 571 GLN D N 1
ATOM 10243 C CA . GLN D 2 571 ? 92.420 135.884 124.002 1.00 51.01 571 GLN D CA 1
ATOM 10244 C C . GLN D 2 571 ? 91.246 134.963 123.695 1.00 53.48 571 GLN D C 1
ATOM 10245 O O . GLN D 2 571 ? 90.098 135.416 123.751 1.00 50.35 571 GLN D O 1
ATOM 10251 N N . ASN D 2 572 ? 91.496 133.697 123.375 1.00 58.12 572 ASN D N 1
ATOM 10252 C CA . ASN D 2 572 ? 90.447 132.689 123.221 1.00 52.93 572 ASN D CA 1
ATOM 10253 C C . ASN D 2 572 ? 90.824 131.490 124.078 1.00 56.56 572 ASN D C 1
ATOM 10254 O O . ASN D 2 572 ? 91.132 130.409 123.563 1.00 66.89 572 ASN D O 1
ATOM 10259 N N . PRO D 2 573 ? 90.805 131.649 125.398 1.00 53.75 573 PRO D N 1
ATOM 10260 C CA . PRO D 2 573 ? 91.404 130.641 126.272 1.00 47.82 573 PRO D CA 1
ATOM 10261 C C . PRO D 2 573 ? 90.483 129.461 126.524 1.00 55.15 573 PRO D C 1
ATOM 10262 O O . PRO D 2 573 ? 89.256 129.582 126.545 1.00 58.17 573 PRO D O 1
ATOM 10266 N N . VAL D 2 574 ? 91.104 128.306 126.717 1.00 54.49 574 VAL D N 1
ATOM 10267 C CA . VAL D 2 574 ? 90.414 127.078 127.085 1.00 50.98 574 VAL D CA 1
ATOM 10268 C C . VAL D 2 574 ? 90.843 126.755 128.510 1.00 55.66 574 VAL D C 1
ATOM 10269 O O . VAL D 2 574 ? 91.906 126.164 128.730 1.00 60.71 574 VAL D O 1
ATOM 10273 N N . TYR D 2 575 ? 90.028 127.146 129.483 1.00 54.96 575 TYR D N 1
ATOM 10274 C CA . TYR D 2 575 ? 90.353 126.919 130.881 1.00 51.40 575 TYR D CA 1
ATOM 10275 C C . TYR D 2 575 ? 89.814 125.576 131.351 1.00 57.20 575 TYR D C 1
ATOM 10276 O O . TYR D 2 575 ? 88.820 125.062 130.833 1.00 56.43 575 TYR D O 1
ATOM 10285 N N . ASP D 2 576 ? 90.490 125.012 132.347 1.00 62.50 576 ASP D N 1
ATOM 10286 C CA . ASP D 2 576 ? 89.991 123.873 133.108 1.00 56.89 576 ASP D CA 1
ATOM 10287 C C . ASP D 2 576 ? 89.921 124.311 134.564 1.00 57.80 576 ASP D C 1
ATOM 10288 O O . ASP D 2 576 ? 90.947 124.643 135.164 1.00 55.71 576 ASP D O 1
ATOM 10293 N N . VAL D 2 577 ? 88.715 124.337 135.121 1.00 57.67 577 VAL D N 1
ATOM 10294 C CA . VAL D 2 577 ? 88.518 124.783 136.496 1.00 51.34 577 VAL D CA 1
ATOM 10295 C C . VAL D 2 577 ? 88.758 123.602 137.426 1.00 53.98 577 VAL D C 1
ATOM 10296 O O . VAL D 2 577 ? 88.117 122.554 137.294 1.00 58.49 577 VAL D O 1
ATOM 10300 N N . VAL D 2 578 ? 89.684 123.766 138.364 1.00 38.73 578 VAL D N 1
ATOM 10301 C CA . VAL D 2 578 ? 90.064 122.682 139.261 1.00 36.81 578 VAL D CA 1
ATOM 10302 C C . VAL D 2 578 ? 89.058 122.600 140.400 1.00 39.92 578 VAL D C 1
ATOM 10303 O O . VAL D 2 578 ? 88.739 123.609 141.038 1.00 48.44 578 VAL D O 1
ATOM 10307 N N . LYS D 2 579 ? 88.551 121.397 140.653 1.00 34.97 579 LYS D N 1
ATOM 10308 C CA . LYS D 2 579 ? 87.610 121.144 141.737 1.00 38.67 579 LYS D CA 1
ATOM 10309 C C . LYS D 2 579 ? 88.175 120.041 142.618 1.00 46.96 579 LYS D C 1
ATOM 10310 O O . LYS D 2 579 ? 88.452 118.938 142.135 1.00 56.98 579 LYS D O 1
ATOM 10316 N N . LEU D 2 580 ? 88.341 120.335 143.901 1.00 51.10 580 LEU D N 1
ATOM 10317 C CA . LEU D 2 580 ? 88.913 119.364 144.827 1.00 48.15 580 LEU D CA 1
ATOM 10318 C C . LEU D 2 580 ? 87.888 118.285 145.153 1.00 50.28 580 LEU D C 1
ATOM 10319 O O . LEU D 2 580 ? 86.757 118.608 145.529 1.00 52.96 580 LEU D O 1
ATOM 10324 N N . PRO D 2 581 ? 88.239 117.005 145.026 1.00 56.13 581 PRO D N 1
ATOM 10325 C CA . PRO D 2 581 ? 87.285 115.943 145.369 1.00 53.73 581 PRO D CA 1
ATOM 10326 C C . PRO D 2 581 ? 87.119 115.798 146.872 1.00 56.26 581 PRO D C 1
ATOM 10327 O O . PRO D 2 581 ? 87.762 116.516 147.642 1.00 57.82 581 PRO D O 1
ATOM 10331 N N . GLU D 2 582 ? 86.258 114.874 147.301 1.00 58.04 582 GLU D N 1
ATOM 10332 C CA . GLU D 2 582 ? 86.005 114.697 148.726 1.00 53.33 582 GLU D CA 1
ATOM 10333 C C . GLU D 2 582 ? 87.225 114.187 149.481 1.00 57.19 582 GLU D C 1
ATOM 10334 O O . GLU D 2 582 ? 87.327 114.413 150.691 1.00 56.79 582 GLU D O 1
ATOM 10340 N N . ASN D 2 583 ? 88.147 113.511 148.803 1.00 63.21 583 ASN D N 1
ATOM 10341 C CA . ASN D 2 583 ? 89.326 112.919 149.423 1.00 58.27 583 ASN D CA 1
ATOM 10342 C C . ASN D 2 583 ? 90.606 113.475 148.814 1.00 61.74 583 ASN D C 1
ATOM 10343 O O . ASN D 2 583 ? 91.554 112.739 148.535 1.00 63.83 583 ASN D O 1
ATOM 10348 N N . TRP D 2 584 ? 90.649 114.792 148.599 1.00 51.16 584 TRP D N 1
ATOM 10349 C CA . TRP D 2 584 ? 91.822 115.397 147.980 1.00 47.77 584 TRP D CA 1
ATOM 10350 C C . TRP D 2 584 ? 93.057 115.261 148.859 1.00 52.30 584 TRP D C 1
ATOM 10351 O O . TRP D 2 584 ? 94.182 115.227 148.344 1.00 56.50 584 TRP D O 1
ATOM 10362 N N . LYS D 2 585 ? 92.872 115.182 150.177 1.00 52.57 585 LYS D N 1
ATOM 10363 C CA . LYS D 2 585 ? 94.012 115.042 151.075 1.00 49.23 585 LYS D CA 1
ATOM 10364 C C . LYS D 2 585 ? 94.736 113.722 150.845 1.00 52.46 585 LYS D C 1
ATOM 10365 O O . LYS D 2 585 ? 95.970 113.680 150.835 1.00 55.53 585 LYS D O 1
ATOM 10371 N N . GLU D 2 586 ? 93.987 112.635 150.652 1.00 57.91 586 GLU D N 1
ATOM 10372 C CA . GLU D 2 586 ? 94.614 111.342 150.399 1.00 58.46 586 GLU D CA 1
ATOM 10373 C C . GLU D 2 586 ? 95.375 111.342 149.080 1.00 53.56 586 GLU D C 1
ATOM 10374 O O . GLU D 2 586 ? 96.484 110.803 148.997 1.00 57.57 586 GLU D O 1
ATOM 10380 N N . LEU D 2 587 ? 94.794 111.934 148.033 1.00 45.24 587 LEU D N 1
ATOM 10381 C CA . LEU D 2 587 ? 95.481 112.003 146.747 1.00 44.57 587 LEU D CA 1
ATOM 10382 C C . LEU D 2 587 ? 96.757 112.828 146.846 1.00 44.46 587 LEU D C 1
ATOM 10383 O O . LEU D 2 587 ? 97.796 112.452 146.289 1.00 46.84 587 LEU D O 1
ATOM 10388 N N . PHE D 2 588 ? 96.699 113.959 147.552 1.00 44.26 588 PHE D N 1
ATOM 10389 C CA . PHE D 2 588 ? 97.891 114.785 147.705 1.00 40.72 588 PHE D CA 1
ATOM 10390 C C . PHE D 2 588 ? 98.948 114.083 148.546 1.00 46.84 588 PHE D C 1
ATOM 10391 O O . PHE D 2 588 ? 100.147 114.227 148.287 1.00 50.86 588 PHE D O 1
ATOM 10399 N N . GLU D 2 589 ? 98.527 113.328 149.564 1.00 50.24 589 GLU D N 1
ATOM 10400 C CA . GLU D 2 589 ? 99.478 112.554 150.354 1.00 46.55 589 GLU D CA 1
ATOM 10401 C C . GLU D 2 589 ? 100.133 111.467 149.516 1.00 52.01 589 GLU D C 1
ATOM 10402 O O . GLU D 2 589 ? 101.335 111.214 149.646 1.00 59.50 589 GLU D O 1
ATOM 10408 N N . MET D 2 590 ? 99.356 110.803 148.662 1.00 45.57 590 MET D N 1
ATOM 10409 C CA . MET D 2 590 ? 99.929 109.803 147.770 1.00 33.18 590 MET D CA 1
ATOM 10410 C C . MET D 2 590 ? 100.936 110.425 146.813 1.00 42.63 590 MET D C 1
ATOM 10411 O O . MET D 2 590 ? 102.028 109.883 146.611 1.00 49.22 590 MET D O 1
ATOM 10416 N N . LEU D 2 591 ? 100.591 111.565 146.216 1.00 51.90 591 LEU D N 1
ATOM 10417 C CA . LEU D 2 591 ? 101.448 112.142 145.186 1.00 43.46 591 LEU D CA 1
ATOM 10418 C C . LEU D 2 591 ? 102.688 112.805 145.772 1.00 40.85 591 LEU D C 1
ATOM 10419 O O . LEU D 2 591 ? 103.759 112.770 145.158 1.00 40.54 591 LEU D O 1
ATOM 10424 N N . MET D 2 592 ? 102.568 113.414 146.950 1.00 40.92 592 MET D N 1
ATOM 10425 C CA . MET D 2 592 ? 103.622 114.255 147.493 1.00 40.98 592 MET D CA 1
ATOM 10426 C C . MET D 2 592 ? 104.095 113.832 148.877 1.00 46.45 592 MET D C 1
ATOM 10427 O O . MET D 2 592 ? 104.965 114.502 149.445 1.00 48.81 592 MET D O 1
ATOM 10432 N N . GLY D 2 593 ? 103.560 112.752 149.434 1.00 43.48 593 GLY D N 1
ATOM 10433 C CA . GLY D 2 593 ? 103.984 112.303 150.742 1.00 45.23 593 GLY D CA 1
ATOM 10434 C C . GLY D 2 593 ? 105.345 111.638 150.714 1.00 45.51 593 GLY D C 1
ATOM 10435 O O . GLY D 2 593 ? 105.927 111.362 149.664 1.00 48.34 593 GLY D O 1
ATOM 10436 N N . ASP D 2 594 ? 105.861 111.372 151.913 1.00 48.96 594 ASP D N 1
ATOM 10437 C CA . ASP D 2 594 ? 107.207 110.837 152.065 1.00 50.40 594 ASP D CA 1
ATOM 10438 C C . ASP D 2 594 ? 107.293 109.336 151.822 1.00 53.59 594 ASP D C 1
ATOM 10439 O O . ASP D 2 594 ? 108.406 108.804 151.756 1.00 55.23 594 ASP D O 1
ATOM 10444 N N . ASN D 2 595 ? 106.165 108.645 151.688 1.00 46.71 595 ASN D N 1
ATOM 10445 C CA . ASN D 2 595 ? 106.159 107.202 151.469 1.00 45.00 595 ASN D CA 1
ATOM 10446 C C . ASN D 2 595 ? 106.063 106.930 149.972 1.00 50.78 595 ASN D C 1
ATOM 10447 O O . ASN D 2 595 ? 105.050 107.246 149.340 1.00 51.23 595 ASN D O 1
ATOM 10452 N N . ALA D 2 596 ? 107.112 106.337 149.407 1.00 45.99 596 ALA D N 1
ATOM 10453 C CA . ALA D 2 596 ? 107.160 106.023 147.986 1.00 41.63 596 ALA D CA 1
ATOM 10454 C C . ALA D 2 596 ? 106.455 104.720 147.635 1.00 40.88 596 ALA D C 1
ATOM 10455 O O . ALA D 2 596 ? 106.208 104.469 146.452 1.00 46.72 596 ALA D O 1
ATOM 10457 N N . ASP D 2 597 ? 106.128 103.886 148.623 1.00 46.51 597 ASP D N 1
ATOM 10458 C CA . ASP D 2 597 ? 105.392 102.658 148.341 1.00 48.55 597 ASP D CA 1
ATOM 10459 C C . ASP D 2 597 ? 103.982 102.946 147.849 1.00 53.17 597 ASP D C 1
ATOM 10460 O O . ASP D 2 597 ? 103.463 102.215 146.997 1.00 58.04 597 ASP D O 1
ATOM 10465 N N . LEU D 2 598 ? 103.351 104.000 148.371 1.00 49.34 598 LEU D N 1
ATOM 10466 C CA . LEU D 2 598 ? 102.058 104.420 147.845 1.00 49.82 598 LEU D CA 1
ATOM 10467 C C . LEU D 2 598 ? 102.175 104.837 146.386 1.00 51.08 598 LEU D C 1
ATOM 10468 O O . LEU D 2 598 ? 101.302 104.519 145.572 1.00 51.24 598 LEU D O 1
ATOM 10473 N N . ARG D 2 599 ? 103.253 105.545 146.039 1.00 40.08 599 ARG D N 1
ATOM 10474 C CA . ARG D 2 599 ? 103.480 105.916 144.647 1.00 37.34 599 ARG D CA 1
ATOM 10475 C C . ARG D 2 599 ? 103.697 104.687 143.774 1.00 47.03 599 ARG D C 1
ATOM 10476 O O . ARG D 2 599 ? 103.204 104.628 142.643 1.00 54.93 599 ARG D O 1
ATOM 10484 N N . LYS D 2 600 ? 104.442 103.700 144.277 1.00 46.09 600 LYS D N 1
ATOM 10485 C CA . LYS D 2 600 ? 104.638 102.465 143.521 1.00 39.82 600 LYS D CA 1
ATOM 10486 C C . LYS D 2 600 ? 103.317 101.752 143.278 1.00 41.65 600 LYS D C 1
ATOM 10487 O O . LYS D 2 600 ? 103.060 101.264 142.172 1.00 47.80 600 LYS D O 1
ATOM 10493 N N . GLU D 2 601 ? 102.471 101.668 144.306 1.00 44.86 601 GLU D N 1
ATOM 10494 C CA . GLU D 2 601 ? 101.175 101.015 144.148 1.00 47.80 601 GLU D CA 1
ATOM 10495 C C . GLU D 2 601 ? 100.287 101.781 143.175 1.00 51.13 601 GLU D C 1
ATOM 10496 O O . GLU D 2 601 ? 99.562 101.176 142.376 1.00 52.21 601 GLU D O 1
ATOM 10502 N N . TRP D 2 602 ? 100.329 103.112 143.232 1.00 48.87 602 TRP D N 1
ATOM 10503 C CA . TRP D 2 602 ? 99.550 103.936 142.314 1.00 46.46 602 TRP D CA 1
ATOM 10504 C C . TRP D 2 602 ? 100.019 103.764 140.876 1.00 47.04 602 TRP D C 1
ATOM 10505 O O . TRP D 2 602 ? 99.204 103.727 139.947 1.00 51.15 602 TRP D O 1
ATOM 10516 N N . MET D 2 603 ? 101.331 103.659 140.673 1.00 47.44 603 MET D N 1
ATOM 10517 C CA . MET D 2 603 ? 101.895 103.536 139.337 1.00 45.26 603 MET D CA 1
ATOM 10518 C C . MET D 2 603 ? 101.755 102.135 138.759 1.00 51.36 603 MET D C 1
ATOM 10519 O O . MET D 2 603 ? 101.921 101.961 137.547 1.00 48.32 603 MET D O 1
ATOM 10524 N N . SER D 2 604 ? 101.452 101.139 139.589 1.00 59.43 604 SER D N 1
ATOM 10525 C CA . SER D 2 604 ? 101.380 99.748 139.161 1.00 51.35 604 SER D CA 1
ATOM 10526 C C . SER D 2 604 ? 99.954 99.313 138.846 1.00 55.33 604 SER D C 1
ATOM 10527 O O . SER D 2 604 ? 99.605 98.145 139.046 1.00 63.32 604 SER D O 1
ATOM 10530 N N . GLN D 2 605 ? 99.124 100.227 138.359 1.00 65.61 605 GLN D N 1
ATOM 10531 C CA . GLN D 2 605 ? 97.742 99.903 138.027 1.00 66.28 605 GLN D CA 1
ATOM 10532 C C . GLN D 2 605 ? 97.189 100.852 136.968 1.00 66.35 605 GLN D C 1
ATOM 10533 O O . GLN D 2 605 ? 97.760 101.911 136.709 1.00 62.81 605 GLN D O 1
#

Secondary structure (DSSP, 8-state):
-EEEEEEHHHHIIIIIHHHHHHHIIIIISPBTTT---HHHHHHHHHHHHHTTS-TT--EEHHHHHHGGGGGT--S-HHHHHHHHHTTS-SSS-SS-SEEEES----SSS--PPPTTT-EEEE-HHHHHHB--GGGSPPPSSTT--S-SS--BSS-THHHH-EEEE-SS-EEEE--B-HHHHHHHHHHHHHTS-PPPPPB--TT--SEEEEETTEEEEE-EEEESSSSEEEEEE--TT--HHHHIIIIIGGGTTTTSEEEEE---TTS--EEEEE-SSS---SSHHHHHHHHHHHTT-EEEE--BEEEE-TTSSEEEESSHHHHHHHHHHHHHHHHHHHHHHHHHHHHHHHHHHHHHHHHHHHHHSSS----SS-HHHHHHHHHHSTTTTT-STTTTTSBGGGGSHHHHHHHHHHHHHHHHHHHHHTT--HHHHHHHHHHH-/--EEEEEHHHHIIIIIHHHHHHHIIIIISPBTTT---HHHHHHHHHHHHHTTT-TT--EEHHHHHHGGGTTT--S-HHHHHHHHHHHT-SSS-SS-SEEEES----SSS--PPPTTT-EEEE-HHHHHHB--STTSPPPSSTT--S-SS--BSS-GGGTS-EEEE-SS-EEEE--B-HHHHHHHHHHHHHTSPPPPPPB--TT--SEEEEETTEEEEE-EEEESSSSEEEEEE--TT--HHHHIIIIIHHHHTTTSEEEEE--SSSS--EEEEE-TTS---S-HHHHHHHHHHHTT-EEEE--BEEEE-TTS-EEEES-HHHHHHHHHHHHHHHHHHHHHHHHHHHHHHHHHHHHHHHHHHTTTTSS---TTS-HHHHHHHHHHSSTTTTTHHHHHTSBTTTTSHHHHHHHHHHHHHHHHHHHHHTT--HHHHHHHHHTT-/--TT-B--TTTTSSS--EEEEESSSTTSTTHHHHS-TTTEEEEEPPSSPP--SS--HHHHHTSHHHHHHHHHS---TTS---S-S-SEEEE---SSHHIIIIIHHHHHHHHTTSTTTTTTT-EEEE---SEEEEETTEEEEESSHHHHHHHHTTS-S--EEE-SSGGGS-HHHHHHHHHS--EEEEE--TTHHHHHHHHSSS-SSHHHHHHT-/--TT-BPPTTTTSSS--EEEEESSSTTTTTHHHHS-TTTEEEEE--SSPP--TT--HHHHTTSHHHHHHHTTS---TTS---S-S-SEEEEE--SSHHIIIIIHHHHHHHHTT-HHHHHTT-EEEE---SEEEEETTEEEEESSHHHHHHHHTTS-SEEEEE--SGGGS-HHHHHHHHHS-EEEEEE--TTHHHHHHHHHSS-HHHHHHHHT-

InterPro domains:
  IPR001154 DNA topoisomerase II, eukaryotic-type [PR01158] (58-81)
  IPR001154 DNA topoisomerase II, eukaryotic-type [PR01158] (231-245)
  IPR001154 DNA topoisomerase II, eukaryotic-type [PR01158] (312-338)
  IPR002205 DNA topoisomerase, type IIA, domain A [PF00521] (27-429)
  IPR002205 DNA topoisomerase, type IIA, domain A [PS52040] (29-438)
  IPR002205 DNA topoisomerase, type IIA, domain A [SM00434] (6-442)
  IPR013757 DNA topoisomerase, type IIA, alpha-helical domain superfamily [G3DSA:1.10.268.10] (319-442)
  IPR013758 DNA topoisomerase, type IIA, domain A, alpha-beta [G3DSA:3.90.199.10] (29-317)
  IPR013760 DNA topoisomerase, type IIA-like domain superfamily [SSF56719] (5-442)
  IPR050634 DNA Topoisomerase II [PTHR10169] (8-441)

Solvent-accessible surface area: 59271 Å² total; per-residue (Å²): 148,102,84,66,116,42,58,0,97,38,0,0,59,89,18,4,35,42,22,1,57,40,6,2,59,64,76,7,3,0,13,2,0,0,13,4,34,20,25,37,16,10,0,0,6,41,1,34,53,44,2,194,77,83,110,103,75,41,15,19,1,6,12,0,0,4,8,0,24,93,15,11,16,57,42,14,12,103,61,0,35,101,15,0,12,97,14,4,7,94,14,44,11,28,20,19,6,3,45,24,20,6,4,10,7,7,13,12,47,60,144,25,9,30,25,89,19,0,36,0,54,3,4,137,20,4,55,65,0,9,62,18,54,126,33,13,31,138,58,182,34,174,54,26,105,4,25,25,9,5,1,0,0,0,0,4,2,0,0,30,28,19,74,4,146,16,41,9,44,41,3,60,2,1,10,3,19,31,85,21,0,57,108,0,0,37,27,18,13,93,66,122,188,18,74,109,6,140,10,79,12,12,99,31,101,22,89,46,52,88,82,148,44,75,24,20,0,60,3,53,41,105,57,93,29,184,64,70,2,37,0,34,1,0,0,28,93,14,34,32,91,42,0,18,56,134,15,0,53,46,9,75,124,131,18,63,1,63,39,59,6,30,6,22,139,148,25,3,4,0,109,1,98,11,108,193,101,11,77,44,51,137,89,133,126,85,62,72,59,88,0,7,150,52,0,17,0,38,6,128,72,72,45,63,4,2,0,8,6,65,156,36,106,46,61,87,16,147,46,5,20,66,0,0,97,56,0,2,106,21,0,52,70,25,0,85,104,18,6,68,65,53,46,146,87,6,70,67,34,20,119,36,10,83,3,42,2,66,0,0,104,71,9,41,81,39,131,18,72,0,55,64,44,48,87,158,109,4,46,123,103,0,55,161,71,128,78,6,35,100,52,25,117,118,0,4,30,6,38,0,33,34,10,0,41,75,21,23,135,125,20,32,94,91,5,126,32,42,117,111,67,10,91,92,34,116,101,34,78,22,67,62,4,0,36,87,15,1,129,121,71,132,112,83,64,104,50,59,0,98,42,0,0,63,94,19,1,31,42,20,1,53,40,6,1,52,60,74,5,2,1,15,2,0,0,10,2,27,17,26,39,13,11,1,0,4,36,2,41,46,39,10,189,91,80,119,104,74,44,16,21,1,9,14,1,1,3,9,0,23,93,15,13,18,63,36,13,16,100,59,2,38,91,13,0,13,101,18,5,12,69,19,46,13,30,23,16,6,1,43,27,30,4,5,9,8,9,19,3,28,63,159,25,8,29,20,90,25,0,37,0,55,4,4,150,21,4,50,62,0,11,69,19,63,123,9,10,26,140,44,155,36,173,53,28,103,3,24,26,7,7,1,0,0,0,0,4,0,0,0,29,28,20,73,6,150,17,38,11,46,40,4,66,1,0,12,1,15,32,83,13,0,62,109,0,0,46,34,16,11,87,67,137,179,14,60,94,2,152,14,81,16,9,108,29,98,24,78,48,41,88,88,123,53,62,16,15,0,73,4,59,41,113,55,85,54,215,48,85,1,33,0,33,0,0,0,26,90,17,24,22,91,42,0,16,72,140,22,0,48,45,20,73,120,126,21,56,0,57,43,60,2,31,15,29,165,118,20,0,5,0,99,1,82,1,120,192,109,16,96,41,50,139,76,132,138,72,61,93,56,83,1,15,165,40,0,15,0,47,6,133,77,64,43,67,11,2,0,8,6,60,141,33,126,50,67,87,20,130,56,2,20,56,0,0,91,49,0,1,101,21,0,61,81,35,0,73,82,18,6,70,51,64,30,146,94,7,43,61,32,26,139,42,7,101,2,42,9,65,0,0,147,85,5,38,104,24,164,8,66,2,76,65,53,32,87,149,69,1,48,118,65,0,46,155,54,126,65,7,62,81,47,20,92,115,0,4,23,11,39,0,30,30,1,0,55,64,26,16,119,103,15,52,116,89,4,146,54,59,89,124,60,0,93,85,24,104,97,29,72,18,65,59,8,0,41,80,13,1,123,116,66,209,27,117,73,37,22,96,0,9,53,13,49,114,145,33,75,2,10,0,1,0,0,28,19,72,23,5,12,4,19,0,9,19,2,11,70,20,80,45,26,0,0,6,8,0,160,40,116,12,47,90,2,61,80,72,62,108,70,62,3,69,164,42,121,18,0,109,15,0,14,52,4,4,27,5,84,10,53,118,135,11,144,136,27,53,0,77,4,1,0,0,0,1,5,5,9,44,23,0,14,4,25,7,0,2,13,0,0,1,0,0,4,50,1,59,21,0,2,128,98,9,32,0,34,7,0,44,3,0,0,5,3,0,82,15,52,200,151,106,80,64,14,51,31,36,74,87,4,54,91,36,42,123,94,38,91,183,47,73,40,44,36,0,28,0,1,0,1,0,62,67,76,19,2,65,87,7,3,103,95,16,19,4,5,8,0,60,35,23,171,72,34,112,115,12,0,74,26,26,11,23,137,69,45,83,76,31,69,117,18,15,84,174,255,31,150,105,37,23,108,0,13,57,20,55,113,156,26,83,1,9,0,0,0,0,23,22,63,28,4,17,6,18,0,9,15,1,3,71,17,71,47,28,0,0,3,5,4,163,36,115,17,62,76,5,54,80,69,60,106,75,60,6,72,164,37,104,11,0,99,21,0,22,48,6,2,30,3,80,14,57,116,124,10,134,133,32,55,0,75,3,1,0,0,0,0,17,5,11,43,26,1,13,4,21,2,2,2,12,0,0,5,1,0,5,47,1,44,22,0,2,135,109,8,35,0,34,9,0,37,3,0,0,6,4,0,94,17,56,208,148,99,73,65,12,48,26,38,72,82,3,81,91,37,44,125,92,36,82,189,50,76,42,43,42,2,29,1,2,1,3,0,50,64,72,17,0,88,86,7,2,102,82,10,27,8,8,10,0,72,35,30,182,63,41,124,124,18,0,83,24,27,21,10,147,66,40,94,73,28,70,115,17,17,80,160

Foldseek 3Di:
DDDDDDDVVNCCVPVVVVQQLCLDLANAFAELFAQDRNLRLLLQVLLCVVCVPPQPDWAQLLSSLVCSVQQPDDDDSVVSSVSVLQQADQQQFQQRQKHKDAASAHLQGNHGDDSVGMTIHGDVSCVLFFPDLVLAAQDPDPSNNHHPDTHGLFGRSQARWGWGDGNPDTFTHAHFHPVLRLQQLLQLLVPHDRDATHGDGGLFPFDWDQDPQKIKTFWDKDAPDDFKIKTQGAGSVDHNVRLCVPQVVVQVVVVFWDKDFDQPPSGGMIMIGGDPVHDADDDDPRRVVVVRVRSNRIDIDHGFHWHQYPVSDIDTDPGVSVSSSSNSVVSLVSLVVVLVVLLVVLVVVLLLLVLLLVLLVCCLPHDNPPPDDDLVVQLVVLCVDPSSNPPSVPNVPDDPCCNPPVNSVVSVVVSVVSVVVSVVSVPDHSSVVSVVSSVSD/DDDDDDDVVVVCVPVVVVQQLCQVQANFFAALFQLDRNLRLLLLVLLVVVPVPPQPDWAQLCSSLVCSVQLPDDDDSVVSSVSLLQQQQLQQFQQRQKHKDAASDHLQGNHGDDSVGMIIHGDVSCVQFFDDLVLAAQDPDPSNNHHPHTHGLFGRSQARWGWGDGVPDTFTHAHFHPVLRLQQLLCLLVPHDGDATHGDHRLAPFDWDDDPQKIKTFWDKADPDPFKIKGQGAGSVDHNVCLCVPAVVVCVVPQFWDKDAPADPRGDIMMIGGGPPHDQDPDPVVNVVCCCVRSVRIDMDHGFHWHQYPVSDIDTDPGVSVSSNSNSVVSLVSLVVVLVVLLVVLVVVLLLLVLLLVVLVCCQPHPDPPPDDDPVVQVPVLCPDPSCVPPSVVNVVDDPVCNDPVNSVVSVVVSVVSVVVSVVSVPDHSSVVSVVSSVSD/DDDQKFDAQCFQHDDQAEEEEEQAPLLCPLVCVLADRNRYIYDYHYDAQDQCAPHDPVVQCVDPRSVVVCVQWVDDLQDERDRIRHQAYEYEYFLACCGPPGRVVSVVNSVVSHLVCLVVLRYKYWFDFQKWKCQPPDTDGHRHPVRCVVCVVPGPDIDMDGGRTSSVDDSVRVSCSRVVTDIDRHHQDPPNVVVSCLVRHDDVVSVVVVVVD/DDPQKFDALQQQHPDQAEEEEEEADLLCPLCVVQDDRNHYIYHYAYAFQDQCPPHDPVVQCVDPRSVVVCVSWVDDLPDERDRTRHQAYEYEWALACRTVPGRVVSVVNSCVSHLVCLVVLRYKYWQAFQKWKCQPPDIDGHRHPVSCVVCVVVGPDIDMDGGRISSSDDSVRVSCCRVVTDIDRDHQDPPNSVVSCLVRNPDCVSVVVVVVD

Radius of gyration: 36.61 Å; Cα contacts (8 Å, |Δi|>4): 2508; chains: 4; bounding box: 79×102×108 Å

B-factor: mean 56.92, std 18.73, range [11.74, 116.01]

GO terms:
  GO:0003916 DNA topoisomerase activity (F, IDA)
  GO:0032991 protein-containing complex (C, IDA)
  GO:0003918 DNA topoisomerase type II (double strand cut, ATP-hydrolyzing) activity (F, EXP)

Sequence (1308 aa):
MQLNNRDLKSIIDNEALAYAMYTVENRAIPNMIDGFKPVQRFVIARALDLARGNKDKFHKLASIAGGVADLGYHHGENSAQDAGALMANTWNNNFPLLDGQGNFGSRTVQKAAASRYIFARVSKNFYNVYKDTEYAPVHQDKEHIPPAFYLPIIPTVLLNGVSGIATGYATYILPHSVSSVKKAVLQALQGKKVTKPKVEFPEFRGEVVEIDGQYEIRGTYKFTSRTQMHITEIPYKYDRETYVSKILDPLENKGFITWDDACGEHGFGFKVKFRKEYSLSDNEEERHAKIMKDFGLIERRSQNITVINEKGKLQVYDNVVDLIKDFVEVRKTYVQKRIDNKIKETESAFRLAFAKAHFIKKVISGEIVVQGKTRKELTEELSKIDMYSSYVDKLVGMNIFHMTSDEAKKLAEEAKAKKEENEYWKTTDVVTEYTKDLEEIMQLNNRDLKSIIDNEALAYAMYTVENRAIPNMIDGFKPVQRFVIARALDLARGNKDKFHKLASIAGGVADLGYHHGENSAQDAGALMANTWNNNFPLLDGQGNFGSRTVQKAAASRYIFARVSKNFYNVYKDTEYAPVHQDKEHIPPAFYLPIIPTVLLNGVSGIATGYATYILPHSVSSVKKAVLQALQGKKVTKPKVEFPEFRGEVVEIDGQYEIRGTYKFTSRTQMHITEIPYKYDRETYVSKILDPLENKGFITWDDACGEHGFGFKVKFRKEYSLSDNEEERHAKIMKDFGLIERRSQNITVINEKGKLQVYDNVVDLIKDFVEVRKTYVQKRIDNKIKETESAFRLAFAKAHFIKKVISGEIVVQGKTRKELTEELSKIDMYSSYVDKLVGMNIFHMTSDEAKKLAEEAKAKKEENEYWKTTDVVTEYTKDLEEIKVHKHIKANLCGKDADTTLFLTEGDSAIGYLIDVRDKELHGGYPLRGKVLNSWGMSYADMLKNKELFDICAITGLVLGEKAENLNYHNIAIMTDADHDGLGSIYPSLLGFFSNWPELFEQGRIRFVKTPVIIAHVGKKQEWFYTVAEYESAKDALPKHSIRYIKGLGSLEKSEYREMIQNPVYDVVKLPENWKELFEMLMGDNADLRKEWMSQKVHKHIKANLCGKDADTTLFLTEGDSAIGYLIDVRDKELHGGYPLRGKVLNSWGMSYADMLKNKELFDICAITGLVLGEKAENLNYHNIAIMTDADHDGLGSIYPSLLGFFSNWPELFEQGRIRFVKTPVIIAHVGKKQEWFYTVAEYESAKDALPKHSIRYIKGLGSLEKSEYREMIQNPVYDVVKLPENWKELFEMLMGDNADLRKEWMSQ

Organism: Enterobacteria phage T4 (NCBI:txid10665)

Nearest PDB structures (foldseek):
  8yo3-assembly1_A  TM=9.421E-01  e=1.402E-73  Escherichia phage T4
  8yon-assembly1_A  TM=9.918E-01  e=4.632E-70  Escherichia phage T4
  8yod-assembly1_A  TM=9.484E-01  e=2.876E-60  Escherichia phage T4
  6fqs-assembly1_C  TM=8.797E-01  e=2.907E-25  Staphylococcus aureus subsp. aureus N315
  6qx2-assembly1_A  TM=8.835E-01  e=4.696E-25  Staphylococcus aureus